Protein AF-0000000077735972 (afdb_homodimer)

Structure (mmCIF, N/CA/C/O backbone):
data_AF-0000000077735972-model_v1
#
loop_
_entity.id
_entity.type
_entity.pdbx_description
1 polymer 'Acetylornithine/succinylornithine family transaminase'
#
loop_
_atom_site.group_PDB
_atom_site.id
_atom_site.type_symbol
_atom_site.label_atom_id
_atom_site.label_alt_id
_atom_site.label_comp_id
_atom_site.label_asym_id
_atom_site.label_entity_id
_atom_site.label_seq_id
_atom_site.pdbx_PDB_ins_code
_atom_site.Cartn_x
_atom_site.Cartn_y
_atom_site.Cartn_z
_atom_site.occupancy
_atom_site.B_iso_or_equiv
_atom_site.auth_seq_id
_atom_site.auth_comp_id
_atom_site.auth_asym_id
_atom_site.auth_atom_id
_atom_site.pdbx_PDB_model_num
ATOM 1 N N . MET A 1 1 ? -12.516 10.586 -15.695 1 95.25 1 MET A N 1
ATOM 2 C CA . MET A 1 1 ? -13.938 10.32 -15.914 1 95.25 1 MET A CA 1
ATOM 3 C C . MET A 1 1 ? -14.781 11.547 -15.578 1 95.25 1 MET A C 1
ATOM 5 O O . MET A 1 1 ? -14.539 12.211 -14.562 1 95.25 1 MET A O 1
ATOM 9 N N . LYS A 1 2 ? -15.602 11.82 -16.516 1 96.81 2 LYS A N 1
ATOM 10 C CA . LYS A 1 2 ? -16.516 12.945 -16.328 1 96.81 2 LYS A CA 1
ATOM 11 C C . LYS A 1 2 ? -17.953 12.453 -16.141 1 96.81 2 LYS A C 1
ATOM 13 O O . LYS A 1 2 ? -18.391 11.523 -16.828 1 96.81 2 LYS A O 1
ATOM 18 N N . LEU A 1 3 ? -18.5 13.102 -15.195 1 97.56 3 LEU A N 1
ATOM 19 C CA . LEU A 1 3 ? -19.875 12.711 -14.891 1 97.56 3 LEU A CA 1
ATOM 20 C C . LEU A 1 3 ? -20.75 12.766 -16.141 1 97.56 3 LEU A C 1
ATOM 22 O O . LEU A 1 3 ? -21.562 11.875 -16.375 1 97.56 3 LEU A O 1
ATOM 26 N N . LYS A 1 4 ? -20.562 13.758 -16.984 1 95.69 4 LYS A N 1
ATOM 27 C CA . LYS A 1 4 ? -21.375 13.977 -18.172 1 95.69 4 LYS A CA 1
ATOM 28 C C . LYS A 1 4 ? -21.266 12.805 -19.156 1 95.69 4 LYS A C 1
ATOM 30 O O . LYS A 1 4 ? -22.172 12.547 -19.938 1 95.69 4 LYS A O 1
ATOM 35 N N . ASP A 1 5 ? -20.156 12.062 -19.047 1 95.06 5 ASP A N 1
ATOM 36 C CA . ASP A 1 5 ? -19.906 10.969 -19.984 1 95.06 5 ASP A CA 1
ATOM 37 C C . ASP A 1 5 ? -20.484 9.656 -19.453 1 95.06 5 ASP A C 1
ATOM 39 O O . ASP A 1 5 ? -20.469 8.641 -20.156 1 95.06 5 ASP A O 1
ATOM 43 N N . THR A 1 6 ? -21.016 9.57 -18.234 1 95.88 6 THR A N 1
ATOM 44 C CA . THR A 1 6 ? -21.453 8.328 -17.594 1 95.88 6 THR A CA 1
ATOM 45 C C . THR A 1 6 ? -22.969 8.172 -17.703 1 95.88 6 THR A C 1
ATOM 47 O O . THR A 1 6 ? -23.5 7.07 -17.516 1 95.88 6 THR A O 1
ATOM 50 N N . GLY A 1 7 ? -23.703 9.281 -17.953 1 96.06 7 GLY A N 1
ATOM 51 C CA . GLY A 1 7 ? -25.156 9.25 -17.891 1 96.06 7 GLY A CA 1
ATOM 52 C C . GLY A 1 7 ? -25.703 9.219 -16.469 1 96.06 7 GLY A C 1
ATOM 53 O O . GLY A 1 7 ? -26.891 8.992 -16.266 1 96.06 7 GLY A O 1
ATOM 54 N N . LEU A 1 8 ? -24.859 9.43 -15.492 1 98.12 8 LEU A N 1
ATOM 55 C CA . LEU A 1 8 ? -25.25 9.391 -14.086 1 98.12 8 LEU A CA 1
ATOM 56 C C . LEU A 1 8 ? -25.266 10.797 -13.492 1 98.12 8 LEU A C 1
ATOM 58 O O . LEU A 1 8 ? -24.703 11.727 -14.07 1 98.12 8 LEU A O 1
ATOM 62 N N . THR A 1 9 ? -25.969 10.977 -12.398 1 98 9 THR A N 1
ATOM 63 C CA . THR A 1 9 ? -25.969 12.219 -11.625 1 98 9 THR A CA 1
ATOM 64 C C . THR A 1 9 ? -25.031 12.094 -10.422 1 98 9 THR A C 1
ATOM 66 O O . THR A 1 9 ? -24.594 11 -10.078 1 98 9 THR A O 1
ATOM 69 N N . ALA A 1 10 ? -24.766 13.234 -9.867 1 98.06 10 ALA A N 1
ATOM 70 C CA . ALA A 1 10 ? -24 13.219 -8.625 1 98.06 10 ALA A CA 1
ATOM 71 C C . ALA A 1 10 ? -24.688 12.375 -7.559 1 98.06 10 ALA A C 1
ATOM 73 O O . ALA A 1 10 ? -24.031 11.688 -6.777 1 98.06 10 ALA A O 1
ATOM 74 N N . ALA A 1 11 ? -25.969 12.422 -7.504 1 98.31 11 ALA A N 1
ATOM 75 C CA . ALA A 1 11 ? -26.766 11.641 -6.559 1 98.31 11 ALA A CA 1
ATOM 76 C C . ALA A 1 11 ? -26.578 10.141 -6.801 1 98.31 11 ALA A C 1
ATOM 78 O O . ALA A 1 11 ? -26.562 9.352 -5.855 1 98.31 11 ALA A O 1
ATOM 79 N N . ASP A 1 12 ? -26.531 9.758 -8.078 1 98.69 12 ASP A N 1
ATOM 80 C CA . ASP A 1 12 ? -26.297 8.352 -8.414 1 98.69 12 ASP A CA 1
ATOM 81 C C . ASP A 1 12 ? -24.953 7.879 -7.879 1 98.69 12 ASP A C 1
ATOM 83 O O . ASP A 1 12 ? -24.844 6.773 -7.348 1 98.69 12 ASP A O 1
ATOM 87 N N . ILE A 1 13 ? -23.938 8.695 -8.062 1 98.75 13 ILE A N 1
ATOM 88 C CA . ILE A 1 13 ? -22.594 8.359 -7.598 1 98.75 13 ILE A CA 1
ATOM 89 C C . ILE A 1 13 ? -22.594 8.188 -6.082 1 98.75 13 ILE A C 1
ATOM 91 O O . ILE A 1 13 ? -22.062 7.207 -5.559 1 98.75 13 ILE A O 1
ATOM 95 N N . LYS A 1 14 ? -23.203 9.125 -5.371 1 98.44 14 LYS A N 1
ATOM 96 C CA . LYS A 1 14 ? -23.281 9.07 -3.916 1 98.44 14 LYS A CA 1
ATOM 97 C C . LYS A 1 14 ? -24.062 7.844 -3.451 1 98.44 14 LYS A C 1
ATOM 99 O O . LYS A 1 14 ? -23.734 7.234 -2.436 1 98.44 14 LYS A O 1
ATOM 104 N N . ALA A 1 15 ? -25.109 7.477 -4.184 1 98.62 15 ALA A N 1
ATOM 105 C CA . ALA A 1 15 ? -25.922 6.301 -3.859 1 98.62 15 ALA A CA 1
ATOM 106 C C . ALA A 1 15 ? -25.109 5.02 -3.998 1 98.62 15 ALA A C 1
ATOM 108 O O . ALA A 1 15 ? -25.266 4.09 -3.205 1 98.62 15 ALA A O 1
ATOM 109 N N . LYS A 1 16 ? -24.297 4.953 -5.035 1 98.75 16 LYS A N 1
ATOM 110 C CA . LYS A 1 16 ? -23.422 3.789 -5.219 1 98.75 16 LYS A CA 1
ATOM 111 C C . LYS A 1 16 ? -22.438 3.652 -4.062 1 98.75 16 LYS A C 1
ATOM 113 O O . LYS A 1 16 ? -22.172 2.545 -3.594 1 98.75 16 LYS A O 1
ATOM 118 N N . VAL A 1 17 ? -21.859 4.762 -3.693 1 98.62 17 VAL A N 1
ATOM 119 C CA . VAL A 1 17 ? -20.922 4.75 -2.576 1 98.62 17 VAL A CA 1
ATOM 120 C C . VAL A 1 17 ? -21.625 4.262 -1.313 1 98.62 17 VAL A C 1
ATOM 122 O O . VAL A 1 17 ? -21.125 3.385 -0.609 1 98.62 17 VAL A O 1
ATOM 125 N N . LYS A 1 18 ? -22.797 4.812 -1.019 1 98.12 18 LYS A N 1
ATOM 126 C CA . LYS A 1 18 ? -23.562 4.426 0.159 1 98.12 18 LYS A CA 1
ATOM 127 C C . LYS A 1 18 ? -23.875 2.932 0.14 1 98.12 18 LYS A C 1
ATOM 129 O O . LYS A 1 18 ? -23.812 2.264 1.173 1 98.12 18 LYS A O 1
ATOM 134 N N . LYS A 1 19 ? -24.141 2.422 -0.987 1 98.69 19 LYS A N 1
ATOM 135 C CA . LYS A 1 19 ? -24.594 1.037 -1.108 1 98.69 19 LYS A CA 1
ATOM 136 C C . LYS A 1 19 ? -23.406 0.074 -1.04 1 98.69 19 LYS A C 1
ATOM 138 O O . LYS A 1 19 ? -23.5 -0.976 -0.398 1 98.69 19 LYS A O 1
ATOM 143 N N . TYR A 1 20 ? -22.25 0.439 -1.607 1 98.88 20 TYR A N 1
ATOM 144 C CA . TYR A 1 20 ? -21.266 -0.603 -1.88 1 98.88 20 TYR A CA 1
ATOM 145 C C . TYR A 1 20 ? -19.984 -0.367 -1.083 1 98.88 20 TYR A C 1
ATOM 147 O O . TYR A 1 20 ? -19.172 -1.276 -0.929 1 98.88 20 TYR A O 1
ATOM 155 N N . MET A 1 21 ? -19.766 0.772 -0.599 1 98.56 21 MET A N 1
ATOM 156 C CA . MET A 1 21 ? -18.484 1.04 0.048 1 98.56 21 MET A CA 1
ATOM 157 C C . MET A 1 21 ? -18.625 0.997 1.566 1 98.56 21 MET A C 1
ATOM 159 O O . MET A 1 21 ? -19.688 1.318 2.107 1 98.56 21 MET A O 1
ATOM 163 N N . ILE A 1 22 ? -17.625 0.542 2.24 1 98.5 22 ILE A N 1
ATOM 164 C CA . ILE A 1 22 ? -17.453 0.714 3.68 1 98.5 22 ILE A CA 1
ATOM 165 C C . ILE A 1 22 ? -16.922 2.113 3.975 1 98.5 22 ILE A C 1
ATOM 167 O O . ILE A 1 22 ? -15.852 2.492 3.488 1 98.5 22 ILE A O 1
ATOM 171 N N . GLU A 1 23 ? -17.656 2.881 4.707 1 96.19 23 GLU A N 1
ATOM 172 C CA . GLU A 1 23 ? -17.266 4.254 4.984 1 96.19 23 GLU A CA 1
ATOM 173 C C . GLU A 1 23 ? -16.672 4.383 6.387 1 96.19 23 GLU A C 1
ATOM 175 O O . GLU A 1 23 ? -17.312 4.016 7.371 1 96.19 23 GLU A O 1
ATOM 180 N N . THR A 1 24 ? -15.453 4.91 6.41 1 96.88 24 THR A N 1
ATOM 181 C CA . THR A 1 24 ? -14.789 5.098 7.695 1 96.88 24 THR A CA 1
ATOM 182 C C . THR A 1 24 ? -14.461 6.57 7.926 1 96.88 24 THR A C 1
ATOM 184 O O . THR A 1 24 ? -13.734 6.91 8.859 1 96.88 24 THR A O 1
ATOM 187 N N . TYR A 1 25 ? -14.945 7.484 7.02 1 94.19 25 TYR A N 1
ATOM 188 C CA . TYR A 1 25 ? -14.797 8.93 7.109 1 94.19 25 TYR A CA 1
ATOM 189 C C . TYR A 1 25 ? -16.125 9.633 6.852 1 94.19 25 TYR A C 1
ATOM 191 O O . TYR A 1 25 ? -16.953 9.133 6.09 1 94.19 25 TYR A O 1
ATOM 199 N N . GLU A 1 26 ? -16.25 10.773 7.461 1 94.06 26 GLU A N 1
ATOM 200 C CA . GLU A 1 26 ? -17.359 11.633 7.051 1 94.06 26 GLU A CA 1
ATOM 201 C C . GLU A 1 26 ? -17.125 12.203 5.656 1 94.06 26 GLU A C 1
ATOM 203 O O . GLU A 1 26 ? -16.047 12.703 5.355 1 94.06 26 GLU A O 1
ATOM 208 N N . ARG A 1 27 ? -18.172 12.188 4.855 1 96.62 27 ARG A N 1
ATOM 209 C CA . ARG A 1 27 ? -18.047 12.672 3.484 1 96.62 27 ARG A CA 1
ATOM 210 C C . ARG A 1 27 ? -18.422 14.148 3.391 1 96.62 27 ARG A C 1
ATOM 212 O O . ARG A 1 27 ? -19.344 14.602 4.059 1 96.62 27 ARG A O 1
ATOM 219 N N . PHE A 1 28 ? -17.625 14.852 2.586 1 97.56 28 PHE A N 1
ATOM 220 C CA . PHE A 1 28 ? -18.125 16.109 2.043 1 97.56 28 PHE A CA 1
ATOM 221 C C . PHE A 1 28 ? -19.172 15.852 0.952 1 97.56 28 PHE A C 1
ATOM 223 O O . PHE A 1 28 ? -19.047 14.883 0.196 1 97.56 28 PHE A O 1
ATOM 230 N N . ASP A 1 29 ? -20.234 16.656 0.945 1 97.69 29 ASP A N 1
ATOM 231 C CA . ASP A 1 29 ? -21.125 16.641 -0.216 1 97.69 29 ASP A CA 1
ATOM 232 C C . ASP A 1 29 ? -20.453 17.297 -1.427 1 97.69 29 ASP A C 1
ATOM 234 O O . ASP A 1 29 ? -20.844 18.375 -1.86 1 97.69 29 ASP A O 1
ATOM 238 N N . PHE A 1 30 ? -19.453 16.625 -1.925 1 98.19 30 PHE A N 1
ATOM 239 C CA . PHE A 1 30 ? -18.531 17.141 -2.939 1 98.19 30 PHE A CA 1
ATOM 240 C C . PHE A 1 30 ? -18.078 16.016 -3.875 1 98.19 30 PHE A C 1
ATOM 242 O O . PHE A 1 30 ? -17.359 15.109 -3.461 1 98.19 30 PHE A O 1
ATOM 249 N N . LEU A 1 31 ? -18.578 16.016 -5.09 1 98.56 31 LEU A N 1
ATOM 250 C CA . LEU A 1 31 ? -18.047 15.156 -6.141 1 98.56 31 LEU A CA 1
ATOM 251 C C . LEU A 1 31 ? -16.844 15.812 -6.836 1 98.56 31 LEU A C 1
ATOM 253 O O . LEU A 1 31 ? -17.031 16.734 -7.645 1 98.56 31 LEU A O 1
ATOM 257 N N . ALA A 1 32 ? -15.664 15.375 -6.488 1 98.69 32 ALA A N 1
ATOM 258 C CA . ALA A 1 32 ? -14.453 15.914 -7.102 1 98.69 32 ALA A CA 1
ATOM 259 C C . ALA A 1 32 ? -14.234 15.32 -8.492 1 98.69 32 ALA A C 1
ATOM 261 O O . ALA A 1 32 ? -13.992 14.125 -8.633 1 98.69 32 ALA A O 1
ATOM 262 N N . GLU A 1 33 ? -14.258 16.188 -9.492 1 98.56 33 GLU A N 1
ATOM 263 C CA . GLU A 1 33 ? -14.203 15.68 -10.859 1 98.56 33 GLU A CA 1
ATOM 264 C C . GLU A 1 33 ? -12.883 16.031 -11.523 1 98.56 33 GLU A C 1
ATOM 266 O O . GLU A 1 33 ? -12.305 15.227 -12.258 1 98.56 33 GLU A O 1
ATOM 271 N N . THR A 1 34 ? -12.414 17.266 -11.352 1 98.56 34 THR A N 1
ATOM 272 C CA . THR A 1 34 ? -11.141 17.703 -11.906 1 98.56 34 THR A CA 1
ATOM 273 C C . THR A 1 34 ? -10.352 18.516 -10.875 1 98.56 34 THR A C 1
ATOM 275 O O . THR A 1 34 ? -10.891 18.891 -9.836 1 98.56 34 THR A O 1
ATOM 278 N N . ALA A 1 35 ? -9.047 18.656 -11.078 1 98.81 35 ALA A N 1
ATOM 279 C CA . ALA A 1 35 ? -8.203 19.438 -10.18 1 98.81 35 ALA A CA 1
ATOM 280 C C . ALA A 1 35 ? -7.027 20.047 -10.938 1 98.81 35 ALA A C 1
ATOM 282 O O . ALA A 1 35 ? -6.582 19.516 -11.945 1 98.81 35 ALA A O 1
ATOM 283 N N . LYS A 1 36 ? -6.598 21.156 -10.516 1 98.69 36 LYS A N 1
ATOM 284 C CA . LYS A 1 36 ? -5.48 21.875 -11.117 1 98.69 36 LYS A CA 1
ATOM 285 C C . LYS A 1 36 ? -4.844 22.844 -10.109 1 98.69 36 LYS A C 1
ATOM 287 O O . LYS A 1 36 ? -5.539 23.656 -9.5 1 98.69 36 LYS A O 1
ATOM 292 N N . ASP A 1 37 ? -3.545 22.672 -9.977 1 98.5 37 ASP A N 1
ATOM 293 C CA . ASP A 1 37 ? -2.791 23.578 -9.125 1 98.5 37 ASP A CA 1
ATOM 294 C C . ASP A 1 37 ? -3.391 23.641 -7.719 1 98.5 37 ASP A C 1
ATOM 296 O O . ASP A 1 37 ? -3.549 22.609 -7.062 1 98.5 37 ASP A O 1
ATOM 300 N N . GLN A 1 38 ? -3.803 24.719 -7.246 1 98.69 38 GLN A N 1
ATOM 301 C CA . GLN A 1 38 ? -4.27 24.828 -5.871 1 98.69 38 GLN A CA 1
ATOM 302 C C . GLN A 1 38 ? -5.789 24.703 -5.793 1 98.69 38 GLN A C 1
ATOM 304 O O . GLN A 1 38 ? -6.395 25 -4.762 1 98.69 38 GLN A O 1
ATOM 309 N N . TYR A 1 39 ? -6.457 24.125 -6.844 1 98.88 39 TYR A N 1
ATOM 310 C CA . TYR A 1 39 ? -7.91 24.016 -6.84 1 98.88 39 TYR A CA 1
ATOM 311 C C . TYR A 1 39 ? -8.352 22.594 -7.191 1 98.88 39 TYR A C 1
ATOM 313 O O . TYR A 1 39 ? -7.648 21.891 -7.91 1 98.88 39 TYR A O 1
ATOM 321 N N . MET A 1 40 ? -9.484 22.203 -6.645 1 98.75 40 MET A N 1
ATOM 322 C CA . MET A 1 40 ? -10.312 21.094 -7.113 1 98.75 40 MET A CA 1
ATOM 323 C C . MET A 1 40 ? -11.664 21.609 -7.605 1 98.75 40 MET A C 1
ATOM 325 O O . MET A 1 40 ? -12.141 22.656 -7.164 1 98.75 40 MET A O 1
ATOM 329 N N . TYR A 1 41 ? -12.281 20.859 -8.477 1 98.81 41 TYR A N 1
ATOM 330 C CA . TYR A 1 41 ? -13.539 21.281 -9.078 1 98.81 41 TYR A CA 1
ATOM 331 C C . TYR A 1 41 ? -14.586 20.172 -9.008 1 98.81 41 TYR A C 1
ATOM 333 O O . TYR A 1 41 ? -14.266 19 -9.211 1 98.81 41 TYR A O 1
ATOM 341 N N . ASP A 1 42 ? -15.844 20.547 -8.703 1 98.25 42 ASP A N 1
ATOM 342 C CA . ASP A 1 42 ? -16.938 19.578 -8.75 1 98.25 42 ASP A CA 1
ATOM 343 C C . ASP A 1 42 ? -17.438 19.375 -10.188 1 98.25 42 ASP A C 1
ATOM 345 O O . ASP A 1 42 ? -16.812 19.844 -11.133 1 98.25 42 ASP A O 1
ATOM 349 N N . GLU A 1 43 ? -18.5 18.625 -10.352 1 97.44 43 GLU A N 1
ATOM 350 C CA . GLU A 1 43 ? -19 18.234 -11.664 1 97.44 43 GLU A CA 1
ATOM 351 C C . GLU A 1 43 ? -19.578 19.438 -12.406 1 97.44 43 GLU A C 1
ATOM 353 O O . GLU A 1 43 ? -19.781 19.375 -13.625 1 97.44 43 GLU A O 1
ATOM 358 N N . ASN A 1 44 ? -19.828 20.578 -11.734 1 97.5 44 ASN A N 1
ATOM 359 C CA . ASN A 1 44 ? -20.344 21.797 -12.352 1 97.5 44 ASN A CA 1
ATOM 360 C C . ASN A 1 44 ? -19.234 22.797 -12.648 1 97.5 44 ASN A C 1
ATOM 362 O O . ASN A 1 44 ? -19.5 23.906 -13.125 1 97.5 44 ASN A O 1
ATOM 366 N N . GLY A 1 45 ? -18.016 22.484 -12.258 1 97.94 45 GLY A N 1
ATOM 367 C CA . GLY A 1 45 ? -16.875 23.375 -12.5 1 97.94 45 GLY A CA 1
ATOM 368 C C . GLY A 1 45 ? -16.656 24.375 -11.391 1 97.94 45 GLY A C 1
ATOM 369 O O . GLY A 1 45 ? -15.875 25.312 -11.539 1 97.94 45 GLY A O 1
ATOM 370 N N . THR A 1 46 ? -17.359 24.266 -10.242 1 98.5 46 THR A N 1
ATOM 371 C CA . THR A 1 46 ? -17.156 25.141 -9.102 1 98.5 46 THR A CA 1
ATOM 372 C C . THR A 1 46 ? -15.781 24.906 -8.469 1 98.5 46 THR A C 1
ATOM 374 O O . THR A 1 46 ? -15.453 23.781 -8.086 1 98.5 46 THR A O 1
ATOM 377 N N . PRO A 1 47 ? -15.023 25.922 -8.336 1 98.75 47 PRO A N 1
ATOM 378 C CA . PRO A 1 47 ? -13.688 25.75 -7.758 1 98.75 47 PRO A CA 1
ATOM 379 C C . PRO A 1 47 ? -13.703 25.719 -6.23 1 98.75 47 PRO A C 1
ATOM 381 O O . PRO A 1 47 ? -14.438 26.484 -5.598 1 98.75 47 PRO A O 1
ATOM 384 N N . TYR A 1 48 ? -12.992 24.812 -5.648 1 98.88 48 TYR A N 1
ATOM 385 C CA . TYR A 1 48 ? -12.688 24.734 -4.223 1 98.88 48 TYR A CA 1
ATOM 386 C C . TYR A 1 48 ? -11.195 24.938 -3.977 1 98.88 48 TYR A C 1
ATOM 388 O O . TYR A 1 48 ? -10.367 24.25 -4.551 1 98.88 48 TYR A O 1
ATOM 396 N N . LEU A 1 49 ? -10.883 25.969 -3.191 1 98.88 49 LEU A N 1
ATOM 397 C CA . LEU A 1 49 ? -9.492 26.203 -2.814 1 98.88 49 LEU A CA 1
ATOM 398 C C . LEU A 1 49 ? -8.977 25.078 -1.92 1 98.88 49 LEU A C 1
ATOM 400 O O . LEU A 1 49 ? -9.547 24.828 -0.855 1 98.88 49 LEU A O 1
ATOM 404 N N . ASP A 1 50 ? -7.91 24.422 -2.377 1 98.81 50 ASP A N 1
ATOM 405 C CA . ASP A 1 50 ? -7.461 23.172 -1.776 1 98.81 50 ASP A CA 1
ATOM 406 C C . ASP A 1 50 ? -6.312 23.422 -0.798 1 98.81 50 ASP A C 1
ATOM 408 O O . ASP A 1 50 ? -5.148 23.453 -1.197 1 98.81 50 ASP A O 1
ATOM 412 N N . PHE A 1 51 ? -6.605 23.484 0.479 1 98.88 51 PHE A N 1
ATOM 413 C CA . PHE A 1 51 ? -5.594 23.625 1.521 1 98.88 51 PHE A CA 1
ATOM 414 C C . PHE A 1 51 ? -5.441 22.312 2.301 1 98.88 51 PHE A C 1
ATOM 416 O O . PHE A 1 51 ? -5.062 22.328 3.473 1 98.88 51 PHE A O 1
ATOM 423 N N . TYR A 1 52 ? -5.777 21.25 1.627 1 98.44 52 TYR A N 1
ATOM 424 C CA . TYR A 1 52 ? -5.578 19.922 2.193 1 98.44 52 TYR A CA 1
ATOM 425 C C . TYR A 1 52 ? -4.734 19.047 1.267 1 98.44 52 TYR A C 1
ATOM 427 O O . TYR A 1 52 ? -4.105 18.094 1.71 1 98.44 52 TYR A O 1
ATOM 435 N N . ALA A 1 53 ? -4.738 19.312 -0.023 1 98.25 53 ALA A N 1
ATOM 436 C CA . ALA A 1 53 ? -3.812 18.875 -1.065 1 98.25 53 ALA A CA 1
ATOM 437 C C . ALA A 1 53 ? -3.686 17.344 -1.086 1 98.25 53 ALA A C 1
ATOM 439 O O . ALA A 1 53 ? -2.576 16.812 -1.055 1 98.25 53 ALA A O 1
ATOM 440 N N . GLY A 1 54 ? -4.84 16.641 -1.091 1 98.12 54 GLY A N 1
ATOM 441 C CA . GLY A 1 54 ? -4.812 15.195 -1.147 1 98.12 54 GLY A CA 1
ATOM 442 C C . GLY A 1 54 ? -4.207 14.562 0.092 1 98.12 54 GLY A C 1
ATOM 443 O O . GLY A 1 54 ? -3.648 13.469 0.027 1 98.12 54 GLY A O 1
ATOM 444 N N . ILE A 1 55 ? -4.195 15.195 1.242 1 97.56 55 ILE A N 1
ATOM 445 C CA . ILE A 1 55 ? -3.531 14.867 2.498 1 97.56 55 ILE A CA 1
ATOM 446 C C . ILE A 1 55 ? -2.018 14.961 2.322 1 97.56 55 ILE A C 1
ATOM 448 O O . ILE A 1 55 ? -1.295 13.992 2.564 1 97.56 55 ILE A O 1
ATOM 452 N N . ALA A 1 56 ? -1.572 16.078 1.933 1 98.12 56 ALA A N 1
ATOM 453 C CA . ALA A 1 56 ? -0.165 16.438 1.787 1 98.12 56 ALA A CA 1
ATOM 454 C C . ALA A 1 56 ? 0.476 15.703 0.617 1 98.12 56 ALA A C 1
ATOM 456 O O . ALA A 1 56 ? 1.691 15.492 0.597 1 98.12 56 ALA A O 1
ATOM 457 N N . VAL A 1 57 ? -0.299 15.289 -0.389 1 98.75 57 VAL A N 1
ATOM 458 C CA . VAL A 1 57 ? 0.206 14.492 -1.5 1 98.75 57 VAL A CA 1
ATOM 459 C C . VAL A 1 57 ? 0.539 15.398 -2.682 1 98.75 57 VAL A C 1
ATOM 461 O O . VAL A 1 57 ? 1.601 15.266 -3.295 1 98.75 57 VAL A O 1
ATOM 464 N N . ASN A 1 58 ? -0.337 16.344 -2.998 1 98.75 58 ASN A N 1
ATOM 465 C CA . ASN A 1 58 ? -0.257 17.141 -4.215 1 98.75 58 ASN A CA 1
ATOM 466 C C . ASN A 1 58 ? 0.594 18.391 -4.008 1 98.75 58 ASN A C 1
ATOM 468 O O . ASN A 1 58 ? 0.163 19.5 -4.324 1 98.75 58 ASN A O 1
ATOM 472 N N . SER A 1 59 ? 1.832 18.172 -3.629 1 98.81 59 SER A N 1
ATOM 473 C CA . SER A 1 59 ? 2.703 19.234 -3.139 1 98.81 59 SER A CA 1
ATOM 474 C C . SER A 1 59 ? 3.102 20.188 -4.262 1 98.81 59 SER A C 1
ATOM 476 O O . SER A 1 59 ? 3.275 21.391 -4.035 1 98.81 59 SER A O 1
ATOM 478 N N . ALA A 1 60 ? 3.268 19.719 -5.484 1 98.81 60 ALA A N 1
ATOM 479 C CA . ALA A 1 60 ? 3.623 20.609 -6.598 1 98.81 60 ALA A CA 1
ATOM 480 C C . ALA A 1 60 ? 2.379 21.078 -7.336 1 98.81 60 ALA A C 1
ATOM 482 O O . ALA A 1 60 ? 2.473 21.609 -8.453 1 98.81 60 ALA A O 1
ATOM 483 N N . GLY A 1 61 ? 1.205 20.922 -6.703 1 98.81 61 GLY A N 1
ATOM 484 C CA . GLY A 1 61 ? -0.068 21.266 -7.309 1 98.81 61 GLY A CA 1
ATOM 485 C C . GLY A 1 61 ? -0.852 20.062 -7.797 1 98.81 61 GLY A C 1
ATOM 486 O O . GLY A 1 61 ? -0.265 19.062 -8.211 1 98.81 61 GLY A O 1
ATOM 487 N N . ASN A 1 62 ? -2.184 20.25 -7.812 1 98.69 62 ASN A N 1
ATOM 488 C CA . ASN A 1 62 ? -3.047 19.219 -8.383 1 98.69 62 ASN A CA 1
ATOM 489 C C . ASN A 1 62 ? -2.814 19.062 -9.883 1 98.69 62 ASN A C 1
ATOM 491 O O . ASN A 1 62 ? -2.775 20.047 -10.617 1 98.69 62 ASN A O 1
ATOM 495 N N . CYS A 1 63 ? -2.613 17.781 -10.25 1 98.44 63 CYS A N 1
ATOM 496 C CA . CYS A 1 63 ? -2.43 17.453 -11.656 1 98.44 63 CYS A CA 1
ATOM 497 C C . CYS A 1 63 ? -1.277 18.25 -12.258 1 98.44 63 CYS A C 1
ATOM 499 O O . CYS A 1 63 ? -1.437 18.906 -13.297 1 98.44 63 CYS A O 1
ATOM 501 N N . ASN A 1 64 ? -0.189 18.25 -11.516 1 98.75 64 ASN A N 1
ATOM 502 C CA . ASN A 1 64 ? 1.003 18.875 -12.086 1 98.75 64 ASN A CA 1
ATOM 503 C C . ASN A 1 64 ? 1.304 18.328 -13.477 1 98.75 64 ASN A C 1
ATOM 505 O O . ASN A 1 64 ? 1.391 17.109 -13.672 1 98.75 64 ASN A O 1
ATOM 509 N N . GLU A 1 65 ? 1.56 19.188 -14.422 1 98.69 65 GLU A N 1
ATOM 510 C CA . GLU A 1 65 ? 1.627 18.812 -15.836 1 98.69 65 GLU A CA 1
ATOM 511 C C . GLU A 1 65 ? 2.779 17.844 -16.094 1 98.69 65 GLU A C 1
ATOM 513 O O . GLU A 1 65 ? 2.645 16.906 -16.891 1 98.69 65 GLU A O 1
ATOM 518 N N . LYS A 1 66 ? 3.924 18.078 -15.5 1 98.75 66 LYS A N 1
ATOM 519 C CA . LYS A 1 66 ? 5.082 17.219 -15.711 1 98.75 66 LYS A CA 1
ATOM 520 C C . LYS A 1 66 ? 4.863 15.844 -15.094 1 98.75 66 LYS A C 1
ATOM 522 O O . LYS A 1 66 ? 5.301 14.828 -15.648 1 98.75 66 LYS A O 1
ATOM 527 N N . VAL A 1 67 ? 4.215 15.766 -13.938 1 98.88 67 VAL A N 1
ATOM 528 C CA . VAL A 1 67 ? 3.916 14.492 -13.281 1 98.88 67 VAL A CA 1
ATOM 529 C C . VAL A 1 67 ? 2.898 13.711 -14.109 1 98.88 67 VAL A C 1
ATOM 531 O O . VAL A 1 67 ? 3.074 12.516 -14.344 1 98.88 67 VAL A O 1
ATOM 534 N N . VAL A 1 68 ? 1.832 14.414 -14.555 1 98.94 68 VAL A N 1
ATOM 535 C CA . VAL A 1 68 ? 0.805 13.797 -15.383 1 98.94 68 VAL A CA 1
ATOM 536 C C . VAL A 1 68 ? 1.441 13.219 -16.641 1 98.94 68 VAL A C 1
ATOM 538 O O . VAL A 1 68 ? 1.168 12.078 -17.016 1 98.94 68 VAL A O 1
ATOM 541 N N . LYS A 1 69 ? 2.287 13.969 -17.266 1 98.88 69 LYS A N 1
ATOM 542 C CA . LYS A 1 69 ? 2.936 13.516 -18.5 1 98.88 69 LYS A CA 1
ATOM 543 C C . LYS A 1 69 ? 3.811 12.297 -18.25 1 98.88 69 LYS A C 1
ATOM 545 O O . LYS A 1 69 ? 3.836 11.367 -19.047 1 98.88 69 LYS A O 1
ATOM 550 N N . ALA A 1 70 ? 4.547 12.266 -17.156 1 98.88 70 ALA A N 1
ATOM 551 C CA . ALA A 1 70 ? 5.387 11.125 -16.797 1 98.88 70 ALA A CA 1
ATOM 552 C C . ALA A 1 70 ? 4.555 9.859 -16.641 1 98.88 70 ALA A C 1
ATOM 554 O O . ALA A 1 70 ? 4.969 8.781 -17.062 1 98.88 70 ALA A O 1
ATOM 555 N N . VAL A 1 71 ? 3.396 10 -15.992 1 98.94 71 VAL A N 1
ATOM 556 C CA . VAL A 1 71 ? 2.492 8.867 -15.805 1 98.94 71 VAL A CA 1
ATOM 557 C C . VAL A 1 71 ? 1.988 8.383 -17.172 1 98.94 71 VAL A C 1
ATOM 559 O O . VAL A 1 71 ? 2.025 7.188 -17.453 1 98.94 71 VAL A O 1
ATOM 562 N N . GLN A 1 72 ? 1.556 9.336 -17.984 1 98.88 72 GLN A N 1
ATOM 563 C CA . GLN A 1 72 ? 0.981 9 -19.297 1 98.88 72 GLN A CA 1
ATOM 564 C C . GLN A 1 72 ? 1.998 8.289 -20.172 1 98.88 72 GLN A C 1
ATOM 566 O O . GLN A 1 72 ? 1.664 7.32 -20.859 1 98.88 72 GLN A O 1
ATOM 571 N N . ASP A 1 73 ? 3.215 8.781 -20.172 1 98.75 73 ASP A N 1
ATOM 572 C CA . ASP A 1 73 ? 4.258 8.195 -21 1 98.75 73 ASP A CA 1
ATOM 573 C C . ASP A 1 73 ? 4.66 6.812 -20.484 1 98.75 73 ASP A C 1
ATOM 575 O O . ASP A 1 73 ? 4.734 5.855 -21.266 1 98.75 73 ASP A O 1
ATOM 579 N N . GLN A 1 74 ? 4.875 6.656 -19.234 1 98.81 74 GLN A N 1
ATOM 580 C CA . GLN A 1 74 ? 5.426 5.43 -18.672 1 98.81 74 GLN A CA 1
ATOM 581 C C . GLN A 1 74 ? 4.422 4.285 -18.766 1 98.81 74 GLN A C 1
ATOM 583 O O . GLN A 1 74 ? 4.801 3.133 -18.984 1 98.81 74 GLN A O 1
ATOM 588 N N . CYS A 1 75 ? 3.094 4.578 -18.516 1 98.69 75 CYS A N 1
ATOM 589 C CA . CYS A 1 75 ? 2.109 3.502 -18.484 1 98.69 75 CYS A CA 1
ATOM 590 C C . CYS A 1 75 ? 1.932 2.885 -19.859 1 98.69 75 CYS A C 1
ATOM 592 O O . CYS A 1 75 ? 1.446 1.759 -19.984 1 98.69 75 CYS A O 1
ATOM 594 N N . ALA A 1 76 ? 2.357 3.623 -20.906 1 98.25 76 ALA A N 1
ATOM 595 C CA . ALA A 1 76 ? 2.279 3.107 -22.266 1 98.25 76 ALA A CA 1
ATOM 596 C C . ALA A 1 76 ? 3.496 2.248 -22.594 1 98.25 76 ALA A C 1
ATOM 598 O O . ALA A 1 76 ? 3.467 1.458 -23.547 1 98.25 76 ALA A O 1
ATOM 599 N N . ASP A 1 77 ? 4.617 2.412 -21.922 1 98.19 77 ASP A N 1
ATOM 600 C CA . ASP A 1 77 ? 5.844 1.651 -22.156 1 98.19 77 ASP A CA 1
ATOM 601 C C . ASP A 1 77 ? 5.84 0.348 -21.359 1 98.19 77 ASP A C 1
ATOM 603 O O . ASP A 1 77 ? 5.973 -0.735 -21.938 1 98.19 77 ASP A O 1
ATOM 607 N N . ILE A 1 78 ? 5.719 0.398 -20.109 1 98.25 78 ILE A N 1
ATOM 608 C CA . ILE A 1 78 ? 5.641 -0.727 -19.188 1 98.25 78 ILE A CA 1
ATOM 609 C C . ILE A 1 78 ? 4.938 -0.292 -17.906 1 98.25 78 ILE A C 1
ATOM 611 O O . ILE A 1 78 ? 5.352 0.673 -17.266 1 98.25 78 ILE A O 1
ATOM 615 N N . MET A 1 79 ? 3.906 -0.951 -17.531 1 98.12 79 MET A N 1
ATOM 616 C CA . MET A 1 79 ? 3.129 -0.598 -16.344 1 98.12 79 MET A CA 1
ATOM 617 C C . MET A 1 79 ? 3.633 -1.352 -15.125 1 98.12 79 MET A C 1
ATOM 619 O O . MET A 1 79 ? 3.957 -0.741 -14.102 1 98.12 79 MET A O 1
ATOM 623 N N . GLN A 1 80 ? 3.693 -2.604 -15.234 1 98.31 80 GLN A N 1
ATOM 624 C CA . GLN A 1 80 ? 4.094 -3.467 -14.125 1 98.31 80 GLN A CA 1
ATOM 625 C C . GLN A 1 80 ? 4.98 -4.609 -14.617 1 98.31 80 GLN A C 1
ATOM 627 O O . GLN A 1 80 ? 4.68 -5.246 -15.625 1 98.31 80 GLN A O 1
ATOM 632 N N . THR A 1 81 ? 6.047 -4.781 -13.969 1 97.56 81 THR A N 1
ATOM 633 C CA . THR A 1 81 ? 6.875 -5.977 -14.062 1 97.56 81 THR A CA 1
ATOM 634 C C . THR A 1 81 ? 6.973 -6.672 -12.703 1 97.56 81 THR A C 1
ATOM 636 O O . THR A 1 81 ? 6.117 -6.48 -11.844 1 97.56 81 THR A O 1
ATOM 639 N N . PHE A 1 82 ? 7.867 -7.531 -12.516 1 96.44 82 PHE A N 1
ATOM 640 C CA . PHE A 1 82 ? 8.133 -8.148 -11.219 1 96.44 82 PHE A CA 1
ATOM 641 C C . PHE A 1 82 ? 9.516 -7.773 -10.711 1 96.44 82 PHE A C 1
ATOM 643 O O . PHE A 1 82 ? 10.211 -6.961 -11.328 1 96.44 82 PHE A O 1
ATOM 650 N N . ASN A 1 83 ? 9.953 -8.141 -9.609 1 94.75 83 ASN A N 1
ATOM 651 C CA . ASN A 1 83 ? 11.039 -7.555 -8.836 1 94.75 83 ASN A CA 1
ATOM 652 C C . ASN A 1 83 ? 12.406 -7.949 -9.398 1 94.75 83 ASN A C 1
ATOM 654 O O . ASN A 1 83 ? 13.43 -7.375 -9.023 1 94.75 83 ASN A O 1
ATOM 658 N N . TYR A 1 84 ? 12.445 -8.852 -10.375 1 97.31 84 TYR A N 1
ATOM 659 C CA . TYR A 1 84 ? 13.711 -9.375 -10.875 1 97.31 84 TYR A CA 1
ATOM 660 C C . TYR A 1 84 ? 14.312 -8.453 -11.93 1 97.31 84 TYR A C 1
ATOM 662 O O . TYR A 1 84 ? 15.516 -8.211 -11.938 1 97.31 84 TYR A O 1
ATOM 670 N N . PRO A 1 85 ? 13.539 -7.914 -12.828 1 98.31 85 PRO A N 1
ATOM 671 C CA . PRO A 1 85 ? 14.094 -7.023 -13.852 1 98.31 85 PRO A CA 1
ATOM 672 C C . PRO A 1 85 ? 14.453 -5.645 -13.297 1 98.31 85 PRO A C 1
ATOM 674 O O . PRO A 1 85 ? 13.992 -5.27 -12.219 1 98.31 85 PRO A O 1
ATOM 677 N N . TYR A 1 86 ? 15.32 -4.992 -14.047 1 98.31 86 TYR A N 1
ATOM 678 C CA . TYR A 1 86 ? 15.586 -3.574 -13.82 1 98.31 86 TYR A CA 1
ATOM 679 C C . TYR A 1 86 ? 14.633 -2.705 -14.633 1 98.31 86 TYR A C 1
ATOM 681 O O . TYR A 1 86 ? 14.25 -3.064 -15.75 1 98.31 86 TYR A O 1
ATOM 689 N N . THR A 1 87 ? 14.211 -1.627 -14.094 1 98.5 87 THR A N 1
ATOM 690 C CA . THR A 1 87 ? 13.492 -0.614 -14.859 1 98.5 87 THR A CA 1
ATOM 691 C C . THR A 1 87 ? 14.172 0.744 -14.742 1 98.5 87 THR A C 1
ATOM 693 O O . THR A 1 87 ? 14.797 1.041 -13.719 1 98.5 87 THR A O 1
ATOM 696 N N . ILE A 1 88 ? 14.031 1.556 -15.695 1 98.75 88 ILE A N 1
ATOM 697 C CA . ILE A 1 88 ? 14.742 2.824 -15.797 1 98.75 88 ILE A CA 1
ATOM 698 C C . ILE A 1 88 ? 14.227 3.797 -14.742 1 98.75 88 ILE A C 1
ATOM 700 O O . ILE A 1 88 ? 15 4.355 -13.969 1 98.75 88 ILE A O 1
ATOM 704 N N . PRO A 1 89 ? 12.914 3.998 -14.602 1 98.81 89 PRO A N 1
ATOM 705 C CA . PRO A 1 89 ? 12.438 4.992 -13.633 1 98.81 89 PRO A CA 1
ATOM 706 C C . PRO A 1 89 ? 12.758 4.609 -12.188 1 98.81 89 PRO A C 1
ATOM 708 O O . PRO A 1 89 ? 13.031 5.484 -11.359 1 98.81 89 PRO A O 1
ATOM 711 N N . GLN A 1 90 ? 12.773 3.338 -11.883 1 98.62 90 GLN A N 1
ATOM 712 C CA . GLN A 1 90 ? 13.094 2.885 -10.531 1 98.62 90 GLN A CA 1
ATOM 713 C C . GLN A 1 90 ? 14.531 3.242 -10.164 1 98.62 90 GLN A C 1
ATOM 715 O O . GLN A 1 90 ? 14.789 3.75 -9.07 1 98.62 90 GLN A O 1
ATOM 720 N N . ALA A 1 91 ? 15.445 2.979 -11.062 1 98.81 91 ALA A N 1
ATOM 721 C CA . ALA A 1 91 ? 16.875 3.23 -10.828 1 98.81 91 ALA A CA 1
ATOM 722 C C . ALA A 1 91 ? 17.156 4.727 -10.719 1 98.81 91 ALA A C 1
ATOM 724 O O . ALA A 1 91 ? 17.891 5.16 -9.836 1 98.81 91 ALA A O 1
ATOM 725 N N . LEU A 1 92 ? 16.547 5.492 -11.625 1 98.88 92 LEU A N 1
ATOM 726 C CA . LEU A 1 92 ? 16.781 6.934 -11.633 1 98.88 92 LEU A CA 1
ATOM 727 C C . LEU A 1 92 ? 16.203 7.59 -10.383 1 98.88 92 LEU A C 1
ATOM 729 O O . LEU A 1 92 ? 16.828 8.492 -9.812 1 98.88 92 LEU A O 1
ATOM 733 N N . LEU A 1 93 ? 15.062 7.121 -9.961 1 98.94 93 LEU A N 1
ATOM 734 C CA . LEU A 1 93 ? 14.469 7.664 -8.742 1 98.94 93 LEU A CA 1
ATOM 735 C C . LEU A 1 93 ? 15.312 7.316 -7.527 1 98.94 93 LEU A C 1
ATOM 737 O O . LEU A 1 93 ? 15.469 8.133 -6.621 1 98.94 93 LEU A O 1
ATOM 741 N N . ALA A 1 94 ? 15.82 6.086 -7.469 1 98.94 94 ALA A N 1
ATOM 742 C CA . ALA A 1 94 ? 16.656 5.656 -6.348 1 98.94 94 ALA A CA 1
ATOM 743 C C . ALA A 1 94 ? 17.844 6.59 -6.156 1 98.94 94 ALA A C 1
ATOM 745 O O . ALA A 1 94 ? 18.094 7.062 -5.043 1 98.94 94 ALA A O 1
ATOM 746 N N . GLU A 1 95 ? 18.516 6.859 -7.215 1 98.94 95 GLU A N 1
ATOM 747 C CA . GLU A 1 95 ? 19.656 7.773 -7.152 1 98.94 95 GLU A CA 1
ATOM 748 C C . GLU A 1 95 ? 19.219 9.172 -6.73 1 98.94 95 GLU A C 1
ATOM 750 O O . GLU A 1 95 ? 19.828 9.781 -5.855 1 98.94 95 GLU A O 1
ATOM 755 N N . LYS A 1 96 ? 18.203 9.688 -7.391 1 98.94 96 LYS A N 1
ATOM 756 C CA . LYS A 1 96 ? 17.734 11.047 -7.137 1 98.94 96 LYS A CA 1
ATOM 757 C C . LYS A 1 96 ? 17.391 11.242 -5.664 1 98.94 96 LYS A C 1
ATOM 759 O O . LYS A 1 96 ? 17.781 12.234 -5.051 1 98.94 96 LYS A O 1
ATOM 764 N N . VAL A 1 97 ? 16.672 10.297 -5.078 1 98.94 97 VAL A N 1
ATOM 765 C CA . VAL A 1 97 ? 16.219 10.406 -3.693 1 98.94 97 VAL A CA 1
ATOM 766 C C . VAL A 1 97 ? 17.406 10.305 -2.75 1 98.94 97 VAL A C 1
ATOM 768 O O . VAL A 1 97 ? 17.609 11.164 -1.887 1 98.94 97 VAL A O 1
ATOM 771 N N . CYS A 1 98 ? 18.203 9.289 -2.908 1 98.94 98 CYS A N 1
ATOM 772 C CA . CYS A 1 98 ? 19.328 9.062 -2.008 1 98.94 98 CYS A CA 1
ATOM 773 C C . CYS A 1 98 ? 20.297 10.242 -2.023 1 98.94 98 CYS A C 1
ATOM 775 O O . CYS A 1 98 ? 20.719 10.719 -0.967 1 98.94 98 CYS A O 1
ATOM 777 N N . THR A 1 99 ? 20.609 10.758 -3.193 1 98.88 99 THR A N 1
ATOM 778 C CA . THR A 1 99 ? 21.578 11.844 -3.299 1 98.88 99 THR A CA 1
ATOM 779 C C . THR A 1 99 ? 20.984 13.156 -2.781 1 98.88 99 THR A C 1
ATOM 781 O O . THR A 1 99 ? 21.688 13.961 -2.174 1 98.88 99 THR A O 1
ATOM 784 N N . THR A 1 100 ? 19.719 13.344 -3.004 1 98.94 100 THR A N 1
ATOM 785 C CA . THR A 1 100 ? 19.078 14.578 -2.578 1 98.94 100 THR A CA 1
ATOM 786 C C . THR A 1 100 ? 19.031 14.672 -1.056 1 98.94 100 THR A C 1
ATOM 788 O O . THR A 1 100 ? 19.281 15.734 -0.487 1 98.94 100 THR A O 1
ATOM 791 N N . ILE A 1 101 ? 18.781 13.531 -0.375 1 98.81 101 ILE A N 1
ATOM 792 C CA . ILE A 1 101 ? 18.547 13.656 1.06 1 98.81 101 ILE A CA 1
ATOM 793 C C . ILE A 1 101 ? 19.75 13.133 1.828 1 98.81 101 ILE A C 1
ATOM 795 O O . ILE A 1 101 ? 19.75 13.117 3.061 1 98.81 101 ILE A O 1
ATOM 799 N N . GLY A 1 102 ? 20.766 12.719 1.123 1 98.5 102 GLY A N 1
ATOM 800 C CA . GLY A 1 102 ? 22.016 12.32 1.733 1 98.5 102 GLY A CA 1
ATOM 801 C C . GLY A 1 102 ? 21.922 10.992 2.471 1 98.5 102 GLY A C 1
ATOM 802 O O . GLY A 1 102 ? 22.469 10.852 3.57 1 98.5 102 GLY A O 1
ATOM 803 N N . MET A 1 103 ? 21.172 10.047 1.985 1 98.75 103 MET A N 1
ATOM 804 C CA . MET A 1 103 ? 21.062 8.695 2.525 1 98.75 103 MET A CA 1
ATOM 805 C C . MET A 1 103 ? 21.688 7.68 1.575 1 98.75 103 MET A C 1
ATOM 807 O O . MET A 1 103 ? 21.953 7.992 0.413 1 98.75 103 MET A O 1
ATOM 811 N N . ASP A 1 104 ? 21.906 6.418 2 1 98.88 104 ASP A N 1
ATOM 812 C CA . ASP A 1 104 ? 22.766 5.508 1.256 1 98.88 104 ASP A CA 1
ATOM 813 C C . ASP A 1 104 ? 21.953 4.566 0.377 1 98.88 104 ASP A C 1
ATOM 815 O O . ASP A 1 104 ? 22.297 4.32 -0.778 1 98.88 104 ASP A O 1
ATOM 819 N N . LYS A 1 105 ? 20.891 3.994 0.937 1 98.88 105 LYS A N 1
ATOM 820 C CA . LYS A 1 105 ? 20.109 2.955 0.271 1 98.88 105 LYS A CA 1
ATOM 821 C C . LYS A 1 105 ? 18.625 3.248 0.366 1 98.88 105 LYS A C 1
ATOM 823 O O . LYS A 1 105 ? 18.156 3.826 1.352 1 98.88 105 LYS A O 1
ATOM 828 N N . ILE A 1 106 ? 17.906 2.805 -0.608 1 98.94 106 ILE A N 1
ATOM 829 C CA . ILE A 1 106 ? 16.469 3.021 -0.617 1 98.94 106 ILE A CA 1
ATOM 830 C C . ILE A 1 106 ? 15.742 1.701 -0.888 1 98.94 106 ILE A C 1
ATOM 832 O O . ILE A 1 106 ? 16.266 0.838 -1.599 1 98.94 106 ILE A O 1
ATOM 836 N N . PHE A 1 107 ? 14.578 1.444 -0.288 1 98.88 107 PHE A N 1
ATOM 837 C CA . PHE A 1 107 ? 13.625 0.383 -0.58 1 98.88 107 PHE A CA 1
ATOM 838 C C . PHE A 1 107 ? 12.234 0.955 -0.803 1 98.88 107 PHE A C 1
ATOM 840 O O . PHE A 1 107 ? 11.695 1.646 0.064 1 98.88 107 PHE A O 1
ATOM 847 N N . PHE A 1 108 ? 11.664 0.609 -1.944 1 98.75 108 PHE A N 1
ATOM 848 C CA . PHE A 1 108 ? 10.391 1.212 -2.332 1 98.75 108 PHE A CA 1
ATOM 849 C C . PHE A 1 108 ? 9.219 0.373 -1.837 1 98.75 108 PHE A C 1
ATOM 851 O O . PHE A 1 108 ? 9.297 -0.857 -1.809 1 98.75 108 PHE A O 1
ATOM 858 N N . GLN A 1 109 ? 8.188 1.049 -1.46 1 98.25 109 GLN A N 1
ATOM 859 C CA . GLN A 1 109 ? 6.867 0.51 -1.147 1 98.25 109 GLN A CA 1
ATOM 860 C C . GLN A 1 109 ? 5.77 1.265 -1.897 1 98.25 109 GLN A C 1
ATOM 862 O O . GLN A 1 109 ? 6.051 1.981 -2.859 1 98.25 109 GLN A O 1
ATOM 867 N N . SER A 1 110 ? 4.473 1.023 -1.475 1 98.5 110 SER A N 1
ATOM 868 C CA . SER A 1 110 ? 3.373 1.682 -2.172 1 98.5 110 SER A CA 1
ATOM 869 C C . SER A 1 110 ? 2.748 2.775 -1.313 1 98.5 110 SER A C 1
ATOM 871 O O . SER A 1 110 ? 2.109 3.693 -1.833 1 98.5 110 SER A O 1
ATOM 873 N N . THR A 1 111 ? 2.902 2.666 0.011 1 98.69 111 THR A N 1
ATOM 874 C CA . THR A 1 111 ? 2.221 3.602 0.9 1 98.69 111 THR A CA 1
ATOM 875 C C . THR A 1 111 ? 3.104 3.953 2.094 1 98.69 111 THR A C 1
ATOM 877 O O . THR A 1 111 ? 4.145 3.326 2.311 1 98.69 111 THR A O 1
ATOM 880 N N . GLY A 1 112 ? 2.654 4.965 2.859 1 98.75 112 GLY A N 1
ATOM 881 C CA . GLY A 1 112 ? 3.373 5.344 4.066 1 98.75 112 GLY A CA 1
ATOM 882 C C . GLY A 1 112 ? 3.365 4.266 5.133 1 98.75 112 GLY A C 1
ATOM 883 O O . GLY A 1 112 ? 4.371 4.051 5.809 1 98.75 112 GLY A O 1
ATOM 884 N N . THR A 1 113 ? 2.221 3.59 5.324 1 98.75 113 THR A N 1
ATOM 885 C CA . THR A 1 113 ? 2.141 2.535 6.328 1 98.75 113 THR A CA 1
ATOM 886 C C . THR A 1 113 ? 3.084 1.386 5.984 1 98.75 113 THR A C 1
ATOM 888 O O . THR A 1 113 ? 3.676 0.773 6.875 1 98.75 113 THR A O 1
ATOM 891 N N . GLU A 1 114 ? 3.211 1.075 4.695 1 98.81 114 GLU A N 1
ATOM 892 C CA . GLU A 1 114 ? 4.145 0.031 4.289 1 98.81 114 GLU A CA 1
ATOM 893 C C . GLU A 1 114 ? 5.594 0.473 4.492 1 98.81 114 GLU A C 1
ATOM 895 O O . GLU A 1 114 ? 6.453 -0.34 4.836 1 98.81 114 GLU A O 1
ATOM 900 N N . ALA A 1 115 ? 5.852 1.736 4.207 1 98.94 115 ALA A N 1
ATOM 901 C CA . ALA A 1 115 ? 7.191 2.262 4.465 1 98.94 115 ALA A CA 1
ATOM 902 C C . ALA A 1 115 ? 7.547 2.156 5.945 1 98.94 115 ALA A C 1
ATOM 904 O O . ALA A 1 115 ? 8.656 1.751 6.297 1 98.94 115 ALA A O 1
ATOM 905 N N . ASN A 1 116 ? 6.59 2.488 6.809 1 98.94 116 ASN A N 1
ATOM 906 C CA . ASN A 1 116 ? 6.844 2.404 8.242 1 98.94 116 ASN A CA 1
ATOM 907 C C . ASN A 1 116 ? 6.957 0.957 8.711 1 98.94 116 ASN A C 1
ATOM 909 O O . ASN A 1 116 ? 7.727 0.654 9.625 1 98.94 116 ASN A O 1
ATOM 913 N N . GLU A 1 117 ? 6.195 0.048 8.102 1 98.88 117 GLU A N 1
ATOM 914 C CA . GLU A 1 117 ? 6.387 -1.377 8.352 1 98.88 117 GLU A CA 1
ATOM 915 C C . GLU A 1 117 ? 7.809 -1.812 8.008 1 98.88 117 GLU A C 1
ATOM 917 O O . GLU A 1 117 ? 8.438 -2.553 8.766 1 98.88 117 GLU A O 1
ATOM 922 N N . ALA A 1 118 ? 8.281 -1.374 6.848 1 98.88 118 ALA A N 1
ATOM 923 C CA . ALA A 1 118 ? 9.633 -1.712 6.426 1 98.88 118 ALA A CA 1
ATOM 924 C C . ALA A 1 118 ? 10.672 -1.139 7.391 1 98.88 118 ALA A C 1
ATOM 926 O O . ALA A 1 118 ? 11.656 -1.804 7.723 1 98.88 118 ALA A O 1
ATOM 927 N N . MET A 1 119 ? 10.453 0.1 7.801 1 98.94 119 MET A N 1
ATOM 928 C CA . MET A 1 119 ? 11.352 0.768 8.734 1 98.94 119 MET A CA 1
ATOM 929 C C . MET A 1 119 ? 11.406 0.023 10.062 1 98.94 119 MET A C 1
ATOM 931 O O . MET A 1 119 ? 12.492 -0.241 10.594 1 98.94 119 MET A O 1
ATOM 935 N N . ILE A 1 120 ? 10.25 -0.359 10.609 1 98.94 120 ILE A N 1
ATOM 936 C CA . ILE A 1 120 ? 10.148 -1.094 11.867 1 98.94 120 ILE A CA 1
ATOM 937 C C . ILE A 1 120 ? 10.828 -2.451 11.727 1 98.94 120 ILE A C 1
ATOM 939 O O . ILE A 1 120 ? 11.641 -2.838 12.57 1 98.94 120 ILE A O 1
ATOM 943 N N . LYS A 1 121 ? 10.57 -3.15 10.664 1 98.88 121 LYS A N 1
ATOM 944 C CA . LYS A 1 121 ? 11.141 -4.477 10.438 1 98.88 121 LYS A CA 1
ATOM 945 C C . LYS A 1 121 ? 12.664 -4.406 10.305 1 98.88 121 LYS A C 1
ATOM 947 O O . LYS A 1 121 ? 13.375 -5.242 10.867 1 98.88 121 LYS A O 1
ATOM 952 N N . MET A 1 122 ? 13.141 -3.449 9.531 1 98.88 122 MET A N 1
ATOM 953 C CA . MET A 1 122 ? 14.586 -3.324 9.344 1 98.88 122 MET A CA 1
ATOM 954 C C . MET A 1 122 ? 15.289 -3.039 10.664 1 98.88 122 MET A C 1
ATOM 956 O O . MET A 1 122 ? 16.312 -3.639 10.969 1 98.88 122 MET A O 1
ATOM 960 N N . ALA A 1 123 ? 14.711 -2.113 11.445 1 98.94 123 ALA A N 1
ATOM 961 C CA . ALA A 1 123 ? 15.289 -1.771 12.742 1 98.94 123 ALA A CA 1
ATOM 962 C C . ALA A 1 123 ? 15.328 -2.986 13.664 1 98.94 123 ALA A C 1
ATOM 964 O O . ALA A 1 123 ? 16.359 -3.262 14.297 1 98.94 123 ALA A O 1
ATOM 965 N N . ARG A 1 124 ? 14.227 -3.688 13.781 1 98.88 124 ARG A N 1
ATOM 966 C CA . ARG A 1 124 ? 14.148 -4.859 14.648 1 98.88 124 ARG A CA 1
ATOM 967 C C . ARG A 1 124 ? 15.141 -5.934 14.203 1 98.88 124 ARG A C 1
ATOM 969 O O . ARG A 1 124 ? 15.852 -6.508 15.023 1 98.88 124 ARG A O 1
ATOM 976 N N . LYS A 1 125 ? 15.117 -6.238 12.891 1 98.75 125 LYS A N 1
ATOM 977 C CA . LYS A 1 125 ? 16.016 -7.262 12.383 1 98.75 125 LYS A CA 1
ATOM 978 C C . LYS A 1 125 ? 17.484 -6.883 12.633 1 98.75 125 LYS A C 1
ATOM 980 O O . LYS A 1 125 ? 18.297 -7.73 13 1 98.75 125 LYS A O 1
ATOM 985 N N . TYR A 1 126 ? 17.828 -5.609 12.438 1 98.81 126 TYR A N 1
ATOM 986 C CA . TYR A 1 126 ? 19.172 -5.113 12.75 1 98.81 126 TYR A CA 1
ATOM 987 C C . TYR A 1 126 ? 19.516 -5.371 14.211 1 98.81 126 TYR A C 1
ATOM 989 O O . TYR A 1 126 ? 20.594 -5.887 14.516 1 98.81 126 TYR A O 1
ATOM 997 N N . GLY A 1 127 ? 18.656 -5.031 15.117 1 98.81 127 GLY A N 1
ATOM 998 C CA . GLY A 1 127 ? 18.875 -5.203 16.547 1 98.81 127 GLY A CA 1
ATOM 999 C C . GLY A 1 127 ? 19.062 -6.652 16.953 1 98.81 127 GLY A C 1
ATOM 1000 O O . GLY A 1 127 ? 20 -6.98 17.688 1 98.81 127 GLY A O 1
ATOM 1001 N N . ILE A 1 128 ? 18.203 -7.461 16.453 1 98.38 128 ILE A N 1
ATOM 1002 C CA . ILE A 1 128 ? 18.219 -8.875 16.812 1 98.38 128 ILE A CA 1
ATOM 1003 C C . ILE A 1 128 ? 19.5 -9.523 16.297 1 98.38 128 ILE A C 1
ATOM 1005 O O . ILE A 1 128 ? 20.156 -10.273 17.016 1 98.38 128 ILE A O 1
ATOM 1009 N N . GLU A 1 129 ? 19.891 -9.227 15.086 1 97.62 129 GLU A N 1
ATOM 1010 C CA . GLU A 1 129 ? 21.062 -9.852 14.469 1 97.62 129 GLU A CA 1
ATOM 1011 C C . GLU A 1 129 ? 22.359 -9.336 15.094 1 97.62 129 GLU A C 1
ATOM 1013 O O . GLU A 1 129 ? 23.344 -10.07 15.203 1 97.62 129 GLU A O 1
ATOM 1018 N N . HIS A 1 130 ? 22.406 -8.141 15.562 1 97.56 130 HIS A N 1
ATOM 1019 C CA . HIS A 1 130 ? 23.641 -7.527 16.047 1 97.56 130 HIS A CA 1
ATOM 1020 C C . HIS A 1 130 ? 23.781 -7.695 17.547 1 97.56 130 HIS A C 1
ATOM 1022 O O . HIS A 1 130 ? 24.891 -7.801 18.062 1 97.56 130 HIS A O 1
ATOM 1028 N N . TYR A 1 131 ? 22.609 -7.727 18.266 1 98.12 131 TYR A N 1
ATOM 1029 C CA . TYR A 1 131 ? 22.719 -7.609 19.719 1 98.12 131 TYR A CA 1
ATOM 1030 C C . TYR A 1 131 ? 22.047 -8.781 20.422 1 98.12 131 TYR A C 1
ATOM 1032 O O . TYR A 1 131 ? 22.312 -9.055 21.594 1 98.12 131 TYR A O 1
ATOM 1040 N N . GLY A 1 132 ? 21.172 -9.508 19.734 1 97.75 132 GLY A N 1
ATOM 1041 C CA . GLY A 1 132 ? 20.516 -10.664 20.328 1 97.75 132 GLY A CA 1
ATOM 1042 C C . GLY A 1 132 ? 19.016 -10.641 20.172 1 97.75 132 GLY A C 1
ATOM 1043 O O . GLY A 1 132 ? 18.438 -9.625 19.766 1 97.75 132 GLY A O 1
ATOM 1044 N N . PRO A 1 133 ? 18.344 -11.68 20.469 1 97.44 133 PRO A N 1
ATOM 1045 C CA . PRO A 1 133 ? 16.938 -11.914 20.109 1 97.44 133 PRO A CA 1
ATOM 1046 C C . PRO A 1 133 ? 15.984 -10.961 20.812 1 97.44 133 PRO A C 1
ATOM 1048 O O . PRO A 1 133 ? 14.828 -10.812 20.406 1 97.44 133 PRO A O 1
ATOM 1051 N N . ASN A 1 134 ? 16.422 -10.242 21.875 1 97.94 134 ASN A N 1
ATOM 1052 C CA . ASN A 1 134 ? 15.508 -9.406 22.641 1 97.94 134 ASN A CA 1
ATOM 1053 C C . ASN A 1 134 ? 15.656 -7.93 22.281 1 97.94 134 ASN A C 1
ATOM 1055 O O . ASN A 1 134 ? 14.883 -7.09 22.734 1 97.94 134 ASN A O 1
ATOM 1059 N N . LYS A 1 135 ? 16.625 -7.609 21.453 1 98.62 135 LYS A N 1
ATOM 1060 C CA . LYS A 1 135 ? 16.906 -6.219 21.125 1 98.62 135 LYS A CA 1
ATOM 1061 C C . LYS A 1 135 ? 16.031 -5.746 19.953 1 98.62 135 LYS A C 1
ATOM 1063 O O . LYS A 1 135 ? 16.547 -5.539 18.844 1 98.62 135 LYS A O 1
ATOM 1068 N N . TYR A 1 136 ? 14.742 -5.516 20.172 1 98.69 136 TYR A N 1
ATOM 1069 C CA . TYR A 1 136 ? 13.844 -5.152 19.078 1 98.69 136 TYR A CA 1
ATOM 1070 C C . TYR A 1 136 ? 12.852 -4.082 19.531 1 98.69 136 TYR A C 1
ATOM 1072 O O . TYR A 1 136 ? 12.031 -3.617 18.734 1 98.69 136 TYR A O 1
ATOM 1080 N N . HIS A 1 137 ? 12.828 -3.652 20.781 1 98.88 137 HIS A N 1
ATOM 1081 C CA . HIS A 1 137 ? 11.867 -2.693 21.297 1 98.88 137 HIS A CA 1
ATOM 1082 C C . HIS A 1 137 ? 12.07 -1.312 20.688 1 98.88 137 HIS A C 1
ATOM 1084 O O . HIS A 1 137 ? 13.211 -0.883 20.484 1 98.88 137 HIS A O 1
ATOM 1090 N N . ILE A 1 138 ? 10.984 -0.592 20.359 1 98.94 138 ILE A N 1
ATOM 1091 C CA . ILE A 1 138 ? 11.031 0.741 19.766 1 98.94 138 ILE A CA 1
ATOM 1092 C C . ILE A 1 138 ? 10.188 1.704 20.594 1 98.94 138 ILE A C 1
ATOM 1094 O O . ILE A 1 138 ? 9.031 1.422 20.906 1 98.94 138 ILE A O 1
ATOM 1098 N N . VAL A 1 139 ? 10.75 2.807 21.016 1 98.94 139 VAL A N 1
ATOM 1099 C CA . VAL A 1 139 ? 10.023 3.863 21.719 1 98.94 139 VAL A CA 1
ATOM 1100 C C . VAL A 1 139 ? 9.5 4.887 20.719 1 98.94 139 VAL A C 1
ATOM 1102 O O . VAL A 1 139 ? 10.258 5.383 19.875 1 98.94 139 VAL A O 1
ATOM 1105 N N . THR A 1 140 ? 8.203 5.164 20.734 1 98.94 140 THR A N 1
ATOM 1106 C CA . THR A 1 140 ? 7.598 6.156 19.859 1 98.94 140 THR A CA 1
ATOM 1107 C C . THR A 1 140 ? 6.918 7.254 20.672 1 98.94 140 THR A C 1
ATOM 1109 O O . THR A 1 140 ? 6.953 7.23 21.906 1 98.94 140 THR A O 1
ATOM 1112 N N . ALA A 1 141 ? 6.395 8.242 20.016 1 98.94 141 ALA A N 1
ATOM 1113 C CA . ALA A 1 141 ? 5.855 9.414 20.688 1 98.94 141 ALA A CA 1
ATOM 1114 C C . ALA A 1 141 ? 4.363 9.25 20.969 1 98.94 141 ALA A C 1
ATOM 1116 O O . ALA A 1 141 ? 3.611 8.781 20.125 1 98.94 141 ALA A O 1
ATOM 1117 N N . LYS A 1 142 ? 3.947 9.641 22.219 1 98.5 142 LYS A N 1
ATOM 1118 C CA . LYS A 1 142 ? 2.518 9.812 22.453 1 98.5 142 LYS A CA 1
ATOM 1119 C C . LYS A 1 142 ? 1.903 10.789 21.453 1 98.5 142 LYS A C 1
ATOM 1121 O O . LYS A 1 142 ? 2.518 11.797 21.109 1 98.5 142 LYS A O 1
ATOM 1126 N N . MET A 1 143 ? 0.763 10.422 20.938 1 97.62 143 MET A N 1
ATOM 1127 C CA . MET A 1 143 ? -0.016 11.211 20 1 97.62 143 MET A CA 1
ATOM 1128 C C . MET A 1 143 ? 0.596 11.148 18.609 1 97.62 143 MET A C 1
ATOM 1130 O O . MET A 1 143 ? 0.163 11.859 17.688 1 97.62 143 MET A O 1
ATOM 1134 N N . GLY A 1 144 ? 1.614 10.336 18.391 1 98.31 144 GLY A N 1
ATOM 1135 C CA . GLY A 1 144 ? 2.15 10.102 17.062 1 98.31 144 GLY A CA 1
ATOM 1136 C C . GLY A 1 144 ? 1.234 9.266 16.188 1 98.31 144 GLY A C 1
ATOM 1137 O O . GLY A 1 144 ? 0.32 8.609 16.703 1 98.31 144 GLY A O 1
ATOM 1138 N N . PHE A 1 145 ? 1.413 9.273 14.914 1 98.19 145 PHE A N 1
ATOM 1139 C CA . PHE A 1 145 ? 0.685 8.477 13.938 1 98.19 145 PHE A CA 1
ATOM 1140 C C . PHE A 1 145 ? 1.637 7.895 12.898 1 98.19 145 PHE A C 1
ATOM 1142 O O . PHE A 1 145 ? 2.336 8.641 12.203 1 98.19 145 PHE A O 1
ATOM 1149 N N . HIS A 1 146 ? 1.597 6.578 12.703 1 98.81 146 HIS A N 1
ATOM 1150 C CA . HIS A 1 146 ? 2.574 5.934 11.828 1 98.81 146 HIS A CA 1
ATOM 1151 C C . HIS A 1 146 ? 1.898 4.969 10.859 1 98.81 146 HIS A C 1
ATOM 1153 O O . HIS A 1 146 ? 2.57 4.312 10.062 1 98.81 146 HIS A O 1
ATOM 1159 N N . GLY A 1 147 ? 0.628 4.852 10.906 1 98 147 GLY A N 1
ATOM 1160 C CA . GLY A 1 147 ? -0.086 4 9.969 1 98 147 GLY A CA 1
ATOM 1161 C C . GLY A 1 147 ? -1.104 3.098 10.633 1 98 147 GLY A C 1
ATOM 1162 O O . GLY A 1 147 ? -1.346 3.209 11.836 1 98 147 GLY A O 1
ATOM 1163 N N . ARG A 1 148 ? -1.733 2.207 9.852 1 97.38 148 ARG A N 1
ATOM 1164 C CA . ARG A 1 148 ? -2.895 1.476 10.344 1 97.38 148 ARG A CA 1
ATOM 1165 C C . ARG A 1 148 ? -2.701 -0.029 10.188 1 97.38 148 ARG A C 1
ATOM 1167 O O . ARG A 1 148 ? -3.615 -0.81 10.461 1 97.38 148 ARG A O 1
ATOM 1174 N N . THR A 1 149 ? -1.569 -0.537 9.688 1 98.38 149 THR A N 1
ATOM 1175 C CA . THR A 1 149 ? -1.218 -1.951 9.742 1 98.38 149 THR A CA 1
ATOM 1176 C C . THR A 1 149 ? -0.671 -2.318 11.117 1 98.38 149 THR A C 1
ATOM 1178 O O . THR A 1 149 ? -0.165 -1.457 11.844 1 98.38 149 THR A O 1
ATOM 1181 N N . PHE A 1 150 ? -0.703 -3.494 11.477 1 98.62 150 PHE A N 1
ATOM 1182 C CA . PHE A 1 150 ? -0.485 -3.885 12.859 1 98.62 150 PHE A CA 1
ATOM 1183 C C . PHE A 1 150 ? 0.866 -3.385 13.359 1 98.62 150 PHE A C 1
ATOM 1185 O O . PHE A 1 150 ? 0.977 -2.895 14.484 1 98.62 150 PHE A O 1
ATOM 1192 N N . GLY A 1 151 ? 1.918 -3.504 12.547 1 98.69 151 GLY A N 1
ATOM 1193 C CA . GLY A 1 151 ? 3.199 -2.951 12.961 1 98.69 151 GLY A CA 1
ATOM 1194 C C . GLY A 1 151 ? 3.18 -1.441 13.102 1 98.69 151 GLY A C 1
ATOM 1195 O O . GLY A 1 151 ? 3.506 -0.907 14.164 1 98.69 151 GLY A O 1
ATOM 1196 N N . ALA A 1 152 ? 2.719 -0.774 12.047 1 98.75 152 ALA A N 1
ATOM 1197 C CA . ALA A 1 152 ? 2.643 0.685 12.039 1 98.75 152 ALA A CA 1
ATOM 1198 C C . ALA A 1 152 ? 1.634 1.185 13.07 1 98.75 152 ALA A C 1
ATOM 1200 O O . ALA A 1 152 ? 1.868 2.193 13.742 1 98.75 152 ALA A O 1
ATOM 1201 N N . MET A 1 153 ? 0.533 0.487 13.188 1 98.38 153 MET A N 1
ATOM 1202 C CA . MET A 1 153 ? -0.51 0.833 14.156 1 98.38 153 MET A CA 1
ATOM 1203 C C . MET A 1 153 ? 0.018 0.75 15.578 1 98.38 153 MET A C 1
ATOM 1205 O O . MET A 1 153 ? -0.304 1.597 16.422 1 98.38 153 MET A O 1
ATOM 1209 N N . SER A 1 154 ? 0.857 -0.231 15.852 1 98.5 154 SER A N 1
ATOM 1210 C CA . SER A 1 154 ? 1.439 -0.406 17.172 1 98.5 154 SER A CA 1
ATOM 1211 C C . SER A 1 154 ? 2.438 0.702 17.5 1 98.5 154 SER A C 1
ATOM 1213 O O . SER A 1 154 ? 2.613 1.074 18.656 1 98.5 154 SER A O 1
ATOM 1215 N N . ALA A 1 155 ? 3.057 1.219 16.469 1 98.75 155 ALA A N 1
ATOM 1216 C CA . ALA A 1 155 ? 3.977 2.342 16.625 1 98.75 155 ALA A CA 1
ATOM 1217 C C . ALA A 1 155 ? 3.215 3.648 16.828 1 98.75 155 ALA A C 1
ATOM 1219 O O . ALA A 1 155 ? 3.775 4.629 17.328 1 98.75 155 ALA A O 1
ATOM 1220 N N . THR A 1 156 ? 1.952 3.723 16.391 1 98.44 156 THR A N 1
ATOM 1221 C CA . THR A 1 156 ? 1.095 4.891 16.562 1 98.44 156 THR A CA 1
ATOM 1222 C C . THR A 1 156 ? 0.76 5.113 18.031 1 98.44 156 THR A C 1
ATOM 1224 O O . THR A 1 156 ? 0.181 4.238 18.688 1 98.44 156 THR A O 1
ATOM 1227 N N . GLY A 1 157 ? 1.115 6.234 18.625 1 97.88 157 GLY A N 1
ATOM 1228 C CA . GLY A 1 157 ? 1.013 6.484 20.047 1 97.88 157 GLY A CA 1
ATOM 1229 C C . GLY A 1 157 ? -0.333 7.051 20.453 1 97.88 157 GLY A C 1
ATOM 1230 O O . GLY A 1 157 ? -0.398 8.055 21.172 1 97.88 157 GLY A O 1
ATOM 1231 N N . GLN A 1 158 ? -1.425 6.383 19.953 1 95.06 158 GLN A N 1
ATOM 1232 C CA . GLN A 1 158 ? -2.785 6.82 20.25 1 95.06 158 GLN A CA 1
ATOM 1233 C C . GLN A 1 158 ? -3.637 5.664 20.766 1 95.06 158 GLN A C 1
ATOM 1235 O O . GLN A 1 158 ? -4.691 5.363 20.203 1 95.06 158 GLN A O 1
ATOM 1240 N N . PRO A 1 159 ? -3.379 4.914 21.859 1 91.38 159 PRO A N 1
ATOM 1241 C CA . PRO A 1 159 ? -4.035 3.688 22.312 1 91.38 159 PRO A CA 1
ATOM 1242 C C . PRO A 1 159 ? -5.523 3.885 22.594 1 91.38 159 PRO A C 1
ATOM 1244 O O . PRO A 1 159 ? -6.301 2.928 22.531 1 91.38 159 PRO A O 1
ATOM 1247 N N . GLY A 1 160 ? -6.016 5.031 22.875 1 91.38 160 GLY A N 1
ATOM 1248 C CA . GLY A 1 160 ? -7.426 5.246 23.156 1 91.38 160 GLY A CA 1
ATOM 1249 C C . GLY A 1 160 ? -8.219 5.711 21.953 1 91.38 160 GLY A C 1
ATOM 1250 O O . GLY A 1 160 ? -9.422 5.945 22.047 1 91.38 160 GLY A O 1
ATOM 1251 N N . ASN A 1 161 ? -7.543 5.629 20.859 1 91.44 161 ASN A N 1
ATOM 1252 C CA . ASN A 1 161 ? -8.141 6.129 19.625 1 91.44 161 ASN A CA 1
ATOM 1253 C C . ASN A 1 161 ? -8.766 5.008 18.812 1 91.44 161 ASN A C 1
ATOM 1255 O O . ASN A 1 161 ? -8.352 3.852 18.906 1 91.44 161 ASN A O 1
ATOM 1259 N N . ALA A 1 162 ? -9.766 5.355 17.953 1 88.81 162 ALA A N 1
ATOM 1260 C CA . ALA A 1 162 ? -10.523 4.406 17.141 1 88.81 162 ALA A CA 1
ATOM 1261 C C . ALA A 1 162 ? -9.602 3.658 16.188 1 88.81 162 ALA A C 1
ATOM 1263 O O . ALA A 1 162 ? -9.922 2.557 15.734 1 88.81 162 ALA A O 1
ATOM 1264 N N . CYS A 1 163 ? -8.484 4.145 15.875 1 91.75 163 CYS A N 1
ATOM 1265 C CA . CYS A 1 163 ? -7.57 3.516 14.938 1 91.75 163 CYS A CA 1
ATOM 1266 C C . CYS A 1 163 ? -6.871 2.32 15.57 1 91.75 163 CYS A C 1
ATOM 1268 O O . CYS A 1 163 ? -6.238 1.522 14.875 1 91.75 163 CYS A O 1
ATOM 1270 N N . GLN A 1 164 ? -6.988 2.139 16.891 1 94.56 164 GLN A N 1
ATOM 1271 C CA . GLN A 1 164 ? -6.305 1.04 17.562 1 94.56 164 GLN A CA 1
ATOM 1272 C C . GLN A 1 164 ? -7.293 0.17 18.328 1 94.56 164 GLN A C 1
ATOM 1274 O O . GLN A 1 164 ? -6.996 -0.985 18.656 1 94.56 164 GLN A O 1
ATOM 1279 N N . VAL A 1 165 ? -8.422 0.701 18.641 1 95 165 VAL A N 1
ATOM 1280 C CA . VAL A 1 165 ? -9.359 0.017 19.547 1 95 165 VAL A CA 1
ATOM 1281 C C . VAL A 1 165 ? -10.102 -1.075 18.766 1 95 165 VAL A C 1
ATOM 1283 O O . VAL A 1 165 ? -10.555 -0.853 17.656 1 95 165 VAL A O 1
ATOM 1286 N N . GLY A 1 166 ? -10.172 -2.238 19.375 1 96.19 166 GLY A N 1
ATOM 1287 C CA . GLY A 1 166 ? -11.062 -3.268 18.859 1 96.19 166 GLY A CA 1
ATOM 1288 C C . GLY A 1 166 ? -10.359 -4.293 18 1 96.19 166 GLY A C 1
ATOM 1289 O O . GLY A 1 166 ? -11 -5.195 17.453 1 96.19 166 GLY A O 1
ATOM 1290 N N . PHE A 1 167 ? -9.047 -4.277 17.938 1 97.62 167 PHE A N 1
ATOM 1291 C CA . PHE A 1 167 ? -8.359 -5.148 16.984 1 97.62 167 PHE A CA 1
ATOM 1292 C C . PHE A 1 167 ? -7.594 -6.246 17.719 1 97.62 167 PHE A C 1
ATOM 1294 O O . PHE A 1 167 ? -6.906 -7.055 17.094 1 97.62 167 PHE A O 1
ATOM 1301 N N . GLY A 1 168 ? -7.766 -6.289 19.047 1 96.56 168 GLY A N 1
ATOM 1302 C CA . GLY A 1 168 ? -6.98 -7.219 19.844 1 96.56 168 GLY A CA 1
ATOM 1303 C C . GLY A 1 168 ? -5.609 -6.688 20.219 1 96.56 168 GLY A C 1
ATOM 1304 O O . GLY A 1 168 ? -5.363 -5.48 20.125 1 96.56 168 GLY A O 1
ATOM 1305 N N . PRO A 1 169 ? -4.727 -7.551 20.672 1 96.06 169 PRO A N 1
ATOM 1306 C CA . PRO A 1 169 ? -3.406 -7.086 21.109 1 96.06 169 PRO A CA 1
ATOM 1307 C C . PRO A 1 169 ? -2.596 -6.465 19.969 1 96.06 169 PRO A C 1
ATOM 1309 O O . PRO A 1 169 ? -2.613 -6.969 18.844 1 96.06 169 PRO A O 1
ATOM 1312 N N . MET A 1 170 ? -1.954 -5.395 20.297 1 97 170 MET A N 1
ATOM 1313 C CA . MET A 1 170 ? -1.009 -4.773 19.359 1 97 170 MET A CA 1
ATOM 1314 C C . MET A 1 170 ? 0.258 -5.613 19.234 1 97 170 MET A C 1
ATOM 1316 O O . MET A 1 170 ? 0.497 -6.512 20.047 1 97 170 MET A O 1
ATOM 1320 N N . THR A 1 171 ? 1 -5.379 18.141 1 97.62 171 THR A N 1
ATOM 1321 C CA . THR A 1 171 ? 2.309 -6.012 18.031 1 97.62 171 THR A CA 1
ATOM 1322 C C . THR A 1 171 ? 3.188 -5.652 19.219 1 97.62 171 THR A C 1
ATOM 1324 O O . THR A 1 171 ? 3.285 -4.48 19.594 1 97.62 171 THR A O 1
ATOM 1327 N N . TYR A 1 172 ? 3.834 -6.602 19.812 1 97.19 172 TYR A N 1
ATOM 1328 C CA . TYR A 1 172 ? 4.68 -6.402 20.984 1 97.19 172 TYR A CA 1
ATOM 1329 C C . TYR A 1 172 ? 5.926 -5.605 20.625 1 97.19 172 TYR A C 1
ATOM 1331 O O . TYR A 1 172 ? 6.41 -5.672 19.5 1 97.19 172 TYR A O 1
ATOM 1339 N N . GLY A 1 173 ? 6.422 -4.879 21.641 1 98.19 173 GLY A N 1
ATOM 1340 C CA . GLY A 1 173 ? 7.738 -4.289 21.469 1 98.19 173 GLY A CA 1
ATOM 1341 C C . GLY A 1 173 ? 7.691 -2.793 21.203 1 98.19 173 GLY A C 1
ATOM 1342 O O . GLY A 1 173 ? 8.586 -2.238 20.562 1 98.19 173 GLY A O 1
ATOM 1343 N N . PHE A 1 174 ? 6.645 -2.121 21.703 1 98.56 174 PHE A N 1
ATOM 1344 C CA . PHE A 1 174 ? 6.559 -0.669 21.594 1 98.56 174 PHE A CA 1
ATOM 1345 C C . PHE A 1 174 ? 6.23 -0.038 22.938 1 98.56 174 PHE A C 1
ATOM 1347 O O . PHE A 1 174 ? 5.527 -0.638 23.75 1 98.56 174 PHE A O 1
ATOM 1354 N N . SER A 1 175 ? 6.703 1.071 23.203 1 98.56 175 SER A N 1
ATOM 1355 C CA . SER A 1 175 ? 6.293 1.948 24.297 1 98.56 175 SER A CA 1
ATOM 1356 C C . SER A 1 175 ? 6.207 3.4 23.844 1 98.56 175 SER A C 1
ATOM 1358 O O . SER A 1 175 ? 6.719 3.75 22.781 1 98.56 175 SER A O 1
ATOM 1360 N N . TYR A 1 176 ? 5.52 4.23 24.609 1 98.56 176 TYR A N 1
ATOM 1361 C CA . TYR A 1 176 ? 5.254 5.609 24.203 1 98.56 176 TYR A CA 1
ATOM 1362 C C . TYR A 1 176 ? 5.797 6.59 25.234 1 98.56 176 TYR A C 1
ATOM 1364 O O . TYR A 1 176 ? 5.707 6.344 26.453 1 98.56 176 TYR A O 1
ATOM 1372 N N . ALA A 1 177 ? 6.402 7.605 24.75 1 98.88 177 ALA A N 1
ATOM 1373 C CA . ALA A 1 177 ? 6.891 8.68 25.594 1 98.88 177 ALA A CA 1
ATOM 1374 C C . ALA A 1 177 ? 6.363 10.039 25.125 1 98.88 177 ALA A C 1
ATOM 1376 O O . ALA A 1 177 ? 6.07 10.219 23.953 1 98.88 177 ALA A O 1
ATOM 1377 N N . PRO A 1 178 ? 6.203 11.039 26.047 1 98.81 178 PRO A N 1
ATOM 1378 C CA . PRO A 1 178 ? 5.668 12.344 25.656 1 98.81 178 PRO A CA 1
ATOM 1379 C C . PRO A 1 178 ? 6.562 13.078 24.656 1 98.81 178 PRO A C 1
ATOM 1381 O O . PRO A 1 178 ? 7.777 13.156 24.859 1 98.81 178 PRO A O 1
ATOM 1384 N N . TYR A 1 179 ? 5.934 13.602 23.703 1 98.69 179 TYR A N 1
ATOM 1385 C CA . TYR A 1 179 ? 6.613 14.336 22.641 1 98.69 179 TYR A CA 1
ATOM 1386 C C . TYR A 1 179 ? 7.324 15.562 23.203 1 98.69 179 TYR A C 1
ATOM 1388 O O . TYR A 1 179 ? 6.809 16.219 24.109 1 98.69 179 TYR A O 1
ATOM 1396 N N . ASN A 1 180 ? 8.57 15.828 22.703 1 98.75 180 ASN A N 1
ATOM 1397 C CA . ASN A 1 180 ? 9.414 16.969 23.078 1 98.75 180 ASN A CA 1
ATOM 1398 C C . ASN A 1 180 ? 9.883 16.844 24.516 1 98.75 180 ASN A C 1
ATOM 1400 O O . ASN A 1 180 ? 10.281 17.844 25.141 1 98.75 180 ASN A O 1
ATOM 1404 N N . ASP A 1 181 ? 9.812 15.727 25.156 1 98.88 181 ASP A N 1
ATOM 1405 C CA . ASP A 1 181 ? 10.367 15.414 26.469 1 98.88 181 ASP A CA 1
ATOM 1406 C C . ASP A 1 181 ? 11.539 14.445 26.359 1 98.88 181 ASP A C 1
ATOM 1408 O O . ASP A 1 181 ? 11.359 13.234 26.5 1 98.88 181 ASP A O 1
ATOM 1412 N N . LEU A 1 182 ? 12.703 15.031 26.219 1 98.81 182 LEU A N 1
ATOM 1413 C CA . LEU A 1 182 ? 13.906 14.242 25.969 1 98.81 182 LEU A CA 1
ATOM 1414 C C . LEU A 1 182 ? 14.148 13.25 27.109 1 98.81 182 LEU A C 1
ATOM 1416 O O . LEU A 1 182 ? 14.461 12.086 26.859 1 98.81 182 LEU A O 1
ATOM 1420 N N . GLU A 1 183 ? 14 13.68 28.281 1 98.81 183 GLU A N 1
ATOM 1421 C CA . GLU A 1 183 ? 14.266 12.812 29.438 1 98.81 183 GLU A CA 1
ATOM 1422 C C . GLU A 1 183 ? 13.273 11.656 29.5 1 98.81 183 GLU A C 1
ATOM 1424 O O . GLU A 1 183 ? 13.625 10.555 29.906 1 98.81 183 GLU A O 1
ATOM 1429 N N . ALA A 1 184 ? 12.031 11.898 29.172 1 98.88 184 ALA A N 1
ATOM 1430 C CA . ALA A 1 184 ? 11.023 10.844 29.172 1 98.88 184 ALA A CA 1
ATOM 1431 C C . ALA A 1 184 ? 11.359 9.758 28.141 1 98.88 184 ALA A C 1
ATOM 1433 O O . ALA A 1 184 ? 11.109 8.578 28.375 1 98.88 184 ALA A O 1
ATOM 1434 N N . PHE A 1 185 ? 11.906 10.133 27.047 1 98.94 185 PHE A N 1
ATOM 1435 C CA . PHE A 1 185 ? 12.328 9.164 26.031 1 98.94 185 PHE A CA 1
ATOM 1436 C C . PHE A 1 185 ? 13.508 8.344 26.547 1 98.94 185 PHE A C 1
ATOM 1438 O O . PHE A 1 185 ? 13.539 7.121 26.359 1 98.94 185 PHE A O 1
ATOM 1445 N N . LYS A 1 186 ? 14.469 9.039 27.125 1 98.81 186 LYS A N 1
ATOM 1446 C CA . LYS A 1 186 ? 15.609 8.32 27.688 1 98.81 186 LYS A CA 1
ATOM 1447 C C . LYS A 1 186 ? 15.148 7.301 28.734 1 98.81 186 LYS A C 1
ATOM 1449 O O . LYS A 1 186 ? 15.609 6.156 28.734 1 98.81 186 LYS A O 1
ATOM 1454 N N . ASP A 1 187 ? 14.211 7.719 29.531 1 98.81 187 ASP A N 1
ATOM 1455 C CA . ASP A 1 187 ? 13.727 6.883 30.625 1 98.81 187 ASP A CA 1
ATOM 1456 C C . ASP A 1 187 ? 12.93 5.691 30.109 1 98.81 187 ASP A C 1
ATOM 1458 O O . ASP A 1 187 ? 12.883 4.637 30.734 1 98.81 187 ASP A O 1
ATOM 1462 N N . ALA A 1 188 ? 12.336 5.844 28.953 1 98.81 188 ALA A N 1
ATOM 1463 C CA . ALA A 1 188 ? 11.516 4.789 28.375 1 98.81 188 ALA A CA 1
ATOM 1464 C C . ALA A 1 188 ? 12.383 3.715 27.719 1 98.81 188 ALA A C 1
ATOM 1466 O O . ALA A 1 188 ? 11.914 2.607 27.453 1 98.81 188 ALA A O 1
ATOM 1467 N N . CYS A 1 189 ? 13.617 4.004 27.484 1 98.69 189 CYS A N 1
ATOM 1468 C CA . CYS A 1 189 ? 14.523 3.051 26.844 1 98.69 189 CYS A CA 1
ATOM 1469 C C . CYS A 1 189 ? 15.086 2.072 27.875 1 98.69 189 CYS A C 1
ATOM 1471 O O . CYS A 1 189 ? 15.344 2.445 29.016 1 98.69 189 CYS A O 1
ATOM 1473 N N . THR A 1 190 ? 15.188 0.842 27.453 1 98.44 190 THR A N 1
ATOM 1474 C CA . THR A 1 190 ? 15.766 -0.239 28.234 1 98.44 190 THR A CA 1
ATOM 1475 C C . THR A 1 190 ? 16.891 -0.925 27.469 1 98.44 190 THR A C 1
ATOM 1477 O O . THR A 1 190 ? 17.266 -0.49 26.375 1 98.44 190 THR A O 1
ATOM 1480 N N . GLU A 1 191 ? 17.469 -2.033 28 1 97.94 191 GLU A N 1
ATOM 1481 C CA . GLU A 1 191 ? 18.516 -2.811 27.344 1 97.94 191 GLU A CA 1
ATOM 1482 C C . GLU A 1 191 ? 17.984 -3.5 26.094 1 97.94 191 GLU A C 1
ATOM 1484 O O . GLU A 1 191 ? 18.766 -3.918 25.234 1 97.94 191 GLU A O 1
ATOM 1489 N N . ASN A 1 192 ? 16.641 -3.568 26 1 98.44 192 ASN A N 1
ATOM 1490 C CA . ASN A 1 192 ? 16.016 -4.266 24.891 1 98.44 192 ASN A CA 1
ATOM 1491 C C . ASN A 1 192 ? 15.578 -3.295 23.781 1 98.44 192 ASN A C 1
ATOM 1493 O O . ASN A 1 192 ? 15.07 -3.715 22.75 1 98.44 192 ASN A O 1
ATOM 1497 N N . THR A 1 193 ? 15.828 -1.993 23.969 1 98.88 193 THR A N 1
ATOM 1498 C CA . THR A 1 193 ? 15.422 -0.988 23 1 98.88 193 THR A CA 1
ATOM 1499 C C . THR A 1 193 ? 16.453 -0.875 21.875 1 98.88 193 THR A C 1
ATOM 1501 O O . THR A 1 193 ? 17.641 -0.708 22.141 1 98.88 193 THR A O 1
ATOM 1504 N N . ILE A 1 194 ? 15.969 -0.966 20.625 1 98.94 194 ILE A N 1
ATOM 1505 C CA . ILE A 1 194 ? 16.891 -0.853 19.5 1 98.94 194 ILE A CA 1
ATOM 1506 C C . ILE A 1 194 ? 16.719 0.509 18.828 1 98.94 194 ILE A C 1
ATOM 1508 O O . ILE A 1 194 ? 17.625 0.987 18.141 1 98.94 194 ILE A O 1
ATOM 1512 N N . ALA A 1 195 ? 15.492 1.17 19.047 1 98.94 195 ALA A N 1
ATOM 1513 C CA . ALA A 1 195 ? 15.297 2.377 18.25 1 98.94 195 ALA A CA 1
ATOM 1514 C C . ALA A 1 195 ? 14.312 3.33 18.922 1 98.94 195 ALA A C 1
ATOM 1516 O O . ALA A 1 195 ? 13.516 2.912 19.766 1 98.94 195 ALA A O 1
ATOM 1517 N N . ILE A 1 196 ? 14.414 4.559 18.594 1 98.94 196 ILE A N 1
ATOM 1518 C CA . ILE A 1 196 ? 13.422 5.605 18.797 1 98.94 196 ILE A CA 1
ATOM 1519 C C . ILE A 1 196 ? 12.844 6.043 17.469 1 98.94 196 ILE A C 1
ATOM 1521 O O . ILE A 1 196 ? 13.578 6.266 16.5 1 98.94 196 ILE A O 1
ATOM 1525 N N . MET A 1 197 ? 11.547 6.117 17.375 1 98.94 197 MET A N 1
ATOM 1526 C CA . MET A 1 197 ? 10.844 6.449 16.125 1 98.94 197 MET A CA 1
ATOM 1527 C C . MET A 1 197 ? 9.852 7.586 16.359 1 98.94 197 MET A C 1
ATOM 1529 O O . MET A 1 197 ? 9.07 7.555 17.312 1 98.94 197 MET A O 1
ATOM 1533 N N . LEU A 1 198 ? 9.875 8.609 15.492 1 98.81 198 LEU A N 1
ATOM 1534 C CA . LEU A 1 198 ? 8.914 9.695 15.656 1 98.81 198 LEU A CA 1
ATOM 1535 C C . LEU A 1 198 ? 8.836 10.547 14.391 1 98.81 198 LEU A C 1
ATOM 1537 O O . LEU A 1 198 ? 9.641 10.375 13.469 1 98.81 198 LEU A O 1
ATOM 1541 N N . GLU A 1 199 ? 7.82 11.383 14.289 1 98.88 199 GLU A N 1
ATOM 1542 C CA . GLU A 1 199 ? 7.68 12.438 13.281 1 98.88 199 GLU A CA 1
ATOM 1543 C C . GLU A 1 199 ? 8.406 13.703 13.711 1 98.88 199 GLU A C 1
ATOM 1545 O O . GLU A 1 199 ? 8.391 14.078 14.883 1 98.88 199 GLU A O 1
ATOM 1550 N N . PRO A 1 200 ? 8.984 14.398 12.711 1 98.81 200 PRO A N 1
ATOM 1551 C CA . PRO A 1 200 ? 9.562 15.695 13.094 1 98.81 200 PRO A CA 1
ATOM 1552 C C . PRO A 1 200 ? 8.5 16.719 13.461 1 98.81 200 PRO A C 1
ATOM 1554 O O . PRO A 1 200 ? 8.766 17.641 14.25 1 98.81 200 PRO A O 1
ATOM 1557 N N . VAL A 1 201 ? 7.375 16.656 12.836 1 98.81 201 VAL A N 1
ATOM 1558 C CA . VAL A 1 201 ? 6.164 17.391 13.172 1 98.81 201 VAL A CA 1
ATOM 1559 C C . VAL A 1 201 ? 4.988 16.422 13.32 1 98.81 201 VAL A C 1
ATOM 1561 O O . VAL A 1 201 ? 4.645 15.711 12.375 1 98.81 201 VAL A O 1
ATOM 1564 N N . GLN A 1 202 ? 4.438 16.359 14.523 1 98.25 202 GLN A N 1
ATOM 1565 C CA . GLN A 1 202 ? 3.271 15.492 14.68 1 98.25 202 GLN A CA 1
ATOM 1566 C C . GLN A 1 202 ? 2.07 16.047 13.922 1 98.25 202 GLN A C 1
ATOM 1568 O O . GLN A 1 202 ? 1.545 17.109 14.273 1 98.25 202 GLN A O 1
ATOM 1573 N N . GLY A 1 203 ? 1.626 15.375 12.883 1 96.56 203 GLY A N 1
ATOM 1574 C CA . GLY A 1 203 ? 0.477 15.82 12.117 1 96.56 203 GLY A CA 1
ATOM 1575 C C . GLY A 1 203 ? -0.841 15.625 12.836 1 96.56 203 GLY A C 1
ATOM 1576 O O . GLY A 1 203 ? -1.462 16.594 13.281 1 96.56 203 GLY A O 1
ATOM 1577 N N . GLU A 1 204 ? -1.144 14.383 13.141 1 93.75 204 GLU A N 1
ATOM 1578 C CA . GLU A 1 204 ? -2.402 14.016 13.781 1 93.75 204 GLU A CA 1
ATOM 1579 C C . GLU A 1 204 ? -2.41 14.406 15.258 1 93.75 204 GLU A C 1
ATOM 1581 O O . GLU A 1 204 ? -3.475 14.547 15.859 1 93.75 204 GLU A O 1
ATOM 1586 N N . GLY A 1 205 ? -1.214 14.594 15.789 1 95.31 205 GLY A N 1
ATOM 1587 C CA . GLY A 1 205 ? -1.095 14.922 17.203 1 95.31 205 GLY A CA 1
ATOM 1588 C C . GLY A 1 205 ? -1.345 16.391 17.484 1 95.31 205 GLY A C 1
ATOM 1589 O O . GLY A 1 205 ? -1.316 16.812 18.641 1 95.31 205 GLY A O 1
ATOM 1590 N N . GLY A 1 206 ? -1.611 17.203 16.422 1 96.94 206 GLY A N 1
ATOM 1591 C CA . GLY A 1 206 ? -1.939 18.594 16.656 1 96.94 206 GLY A CA 1
ATOM 1592 C C . GLY A 1 206 ? -0.962 19.547 16 1 96.94 206 GLY A C 1
ATOM 1593 O O . GLY A 1 206 ? -0.873 20.719 16.391 1 96.94 206 GLY A O 1
ATOM 1594 N N . VAL A 1 207 ? -0.179 19.031 15.086 1 98.44 207 VAL A N 1
ATOM 1595 C CA . VAL A 1 207 ? 0.774 19.797 14.289 1 98.44 207 VAL A CA 1
ATOM 1596 C C . VAL A 1 207 ? 1.836 20.406 15.203 1 98.44 207 VAL A C 1
ATOM 1598 O O . VAL A 1 207 ? 2.109 21.609 15.133 1 98.44 207 VAL A O 1
ATOM 1601 N N . HIS A 1 208 ? 2.373 19.641 16.078 1 98.5 208 HIS A N 1
ATOM 1602 C CA . HIS A 1 208 ? 3.434 20.062 16.984 1 98.5 208 HIS A CA 1
ATOM 1603 C C . HIS A 1 208 ? 4.809 19.734 16.406 1 98.5 208 HIS A C 1
ATOM 1605 O O . HIS A 1 208 ? 5.156 18.562 16.234 1 98.5 208 HIS A O 1
ATOM 1611 N N . PRO A 1 209 ? 5.625 20.734 16.109 1 98.69 209 PRO A N 1
ATOM 1612 C CA . PRO A 1 209 ? 7.004 20.469 15.695 1 98.69 209 PRO A CA 1
ATOM 1613 C C . PRO A 1 209 ? 7.887 20 16.844 1 98.69 209 PRO A C 1
ATOM 1615 O O . PRO A 1 209 ? 7.688 20.438 17.984 1 98.69 209 PRO A O 1
ATOM 1618 N N . ALA A 1 210 ? 8.812 19.203 16.547 1 98.81 210 ALA A N 1
ATOM 1619 C CA . ALA A 1 210 ? 9.852 18.875 17.516 1 98.81 210 ALA A CA 1
ATOM 1620 C C . ALA A 1 210 ? 10.727 20.094 17.812 1 98.81 210 ALA A C 1
ATOM 1622 O O . ALA A 1 210 ? 11 20.891 16.922 1 98.81 210 ALA A O 1
ATOM 1623 N N . THR A 1 211 ? 11.148 20.203 19.047 1 98.69 211 THR A N 1
ATOM 1624 C CA . THR A 1 211 ? 12.133 21.234 19.359 1 98.69 211 THR A CA 1
ATOM 1625 C C . THR A 1 211 ? 13.531 20.797 18.938 1 98.69 211 THR A C 1
ATOM 1627 O O . THR A 1 211 ? 13.797 19.594 18.797 1 98.69 211 THR A O 1
ATOM 1630 N N . LYS A 1 212 ? 14.352 21.766 18.641 1 98.5 212 LYS A N 1
ATOM 1631 C CA . LYS A 1 212 ? 15.734 21.469 18.266 1 98.5 212 LYS A CA 1
ATOM 1632 C C . LYS A 1 212 ? 16.453 20.672 19.359 1 98.5 212 LYS A C 1
ATOM 1634 O O . LYS A 1 212 ? 17.141 19.688 19.062 1 98.5 212 LYS A O 1
ATOM 1639 N N . GLU A 1 213 ? 16.266 21.062 20.641 1 98.56 213 GLU A N 1
ATOM 1640 C CA . GLU A 1 213 ? 16.891 20.359 21.766 1 98.56 213 GLU A CA 1
ATOM 1641 C C . GLU A 1 213 ? 16.453 18.906 21.828 1 98.56 213 GLU A C 1
ATOM 1643 O O . GLU A 1 213 ? 17.266 18.016 22.078 1 98.56 213 GLU A O 1
ATOM 1648 N N . PHE A 1 214 ? 15.258 18.672 21.625 1 98.81 214 PHE A N 1
ATOM 1649 C CA . PHE A 1 214 ? 14.688 17.328 21.641 1 98.81 214 PHE A CA 1
ATOM 1650 C C . PHE A 1 214 ? 15.297 16.453 20.547 1 98.81 214 PHE A C 1
ATOM 1652 O O . PHE A 1 214 ? 15.812 15.375 20.828 1 98.81 214 PHE A O 1
ATOM 1659 N N . MET A 1 215 ? 15.383 16.922 19.281 1 98.94 215 MET A N 1
ATOM 1660 C CA . MET A 1 215 ? 15.852 16.141 18.141 1 98.94 215 MET A CA 1
ATOM 1661 C C . MET A 1 215 ? 17.359 15.906 18.219 1 98.94 215 MET A C 1
ATOM 1663 O O . MET A 1 215 ? 17.828 14.789 18 1 98.94 215 MET A O 1
ATOM 1667 N N . VAL A 1 216 ? 18.078 16.969 18.516 1 98.88 216 VAL A N 1
ATOM 1668 C CA . VAL A 1 216 ? 19.516 16.844 18.641 1 98.88 216 VAL A CA 1
ATOM 1669 C C . VAL A 1 216 ? 19.859 15.938 19.828 1 98.88 216 VAL A C 1
ATOM 1671 O O . VAL A 1 216 ? 20.797 15.133 19.734 1 98.88 216 VAL A O 1
ATOM 1674 N N . GLY A 1 217 ? 19.094 16.094 20.906 1 98.94 217 GLY A N 1
ATOM 1675 C CA . GLY A 1 217 ? 19.281 15.234 22.062 1 98.94 217 GLY A CA 1
ATOM 1676 C C . GLY A 1 217 ? 19.031 13.766 21.766 1 98.94 217 GLY A C 1
ATOM 1677 O O . GLY A 1 217 ? 19.766 12.891 22.234 1 98.94 217 GLY A O 1
ATOM 1678 N N . LEU A 1 218 ? 17.969 13.43 21.047 1 98.94 218 LEU A N 1
ATOM 1679 C CA . LEU A 1 218 ? 17.656 12.055 20.688 1 98.94 218 LEU A CA 1
ATOM 1680 C C . LEU A 1 218 ? 18.766 11.461 19.812 1 98.94 218 LEU A C 1
ATOM 1682 O O . LEU A 1 218 ? 19.156 10.305 20 1 98.94 218 LEU A O 1
ATOM 1686 N N . ARG A 1 219 ? 19.234 12.266 18.812 1 98.81 219 ARG A N 1
ATOM 1687 C CA . ARG A 1 219 ? 20.312 11.797 17.953 1 98.81 219 ARG A CA 1
ATOM 1688 C C . ARG A 1 219 ? 21.547 11.43 18.766 1 98.81 219 ARG A C 1
ATOM 1690 O O . ARG A 1 219 ? 22.141 10.367 18.547 1 98.81 219 ARG A O 1
ATOM 1697 N N . LYS A 1 220 ? 21.922 12.328 19.656 1 98.81 220 LYS A N 1
ATOM 1698 C CA . LYS A 1 220 ? 23.094 12.102 20.516 1 98.81 220 LYS A CA 1
ATOM 1699 C C . LYS A 1 220 ? 22.891 10.859 21.375 1 98.81 220 LYS A C 1
ATOM 1701 O O . LYS A 1 220 ? 23.797 10.039 21.5 1 98.81 220 LYS A O 1
ATOM 1706 N N . PHE A 1 221 ? 21.766 10.734 22 1 98.88 221 PHE A N 1
ATOM 1707 C CA . PHE A 1 221 ? 21.453 9.625 22.891 1 98.88 221 PHE A CA 1
ATOM 1708 C C . PHE A 1 221 ? 21.531 8.297 22.141 1 98.88 221 PHE A C 1
ATOM 1710 O O . PHE A 1 221 ? 22.109 7.328 22.641 1 98.88 221 PHE A O 1
ATOM 1717 N N . CYS A 1 222 ? 20.922 8.281 20.938 1 98.81 222 CYS A N 1
ATOM 1718 C CA . CYS A 1 222 ? 20.969 7.066 20.125 1 98.81 222 CYS A CA 1
ATOM 1719 C C . CYS A 1 222 ? 22.406 6.695 19.797 1 98.81 222 CYS A C 1
ATOM 1721 O O . CYS A 1 222 ? 22.781 5.523 19.875 1 98.81 222 CYS A O 1
ATOM 1723 N N . ASP A 1 223 ? 23.25 7.664 19.406 1 98.5 223 ASP A N 1
ATOM 1724 C CA . ASP A 1 223 ? 24.656 7.422 19.078 1 98.5 223 ASP A CA 1
ATOM 1725 C C . ASP A 1 223 ? 25.391 6.84 20.281 1 98.5 223 ASP A C 1
ATOM 1727 O O . ASP A 1 223 ? 26.172 5.891 20.141 1 98.5 223 ASP A O 1
ATOM 1731 N N . GLU A 1 224 ? 25.094 7.367 21.406 1 98.38 224 GLU A N 1
ATOM 1732 C CA . GLU A 1 224 ? 25.828 6.988 22.625 1 98.38 224 GLU A CA 1
ATOM 1733 C C . GLU A 1 224 ? 25.422 5.598 23.094 1 98.38 224 GLU A C 1
ATOM 1735 O O . GLU A 1 224 ? 26.172 4.941 23.828 1 98.38 224 GLU A O 1
ATOM 1740 N N . ASN A 1 225 ? 24.297 5.066 22.688 1 98.31 225 ASN A N 1
ATOM 1741 C CA . ASN A 1 225 ? 23.781 3.822 23.25 1 98.31 225 ASN A CA 1
ATOM 1742 C C . ASN A 1 225 ? 23.609 2.752 22.172 1 98.31 225 ASN A C 1
ATOM 1744 O O . ASN A 1 225 ? 22.953 1.732 22.406 1 98.31 225 ASN A O 1
ATOM 1748 N N . GLY A 1 226 ? 24.156 2.982 20.984 1 97.44 226 GLY A N 1
ATOM 1749 C CA . GLY A 1 226 ? 24.062 2.006 19.906 1 97.44 226 GLY A CA 1
ATOM 1750 C C . GLY A 1 226 ? 22.641 1.773 19.438 1 97.44 226 GLY A C 1
ATOM 1751 O O . GLY A 1 226 ? 22.266 0.644 19.109 1 97.44 226 GLY A O 1
ATOM 1752 N N . MET A 1 227 ? 21.797 2.766 19.5 1 98.81 227 MET A N 1
ATOM 1753 C CA . MET A 1 227 ? 20.406 2.705 19.078 1 98.81 227 MET A CA 1
ATOM 1754 C C . MET A 1 227 ? 20.219 3.418 17.734 1 98.81 227 MET A C 1
ATOM 1756 O O . MET A 1 227 ? 21.062 4.203 17.328 1 98.81 227 MET A O 1
ATOM 1760 N N . LEU A 1 228 ? 19.125 3.1 17.094 1 98.94 228 LEU A N 1
ATOM 1761 C CA . LEU A 1 228 ? 18.797 3.725 15.82 1 98.94 228 LEU A CA 1
ATOM 1762 C C . LEU A 1 228 ? 17.797 4.859 16.016 1 98.94 228 LEU A C 1
ATOM 1764 O O . LEU A 1 228 ? 16.891 4.758 16.844 1 98.94 228 LEU A O 1
ATOM 1768 N N . LEU A 1 229 ? 17.969 5.945 15.32 1 99 229 LEU A N 1
ATOM 1769 C CA . LEU A 1 229 ? 16.969 7 15.211 1 99 229 LEU A CA 1
ATOM 1770 C C . LEU A 1 229 ? 16.188 6.863 13.922 1 99 229 LEU A C 1
ATOM 1772 O O . LEU A 1 229 ? 16.75 6.961 12.828 1 99 229 LEU A O 1
ATOM 1776 N N . LEU A 1 230 ? 14.922 6.59 14.055 1 99 230 LEU A N 1
ATOM 1777 C CA . LEU A 1 230 ? 13.984 6.422 12.945 1 99 230 LEU A CA 1
ATOM 1778 C C . LEU A 1 230 ? 13.086 7.645 12.805 1 99 230 LEU A C 1
ATOM 1780 O O . LEU A 1 230 ? 12.383 8.016 13.75 1 99 230 LEU A O 1
ATOM 1784 N N . ILE A 1 231 ? 13.062 8.227 11.625 1 99 231 ILE A N 1
ATOM 1785 C CA . ILE A 1 231 ? 12.25 9.43 11.43 1 99 231 ILE A CA 1
ATOM 1786 C C . ILE A 1 231 ? 11.18 9.164 10.383 1 99 231 ILE A C 1
ATOM 1788 O O . ILE A 1 231 ? 11.484 8.781 9.25 1 99 231 ILE A O 1
ATOM 1792 N N . ASP A 1 232 ? 9.945 9.328 10.773 1 98.94 232 ASP A N 1
ATOM 1793 C CA . ASP A 1 232 ? 8.789 9.227 9.891 1 98.94 232 ASP A CA 1
ATOM 1794 C C . ASP A 1 232 ? 8.5 10.547 9.188 1 98.94 232 ASP A C 1
ATOM 1796 O O . ASP A 1 232 ? 7.945 11.469 9.797 1 98.94 232 ASP A O 1
ATOM 1800 N N . GLU A 1 233 ? 8.844 10.656 7.941 1 98.94 233 GLU A N 1
ATOM 1801 C CA . GLU A 1 233 ? 8.625 11.883 7.184 1 98.94 233 GLU A CA 1
ATOM 1802 C C . GLU A 1 233 ? 7.609 11.672 6.07 1 98.94 233 GLU A C 1
ATOM 1804 O O . GLU A 1 233 ? 7.676 12.32 5.023 1 98.94 233 GLU A O 1
ATOM 1809 N N . VAL A 1 234 ? 6.699 10.758 6.273 1 98.94 234 VAL A N 1
ATOM 1810 C CA . VAL A 1 234 ? 5.629 10.477 5.324 1 98.94 234 VAL A CA 1
ATOM 1811 C C . VAL A 1 234 ? 4.867 11.758 5 1 98.94 234 VAL A C 1
ATOM 1813 O O . VAL A 1 234 ? 4.562 12.031 3.838 1 98.94 234 VAL A O 1
ATOM 1816 N N . GLN A 1 235 ? 4.57 12.57 5.965 1 98.69 235 GLN A N 1
ATOM 1817 C CA . GLN A 1 235 ? 3.799 13.781 5.73 1 98.69 235 GLN A CA 1
ATOM 1818 C C . GLN A 1 235 ? 4.711 15.008 5.645 1 98.69 235 GLN A C 1
ATOM 1820 O O . GLN A 1 235 ? 4.422 15.953 4.91 1 98.69 235 GLN A O 1
ATOM 1825 N N . THR A 1 236 ? 5.855 15 6.32 1 98.81 236 THR A N 1
ATOM 1826 C CA . THR A 1 236 ? 6.66 16.203 6.52 1 98.81 236 THR A CA 1
ATOM 1827 C C . THR A 1 236 ? 7.707 16.344 5.418 1 98.81 236 THR A C 1
ATOM 1829 O O . THR A 1 236 ? 8.297 17.406 5.246 1 98.81 236 THR A O 1
ATOM 1832 N N . GLY A 1 237 ? 7.984 15.273 4.688 1 98.81 237 GLY A N 1
ATOM 1833 C CA . GLY A 1 237 ? 9.094 15.281 3.748 1 98.81 237 GLY A CA 1
ATOM 1834 C C . GLY A 1 237 ? 8.766 15.977 2.443 1 98.81 237 GLY A C 1
ATOM 1835 O O . GLY A 1 237 ? 7.648 16.469 2.256 1 98.81 237 GLY A O 1
ATOM 1836 N N . TRP A 1 238 ? 9.852 16.141 1.699 1 98.88 238 TRP A N 1
ATOM 1837 C CA . TRP A 1 238 ? 9.797 16.609 0.317 1 98.88 238 TRP A CA 1
ATOM 1838 C C . TRP A 1 238 ? 9.227 18.016 0.238 1 98.88 238 TRP A C 1
ATOM 1840 O O . TRP A 1 238 ? 8.227 18.25 -0.445 1 98.88 238 TRP A O 1
ATOM 1850 N N . CYS A 1 239 ? 9.781 18.938 0.943 1 98.94 239 CYS A N 1
ATOM 1851 C CA . CYS A 1 239 ? 9.719 20.391 0.842 1 98.94 239 CYS A CA 1
ATOM 1852 C C . CYS A 1 239 ? 8.578 20.938 1.688 1 98.94 239 CYS A C 1
ATOM 1854 O O . CYS A 1 239 ? 8.461 22.156 1.847 1 98.94 239 CYS A O 1
ATOM 1856 N N . ARG A 1 240 ? 7.754 20.109 2.352 1 98.94 240 ARG A N 1
ATOM 1857 C CA . ARG A 1 240 ? 6.551 20.5 3.084 1 98.94 240 ARG A CA 1
ATOM 1858 C C . ARG A 1 240 ? 6.883 21.469 4.207 1 98.94 240 ARG A C 1
ATOM 1860 O O . ARG A 1 240 ? 6.148 22.438 4.441 1 98.94 240 ARG A O 1
ATOM 1867 N N . THR A 1 241 ? 8.047 21.297 4.848 1 98.88 241 THR A N 1
ATOM 1868 C CA . THR A 1 241 ? 8.305 21.984 6.113 1 98.88 241 THR A CA 1
ATOM 1869 C C . THR A 1 241 ? 9.258 23.156 5.906 1 98.88 241 THR A C 1
ATOM 1871 O O . THR A 1 241 ? 9.617 23.844 6.863 1 98.88 241 THR A O 1
ATOM 1874 N N . GLY A 1 242 ? 9.648 23.375 4.68 1 98.88 242 GLY A N 1
ATOM 1875 C CA . GLY A 1 242 ? 10.539 24.484 4.418 1 98.88 242 GLY A CA 1
ATOM 1876 C C . GLY A 1 242 ? 11.961 24.062 4.094 1 98.88 242 GLY A C 1
ATOM 1877 O O . GLY A 1 242 ? 12.797 24.891 3.74 1 98.88 242 GLY A O 1
ATOM 1878 N N . LYS A 1 243 ? 12.281 22.828 4.234 1 98.81 243 LYS A N 1
ATOM 1879 C CA . LYS A 1 243 ? 13.461 22.125 3.74 1 98.81 243 LYS A CA 1
ATOM 1880 C C . LYS A 1 243 ? 13.07 20.891 2.941 1 98.81 243 LYS A C 1
ATOM 1882 O O . LYS A 1 243 ? 11.906 20.484 2.93 1 98.81 243 LYS A O 1
ATOM 1887 N N . VAL A 1 244 ? 13.992 20.312 2.219 1 98.94 244 VAL A N 1
ATOM 1888 C CA . VAL A 1 244 ? 13.664 19.109 1.438 1 98.94 244 VAL A CA 1
ATOM 1889 C C . VAL A 1 244 ? 13.078 18.047 2.354 1 98.94 244 VAL A C 1
ATOM 1891 O O . VAL A 1 244 ? 12.023 17.484 2.061 1 98.94 244 VAL A O 1
ATOM 1894 N N . MET A 1 245 ? 13.758 17.766 3.402 1 98.94 245 MET A N 1
ATOM 1895 C CA . MET A 1 245 ? 13.281 16.922 4.496 1 98.94 245 MET A CA 1
ATOM 1896 C C . MET A 1 245 ? 13.289 17.672 5.816 1 98.94 245 MET A C 1
ATOM 1898 O O . MET A 1 245 ? 14.18 18.5 6.055 1 98.94 245 MET A O 1
ATOM 1902 N N . SER A 1 246 ? 12.375 17.344 6.664 1 98.88 246 SER A N 1
ATOM 1903 C CA . SER A 1 246 ? 12.211 18.078 7.914 1 98.88 246 SER A CA 1
ATOM 1904 C C . SER A 1 246 ? 13.406 17.859 8.844 1 98.88 246 SER A C 1
ATOM 1906 O O . SER A 1 246 ? 13.805 18.781 9.57 1 98.88 246 SER A O 1
ATOM 1908 N N . PHE A 1 247 ? 13.984 16.672 8.867 1 98.75 247 PHE A N 1
ATOM 1909 C CA . PHE A 1 247 ? 15.078 16.391 9.789 1 98.75 247 PHE A CA 1
ATOM 1910 C C . PHE A 1 247 ? 16.266 17.312 9.523 1 98.75 247 PHE A C 1
ATOM 1912 O O . PHE A 1 247 ? 17.109 17.516 10.398 1 98.75 247 PHE A O 1
ATOM 1919 N N . MET A 1 248 ? 16.344 17.922 8.352 1 98.69 248 MET A N 1
ATOM 1920 C CA . MET A 1 248 ? 17.438 18.812 7.961 1 98.69 248 MET A CA 1
ATOM 1921 C C . MET A 1 248 ? 17.406 20.109 8.773 1 98.69 248 MET A C 1
ATOM 1923 O O . MET A 1 248 ? 18.438 20.766 8.938 1 98.69 248 MET A O 1
ATOM 1927 N N . HIS A 1 249 ? 16.219 20.5 9.281 1 98.69 249 HIS A N 1
ATOM 1928 C CA . HIS A 1 249 ? 16.109 21.688 10.117 1 98.69 249 HIS A CA 1
ATOM 1929 C C . HIS A 1 249 ? 16.938 21.531 11.398 1 98.69 249 HIS A C 1
ATOM 1931 O O . HIS A 1 249 ? 17.312 22.531 12.016 1 98.69 249 HIS A O 1
ATOM 1937 N N . TYR A 1 250 ? 17.203 20.328 11.789 1 98.5 250 TYR A N 1
ATOM 1938 C CA . TYR A 1 250 ? 17.766 20.062 13.109 1 98.5 250 TYR A CA 1
ATOM 1939 C C . TYR A 1 250 ? 19.25 19.719 13.023 1 98.5 250 TYR A C 1
ATOM 1941 O O . TYR A 1 250 ? 19.906 19.531 14.047 1 98.5 250 TYR A O 1
ATOM 1949 N N . GLY A 1 251 ? 19.766 19.594 11.812 1 97.69 251 GLY A N 1
ATOM 1950 C CA . GLY A 1 251 ? 21.172 19.266 11.633 1 97.69 251 GLY A CA 1
ATOM 1951 C C . GLY A 1 251 ? 21.5 17.828 12.008 1 97.69 251 GLY A C 1
ATOM 1952 O O . GLY A 1 251 ? 22.609 17.547 12.445 1 97.69 251 GLY A O 1
ATOM 1953 N N . ILE A 1 252 ? 20.547 16.969 11.984 1 98.12 252 ILE A N 1
ATOM 1954 C CA . ILE A 1 252 ? 20.75 15.562 12.312 1 98.12 252 ILE A CA 1
ATOM 1955 C C . ILE A 1 252 ? 20.516 14.703 11.07 1 98.12 252 ILE A C 1
ATOM 1957 O O . ILE A 1 252 ? 20.016 15.195 10.055 1 98.12 252 ILE A O 1
ATOM 1961 N N . LYS A 1 253 ? 20.969 13.453 11.133 1 97.62 253 LYS A N 1
ATOM 1962 C CA . LYS A 1 253 ? 20.703 12.445 10.109 1 97.62 253 LYS A CA 1
ATOM 1963 C C . LYS A 1 253 ? 20.109 11.188 10.719 1 97.62 253 LYS A C 1
ATOM 1965 O O . LYS A 1 253 ? 20.641 10.641 11.68 1 97.62 253 LYS A O 1
ATOM 1970 N N . PRO A 1 254 ? 18.938 10.773 10.258 1 98.88 254 PRO A N 1
ATOM 1971 C CA . PRO A 1 254 ? 18.375 9.531 10.773 1 98.88 254 PRO A CA 1
ATOM 1972 C C . PRO A 1 254 ? 19.125 8.289 10.289 1 98.88 254 PRO A C 1
ATOM 1974 O O . PRO A 1 254 ? 19.875 8.359 9.32 1 98.88 254 PRO A O 1
ATOM 1977 N N . ASP A 1 255 ? 18.938 7.141 11 1 98.94 255 ASP A N 1
ATOM 1978 C CA . ASP A 1 255 ? 19.438 5.859 10.508 1 98.94 255 ASP A CA 1
ATOM 1979 C C . ASP A 1 255 ? 18.516 5.289 9.43 1 98.94 255 ASP A C 1
ATOM 1981 O O . ASP A 1 255 ? 18.984 4.59 8.523 1 98.94 255 ASP A O 1
ATOM 1985 N N . ILE A 1 256 ? 17.281 5.492 9.578 1 98.94 256 ILE A N 1
ATOM 1986 C CA . ILE A 1 256 ? 16.266 5.188 8.586 1 98.94 256 ILE A CA 1
ATOM 1987 C C . ILE A 1 256 ? 15.234 6.312 8.539 1 98.94 256 ILE A C 1
ATOM 1989 O O . ILE A 1 256 ? 14.844 6.848 9.578 1 98.94 256 ILE A O 1
ATOM 1993 N N . VAL A 1 257 ? 14.797 6.719 7.371 1 99 257 VAL A N 1
ATOM 1994 C CA . VAL A 1 257 ? 13.742 7.711 7.191 1 99 257 VAL A CA 1
ATOM 1995 C C . VAL A 1 257 ? 12.68 7.176 6.234 1 99 257 VAL A C 1
ATOM 1997 O O . VAL A 1 257 ? 13.008 6.555 5.219 1 99 257 VAL A O 1
ATOM 2000 N N . SER A 1 258 ? 11.453 7.277 6.609 1 98.94 258 SER A N 1
ATOM 2001 C CA . SER A 1 258 ? 10.359 6.871 5.738 1 98.94 258 SER A CA 1
ATOM 2002 C C . SER A 1 258 ? 9.75 8.07 5.012 1 98.94 258 SER A C 1
ATOM 2004 O O . SER A 1 258 ? 9.844 9.203 5.492 1 98.94 258 SER A O 1
ATOM 2006 N N . MET A 1 259 ? 9.188 7.848 3.877 1 98.94 259 MET A N 1
ATOM 2007 C CA . MET A 1 259 ? 8.57 8.883 3.047 1 98.94 259 MET A CA 1
ATOM 2008 C C . MET A 1 259 ? 7.453 8.297 2.191 1 98.94 259 MET A C 1
ATOM 2010 O O . MET A 1 259 ? 7.438 7.098 1.917 1 98.94 259 MET A O 1
ATOM 2014 N N . ALA A 1 260 ? 6.574 9.07 1.832 1 98.88 260 ALA A N 1
ATOM 2015 C CA . ALA A 1 260 ? 5.457 8.789 0.938 1 98.88 260 ALA A CA 1
ATOM 2016 C C . ALA A 1 260 ? 4.773 10.07 0.484 1 98.88 260 ALA A C 1
ATOM 2018 O O . ALA A 1 260 ? 5.441 11.062 0.173 1 98.88 260 ALA A O 1
ATOM 2019 N N . LYS A 1 261 ? 3.539 10.055 0.274 1 98.62 261 LYS A N 1
ATOM 2020 C CA . LYS A 1 261 ? 2.67 11.195 -0.004 1 98.62 261 LYS A CA 1
ATOM 2021 C C . LYS A 1 261 ? 3.309 12.141 -1.021 1 98.62 261 LYS A C 1
ATOM 2023 O O . LYS A 1 261 ? 3.41 11.805 -2.203 1 98.62 261 LYS A O 1
ATOM 2028 N N . ALA A 1 262 ? 3.924 13.242 -0.579 1 98.81 262 ALA A N 1
ATOM 2029 C CA . ALA A 1 262 ? 4.48 14.258 -1.47 1 98.81 262 ALA A CA 1
ATOM 2030 C C . ALA A 1 262 ? 5.48 13.648 -2.445 1 98.81 262 ALA A C 1
ATOM 2032 O O . ALA A 1 262 ? 5.648 14.133 -3.564 1 98.81 262 ALA A O 1
ATOM 2033 N N . LEU A 1 263 ? 6.082 12.562 -2.107 1 98.88 263 LEU A N 1
ATOM 2034 C CA . LEU A 1 263 ? 7.059 11.883 -2.953 1 98.88 263 LEU A CA 1
ATOM 2035 C C . LEU A 1 263 ? 6.453 11.539 -4.309 1 98.88 263 LEU A C 1
ATOM 2037 O O . LEU A 1 263 ? 7.117 11.656 -5.34 1 98.88 263 LEU A O 1
ATOM 2041 N N . GLY A 1 264 ? 5.223 11.156 -4.359 1 98.38 264 GLY A N 1
ATOM 2042 C CA . GLY A 1 264 ? 4.621 10.57 -5.547 1 98.38 264 GLY A CA 1
ATOM 2043 C C . GLY A 1 264 ? 3.922 11.586 -6.426 1 98.38 264 GLY A C 1
ATOM 2044 O O . GLY A 1 264 ? 3.582 11.297 -7.574 1 98.38 264 GLY A O 1
ATOM 2045 N N . GLY A 1 265 ? 3.607 12.797 -5.832 1 97.31 265 GLY A N 1
ATOM 2046 C CA . GLY A 1 265 ? 2.959 13.844 -6.605 1 97.31 265 GLY A CA 1
ATOM 2047 C C . GLY A 1 265 ? 1.567 13.461 -7.078 1 97.31 265 GLY A C 1
ATOM 2048 O O . GLY A 1 265 ? 1.124 13.906 -8.141 1 97.31 265 GLY A O 1
ATOM 2049 N N . GLY A 1 266 ? 0.956 12.625 -6.457 1 98.31 266 GLY A N 1
ATOM 2050 C CA . GLY A 1 266 ? -0.382 12.164 -6.797 1 98.31 266 GLY A CA 1
ATOM 2051 C C . GLY A 1 266 ? -0.492 10.656 -6.875 1 98.31 266 GLY A C 1
ATOM 2052 O O . GLY A 1 266 ? -1.579 10.094 -6.703 1 98.31 266 GLY A O 1
ATOM 2053 N N . MET A 1 267 ? 0.589 9.992 -7.137 1 98.75 267 MET A N 1
ATOM 2054 C CA . MET A 1 267 ? 0.582 8.547 -7.32 1 98.75 267 MET A CA 1
ATOM 2055 C C . MET A 1 267 ? 0.995 7.832 -6.039 1 98.75 267 MET A C 1
ATOM 2057 O O . MET A 1 267 ? 1.778 8.367 -5.25 1 98.75 267 MET A O 1
ATOM 2061 N N . PRO A 1 268 ? 0.482 6.617 -5.832 1 98.62 268 PRO A N 1
ATOM 2062 C CA . PRO A 1 268 ? 0.843 5.879 -4.621 1 98.62 268 PRO A CA 1
ATOM 2063 C C . PRO A 1 268 ? 2.287 5.383 -4.641 1 98.62 268 PRO A C 1
ATOM 2065 O O . PRO A 1 268 ? 2.654 4.574 -5.5 1 98.62 268 PRO A O 1
ATOM 2068 N N . ILE A 1 269 ? 3.082 5.82 -3.701 1 98.81 269 ILE A N 1
ATOM 2069 C CA . ILE A 1 269 ? 4.453 5.355 -3.527 1 98.81 269 ILE A CA 1
ATOM 2070 C C . ILE A 1 269 ? 4.926 5.664 -2.107 1 98.81 269 ILE A C 1
ATOM 2072 O O . ILE A 1 269 ? 4.516 6.664 -1.515 1 98.81 269 ILE A O 1
ATOM 2076 N N . GLY A 1 270 ? 5.59 4.781 -1.486 1 98.75 270 GLY A N 1
ATOM 2077 C CA . GLY A 1 270 ? 6.344 4.938 -0.251 1 98.75 270 GLY A CA 1
ATOM 2078 C C . GLY A 1 270 ? 7.75 4.379 -0.336 1 98.75 270 GLY A C 1
ATOM 2079 O O . GLY A 1 270 ? 8.078 3.639 -1.266 1 98.75 270 GLY A O 1
ATOM 2080 N N . ALA A 1 271 ? 8.562 4.77 0.556 1 98.94 271 ALA A N 1
ATOM 2081 C CA . ALA A 1 271 ? 9.93 4.258 0.598 1 98.94 271 ALA A CA 1
ATOM 2082 C C . ALA A 1 271 ? 10.555 4.469 1.974 1 98.94 271 ALA A C 1
ATOM 2084 O O . ALA A 1 271 ? 10.055 5.266 2.773 1 98.94 271 ALA A O 1
ATOM 2085 N N . ILE A 1 272 ? 11.547 3.721 2.225 1 98.94 272 ILE A N 1
ATOM 2086 C CA . ILE A 1 272 ? 12.5 4.062 3.275 1 98.94 272 ILE A CA 1
ATOM 2087 C C . ILE A 1 272 ? 13.891 4.258 2.672 1 98.94 272 ILE A C 1
ATOM 2089 O O . ILE A 1 272 ? 14.242 3.604 1.686 1 98.94 272 ILE A O 1
ATOM 2093 N N . CYS A 1 273 ? 14.578 5.156 3.199 1 98.94 273 CYS A N 1
ATOM 2094 C CA . CYS A 1 273 ? 16.031 5.227 3.006 1 98.94 273 CYS A CA 1
ATOM 2095 C C . CYS A 1 273 ? 16.766 4.906 4.297 1 98.94 273 CYS A C 1
ATOM 2097 O O . CYS A 1 273 ? 16.312 5.254 5.387 1 98.94 273 CYS A O 1
ATOM 2099 N N . ALA A 1 274 ? 17.875 4.258 4.191 1 98.94 274 ALA A N 1
ATOM 2100 C CA . ALA A 1 274 ? 18.641 3.824 5.359 1 98.94 274 ALA A CA 1
ATOM 2101 C C . ALA A 1 274 ? 20.141 4.008 5.141 1 98.94 274 ALA A C 1
ATOM 2103 O O . ALA A 1 274 ? 20.609 4.051 4 1 98.94 274 ALA A O 1
ATOM 2104 N N . ARG A 1 275 ? 20.891 4.156 6.281 1 98.69 275 ARG A N 1
ATOM 2105 C CA . ARG A 1 275 ? 22.328 4.012 6.23 1 98.69 275 ARG A CA 1
ATOM 2106 C C . ARG A 1 275 ? 22.734 2.639 5.699 1 98.69 275 ARG A C 1
ATOM 2108 O O . ARG A 1 275 ? 22.047 1.644 5.965 1 98.69 275 ARG A O 1
ATOM 2115 N N . GLU A 1 276 ? 23.797 2.613 4.988 1 98.44 276 GLU A N 1
ATOM 2116 C CA . GLU A 1 276 ? 24.234 1.396 4.32 1 98.44 276 GLU A CA 1
ATOM 2117 C C . GLU A 1 276 ? 24.328 0.227 5.297 1 98.44 276 GLU A C 1
ATOM 2119 O O . GLU A 1 276 ? 23.844 -0.87 5 1 98.44 276 GLU A O 1
ATOM 2124 N N . GLU A 1 277 ? 24.875 0.417 6.469 1 98.38 277 GLU A N 1
ATOM 2125 C CA . GLU A 1 277 ? 25.078 -0.65 7.445 1 98.38 277 GLU A CA 1
ATOM 2126 C C . GLU A 1 277 ? 23.75 -1.198 7.945 1 98.38 277 GLU A C 1
ATOM 2128 O O . GLU A 1 277 ? 23.594 -2.41 8.117 1 98.38 277 GLU A O 1
ATOM 2133 N N . VAL A 1 278 ? 22.781 -0.336 8.219 1 98.75 278 VAL A N 1
ATOM 2134 C CA . VAL A 1 278 ? 21.484 -0.745 8.734 1 98.75 278 VAL A CA 1
ATOM 2135 C C . VAL A 1 278 ? 20.703 -1.476 7.645 1 98.75 278 VAL A C 1
ATOM 2137 O O . VAL A 1 278 ? 20 -2.449 7.922 1 98.75 278 VAL A O 1
ATOM 2140 N N . ALA A 1 279 ? 20.859 -1.03 6.41 1 98.69 279 ALA A N 1
ATOM 2141 C CA . ALA A 1 279 ? 20.141 -1.583 5.258 1 98.69 279 ALA A CA 1
ATOM 2142 C C . ALA A 1 279 ? 20.5 -3.053 5.047 1 98.69 279 ALA A C 1
ATOM 2144 O O . ALA A 1 279 ? 19.719 -3.811 4.477 1 98.69 279 ALA A O 1
ATOM 2145 N N . LYS A 1 280 ? 21.656 -3.504 5.504 1 98.19 280 LYS A N 1
ATOM 2146 C CA . LYS A 1 280 ? 22.125 -4.875 5.328 1 98.19 280 LYS A CA 1
ATOM 2147 C C . LYS A 1 280 ? 21.234 -5.863 6.078 1 98.19 280 LYS A C 1
ATOM 2149 O O . LYS A 1 280 ? 21.281 -7.066 5.82 1 98.19 280 LYS A O 1
ATOM 21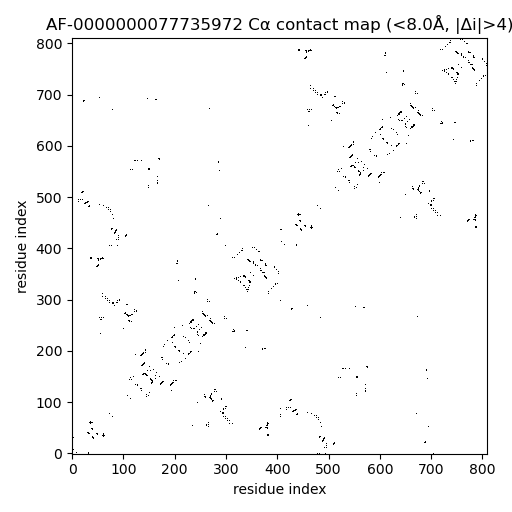54 N N . ALA A 1 281 ? 20.406 -5.324 6.984 1 98.31 281 ALA A N 1
ATOM 2155 C CA . ALA A 1 281 ? 19.5 -6.191 7.727 1 98.31 281 ALA A CA 1
ATOM 2156 C C . ALA A 1 281 ? 18.5 -6.859 6.789 1 98.31 281 ALA A C 1
ATOM 2158 O O . ALA A 1 281 ? 18.047 -7.98 7.047 1 98.31 281 ALA A O 1
ATOM 2159 N N . PHE A 1 282 ? 18.078 -6.16 5.75 1 98.25 282 PHE A N 1
ATOM 2160 C CA . PHE A 1 282 ? 17.219 -6.773 4.738 1 98.25 282 PHE A CA 1
ATOM 2161 C C . PHE A 1 282 ? 18.047 -7.621 3.777 1 98.25 282 PHE A C 1
ATOM 2163 O O . PHE A 1 282 ? 18.797 -7.09 2.955 1 98.25 282 PHE A O 1
ATOM 2170 N N . THR A 1 283 ? 17.922 -8.891 3.896 1 96.12 283 THR A N 1
ATOM 2171 C CA . THR A 1 283 ? 18.625 -9.867 3.066 1 96.12 283 THR A CA 1
ATOM 2172 C C . THR A 1 283 ? 17.672 -10.484 2.047 1 96.12 283 THR A C 1
ATOM 2174 O O . THR A 1 283 ? 16.5 -10.125 1.98 1 96.12 283 THR A O 1
ATOM 2177 N N . MET A 1 284 ? 18.188 -11.406 1.323 1 94.5 284 MET A N 1
ATOM 2178 C CA . MET A 1 284 ? 17.375 -12.102 0.319 1 94.5 284 MET A CA 1
ATOM 2179 C C . MET A 1 284 ? 16.156 -12.75 0.955 1 94.5 284 MET A C 1
ATOM 2181 O O . MET A 1 284 ? 16.281 -13.523 1.906 1 94.5 284 MET A O 1
ATOM 2185 N N . GLY A 1 285 ? 14.984 -12.336 0.469 1 94.31 285 GLY A N 1
ATOM 2186 C CA . GLY A 1 285 ? 13.742 -12.953 0.902 1 94.31 285 GLY A CA 1
ATOM 2187 C C . GLY A 1 285 ? 13.164 -12.32 2.154 1 94.31 285 GLY A C 1
ATOM 2188 O O . GLY A 1 285 ? 12.008 -12.562 2.496 1 94.31 285 GLY A O 1
ATOM 2189 N N . SER A 1 286 ? 13.875 -11.453 2.842 1 95.94 286 SER A N 1
ATOM 2190 C CA . SER A 1 286 ? 13.461 -10.938 4.141 1 95.94 286 SER A CA 1
ATOM 2191 C C . SER A 1 286 ? 12.266 -9.992 4.004 1 95.94 286 SER A C 1
ATOM 2193 O O . SER A 1 286 ? 11.469 -9.852 4.934 1 95.94 286 SER A O 1
ATOM 2195 N N . HIS A 1 287 ? 12.234 -9.344 2.918 1 97.12 287 HIS A N 1
ATOM 2196 C CA . HIS A 1 287 ? 11.164 -8.391 2.643 1 97.12 287 HIS A CA 1
ATOM 2197 C C . HIS A 1 287 ? 10.891 -8.289 1.146 1 97.12 287 HIS A C 1
ATOM 2199 O O . HIS A 1 287 ? 11.633 -8.844 0.334 1 97.12 287 HIS A O 1
ATOM 2205 N N . GLY A 1 288 ? 9.742 -7.773 0.844 1 95.75 288 GLY A N 1
ATOM 2206 C CA . GLY A 1 288 ? 9.352 -7.648 -0.551 1 95.75 288 GLY A CA 1
ATOM 2207 C C . GLY A 1 288 ? 7.93 -7.148 -0.729 1 95.75 288 GLY A C 1
ATOM 2208 O O . GLY A 1 288 ? 7.133 -7.176 0.211 1 95.75 288 GLY A O 1
ATOM 2209 N N . THR A 1 289 ? 7.656 -6.719 -1.859 1 96.31 289 THR A N 1
ATOM 2210 C CA . THR A 1 289 ? 6.34 -6.238 -2.262 1 96.31 289 THR A CA 1
ATOM 2211 C C . THR A 1 289 ? 6.176 -6.309 -3.777 1 96.31 289 THR A C 1
ATOM 2213 O O . THR A 1 289 ? 7.117 -6.027 -4.52 1 96.31 289 THR A O 1
ATOM 2216 N N . THR A 1 290 ? 4.996 -6.703 -4.203 1 97 290 THR A N 1
ATOM 2217 C CA . THR A 1 290 ? 4.695 -6.824 -5.625 1 97 290 THR A CA 1
ATOM 2218 C C . THR A 1 290 ? 4.812 -5.473 -6.32 1 97 290 THR A C 1
ATOM 2220 O O . THR A 1 290 ? 5.422 -5.371 -7.391 1 97 290 THR A O 1
ATOM 2223 N N . PHE A 1 291 ? 4.398 -4.418 -5.711 1 97.94 291 PHE A N 1
ATOM 2224 C CA . PHE A 1 291 ? 4.25 -3.137 -6.391 1 97.94 291 PHE A CA 1
ATOM 2225 C C . PHE A 1 291 ? 5.367 -2.182 -5.988 1 97.94 291 PHE A C 1
ATOM 2227 O O . PHE A 1 291 ? 5.406 -1.037 -6.449 1 97.94 291 PHE A O 1
ATOM 2234 N N . GLY A 1 292 ? 6.25 -2.604 -5.035 1 97 292 GLY A N 1
ATOM 2235 C CA . GLY A 1 292 ? 7.344 -1.727 -4.652 1 97 292 GLY A CA 1
ATOM 2236 C C . GLY A 1 292 ? 8.234 -1.346 -5.82 1 97 292 GLY A C 1
ATOM 2237 O O . GLY A 1 292 ? 8.75 -2.217 -6.527 1 97 292 GLY A O 1
ATOM 2238 N N . GLY A 1 293 ? 8.438 -0.073 -6.047 1 97.56 293 GLY A N 1
ATOM 2239 C CA . GLY A 1 293 ? 9.219 0.377 -7.188 1 97.56 293 GLY A CA 1
ATOM 2240 C C . GLY A 1 293 ? 8.453 0.295 -8.5 1 97.56 293 GLY A C 1
ATOM 2241 O O . GLY A 1 293 ? 9.055 0.082 -9.555 1 97.56 293 GLY A O 1
ATOM 2242 N N . HIS A 1 294 ? 7.168 0.408 -8.422 1 98.56 294 HIS A N 1
ATOM 2243 C CA . HIS A 1 294 ? 6.285 0.361 -9.586 1 98.56 294 HIS A CA 1
ATOM 2244 C C . HIS A 1 294 ? 6.711 1.373 -10.641 1 98.56 294 HIS A C 1
ATOM 2246 O O . HIS A 1 294 ? 6.84 2.564 -10.352 1 98.56 294 HIS A O 1
ATOM 2252 N N . PRO A 1 295 ? 6.941 0.92 -11.867 1 98.75 295 PRO A N 1
ATOM 2253 C CA . PRO A 1 295 ? 7.559 1.787 -12.875 1 98.75 295 PRO A CA 1
ATOM 2254 C C . PRO A 1 295 ? 6.793 3.092 -13.086 1 98.75 295 PRO A C 1
ATOM 2256 O O . PRO A 1 295 ? 7.398 4.164 -13.148 1 98.75 295 PRO A O 1
ATOM 2259 N N . VAL A 1 296 ? 5.492 3.074 -13.156 1 98.94 296 VAL A N 1
ATOM 2260 C CA . VAL A 1 296 ? 4.676 4.254 -13.406 1 98.94 296 VAL A CA 1
ATOM 2261 C C . VAL A 1 296 ? 4.754 5.203 -12.211 1 98.94 296 VAL A C 1
ATOM 2263 O O . VAL A 1 296 ? 4.91 6.414 -12.383 1 98.94 296 VAL A O 1
ATOM 2266 N N . CYS A 1 297 ? 4.648 4.668 -10.992 1 98.94 297 CYS A N 1
ATOM 2267 C CA . CYS A 1 297 ? 4.727 5.484 -9.789 1 98.94 297 CYS A CA 1
ATOM 2268 C C . CYS A 1 297 ? 6.117 6.082 -9.617 1 98.94 297 CYS A C 1
ATOM 2270 O O . CYS A 1 297 ? 6.258 7.219 -9.164 1 98.94 297 CYS A O 1
ATOM 2272 N N . CYS A 1 298 ? 7.148 5.312 -9.992 1 98.94 298 CYS A N 1
ATOM 2273 C CA . CYS A 1 298 ? 8.508 5.832 -9.914 1 98.94 298 CYS A CA 1
ATOM 2274 C C . CYS A 1 298 ? 8.719 6.965 -10.906 1 98.94 298 CYS A C 1
ATOM 2276 O O . CYS A 1 298 ? 9.406 7.945 -10.602 1 98.94 298 CYS A O 1
ATOM 2278 N N . ALA A 1 299 ? 8.188 6.809 -12.102 1 98.94 299 ALA A N 1
ATOM 2279 C CA . ALA A 1 299 ? 8.289 7.879 -13.094 1 98.94 299 ALA A CA 1
ATOM 2280 C C . ALA A 1 299 ? 7.605 9.148 -12.594 1 98.94 299 ALA A C 1
ATOM 2282 O O . ALA A 1 299 ? 8.148 10.25 -12.742 1 98.94 299 ALA A O 1
ATOM 2283 N N . ALA A 1 300 ? 6.434 9 -12.047 1 98.94 300 ALA A N 1
ATOM 2284 C CA . ALA A 1 300 ? 5.703 10.133 -11.469 1 98.94 300 ALA A CA 1
ATOM 2285 C C . ALA A 1 300 ? 6.516 10.789 -10.352 1 98.94 300 ALA A C 1
ATOM 2287 O O . ALA A 1 300 ? 6.617 12.016 -10.297 1 98.94 300 ALA A O 1
ATOM 2288 N N . ALA A 1 301 ? 7.078 9.969 -9.484 1 98.94 301 ALA A N 1
ATOM 2289 C CA . ALA A 1 301 ? 7.836 10.453 -8.336 1 98.94 301 ALA A CA 1
ATOM 2290 C C . ALA A 1 301 ? 9.086 11.211 -8.789 1 98.94 301 ALA A C 1
ATOM 2292 O O . ALA A 1 301 ? 9.445 12.234 -8.195 1 98.94 301 ALA A O 1
ATOM 2293 N N . LEU A 1 302 ? 9.75 10.672 -9.789 1 98.94 302 LEU A N 1
ATOM 2294 C CA . LEU A 1 302 ? 10.922 11.352 -10.312 1 98.94 302 LEU A CA 1
ATOM 2295 C C . LEU A 1 302 ? 10.562 12.734 -10.836 1 98.94 302 LEU A C 1
ATOM 2297 O O . LEU A 1 302 ? 11.258 13.711 -10.555 1 98.94 302 LEU A O 1
ATOM 2301 N N . ALA A 1 303 ? 9.453 12.812 -11.594 1 98.94 303 ALA A N 1
ATOM 2302 C CA . ALA A 1 303 ? 8.977 14.102 -12.094 1 98.94 303 ALA A CA 1
ATOM 2303 C C . ALA A 1 303 ? 8.609 15.031 -10.938 1 98.94 303 ALA A C 1
ATOM 2305 O O . ALA A 1 303 ? 8.938 16.219 -10.969 1 98.94 303 ALA A O 1
ATOM 2306 N N . GLU A 1 304 ? 7.961 14.516 -9.953 1 98.94 304 GLU A N 1
ATOM 2307 C CA . GLU A 1 304 ? 7.539 15.273 -8.781 1 98.94 304 GLU A CA 1
ATOM 2308 C C . GLU A 1 304 ? 8.742 15.844 -8.031 1 98.94 304 GLU A C 1
ATOM 2310 O O . GLU A 1 304 ? 8.781 17.031 -7.723 1 98.94 304 GLU A O 1
ATOM 2315 N N . VAL A 1 305 ? 9.703 15.008 -7.699 1 98.94 305 VAL A N 1
ATOM 2316 C CA . VAL A 1 305 ? 10.883 15.422 -6.949 1 98.94 305 VAL A CA 1
ATOM 2317 C C . VAL A 1 305 ? 11.625 16.516 -7.719 1 98.94 305 VAL A C 1
ATOM 2319 O O . VAL A 1 305 ? 12.062 17.5 -7.137 1 98.94 305 VAL A O 1
ATOM 2322 N N . ASN A 1 306 ? 11.75 16.312 -9.016 1 98.88 306 ASN A N 1
ATOM 2323 C CA . ASN A 1 306 ? 12.391 17.344 -9.844 1 98.88 306 ASN A CA 1
ATOM 2324 C C . ASN A 1 306 ? 11.625 18.656 -9.789 1 98.88 306 ASN A C 1
ATOM 2326 O O . ASN A 1 306 ? 12.227 19.719 -9.68 1 98.88 306 ASN A O 1
ATOM 2330 N N . GLU A 1 307 ? 10.297 18.625 -9.859 1 98.88 307 GLU A N 1
ATOM 2331 C CA . GLU A 1 307 ? 9.469 19.828 -9.781 1 98.88 307 GLU A CA 1
ATOM 2332 C C . GLU A 1 307 ? 9.68 20.547 -8.453 1 98.88 307 GLU A C 1
ATOM 2334 O O . GLU A 1 307 ? 9.812 21.781 -8.422 1 98.88 307 GLU A O 1
ATOM 2339 N N . LEU A 1 308 ? 9.734 19.812 -7.367 1 98.94 308 LEU A N 1
ATOM 2340 C CA . LEU A 1 308 ? 9.898 20.375 -6.035 1 98.94 308 LEU A CA 1
ATOM 2341 C C . LEU A 1 308 ? 11.234 21.094 -5.91 1 98.94 308 LEU A C 1
ATOM 2343 O O . LEU A 1 308 ? 11.297 22.203 -5.375 1 98.94 308 LEU A O 1
ATOM 2347 N N . LEU A 1 309 ? 12.258 20.438 -6.41 1 98.88 309 LEU A N 1
ATOM 2348 C CA . LEU A 1 309 ? 13.609 20.953 -6.27 1 98.88 309 LEU A CA 1
ATOM 2349 C C . LEU A 1 309 ? 13.852 22.109 -7.242 1 98.88 309 LEU A C 1
ATOM 2351 O O . LEU A 1 309 ? 14.375 23.156 -6.855 1 98.88 309 LEU A O 1
ATOM 2355 N N . ASP A 1 310 ? 13.477 21.922 -8.523 1 98.75 310 ASP A N 1
ATOM 2356 C CA . ASP A 1 310 ? 13.742 22.906 -9.562 1 98.75 310 ASP A CA 1
ATOM 2357 C C . ASP A 1 310 ? 13.039 24.234 -9.266 1 98.75 310 ASP A C 1
ATOM 2359 O O . ASP A 1 310 ? 13.562 25.297 -9.586 1 98.75 310 ASP A O 1
ATOM 2363 N N . ARG A 1 311 ? 11.922 24.188 -8.617 1 98.75 311 ARG A N 1
ATOM 2364 C CA . ARG A 1 311 ? 11.1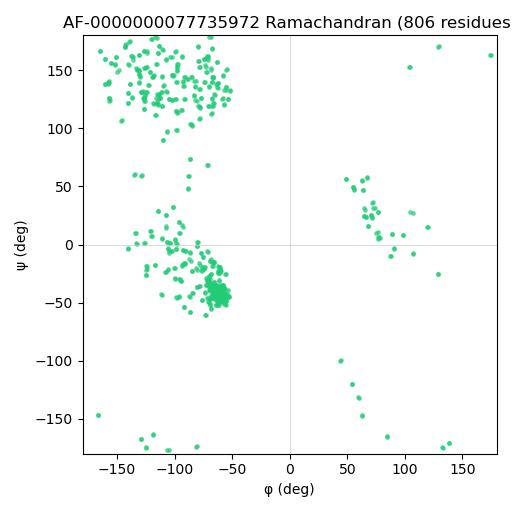33 25.375 -8.367 1 98.75 311 ARG A CA 1
ATOM 2365 C C . ARG A 1 311 ? 11.359 25.906 -6.953 1 98.75 311 ARG A C 1
ATOM 2367 O O . ARG A 1 311 ? 10.703 26.859 -6.527 1 98.75 311 ARG A O 1
ATOM 2374 N N . ASP A 1 312 ? 12.242 25.328 -6.199 1 98.81 312 ASP A N 1
ATOM 2375 C CA . ASP A 1 312 ? 12.547 25.672 -4.816 1 98.81 312 ASP A CA 1
ATOM 2376 C C . ASP A 1 312 ? 11.266 25.781 -3.984 1 98.81 312 ASP A C 1
ATOM 2378 O O . ASP A 1 312 ? 11.016 26.812 -3.363 1 98.81 312 ASP A O 1
ATOM 2382 N N . LEU A 1 313 ? 10.5 24.703 -3.996 1 98.94 313 LEU A N 1
ATOM 2383 C CA . LEU A 1 313 ? 9.219 24.75 -3.297 1 98.94 313 LEU A CA 1
ATOM 2384 C C . LEU A 1 313 ? 9.422 24.656 -1.788 1 98.94 313 LEU A C 1
ATOM 2386 O O . LEU A 1 313 ? 8.531 25.016 -1.014 1 98.94 313 LEU A O 1
ATOM 2390 N N . ALA A 1 314 ? 10.57 24.156 -1.335 1 98.94 314 ALA A N 1
ATOM 2391 C CA . ALA A 1 314 ? 10.914 24.281 0.08 1 98.94 314 ALA A CA 1
ATOM 2392 C C . ALA A 1 314 ? 11.008 25.75 0.498 1 98.94 314 ALA A C 1
ATOM 2394 O O . ALA A 1 314 ? 10.484 26.141 1.547 1 98.94 314 ALA A O 1
ATOM 2395 N N . GLY A 1 315 ? 11.758 26.516 -0.326 1 98.94 315 GLY A N 1
ATOM 2396 C CA . GLY A 1 315 ? 11.844 27.938 -0.053 1 98.94 315 GLY A CA 1
ATOM 2397 C C . GLY A 1 315 ? 10.492 28.625 -0.002 1 98.94 315 GLY A C 1
ATOM 2398 O O . GLY A 1 315 ? 10.227 29.422 0.89 1 98.94 315 GLY A O 1
ATOM 2399 N N . ASN A 1 316 ? 9.633 28.281 -0.964 1 98.94 316 ASN A N 1
ATOM 2400 C CA . ASN A 1 316 ? 8.289 28.844 -0.961 1 98.94 316 ASN A CA 1
ATOM 2401 C C . ASN A 1 316 ? 7.508 28.438 0.284 1 98.94 316 ASN A C 1
ATOM 2403 O O . ASN A 1 316 ? 6.793 29.25 0.874 1 98.94 316 ASN A O 1
ATOM 2407 N N . ALA A 1 317 ? 7.609 27.172 0.63 1 98.94 317 ALA A N 1
ATOM 2408 C CA . ALA A 1 317 ? 6.922 26.688 1.82 1 98.94 317 ALA A CA 1
ATOM 2409 C C . ALA A 1 317 ? 7.355 27.453 3.062 1 98.94 317 ALA A C 1
ATOM 2411 O O . ALA A 1 317 ? 6.531 27.766 3.924 1 98.94 317 ALA A O 1
ATOM 2412 N N . ALA A 1 318 ? 8.641 27.688 3.193 1 98.88 318 ALA A N 1
ATOM 2413 C CA . ALA A 1 318 ? 9.164 28.438 4.332 1 98.88 318 ALA A CA 1
ATOM 2414 C C . ALA A 1 318 ? 8.602 29.859 4.363 1 98.88 318 ALA A C 1
ATOM 2416 O O . ALA A 1 318 ? 8.117 30.312 5.398 1 98.88 318 ALA A O 1
ATOM 2417 N N . LYS A 1 319 ? 8.672 30.531 3.252 1 98.88 319 LYS A N 1
ATOM 2418 C CA . LYS A 1 319 ? 8.266 31.938 3.158 1 98.88 319 LYS A CA 1
ATOM 2419 C C . LYS A 1 319 ? 6.754 32.094 3.32 1 98.88 319 LYS A C 1
ATOM 2421 O O . LYS A 1 319 ? 6.289 32.844 4.18 1 98.88 319 LYS A O 1
ATOM 2426 N N . VAL A 1 320 ? 5.984 31.391 2.518 1 98.94 320 VAL A N 1
ATOM 2427 C CA . VAL A 1 320 ? 4.531 31.516 2.496 1 98.94 320 VAL A CA 1
ATOM 2428 C C . VAL A 1 320 ? 3.938 30.922 3.768 1 98.94 320 VAL A C 1
ATOM 2430 O O . VAL A 1 320 ? 2.932 31.406 4.285 1 98.94 320 VAL A O 1
ATOM 2433 N N . GLY A 1 321 ? 4.602 29.844 4.297 1 98.88 321 GLY A N 1
ATOM 2434 C CA . GLY A 1 321 ? 4.168 29.266 5.562 1 98.88 321 GLY A CA 1
ATOM 2435 C C . GLY A 1 321 ? 4.203 30.266 6.711 1 98.88 321 GLY A C 1
ATOM 2436 O O . GLY A 1 321 ? 3.283 30.312 7.527 1 98.88 321 GLY A O 1
ATOM 2437 N N . GLU A 1 322 ? 5.293 31.016 6.785 1 98.81 322 GLU A N 1
ATOM 2438 C CA . GLU A 1 322 ? 5.398 32.062 7.816 1 98.81 322 GLU A CA 1
ATOM 2439 C C . GLU A 1 322 ? 4.316 33.125 7.652 1 98.81 322 GLU A C 1
ATOM 2441 O O . GLU A 1 322 ? 3.732 33.562 8.641 1 98.81 322 GLU A O 1
ATOM 2446 N N . TYR A 1 323 ? 4.09 33.5 6.418 1 98.88 323 TYR A N 1
ATOM 2447 C CA . TYR A 1 323 ? 3.043 34.469 6.109 1 98.88 323 TYR A CA 1
ATOM 2448 C C . TYR A 1 323 ? 1.678 33.938 6.551 1 98.88 323 TYR A C 1
ATOM 2450 O O . TYR A 1 323 ? 0.912 34.688 7.191 1 98.88 323 TYR A O 1
ATOM 2458 N N . LEU A 1 324 ? 1.347 32.719 6.223 1 98.94 324 LEU A N 1
ATOM 2459 C CA . LEU A 1 324 ? 0.073 32.094 6.566 1 98.94 324 LEU A CA 1
ATOM 2460 C C . LEU A 1 324 ? -0.123 32.062 8.078 1 98.94 324 LEU A C 1
ATOM 2462 O O . LEU A 1 324 ? -1.201 32.375 8.578 1 98.94 324 LEU A O 1
ATOM 2466 N N . LYS A 1 325 ? 0.91 31.625 8.789 1 98.88 325 LYS A N 1
ATOM 2467 C CA . LYS A 1 325 ? 0.828 31.531 10.25 1 98.88 325 LYS A CA 1
ATOM 2468 C C . LYS A 1 325 ? 0.556 32.906 10.867 1 98.88 325 LYS A C 1
ATOM 2470 O O . LYS A 1 325 ? -0.256 33.031 11.781 1 98.88 325 LYS A O 1
ATOM 2475 N N . LYS A 1 326 ? 1.249 33.906 10.375 1 98.81 326 LYS A N 1
ATOM 2476 C CA . LYS A 1 326 ? 1.049 35.25 10.875 1 98.81 326 LYS A CA 1
ATOM 2477 C C . LYS A 1 326 ? -0.39 35.719 10.656 1 98.81 326 LYS A C 1
ATOM 2479 O O . LYS A 1 326 ? -1.01 36.281 11.555 1 98.81 326 LYS A O 1
ATOM 2484 N N . LYS A 1 327 ? -0.91 35.5 9.484 1 98.88 327 LYS A N 1
ATOM 2485 C CA . LYS A 1 327 ? -2.271 35.906 9.148 1 98.88 327 LYS A CA 1
ATOM 2486 C C . LYS A 1 327 ? -3.295 35.156 10 1 98.88 327 LYS A C 1
ATOM 2488 O O . LYS A 1 327 ? -4.273 35.75 10.461 1 98.88 327 LYS A O 1
ATOM 2493 N N . LEU A 1 328 ? -3.098 33.875 10.211 1 98.94 328 LEU A N 1
ATOM 2494 C CA . LEU A 1 328 ? -4.008 33.062 11.016 1 98.94 328 LEU A CA 1
ATOM 2495 C C . LEU A 1 328 ? -4.023 33.531 12.461 1 98.94 328 LEU A C 1
ATOM 2497 O O . LEU A 1 328 ? -5.07 33.531 13.117 1 98.94 328 LEU A O 1
ATOM 2501 N N . ALA A 1 329 ? -2.873 33.906 12.992 1 98.69 329 ALA A N 1
ATOM 2502 C CA . ALA A 1 329 ? -2.734 34.312 14.391 1 98.69 329 ALA A CA 1
ATOM 2503 C C . ALA A 1 329 ? -3.576 35.562 14.68 1 98.69 329 ALA A C 1
ATOM 2505 O O . ALA A 1 329 ? -3.92 35.844 15.836 1 98.69 329 ALA A O 1
ATOM 2506 N N . GLU A 1 330 ? -3.951 36.281 13.633 1 98.25 330 GLU A N 1
ATOM 2507 C CA . GLU A 1 330 ? -4.707 37.531 13.781 1 98.25 330 GLU A CA 1
ATOM 2508 C C . GLU A 1 330 ? -6.207 37.25 13.852 1 98.25 330 GLU A C 1
ATOM 2510 O O . GLU A 1 330 ? -6.992 38.156 14.18 1 98.25 330 GLU A O 1
ATOM 2515 N N . LEU A 1 331 ? -6.617 36.062 13.633 1 98.44 331 LEU A N 1
ATOM 2516 C CA . LEU A 1 331 ? -8.031 35.75 13.609 1 98.44 331 LEU A CA 1
ATOM 2517 C C . LEU A 1 331 ? -8.617 35.75 15.023 1 98.44 331 LEU A C 1
ATOM 2519 O O . LEU A 1 331 ? -7.91 35.438 15.992 1 98.44 331 LEU A O 1
ATOM 2523 N N . PRO A 1 332 ? -9.906 36 15.125 1 97.62 332 PRO A N 1
ATOM 2524 C CA . PRO A 1 332 ? -10.539 35.906 16.438 1 97.62 332 PRO A CA 1
ATOM 2525 C C . PRO A 1 332 ? -10.578 34.5 16.984 1 97.62 332 PRO A C 1
ATOM 2527 O O . PRO A 1 332 ? -10.711 33.531 16.203 1 97.62 332 PRO A O 1
ATOM 2530 N N . HIS A 1 333 ? -10.414 34.312 18.25 1 98.19 333 HIS A N 1
ATOM 2531 C CA . HIS A 1 333 ? -10.609 33.094 19 1 98.19 333 HIS A CA 1
ATOM 2532 C C . HIS A 1 333 ? -9.422 32.156 18.812 1 98.19 333 HIS A C 1
ATOM 2534 O O . HIS A 1 333 ? -9.445 31 19.281 1 98.19 333 HIS A O 1
ATOM 2540 N N . VAL A 1 334 ? -8.391 32.562 18.141 1 98.69 334 VAL A N 1
ATOM 2541 C CA . VAL A 1 334 ? -7.223 31.719 17.953 1 98.69 334 VAL A CA 1
ATOM 2542 C C . VAL A 1 334 ? -6.379 31.703 19.219 1 98.69 334 VAL A C 1
ATOM 2544 O O . VAL A 1 334 ? -6.012 32.75 19.75 1 98.69 334 VAL A O 1
ATOM 2547 N N . LYS A 1 335 ? -6.113 30.547 19.688 1 98.44 335 LYS A N 1
ATOM 2548 C CA . LYS A 1 335 ? -5.266 30.344 20.859 1 98.44 335 LYS A CA 1
ATOM 2549 C C . LYS A 1 335 ? -3.793 30.25 20.469 1 98.44 335 LYS A C 1
ATOM 2551 O O . LYS A 1 335 ? -2.928 30.812 21.156 1 98.44 335 LYS A O 1
ATOM 2556 N N . GLU A 1 336 ? -3.543 29.484 19.406 1 98.56 336 GLU A N 1
ATOM 2557 C CA . GLU A 1 336 ? -2.166 29.266 18.984 1 98.56 336 GLU A CA 1
ATOM 2558 C C . GLU A 1 336 ? -2.105 28.859 17.516 1 98.56 336 GLU A C 1
ATOM 2560 O O . GLU A 1 336 ? -2.979 28.125 17.016 1 98.56 336 GLU A O 1
ATOM 2565 N N . VAL A 1 337 ? -1.194 29.375 16.828 1 98.81 337 VAL A N 1
ATOM 2566 C CA . VAL A 1 337 ? -0.825 28.891 15.5 1 98.81 337 VAL A CA 1
ATOM 2567 C C . VAL A 1 337 ? 0.581 28.297 15.539 1 98.81 337 VAL A C 1
ATOM 2569 O O . VAL A 1 337 ? 1.502 28.906 16.094 1 98.81 337 VAL A O 1
ATOM 2572 N N . ARG A 1 338 ? 0.74 27.047 15.031 1 98.56 338 ARG A N 1
ATOM 2573 C CA . ARG A 1 338 ? 2.029 26.359 15.047 1 98.56 338 ARG A CA 1
ATOM 2574 C C . ARG A 1 338 ? 2.236 25.547 13.773 1 98.56 338 ARG A C 1
ATOM 2576 O O . ARG A 1 338 ? 1.312 25.391 12.977 1 98.56 338 ARG A O 1
ATOM 2583 N N . GLY A 1 339 ? 3.467 25.016 13.633 1 98.38 339 GLY A N 1
ATOM 2584 C CA . GLY A 1 339 ? 3.814 24.172 12.5 1 98.38 339 GLY A CA 1
ATOM 2585 C C . GLY A 1 339 ? 5.195 24.469 11.945 1 98.38 339 GLY A C 1
ATOM 2586 O O . GLY A 1 339 ? 6.016 25.109 12.602 1 98.38 339 GLY A O 1
ATOM 2587 N N . GLN A 1 340 ? 5.453 23.891 10.867 1 98.62 340 GLN A N 1
ATOM 2588 C CA . GLN A 1 340 ? 6.695 24.047 10.117 1 98.62 340 GLN A CA 1
ATOM 2589 C C . GLN A 1 340 ? 6.434 24.094 8.617 1 98.62 340 GLN A C 1
ATOM 2591 O O . GLN A 1 340 ? 5.82 23.188 8.055 1 98.62 340 GLN A O 1
ATOM 2596 N N . GLY A 1 341 ? 6.883 25.25 7.945 1 98.81 341 GLY A N 1
ATOM 2597 C CA . GLY A 1 341 ? 6.551 25.438 6.543 1 98.81 341 GLY A CA 1
ATOM 2598 C C . GLY A 1 341 ? 5.059 25.5 6.281 1 98.81 341 GLY A C 1
ATOM 2599 O O . GLY A 1 341 ? 4.336 26.25 6.938 1 98.81 341 GLY A O 1
ATOM 2600 N N . LEU A 1 342 ? 4.605 24.781 5.324 1 98.94 342 LEU A N 1
ATOM 2601 C CA . LEU A 1 342 ? 3.191 24.766 4.961 1 98.94 342 LEU A CA 1
ATOM 2602 C C . LEU A 1 342 ? 2.496 23.531 5.512 1 98.94 342 LEU A C 1
ATOM 2604 O O . LEU A 1 342 ? 1.662 22.922 4.832 1 98.94 342 LEU A O 1
ATOM 2608 N N . LEU A 1 343 ? 2.945 23.078 6.629 1 98.94 343 LEU A N 1
ATOM 2609 C CA . LEU A 1 343 ? 2.207 22.266 7.582 1 98.94 343 LEU A CA 1
ATOM 2610 C C . LEU A 1 343 ? 1.832 23.078 8.82 1 98.94 343 LEU A C 1
ATOM 2612 O O . LEU A 1 343 ? 2.643 23.234 9.734 1 98.94 343 LEU A O 1
ATOM 2616 N N . VAL A 1 344 ? 0.589 23.562 8.812 1 98.94 344 VAL A N 1
ATOM 2617 C CA . VAL A 1 344 ? 0.216 24.609 9.766 1 98.94 344 VAL A CA 1
ATOM 2618 C C . VAL A 1 344 ? -1.015 24.156 10.555 1 98.94 344 VAL A C 1
ATOM 2620 O O . VAL A 1 344 ? -1.982 23.656 9.977 1 98.94 344 VAL A O 1
ATOM 2623 N N . GLY A 1 345 ? -0.938 24.234 11.867 1 98.81 345 GLY A N 1
ATOM 2624 C CA . GLY A 1 345 ? -2.066 24.047 12.758 1 98.81 345 GLY A CA 1
ATOM 2625 C C . GLY A 1 345 ? -2.551 25.344 13.391 1 98.81 345 GLY A C 1
ATOM 2626 O O . GLY A 1 345 ? -1.745 26.172 13.805 1 98.81 345 GLY A O 1
ATOM 2627 N N . CYS A 1 346 ? -3.787 25.562 13.359 1 98.88 346 CYS A N 1
ATOM 2628 C CA . CYS A 1 346 ? -4.438 26.688 14.023 1 98.88 346 CYS A CA 1
ATOM 2629 C C . CYS A 1 346 ? -5.406 26.203 15.094 1 98.88 346 CYS A C 1
ATOM 2631 O O . CYS A 1 346 ? -6.406 25.547 14.781 1 98.88 346 CYS A O 1
ATOM 2633 N N . GLU A 1 347 ? -5.102 26.438 16.312 1 98.81 347 GLU A N 1
ATOM 2634 C CA . GLU A 1 347 ? -5.914 26 17.438 1 98.81 347 GLU A CA 1
ATOM 2635 C C . GLU A 1 347 ? -6.785 27.141 17.953 1 98.81 347 GLU A C 1
ATOM 2637 O O . GLU A 1 347 ? -6.285 28.234 18.266 1 98.81 347 GLU A O 1
ATOM 2642 N N . PHE A 1 348 ? -8.047 26.938 18.031 1 98.75 348 PHE A N 1
ATOM 2643 C CA . PHE A 1 348 ? -9.008 27.922 18.531 1 98.75 348 PHE A CA 1
ATOM 2644 C C . PHE A 1 348 ? -9.25 27.703 20.031 1 98.75 348 PHE A C 1
ATOM 2646 O O . PHE A 1 348 ? -8.875 26.672 20.594 1 98.75 348 PHE A O 1
ATOM 2653 N N . ASP A 1 349 ? -9.789 28.703 20.641 1 98.06 349 ASP A N 1
ATOM 2654 C CA . ASP A 1 349 ? -10.203 28.547 22.047 1 98.06 349 ASP A CA 1
ATOM 2655 C C . ASP A 1 349 ? -11.398 27.625 22.156 1 98.06 349 ASP A C 1
ATOM 2657 O O . ASP A 1 349 ? -11.875 27.078 21.156 1 98.06 349 ASP A O 1
ATOM 2661 N N . ASP A 1 350 ? -11.891 27.344 23.359 1 97.12 350 ASP A N 1
ATOM 2662 C CA . ASP A 1 350 ? -12.859 26.297 23.641 1 97.12 350 ASP A CA 1
ATOM 2663 C C . ASP A 1 350 ? -14.234 26.656 23.094 1 97.12 350 ASP A C 1
ATOM 2665 O O . ASP A 1 350 ? -15.133 25.812 23.047 1 97.12 350 ASP A O 1
ATOM 2669 N N . THR A 1 351 ? -14.367 27.844 22.594 1 97.5 351 THR A N 1
ATOM 2670 C CA . THR A 1 351 ? -15.672 28.281 22.125 1 97.5 351 THR A CA 1
ATOM 2671 C C . THR A 1 351 ? -15.852 27.938 20.641 1 97.5 351 THR A C 1
ATOM 2673 O O . THR A 1 351 ? -16.969 27.969 20.125 1 97.5 351 THR A O 1
ATOM 2676 N N . ILE A 1 352 ? -14.781 27.641 19.969 1 98.25 352 ILE A N 1
ATOM 2677 C CA . ILE A 1 352 ? -14.836 27.391 18.531 1 98.25 352 ILE A CA 1
ATOM 2678 C C . ILE A 1 352 ? -14.453 25.938 18.25 1 98.25 352 ILE A C 1
ATOM 2680 O O . ILE A 1 352 ? -13.359 25.5 18.594 1 98.25 352 ILE A O 1
ATOM 2684 N N . SER A 1 353 ? -15.297 25.203 17.641 1 98.06 353 SER A N 1
ATOM 2685 C CA . SER A 1 353 ? -15.055 23.828 17.203 1 98.06 353 SER A CA 1
ATOM 2686 C C . SER A 1 353 ? -14.281 23.781 15.891 1 98.06 353 SER A C 1
ATOM 2688 O O . SER A 1 353 ? -14.695 24.391 14.898 1 98.06 353 SER A O 1
ATOM 2690 N N . GLY A 1 354 ? -13.109 23.078 15.891 1 98.19 354 GLY A N 1
ATOM 2691 C CA . GLY A 1 354 ? -12.375 22.891 14.656 1 98.19 354 GLY A CA 1
ATOM 2692 C C . GLY A 1 354 ? -13.188 22.203 13.57 1 98.19 354 GLY A C 1
ATOM 2693 O O . GLY A 1 354 ? -13.047 22.531 12.391 1 98.19 354 GLY A O 1
ATOM 2694 N N . VAL A 1 355 ? -14.031 21.281 13.969 1 98.06 355 VAL A N 1
ATOM 2695 C CA . VAL A 1 355 ? -14.867 20.516 13.047 1 98.06 355 VAL A CA 1
ATOM 2696 C C . VAL A 1 355 ? -15.891 21.453 12.391 1 98.06 355 VAL A C 1
ATOM 2698 O O . VAL A 1 355 ? -16.156 21.344 11.195 1 98.06 355 VAL A O 1
ATOM 2701 N N . ASP A 1 356 ? -16.422 22.359 13.195 1 98.56 356 ASP A N 1
ATOM 2702 C CA . ASP A 1 356 ? -17.375 23.328 12.641 1 98.56 356 ASP A CA 1
ATOM 2703 C C . ASP A 1 356 ? -16.688 24.281 11.672 1 98.56 356 ASP A C 1
ATOM 2705 O O . ASP A 1 356 ? -17.266 24.672 10.656 1 98.56 356 ASP A O 1
ATOM 2709 N N . VAL A 1 357 ? -15.461 24.641 12.008 1 98.88 357 VAL A N 1
ATOM 2710 C CA . VAL A 1 357 ? -14.703 25.484 11.102 1 98.88 357 VAL A CA 1
ATOM 2711 C C . VAL A 1 357 ? -14.453 24.766 9.781 1 98.88 357 VAL A C 1
ATOM 2713 O O . VAL A 1 357 ? -14.602 25.344 8.703 1 98.88 357 VAL A O 1
ATOM 2716 N N . LYS A 1 358 ? -14.062 23.469 9.852 1 98.62 358 LYS A N 1
ATOM 2717 C CA . LYS A 1 358 ? -13.852 22.656 8.664 1 98.62 358 LYS A CA 1
ATOM 2718 C C . LYS A 1 358 ? -15.078 22.656 7.758 1 98.62 358 LYS A C 1
ATOM 2720 O O . LYS A 1 358 ? -14.961 22.891 6.551 1 98.62 358 LYS A O 1
ATOM 2725 N N . HIS A 1 359 ? -16.25 22.5 8.297 1 98.56 359 HIS A N 1
ATOM 2726 C CA . HIS A 1 359 ? -17.484 22.438 7.523 1 98.56 359 HIS A CA 1
ATOM 2727 C C . HIS A 1 359 ? -17.875 23.812 6.984 1 98.56 359 HIS A C 1
ATOM 2729 O O . HIS A 1 359 ? -18.344 23.922 5.852 1 98.56 359 HIS A O 1
ATOM 2735 N N . GLY A 1 360 ? -17.719 24.844 7.832 1 98.75 360 GLY A N 1
ATOM 2736 C CA . GLY A 1 360 ? -18 26.188 7.367 1 98.75 360 GLY A CA 1
ATOM 2737 C C . GLY A 1 360 ? -17.109 26.625 6.215 1 98.75 360 GLY A C 1
ATOM 2738 O O . GLY A 1 360 ? -17.562 27.312 5.301 1 98.75 360 GLY A O 1
ATOM 2739 N N . CYS A 1 361 ? -15.852 26.266 6.312 1 98.88 361 CYS A N 1
ATOM 2740 C CA . CYS A 1 361 ? -14.922 26.547 5.223 1 98.88 361 CYS A CA 1
ATOM 2741 C C . CYS A 1 361 ? -15.336 25.812 3.955 1 98.88 361 CYS A C 1
ATOM 2743 O O . CYS A 1 361 ? -15.297 26.375 2.861 1 98.88 361 CYS A O 1
ATOM 2745 N N . PHE A 1 362 ? -15.766 24.578 4.109 1 98.81 362 PHE A N 1
ATOM 2746 C CA . PHE A 1 362 ? -16.234 23.797 2.971 1 98.81 362 PHE A CA 1
ATOM 2747 C C . PHE A 1 362 ? -17.422 24.469 2.299 1 98.81 362 PHE A C 1
ATOM 2749 O O . PHE A 1 362 ? -17.484 24.547 1.07 1 98.81 362 PHE A O 1
ATOM 2756 N N . ASP A 1 363 ? -18.344 24.953 3.123 1 98.62 363 ASP A N 1
ATOM 2757 C CA . ASP A 1 363 ? -19.531 25.641 2.6 1 98.62 363 ASP A CA 1
ATOM 2758 C C . ASP A 1 363 ? -19.125 26.875 1.79 1 98.62 363 ASP A C 1
ATOM 2760 O O . ASP A 1 363 ? -19.891 27.344 0.953 1 98.62 363 ASP A O 1
ATOM 2764 N N . ARG A 1 364 ? -17.922 27.344 2.07 1 98.75 364 ARG A N 1
ATOM 2765 C CA . ARG A 1 364 ? -17.406 28.531 1.396 1 98.75 364 ARG A CA 1
ATOM 2766 C C . ARG A 1 364 ? -16.312 28.172 0.4 1 98.75 364 ARG A C 1
ATOM 2768 O O . ARG A 1 364 ? -15.516 29.016 0.008 1 98.75 364 ARG A O 1
ATOM 2775 N N . HIS A 1 365 ? -16.172 26.906 0.06 1 98.81 365 HIS A N 1
ATOM 2776 C CA . HIS A 1 365 ? -15.375 26.344 -1.023 1 98.81 365 HIS A CA 1
ATOM 2777 C C . HIS A 1 365 ? -13.883 26.391 -0.696 1 98.81 365 HIS A C 1
ATOM 2779 O O . HIS A 1 365 ? -13.062 26.656 -1.574 1 98.81 365 HIS A O 1
ATOM 2785 N N . LEU A 1 366 ? -13.586 26.281 0.599 1 98.94 366 LEU A N 1
ATOM 2786 C CA . LEU A 1 366 ? -12.227 26.047 1.08 1 98.94 366 LEU A CA 1
ATOM 2787 C C . LEU A 1 366 ? -12.109 24.656 1.709 1 98.94 366 LEU A C 1
ATOM 2789 O O . LEU A 1 366 ? -12.898 24.297 2.582 1 98.94 366 LEU A O 1
ATOM 2793 N N . LEU A 1 367 ? -11.141 23.891 1.208 1 98.88 367 LEU A N 1
ATOM 2794 C CA . LEU A 1 367 ? -10.938 22.531 1.698 1 98.88 367 LEU A CA 1
ATOM 2795 C C . LEU A 1 367 ? -9.828 22.484 2.744 1 98.88 367 LEU A C 1
ATOM 2797 O O . LEU A 1 367 ? -8.664 22.75 2.432 1 98.88 367 LEU A O 1
ATOM 2801 N N . ILE A 1 368 ? -10.148 22.188 3.961 1 98.69 368 ILE A N 1
ATOM 2802 C CA . ILE A 1 368 ? -9.211 22 5.066 1 98.69 368 ILE A CA 1
ATOM 2803 C C . ILE A 1 368 ? -9.656 20.812 5.914 1 98.69 368 ILE A C 1
ATOM 2805 O O . ILE A 1 368 ? -10.68 20.188 5.633 1 98.69 368 ILE A O 1
ATOM 2809 N N . THR A 1 369 ? -8.844 20.438 6.906 1 98.12 369 THR A N 1
ATOM 2810 C CA . THR A 1 369 ? -9.25 19.375 7.816 1 98.12 369 THR A CA 1
ATOM 2811 C C . THR A 1 369 ? -9.203 19.859 9.266 1 98.12 369 THR A C 1
ATOM 2813 O O . THR A 1 369 ? -8.828 21 9.531 1 98.12 369 THR A O 1
ATOM 2816 N N . ALA A 1 370 ? -9.805 19.094 10.133 1 97.75 370 ALA A N 1
ATOM 2817 C CA . ALA A 1 370 ? -9.766 19.344 11.578 1 97.75 370 ALA A CA 1
ATOM 2818 C C . ALA A 1 370 ? -9.117 18.172 12.305 1 97.75 370 ALA A C 1
ATOM 2820 O O . ALA A 1 370 ? -9.242 17.016 11.883 1 97.75 370 ALA A O 1
ATOM 2821 N N . ILE A 1 371 ? -8.414 18.453 13.328 1 94.62 371 ILE A N 1
ATOM 2822 C CA . ILE A 1 371 ? -7.816 17.484 14.242 1 94.62 371 ILE A CA 1
ATOM 2823 C C . ILE A 1 371 ? -8.273 17.781 15.672 1 94.62 371 ILE A C 1
ATOM 2825 O O . ILE A 1 371 ? -8.211 18.922 16.141 1 94.62 371 ILE A O 1
ATOM 2829 N N . GLY A 1 372 ? -8.695 16.766 16.312 1 91.62 372 GLY A N 1
ATOM 2830 C CA . GLY A 1 372 ? -9.195 16.984 17.656 1 91.62 372 GLY A CA 1
ATOM 2831 C C . GLY A 1 372 ? -10.414 17.891 17.703 1 91.62 372 GLY A C 1
ATOM 2832 O O . GLY A 1 372 ? -11.242 17.875 16.797 1 91.62 372 GLY A O 1
ATOM 2833 N N . LYS A 1 373 ? -10.523 18.672 18.797 1 94.94 373 LYS A N 1
ATOM 2834 C CA . LYS A 1 373 ? -11.758 19.422 19.016 1 94.94 373 LYS A CA 1
ATOM 2835 C C . LYS A 1 373 ? -11.648 20.844 18.5 1 94.94 373 LYS A C 1
ATOM 2837 O O . LYS A 1 373 ? -12.641 21.438 18.062 1 94.94 373 LYS A O 1
ATOM 2842 N N . HIS A 1 374 ? -10.406 21.375 18.531 1 98 374 HIS A N 1
ATOM 2843 C CA . HIS A 1 374 ? -10.352 22.828 18.359 1 98 374 HIS A CA 1
ATOM 2844 C C . HIS A 1 374 ? -9.273 23.219 17.344 1 98 374 HIS A C 1
ATOM 2846 O O . HIS A 1 374 ? -8.953 24.391 17.203 1 98 374 HIS A O 1
ATOM 2852 N N . ILE A 1 375 ? -8.703 22.219 16.625 1 98.62 375 ILE A N 1
ATOM 2853 C CA . ILE A 1 375 ? -7.566 22.516 15.75 1 98.62 375 ILE A CA 1
ATOM 2854 C C . ILE A 1 375 ? -7.957 22.266 14.297 1 98.62 375 ILE A C 1
ATOM 2856 O O . ILE A 1 375 ? -8.555 21.25 13.977 1 98.62 375 ILE A O 1
ATOM 2860 N N . ILE A 1 376 ? -7.703 23.25 13.453 1 98.81 376 ILE A N 1
ATOM 2861 C CA . ILE A 1 376 ? -7.719 22.969 12.023 1 98.81 376 ILE A CA 1
ATOM 2862 C C . ILE A 1 376 ? -6.289 22.828 11.516 1 98.81 376 ILE A C 1
ATOM 2864 O O . ILE A 1 376 ? -5.359 23.422 12.062 1 98.81 376 ILE A O 1
ATOM 2868 N N . ARG A 1 377 ? -6.059 21.969 10.57 1 98.75 377 ARG A N 1
ATOM 2869 C CA . ARG A 1 377 ? -4.77 21.734 9.922 1 98.75 377 ARG A CA 1
ATOM 2870 C C . ARG A 1 377 ? -4.816 22.125 8.453 1 98.75 377 ARG A C 1
ATOM 2872 O O . ARG A 1 377 ? -5.734 21.734 7.727 1 98.75 377 ARG A O 1
ATOM 2879 N N . LEU A 1 378 ? -3.926 22.953 8.062 1 98.88 378 LEU A N 1
ATOM 2880 C CA . LEU A 1 378 ? -3.766 23.438 6.691 1 98.88 378 LEU A CA 1
ATOM 2881 C C . LEU A 1 378 ? -2.48 22.891 6.078 1 98.88 378 LEU A C 1
ATOM 2883 O O . LEU A 1 378 ? -1.388 23.141 6.59 1 98.88 378 LEU A O 1
ATOM 2887 N N . ILE A 1 379 ? -2.584 22.125 4.988 1 98.75 379 ILE A N 1
ATOM 2888 C CA . ILE A 1 379 ? -1.454 21.5 4.301 1 98.75 379 ILE A CA 1
ATOM 2889 C C . ILE A 1 379 ? -1.606 21.688 2.793 1 98.75 379 ILE A C 1
ATOM 2891 O O . ILE A 1 379 ? -1.606 20.703 2.043 1 98.75 379 ILE A O 1
ATOM 2895 N N . PRO A 1 380 ? -1.656 22.906 2.281 1 98.88 380 PRO A N 1
ATOM 2896 C CA . PRO A 1 380 ? -1.917 23.203 0.869 1 98.88 380 PRO A CA 1
ATOM 2897 C C . PRO A 1 380 ? -0.783 22.75 -0.047 1 98.88 380 PRO A C 1
ATOM 2899 O O . PRO A 1 380 ? 0.298 22.391 0.432 1 98.88 380 PRO A O 1
ATOM 2902 N N . PRO A 1 381 ? -1.043 22.766 -1.396 1 98.94 381 PRO A N 1
ATOM 2903 C CA . PRO A 1 381 ? 0.098 22.641 -2.305 1 98.94 381 PRO A CA 1
ATOM 2904 C C . PRO A 1 381 ? 1.178 23.688 -2.047 1 98.94 381 PRO A C 1
ATOM 2906 O O . PRO A 1 381 ? 0.865 24.812 -1.665 1 98.94 381 PRO A O 1
ATOM 2909 N N . LEU A 1 382 ? 2.389 23.312 -2.352 1 98.94 382 LEU A N 1
ATOM 2910 C CA . LEU A 1 382 ? 3.516 24.172 -1.999 1 98.94 382 LEU A CA 1
ATOM 2911 C C . LEU A 1 382 ? 3.676 25.297 -3.01 1 98.94 382 LEU A C 1
ATOM 2913 O O . LEU A 1 382 ? 4.516 26.188 -2.828 1 98.94 382 LEU A O 1
ATOM 2917 N N . ILE A 1 383 ? 2.818 25.375 -3.975 1 98.94 383 ILE A N 1
ATOM 2918 C CA . ILE A 1 383 ? 2.902 26.391 -5.016 1 98.94 383 ILE A CA 1
ATOM 2919 C C . ILE A 1 383 ? 2.059 27.594 -4.621 1 98.94 383 ILE A C 1
ATOM 2921 O O . ILE A 1 383 ? 2.016 28.594 -5.348 1 98.94 383 ILE A O 1
ATOM 2925 N N . ILE A 1 384 ? 1.318 27.547 -3.502 1 98.88 384 ILE A N 1
ATOM 2926 C CA . ILE A 1 384 ? 0.402 28.625 -3.146 1 98.88 384 ILE A CA 1
ATOM 2927 C C . ILE A 1 384 ? 1.187 29.922 -2.914 1 98.88 384 ILE A C 1
ATOM 2929 O O . ILE A 1 384 ? 2.377 29.875 -2.596 1 98.88 384 ILE A O 1
ATOM 2933 N N . THR A 1 385 ? 0.489 30.984 -3.051 1 98.81 385 THR A N 1
ATOM 2934 C CA . THR A 1 385 ? 1.044 32.312 -2.875 1 98.81 385 THR A CA 1
ATOM 2935 C C . THR A 1 385 ? 0.435 33 -1.655 1 98.81 385 THR A C 1
ATOM 2937 O O . THR A 1 385 ? -0.493 32.469 -1.04 1 98.81 385 THR A O 1
ATOM 2940 N N . GLU A 1 386 ? 1.034 34.125 -1.338 1 98.81 386 GLU A N 1
ATOM 2941 C CA . GLU A 1 386 ? 0.45 34.938 -0.264 1 98.81 386 GLU A CA 1
ATOM 2942 C C . GLU A 1 386 ? -0.994 35.312 -0.58 1 98.81 386 GLU A C 1
ATOM 2944 O O . GLU A 1 386 ? -1.834 35.375 0.32 1 98.81 386 GLU A O 1
ATOM 2949 N N . ALA A 1 387 ? -1.29 35.531 -1.862 1 98.81 387 ALA A N 1
ATOM 2950 C CA . ALA A 1 387 ? -2.654 35.875 -2.27 1 98.81 387 ALA A CA 1
ATOM 2951 C C . ALA A 1 387 ? -3.602 34.688 -1.994 1 98.81 387 ALA A C 1
ATOM 2953 O O . ALA A 1 387 ? -4.75 34.906 -1.596 1 98.81 387 ALA A O 1
ATOM 2954 N N . ASP A 1 388 ? -3.166 33.469 -2.293 1 98.88 388 ASP A N 1
ATOM 2955 C CA . ASP A 1 388 ? -3.951 32.281 -1.954 1 98.88 388 ASP A CA 1
ATOM 2956 C C . ASP A 1 388 ? -4.207 32.219 -0.451 1 98.88 388 ASP A C 1
ATOM 2958 O O . ASP A 1 388 ? -5.301 31.844 -0.021 1 98.88 388 ASP A O 1
ATOM 2962 N N . CYS A 1 389 ? -3.193 32.562 0.342 1 98.88 389 CYS A N 1
ATOM 2963 C CA . CYS A 1 389 ? -3.324 32.562 1.795 1 98.88 389 CYS A CA 1
ATOM 2964 C C . CYS A 1 389 ? -4.363 33.594 2.234 1 98.88 389 CYS A C 1
ATOM 2966 O O . CYS A 1 389 ? -5.184 33.312 3.111 1 98.88 389 CYS A O 1
ATOM 2968 N N . ASP A 1 390 ? -4.27 34.781 1.656 1 98.88 390 ASP A N 1
ATOM 2969 C CA . ASP A 1 390 ? -5.23 35.812 2 1 98.88 390 ASP A CA 1
ATOM 2970 C C . ASP A 1 390 ? -6.664 35.344 1.752 1 98.88 390 ASP A C 1
ATOM 2972 O O . ASP A 1 390 ? -7.551 35.594 2.572 1 98.88 390 ASP A O 1
ATOM 2976 N N . LYS A 1 391 ? -6.887 34.688 0.64 1 98.88 391 LYS A N 1
ATOM 2977 C CA . LYS A 1 391 ? -8.203 34.156 0.309 1 98.88 391 LYS A CA 1
ATOM 2978 C C . LYS A 1 391 ? -8.664 33.125 1.337 1 98.88 391 LYS A C 1
ATOM 2980 O O . LYS A 1 391 ? -9.797 33.188 1.809 1 98.88 391 LYS A O 1
ATOM 2985 N N . ALA A 1 392 ? -7.797 32.219 1.659 1 98.94 392 ALA A N 1
ATOM 2986 C CA . ALA A 1 392 ? -8.125 31.172 2.623 1 98.94 392 ALA A CA 1
ATOM 2987 C C . ALA A 1 392 ? -8.414 31.766 3.998 1 98.94 392 ALA A C 1
ATOM 2989 O O . ALA A 1 392 ? -9.398 31.391 4.648 1 98.94 392 ALA A O 1
ATOM 2990 N N . VAL A 1 393 ? -7.559 32.688 4.422 1 98.94 393 VAL A N 1
ATOM 2991 C CA . VAL A 1 393 ? -7.691 33.281 5.746 1 98.94 393 VAL A CA 1
ATOM 2992 C C . VAL A 1 393 ? -8.984 34.094 5.82 1 98.94 393 VAL A C 1
ATOM 2994 O O . VAL A 1 393 ? -9.656 34.094 6.855 1 98.94 393 VAL A O 1
ATOM 2997 N N . ALA A 1 394 ? -9.312 34.781 4.758 1 98.88 394 ALA A N 1
ATOM 2998 C CA . ALA A 1 394 ? -10.562 35.531 4.719 1 98.88 394 ALA A CA 1
ATOM 2999 C C . ALA A 1 394 ? -11.766 34.594 4.895 1 98.88 394 ALA A C 1
ATOM 3001 O O . ALA A 1 394 ? -12.711 34.938 5.609 1 98.88 394 ALA A O 1
ATOM 3002 N N . ILE A 1 395 ? -11.758 33.438 4.215 1 98.88 395 ILE A N 1
ATOM 3003 C CA . ILE A 1 395 ? -12.836 32.469 4.316 1 98.88 395 ILE A CA 1
ATOM 3004 C C . ILE A 1 395 ? -12.906 31.938 5.746 1 98.88 395 ILE A C 1
ATOM 3006 O O . ILE A 1 395 ? -14 31.797 6.309 1 98.88 395 ILE A O 1
ATOM 3010 N N . ILE A 1 396 ? -11.766 31.625 6.348 1 98.94 396 ILE A N 1
ATOM 3011 C CA . ILE A 1 396 ? -11.711 31.109 7.711 1 98.94 396 ILE A CA 1
ATOM 3012 C C . ILE A 1 396 ? -12.258 32.156 8.68 1 98.94 396 ILE A C 1
ATOM 3014 O O . ILE A 1 396 ? -13.023 31.828 9.594 1 98.94 396 ILE A O 1
ATOM 3018 N N . LYS A 1 397 ? -11.852 33.406 8.492 1 98.81 397 LYS A N 1
ATOM 3019 C CA . LYS A 1 397 ? -12.328 34.5 9.328 1 98.81 397 LYS A CA 1
ATOM 3020 C C . LYS A 1 397 ? -13.852 34.594 9.281 1 98.81 397 LYS A C 1
ATOM 3022 O O . LYS A 1 397 ? -14.508 34.688 10.32 1 98.81 397 LYS A O 1
ATOM 3027 N N . GLU A 1 398 ? -14.352 34.625 8.078 1 98.69 398 GLU A N 1
ATOM 3028 C CA . GLU A 1 398 ? -15.797 34.688 7.906 1 98.69 398 GLU A CA 1
ATOM 3029 C C . GLU A 1 398 ? -16.5 33.531 8.602 1 98.69 398 GLU A C 1
ATOM 3031 O O . GLU A 1 398 ? -17.547 33.688 9.211 1 98.69 398 GLU A O 1
ATOM 3036 N N . THR A 1 399 ? -15.938 32.312 8.461 1 98.75 399 THR A N 1
ATOM 3037 C CA . THR A 1 399 ? -16.5 31.125 9.078 1 98.75 399 THR A CA 1
ATOM 3038 C C . THR A 1 399 ? -16.484 31.25 10.594 1 98.75 399 THR A C 1
ATOM 3040 O O . THR A 1 399 ? -17.516 31 11.25 1 98.75 399 THR A O 1
ATOM 3043 N N . VAL A 1 400 ? -15.367 31.688 11.18 1 98.5 400 VAL A N 1
ATOM 3044 C CA . VAL A 1 400 ? -15.219 31.812 12.625 1 98.5 400 VAL A CA 1
ATOM 3045 C C . VAL A 1 400 ? -16.188 32.844 13.156 1 98.5 400 VAL A C 1
ATOM 3047 O O . VAL A 1 400 ? -16.812 32.656 14.203 1 98.5 400 VAL A O 1
ATOM 3050 N N . GLU A 1 401 ? -16.344 33.938 12.438 1 98 401 GLU A N 1
ATOM 3051 C CA . GLU A 1 401 ? -17.266 35 12.836 1 98 401 GLU A CA 1
ATOM 3052 C C . GLU A 1 401 ? -18.703 34.531 12.805 1 98 401 GLU A C 1
ATOM 3054 O O . GLU A 1 401 ? -19.516 34.906 13.656 1 98 401 GLU A O 1
ATOM 3059 N N . SER A 1 402 ? -19.016 33.688 11.883 1 97.69 402 SER A N 1
ATOM 3060 C CA . SER A 1 402 ? -20.375 33.156 11.773 1 97.69 402 SER A CA 1
ATOM 3061 C C . SER A 1 402 ? -20.672 32.156 12.898 1 97.69 402 SER A C 1
ATOM 3063 O O . SER A 1 402 ? -21.828 31.984 13.281 1 97.69 402 SER A O 1
ATOM 3065 N N . LEU A 1 403 ? -19.688 31.469 13.406 1 96.62 403 LEU A N 1
ATOM 3066 C CA . LEU A 1 403 ? -19.844 30.469 14.461 1 96.62 403 LEU A CA 1
ATOM 3067 C C . LEU A 1 403 ? -19.906 31.141 15.836 1 96.62 403 LEU A C 1
ATOM 3069 O O . LEU A 1 403 ? -20.391 30.547 16.797 1 96.62 403 LEU A O 1
ATOM 3073 N N . SER A 1 404 ? -19.422 32.344 15.938 1 91 404 SER A N 1
ATOM 3074 C CA . SER A 1 404 ? -19.375 33.062 17.188 1 91 404 SER A CA 1
ATOM 3075 C C . SER A 1 404 ? -20.672 33.844 17.438 1 91 404 SER A C 1
ATOM 3077 O O . SER A 1 404 ? -20.891 34.375 18.516 1 91 404 SER A O 1
ATOM 3079 N N . LYS A 1 405 ? -21.5 33.969 16.406 1 80.12 405 LYS A N 1
ATOM 3080 C CA . LYS A 1 405 ? -22.797 34.625 16.609 1 80.12 405 LYS A CA 1
ATOM 3081 C C . LYS A 1 405 ? -23.797 33.656 17.25 1 80.12 405 LYS A C 1
ATOM 3083 O O . LYS A 1 405 ? -23.75 32.438 16.984 1 80.12 405 LYS A O 1
ATOM 3088 N N . MET B 1 1 ? 9.883 5.586 -20.062 1 95.31 1 MET B N 1
ATOM 3089 C CA . MET B 1 1 ? 11.266 6.016 -20.219 1 95.31 1 MET B CA 1
ATOM 3090 C C . MET B 1 1 ? 12.055 5.02 -21.047 1 95.31 1 MET B C 1
ATOM 3092 O O . MET B 1 1 ? 11.922 3.807 -20.875 1 95.31 1 MET B O 1
ATOM 3096 N N . LYS B 1 2 ? 12.711 5.59 -21.969 1 96.88 2 LYS B N 1
ATOM 3097 C CA . LYS B 1 2 ? 13.57 4.781 -22.844 1 96.88 2 LYS B CA 1
ATOM 3098 C C . LYS B 1 2 ? 15.047 5.059 -22.562 1 96.88 2 LYS B C 1
ATOM 3100 O O . LYS B 1 2 ? 15.438 6.207 -22.359 1 96.88 2 LYS B O 1
ATOM 3105 N N . LEU B 1 3 ? 15.688 3.957 -22.547 1 97.56 3 LEU B N 1
ATOM 3106 C CA . LEU B 1 3 ? 17.109 4.074 -22.25 1 97.56 3 LEU B CA 1
ATOM 3107 C C . LEU B 1 3 ? 17.781 5.051 -23.219 1 97.56 3 LEU B C 1
ATOM 3109 O O . LEU B 1 3 ? 18.609 5.863 -22.797 1 97.56 3 LEU B O 1
ATOM 3113 N N . LYS B 1 4 ? 17.422 5.043 -24.469 1 95.75 4 LYS B N 1
ATOM 3114 C CA . LYS B 1 4 ? 18.031 5.867 -25.5 1 95.75 4 LYS B CA 1
ATOM 3115 C C . LYS B 1 4 ? 17.844 7.352 -25.203 1 95.75 4 LYS B C 1
ATOM 3117 O O . LYS B 1 4 ? 18.656 8.18 -25.625 1 95.75 4 LYS B O 1
ATOM 3122 N N . ASP B 1 5 ? 16.812 7.672 -24.422 1 95.19 5 ASP B N 1
ATOM 3123 C CA . ASP B 1 5 ? 16.516 9.07 -24.141 1 95.19 5 ASP B CA 1
ATOM 3124 C C . ASP B 1 5 ? 17.25 9.555 -22.891 1 95.19 5 ASP B C 1
ATOM 3126 O O . ASP B 1 5 ? 17.188 10.742 -22.562 1 95.19 5 ASP B O 1
ATOM 3130 N N . THR B 1 6 ? 17.953 8.711 -22.141 1 96 6 THR B N 1
ATOM 3131 C CA . THR B 1 6 ? 18.562 9.055 -20.859 1 96 6 THR B CA 1
ATOM 3132 C C . THR B 1 6 ? 20.047 9.344 -21.031 1 96 6 THR B C 1
ATOM 3134 O O . THR B 1 6 ? 20.672 9.945 -20.156 1 96 6 THR B O 1
ATOM 3137 N N . GLY B 1 7 ? 20.656 8.859 -22.125 1 96.25 7 GLY B N 1
ATOM 3138 C CA . GLY B 1 7 ? 22.094 8.938 -22.281 1 96.25 7 GLY B CA 1
ATOM 3139 C C . GLY B 1 7 ? 22.844 7.922 -21.453 1 96.25 7 GLY B C 1
ATOM 3140 O O . GLY B 1 7 ? 24.078 7.988 -21.344 1 96.25 7 GLY B O 1
ATOM 3141 N N . LEU B 1 8 ? 22.172 6.977 -20.875 1 98.12 8 LEU B N 1
ATOM 3142 C CA . LEU B 1 8 ? 22.75 5.953 -20.016 1 98.12 8 LEU B CA 1
ATOM 3143 C C . LEU B 1 8 ? 22.766 4.598 -20.703 1 98.12 8 LEU B C 1
ATOM 3145 O O . LEU B 1 8 ? 22.047 4.391 -21.688 1 98.12 8 LEU B O 1
ATOM 3149 N N . THR B 1 9 ? 23.609 3.701 -20.25 1 98.06 9 THR B N 1
ATOM 3150 C CA . THR B 1 9 ? 23.625 2.314 -20.703 1 98.06 9 THR B CA 1
ATOM 3151 C C . THR B 1 9 ? 22.906 1.414 -19.719 1 98.06 9 THR B C 1
ATOM 3153 O O . THR B 1 9 ? 22.594 1.835 -18.594 1 98.06 9 THR B O 1
ATOM 3156 N N . ALA B 1 10 ? 22.625 0.237 -20.188 1 98.06 10 ALA B N 1
ATOM 3157 C CA . ALA B 1 10 ? 22.047 -0.746 -19.266 1 98.06 10 ALA B CA 1
ATOM 3158 C C . ALA B 1 10 ? 22.953 -0.965 -18.062 1 98.06 10 ALA B C 1
ATOM 3160 O O . ALA B 1 10 ? 22.469 -1.157 -16.938 1 98.06 10 ALA B O 1
ATOM 3161 N N . ALA B 1 11 ? 24.219 -0.956 -18.25 1 98.31 11 ALA B N 1
ATOM 3162 C CA . ALA B 1 11 ? 25.203 -1.112 -17.172 1 98.31 11 ALA B CA 1
ATOM 3163 C C . ALA B 1 11 ? 25.078 0.027 -16.156 1 98.31 11 ALA B C 1
ATOM 3165 O O . ALA B 1 11 ? 25.25 -0.183 -14.961 1 98.31 11 ALA B O 1
ATOM 3166 N N . ASP B 1 12 ? 24.875 1.245 -16.672 1 98.69 12 ASP B N 1
ATOM 3167 C CA . ASP B 1 12 ? 24.688 2.395 -15.789 1 98.69 12 ASP B CA 1
ATOM 3168 C C . ASP B 1 12 ? 23.469 2.205 -14.891 1 98.69 12 ASP B C 1
ATOM 3170 O O . ASP B 1 12 ? 23.516 2.518 -13.703 1 98.69 12 ASP B O 1
ATOM 3174 N N . ILE B 1 13 ? 22.391 1.75 -15.477 1 98.75 13 ILE B N 1
ATOM 3175 C CA . ILE B 1 13 ? 21.156 1.522 -14.727 1 98.75 13 ILE B CA 1
ATOM 3176 C C . ILE B 1 13 ? 21.391 0.484 -13.633 1 98.75 13 ILE B C 1
ATOM 3178 O O . ILE B 1 13 ? 21 0.689 -12.484 1 98.75 13 ILE B O 1
ATOM 3182 N N . LYS B 1 14 ? 22.031 -0.616 -13.977 1 98.44 14 LYS B N 1
ATOM 3183 C CA . LYS B 1 14 ? 22.328 -1.682 -13.023 1 98.44 14 LYS B CA 1
ATOM 3184 C C . LYS B 1 14 ? 23.25 -1.184 -11.914 1 98.44 14 LYS B C 1
ATOM 3186 O O . LYS B 1 14 ? 23.094 -1.581 -10.75 1 98.44 14 LYS B O 1
ATOM 3191 N N . ALA B 1 15 ? 24.203 -0.324 -12.258 1 98.62 15 ALA B N 1
ATOM 3192 C CA . ALA B 1 15 ? 25.125 0.245 -11.281 1 98.62 15 ALA B CA 1
ATOM 3193 C C . ALA B 1 15 ? 24.391 1.125 -10.273 1 98.62 15 ALA B C 1
ATOM 3195 O O . ALA B 1 15 ? 24.719 1.139 -9.086 1 98.62 15 ALA B O 1
ATOM 3196 N N . LYS B 1 16 ? 23.438 1.897 -10.766 1 98.75 16 LYS B N 1
ATOM 3197 C CA . LYS B 1 16 ? 22.641 2.73 -9.867 1 98.75 16 LYS B CA 1
ATOM 3198 C C . LYS B 1 16 ? 21.844 1.876 -8.891 1 98.75 16 LYS B C 1
ATOM 3200 O O . LYS B 1 16 ? 21.719 2.219 -7.711 1 98.75 16 LYS B O 1
ATOM 3205 N N . VAL B 1 17 ? 21.25 0.84 -9.414 1 98.62 17 VAL B N 1
ATOM 3206 C CA . VAL B 1 17 ? 20.484 -0.063 -8.555 1 98.62 17 VAL B CA 1
ATOM 3207 C C . VAL B 1 17 ? 21.406 -0.657 -7.492 1 98.62 17 VAL B C 1
ATOM 3209 O O . VAL B 1 17 ? 21.062 -0.656 -6.305 1 98.62 17 VAL B O 1
ATOM 3212 N N . LYS B 1 18 ? 22.562 -1.168 -7.887 1 98.12 18 LYS B N 1
ATOM 3213 C CA . LYS B 1 18 ? 23.516 -1.757 -6.957 1 98.12 18 LYS B CA 1
ATOM 3214 C C . LYS B 1 18 ? 23.938 -0.753 -5.883 1 98.12 18 LYS B C 1
ATOM 3216 O O . LYS B 1 18 ? 24.062 -1.107 -4.711 1 98.12 18 LYS B O 1
ATOM 3221 N N . LYS B 1 19 ? 24.062 0.448 -6.25 1 98.62 19 LYS B N 1
ATOM 3222 C CA . LYS B 1 19 ? 24.578 1.467 -5.34 1 98.62 19 LYS B CA 1
ATOM 3223 C C . LYS B 1 19 ? 23.484 1.964 -4.395 1 98.62 19 LYS B C 1
ATOM 3225 O O . LYS B 1 19 ? 23.734 2.162 -3.205 1 98.62 19 LYS B O 1
ATOM 3230 N N . TYR B 1 20 ? 22.25 2.084 -4.867 1 98.88 20 TYR B N 1
ATOM 3231 C CA . TYR B 1 20 ? 21.312 2.9 -4.109 1 98.88 20 TYR B CA 1
ATOM 3232 C C . TYR B 1 20 ? 20.141 2.061 -3.596 1 98.88 20 TYR B C 1
ATOM 3234 O O . TYR B 1 20 ? 19.406 2.48 -2.693 1 98.88 20 TYR B O 1
ATOM 3242 N N . MET B 1 21 ? 19.922 0.936 -4.113 1 98.56 21 MET B N 1
ATOM 3243 C CA . MET B 1 21 ? 18.734 0.184 -3.719 1 98.56 21 MET B CA 1
ATOM 3244 C C . MET B 1 21 ? 19.094 -0.933 -2.746 1 98.56 21 MET B C 1
ATOM 3246 O O . MET B 1 21 ? 20.203 -1.479 -2.805 1 98.56 21 MET B O 1
ATOM 3250 N N . ILE B 1 22 ? 18.219 -1.217 -1.822 1 98.5 22 ILE B N 1
ATOM 3251 C CA . ILE B 1 22 ? 18.266 -2.432 -1.017 1 98.5 22 ILE B CA 1
ATOM 3252 C C . ILE B 1 22 ? 17.688 -3.6 -1.813 1 98.5 22 ILE B C 1
ATOM 3254 O O . ILE B 1 22 ? 16.547 -3.547 -2.26 1 98.5 22 ILE B O 1
ATOM 3258 N N . GLU B 1 23 ? 18.484 -4.605 -2.043 1 96.06 23 GLU B N 1
ATOM 3259 C CA . GLU B 1 23 ? 18.031 -5.734 -2.854 1 96.06 23 GLU B CA 1
ATOM 3260 C C . GLU B 1 23 ? 17.656 -6.926 -1.979 1 96.06 23 GLU B C 1
ATOM 3262 O O . GLU B 1 23 ? 18.469 -7.402 -1.187 1 96.06 23 GLU B O 1
ATOM 3267 N N . THR B 1 24 ? 16.422 -7.359 -2.188 1 96.81 24 THR B N 1
ATOM 3268 C CA . THR B 1 24 ? 15.945 -8.5 -1.416 1 96.81 24 THR B CA 1
ATOM 3269 C C . THR B 1 24 ? 15.555 -9.656 -2.34 1 96.81 24 THR B C 1
ATOM 3271 O O . THR B 1 24 ? 14.953 -10.633 -1.897 1 96.81 24 THR B O 1
ATOM 3274 N N . TYR B 1 25 ? 15.844 -9.531 -3.678 1 94.19 25 TYR B N 1
ATOM 3275 C CA . TYR B 1 25 ? 15.617 -10.555 -4.695 1 94.19 25 TYR B CA 1
ATOM 3276 C C . TYR B 1 25 ? 16.844 -10.719 -5.586 1 94.19 25 TYR B C 1
ATOM 3278 O O . TYR B 1 25 ? 17.578 -9.758 -5.816 1 94.19 25 TYR B O 1
ATOM 3286 N N . GLU B 1 26 ? 16.969 -11.906 -6.086 1 94.12 26 GLU B N 1
ATOM 3287 C CA . GLU B 1 26 ? 17.938 -12.078 -7.16 1 94.12 26 GLU B CA 1
ATOM 3288 C C . GLU B 1 26 ? 17.469 -11.406 -8.445 1 94.12 26 GLU B C 1
ATOM 3290 O O . GLU B 1 26 ? 16.328 -11.594 -8.867 1 94.12 26 GLU B O 1
ATOM 3295 N N . ARG B 1 27 ? 18.375 -10.711 -9.086 1 96.69 27 ARG B N 1
ATOM 3296 C CA . ARG B 1 27 ? 18 -10 -10.305 1 96.69 27 ARG B CA 1
ATOM 3297 C C . ARG B 1 27 ? 18.266 -10.852 -11.539 1 96.69 27 ARG B C 1
ATOM 3299 O O . ARG B 1 27 ? 19.25 -11.578 -11.602 1 96.69 27 ARG B O 1
ATOM 3306 N N . PHE B 1 28 ? 17.328 -10.742 -12.469 1 97.56 28 PHE B N 1
ATOM 3307 C CA . PHE B 1 28 ? 17.656 -11.109 -13.844 1 97.56 28 PHE B CA 1
ATOM 3308 C C . PHE B 1 28 ? 18.531 -10.055 -14.5 1 97.56 28 PHE B C 1
ATOM 3310 O O . PHE B 1 28 ? 18.375 -8.859 -14.227 1 97.56 28 PHE B O 1
ATOM 3317 N N . ASP B 1 29 ? 19.531 -10.5 -15.281 1 97.69 29 ASP B N 1
ATOM 3318 C CA . ASP B 1 29 ? 20.219 -9.555 -16.141 1 97.69 29 ASP B CA 1
ATOM 3319 C C . ASP B 1 29 ? 19.328 -9.094 -17.297 1 97.69 29 ASP B C 1
ATOM 3321 O O . ASP B 1 29 ? 19.578 -9.445 -18.453 1 97.69 29 ASP B O 1
ATOM 3325 N N . PHE B 1 30 ? 18.312 -8.344 -16.969 1 98.19 30 PHE B N 1
ATOM 3326 C CA . PHE B 1 30 ? 17.234 -7.969 -17.859 1 98.19 30 PHE B CA 1
ATOM 3327 C C . PHE B 1 30 ? 16.719 -6.566 -17.547 1 98.19 30 PHE B C 1
ATOM 3329 O O . PHE B 1 30 ? 16.125 -6.344 -16.484 1 98.19 30 PHE B O 1
ATOM 3336 N N . LEU B 1 31 ? 17.031 -5.609 -18.375 1 98.56 31 LEU B N 1
ATOM 3337 C CA . LEU B 1 31 ? 16.406 -4.289 -18.297 1 98.56 31 LEU B CA 1
ATOM 3338 C C . LEU B 1 31 ? 15.086 -4.27 -19.062 1 98.56 31 LEU B C 1
ATOM 3340 O O . LEU B 1 31 ? 15.078 -4.234 -20.297 1 98.56 31 LEU B O 1
ATOM 3344 N N . ALA B 1 32 ? 14 -4.324 -18.328 1 98.75 32 ALA B N 1
ATOM 3345 C CA . ALA B 1 32 ? 12.68 -4.293 -18.953 1 98.75 32 ALA B CA 1
ATOM 3346 C C . ALA B 1 32 ? 12.297 -2.873 -19.359 1 98.75 32 ALA B C 1
ATOM 3348 O O . ALA B 1 32 ? 12.125 -2.004 -18.5 1 98.75 32 ALA B O 1
ATOM 3349 N N . GLU B 1 33 ? 12.109 -2.674 -20.641 1 98.56 33 GLU B N 1
ATOM 3350 C CA . GLU B 1 33 ? 11.883 -1.31 -21.109 1 98.56 33 GLU B CA 1
ATOM 3351 C C . GLU B 1 33 ? 10.461 -1.128 -21.625 1 98.56 33 GLU B C 1
ATOM 3353 O O . GLU B 1 33 ? 9.844 -0.086 -21.391 1 98.56 33 GLU B O 1
ATOM 3358 N N . THR B 1 34 ? 9.945 -2.084 -22.375 1 98.56 34 THR B N 1
ATOM 3359 C CA . THR B 1 34 ? 8.578 -2.037 -22.891 1 98.56 34 THR B CA 1
ATOM 3360 C C . THR B 1 34 ? 7.895 -3.393 -22.734 1 98.56 34 THR B C 1
ATOM 3362 O O . THR B 1 34 ? 8.555 -4.395 -22.438 1 98.56 34 THR B O 1
ATOM 3365 N N . ALA B 1 35 ? 6.57 -3.42 -22.75 1 98.81 35 ALA B N 1
ATOM 3366 C CA . ALA B 1 35 ? 5.816 -4.668 -22.672 1 98.81 35 ALA B CA 1
ATOM 3367 C C . ALA B 1 35 ? 4.5 -4.574 -23.438 1 98.81 35 ALA B C 1
ATOM 3369 O O . ALA B 1 35 ? 3.949 -3.484 -23.594 1 98.81 35 ALA B O 1
ATOM 3370 N N . LYS B 1 36 ? 4.062 -5.637 -23.938 1 98.69 36 LYS B N 1
ATOM 3371 C CA . LYS B 1 36 ? 2.82 -5.73 -24.703 1 98.69 36 LYS B CA 1
ATOM 3372 C C . LYS B 1 36 ? 2.275 -7.156 -24.688 1 98.69 36 LYS B C 1
ATOM 3374 O O . LYS B 1 36 ? 2.994 -8.102 -25.031 1 98.69 36 LYS B O 1
ATOM 3379 N N . ASP B 1 37 ? 1.025 -7.234 -24.281 1 98.5 37 ASP B N 1
ATOM 3380 C CA . ASP B 1 37 ? 0.345 -8.523 -24.312 1 98.5 37 ASP B CA 1
ATOM 3381 C C . ASP B 1 37 ? 1.14 -9.586 -23.562 1 98.5 37 ASP B C 1
AT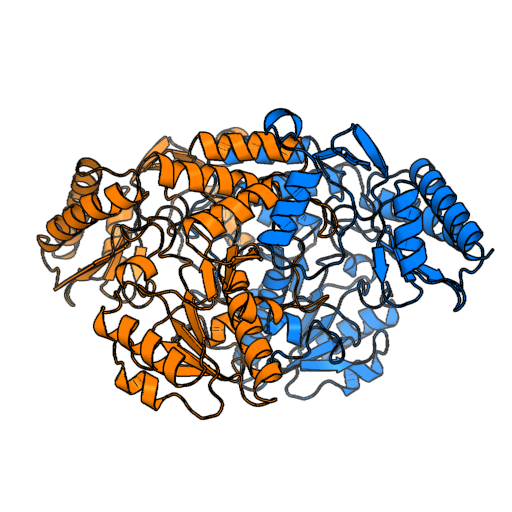OM 3383 O O . ASP B 1 37 ? 1.462 -9.406 -22.391 1 98.5 37 ASP B O 1
ATOM 3387 N N . GLN B 1 38 ? 1.549 -10.625 -24.156 1 98.69 38 GLN B N 1
ATOM 3388 C CA . GLN B 1 38 ? 2.209 -11.703 -23.438 1 98.69 38 GLN B CA 1
ATOM 3389 C C . GLN B 1 38 ? 3.727 -11.57 -23.516 1 98.69 38 GLN B C 1
ATOM 3391 O O . GLN B 1 38 ? 4.453 -12.508 -23.172 1 98.69 38 GLN B O 1
ATOM 3396 N N . TYR B 1 39 ? 4.27 -10.359 -23.844 1 98.88 39 TYR B N 1
ATOM 3397 C CA . TYR B 1 39 ? 5.711 -10.188 -23.969 1 98.88 39 TYR B CA 1
ATOM 3398 C C . TYR B 1 39 ? 6.191 -8.977 -23.188 1 98.88 39 TYR B C 1
ATOM 3400 O O . TYR B 1 39 ? 5.441 -8.016 -23 1 98.88 39 TYR B O 1
ATOM 3408 N N . MET B 1 40 ? 7.414 -9.062 -22.719 1 98.75 40 MET B N 1
ATOM 3409 C CA . MET B 1 40 ? 8.234 -7.934 -22.297 1 98.75 40 MET B CA 1
ATOM 3410 C C . MET B 1 40 ? 9.469 -7.793 -23.188 1 98.75 40 MET B C 1
ATOM 3412 O O . MET B 1 40 ? 9.938 -8.773 -23.766 1 98.75 40 MET B O 1
ATOM 3416 N N . TYR B 1 41 ? 10 -6.605 -23.266 1 98.81 41 TYR B N 1
ATOM 3417 C CA . TYR B 1 41 ? 11.125 -6.336 -24.156 1 98.81 41 TYR B CA 1
ATOM 3418 C C . TYR B 1 41 ? 12.234 -5.598 -23.422 1 98.81 41 TYR B C 1
ATOM 3420 O O . TYR B 1 41 ? 11.969 -4.707 -22.609 1 98.81 41 TYR B O 1
ATOM 3428 N N . ASP B 1 42 ? 13.5 -5.98 -23.703 1 98.31 42 ASP B N 1
ATOM 3429 C CA . ASP B 1 42 ? 14.641 -5.242 -23.156 1 98.31 42 ASP B CA 1
ATOM 3430 C C . ASP B 1 42 ? 14.93 -3.992 -23.984 1 98.31 42 ASP B C 1
ATOM 3432 O O . ASP B 1 42 ? 14.141 -3.619 -24.859 1 98.31 42 ASP B O 1
ATOM 3436 N N . GLU B 1 43 ? 16 -3.312 -23.672 1 97.44 43 GLU B N 1
ATOM 3437 C CA . GLU B 1 43 ? 16.328 -2.027 -24.281 1 97.44 43 GLU B CA 1
ATOM 3438 C C . GLU B 1 43 ? 16.703 -2.197 -25.75 1 97.44 43 GLU B C 1
ATOM 3440 O O . GLU B 1 43 ? 16.734 -1.225 -26.516 1 97.44 43 GLU B O 1
ATOM 3445 N N . ASN B 1 44 ? 16.969 -3.439 -26.219 1 97.5 44 ASN B N 1
ATOM 3446 C CA . ASN B 1 44 ? 17.312 -3.721 -27.609 1 97.5 44 ASN B CA 1
ATOM 3447 C C . ASN B 1 44 ? 16.109 -4.215 -28.406 1 97.5 44 ASN B C 1
ATOM 3449 O O . ASN B 1 44 ? 16.219 -4.547 -29.578 1 97.5 44 ASN B O 1
ATOM 3453 N N . GLY B 1 45 ? 14.977 -4.391 -27.734 1 97.94 45 GLY B N 1
ATOM 3454 C CA . GLY B 1 45 ? 13.766 -4.859 -28.391 1 97.94 45 GLY B CA 1
ATOM 3455 C C . GLY B 1 45 ? 13.648 -6.371 -28.422 1 97.94 45 GLY B C 1
ATOM 3456 O O . GLY B 1 45 ? 12.789 -6.918 -29.109 1 97.94 45 GLY B O 1
ATOM 3457 N N . THR B 1 46 ? 14.508 -7.113 -27.719 1 98.5 46 THR B N 1
ATOM 3458 C CA . THR B 1 46 ? 14.414 -8.57 -27.625 1 98.5 46 THR B CA 1
ATOM 3459 C C . THR B 1 46 ? 13.172 -8.984 -26.844 1 98.5 46 THR B C 1
ATOM 3461 O O . THR B 1 46 ? 12.977 -8.57 -25.703 1 98.5 46 THR B O 1
ATOM 3464 N N . PRO B 1 47 ? 12.383 -9.805 -27.422 1 98.75 47 PRO B N 1
ATOM 3465 C CA . PRO B 1 47 ? 11.164 -10.227 -26.719 1 98.75 47 PRO B CA 1
ATOM 3466 C C . PRO B 1 47 ? 11.406 -11.359 -25.719 1 98.75 47 PRO B C 1
ATOM 3468 O O . PRO B 1 47 ? 12.172 -12.281 -26.016 1 98.75 47 PRO B O 1
ATOM 3471 N N . TYR B 1 48 ? 10.844 -11.266 -24.578 1 98.88 48 TYR B N 1
ATOM 3472 C CA . TYR B 1 48 ? 10.758 -12.32 -23.562 1 98.88 48 TYR B CA 1
ATOM 3473 C C . TYR B 1 48 ? 9.312 -12.742 -23.344 1 98.88 48 TYR B C 1
ATOM 3475 O O . TYR B 1 48 ? 8.453 -11.914 -23.062 1 98.88 48 TYR B O 1
ATOM 3483 N N . LEU B 1 49 ? 9.039 -14.023 -23.594 1 98.88 49 LEU B N 1
ATOM 3484 C CA . LEU B 1 49 ? 7.711 -14.555 -23.312 1 98.88 49 LEU B CA 1
ATOM 3485 C C . LEU B 1 49 ? 7.418 -14.539 -21.812 1 98.88 49 LEU B C 1
ATOM 3487 O O . LEU B 1 49 ? 8.156 -15.141 -21.031 1 98.88 49 LEU B O 1
ATOM 3491 N N . ASP B 1 50 ? 6.34 -13.844 -21.453 1 98.81 50 ASP B N 1
ATOM 3492 C CA . ASP B 1 50 ? 6.074 -13.523 -20.062 1 98.81 50 ASP B CA 1
ATOM 3493 C C . ASP B 1 50 ? 5.07 -14.5 -19.453 1 98.81 50 ASP B C 1
ATOM 3495 O O . ASP B 1 50 ? 3.857 -14.297 -19.547 1 98.81 50 ASP B O 1
ATOM 3499 N N . PHE B 1 51 ? 5.539 -15.484 -18.734 1 98.88 51 PHE B N 1
ATOM 3500 C CA . PHE B 1 51 ? 4.688 -16.438 -18.016 1 98.88 51 PHE B CA 1
ATOM 3501 C C . PHE B 1 51 ? 4.742 -16.188 -16.516 1 98.88 51 PHE B C 1
ATOM 3503 O O . PHE B 1 51 ? 4.543 -17.109 -15.727 1 98.88 51 PHE B O 1
ATOM 3510 N N . TYR B 1 52 ? 5.039 -14.977 -16.188 1 98.44 52 TYR B N 1
ATOM 3511 C CA . TYR B 1 52 ? 5.016 -14.555 -14.781 1 98.44 52 TYR B CA 1
ATOM 3512 C C . TYR B 1 52 ? 4.113 -13.344 -14.586 1 98.44 52 TYR B C 1
ATOM 3514 O O . TYR B 1 52 ? 3.635 -13.086 -13.484 1 98.44 52 TYR B O 1
ATOM 3522 N N . ALA B 1 53 ? 3.908 -12.531 -15.602 1 98.25 53 ALA B N 1
ATOM 3523 C CA . ALA B 1 53 ? 2.873 -11.523 -15.797 1 98.25 53 ALA B CA 1
ATOM 3524 C C . ALA B 1 53 ? 2.846 -10.531 -14.633 1 98.25 53 ALA B C 1
ATOM 3526 O O . ALA B 1 53 ? 1.79 -10.289 -14.047 1 98.25 53 ALA B O 1
ATOM 3527 N N . GLY B 1 54 ? 4.027 -9.992 -14.273 1 98.12 54 GLY B N 1
ATOM 3528 C CA . GLY B 1 54 ? 4.086 -9.008 -13.203 1 98.12 54 GLY B CA 1
ATOM 3529 C C . GLY B 1 54 ? 3.719 -9.586 -11.844 1 98.12 54 GLY B C 1
ATOM 3530 O O . GLY B 1 54 ? 3.227 -8.859 -10.977 1 98.12 54 GLY B O 1
ATOM 3531 N N . ILE B 1 55 ? 3.838 -10.875 -11.594 1 97.62 55 ILE B N 1
ATOM 3532 C CA . ILE B 1 55 ? 3.391 -11.656 -10.453 1 97.62 55 ILE B CA 1
ATOM 3533 C C . ILE B 1 55 ? 1.864 -11.695 -10.414 1 97.62 55 ILE B C 1
ATOM 3535 O O . ILE B 1 55 ? 1.251 -11.297 -9.422 1 97.62 55 ILE B O 1
ATOM 3539 N N . ALA B 1 56 ? 1.287 -12.148 -11.445 1 98.12 56 ALA B N 1
ATOM 3540 C CA . ALA B 1 56 ? -0.147 -12.375 -11.609 1 98.12 56 ALA B CA 1
ATOM 3541 C C . ALA B 1 56 ? -0.902 -11.047 -11.695 1 98.12 56 ALA B C 1
ATOM 3543 O O . ALA B 1 56 ? -2.092 -10.984 -11.383 1 98.12 56 ALA B O 1
ATOM 3544 N N . VAL B 1 57 ? -0.258 -9.961 -12.133 1 98.81 57 VAL B N 1
ATOM 3545 C CA . VAL B 1 57 ? -0.866 -8.633 -12.164 1 98.81 57 VAL B CA 1
ATOM 3546 C C . VAL B 1 57 ? -1.427 -8.352 -13.555 1 98.81 57 VAL B C 1
ATOM 3548 O O . VAL B 1 57 ? -2.557 -7.875 -13.688 1 98.81 57 VAL B O 1
ATOM 3551 N N . ASN B 1 58 ? -0.666 -8.656 -14.594 1 98.75 58 ASN B N 1
ATOM 3552 C CA . ASN B 1 58 ? -0.979 -8.266 -15.961 1 98.75 58 ASN B CA 1
ATOM 3553 C C . ASN B 1 58 ? -1.875 -9.297 -16.656 1 98.75 58 ASN B C 1
ATOM 3555 O O . ASN B 1 58 ? -1.571 -9.75 -17.75 1 98.75 58 ASN B O 1
ATOM 3559 N N . SER B 1 59 ? -3.025 -9.516 -16.062 1 98.81 59 SER B N 1
ATOM 3560 C CA . SER B 1 59 ? -3.887 -10.641 -16.422 1 98.81 59 SER B CA 1
ATOM 3561 C C . SER B 1 59 ? -4.508 -10.43 -17.797 1 98.81 59 SER B C 1
ATOM 3563 O O . SER B 1 59 ? -4.723 -11.391 -18.547 1 98.81 59 SER B O 1
ATOM 3565 N N . ALA B 1 60 ? -4.836 -9.219 -18.203 1 98.81 60 ALA B N 1
ATOM 3566 C CA . ALA B 1 60 ? -5.41 -8.969 -19.516 1 98.81 60 ALA B CA 1
ATOM 3567 C C . ALA B 1 60 ? -4.324 -8.633 -20.547 1 98.81 60 ALA B C 1
ATOM 3569 O O . ALA B 1 60 ? -4.617 -8.133 -21.625 1 98.81 60 ALA B O 1
ATOM 3570 N N . GLY B 1 61 ? -3.055 -8.922 -20.188 1 98.81 61 GLY B N 1
ATOM 3571 C CA . GLY B 1 61 ? -1.911 -8.602 -21.031 1 98.81 61 GLY B CA 1
ATOM 3572 C C . GLY B 1 61 ? -1.129 -7.395 -20.531 1 98.81 61 GLY B C 1
ATOM 3573 O O . GLY B 1 61 ? -1.701 -6.477 -19.953 1 98.81 61 GLY B O 1
ATOM 3574 N N . ASN B 1 62 ? 0.171 -7.41 -20.875 1 98.69 62 ASN B N 1
ATOM 3575 C CA . ASN B 1 62 ? 1.008 -6.25 -20.594 1 98.69 62 ASN B CA 1
ATOM 3576 C C . ASN B 1 62 ? 0.564 -5.027 -21.375 1 98.69 62 ASN B C 1
ATOM 3578 O O . ASN B 1 62 ? 0.35 -5.109 -22.594 1 98.69 62 ASN B O 1
ATOM 3582 N N . CYS B 1 63 ? 0.4 -3.949 -20.609 1 98.44 63 CYS B N 1
ATOM 3583 C CA . CYS B 1 63 ? 0.033 -2.676 -21.219 1 98.44 63 CYS B CA 1
ATOM 3584 C C . CYS B 1 63 ? -1.244 -2.814 -22.047 1 98.44 63 CYS B C 1
ATOM 3586 O O . CYS B 1 63 ? -1.281 -2.43 -23.203 1 98.44 63 CYS B O 1
ATOM 3588 N N . ASN B 1 64 ? -2.217 -3.449 -21.406 1 98.81 64 ASN B N 1
ATOM 3589 C CA . ASN B 1 64 ? -3.518 -3.498 -22.078 1 98.81 64 ASN B CA 1
ATOM 3590 C C . ASN B 1 64 ? -3.984 -2.109 -22.5 1 98.81 64 ASN B C 1
ATOM 3592 O O . ASN B 1 64 ? -4.016 -1.184 -21.688 1 98.81 64 ASN B O 1
ATOM 3596 N N . GLU B 1 65 ? -4.438 -1.972 -23.719 1 98.69 65 GLU B N 1
ATOM 3597 C CA . GLU B 1 65 ? -4.691 -0.665 -24.312 1 98.69 65 GLU B CA 1
ATOM 3598 C C . GLU B 1 65 ? -5.797 0.078 -23.578 1 98.69 65 GLU B C 1
ATOM 3600 O O . GLU B 1 65 ? -5.723 1.295 -23.391 1 98.69 65 GLU B O 1
ATOM 3605 N N . LYS B 1 66 ? -6.859 -0.599 -23.203 1 98.75 66 LYS B N 1
ATOM 3606 C CA . LYS B 1 66 ? -7.977 0.037 -22.516 1 98.75 66 LYS B CA 1
ATOM 3607 C C . LYS B 1 66 ? -7.574 0.477 -21.109 1 98.75 66 LYS B C 1
ATOM 3609 O O . LYS B 1 66 ? -8.023 1.521 -20.625 1 98.75 66 LYS B O 1
ATOM 3614 N N . VAL B 1 67 ? -6.746 -0.306 -20.406 1 98.88 67 VAL B N 1
ATOM 3615 C CA . VAL B 1 67 ? -6.266 0.039 -19.078 1 98.88 67 VAL B CA 1
ATOM 3616 C C . VAL B 1 67 ? -5.332 1.244 -19.156 1 98.88 67 VAL B C 1
ATOM 3618 O O . VAL B 1 67 ? -5.457 2.189 -18.375 1 98.88 67 VAL B O 1
ATOM 3621 N N . VAL B 1 68 ? -4.398 1.199 -20.141 1 98.94 68 VAL B N 1
ATOM 3622 C CA . VAL B 1 68 ? -3.467 2.301 -20.344 1 98.94 68 VAL B CA 1
ATOM 3623 C C . VAL B 1 68 ? -4.238 3.59 -20.609 1 98.94 68 VAL B C 1
ATOM 3625 O O . VAL B 1 68 ? -3.945 4.629 -20.016 1 98.94 68 VAL B O 1
ATOM 3628 N N . LYS B 1 69 ? -5.215 3.52 -21.453 1 98.88 69 LYS B N 1
ATOM 3629 C CA . LYS B 1 69 ? -6.004 4.699 -21.797 1 98.88 69 LYS B CA 1
ATOM 3630 C C . LYS B 1 69 ? -6.746 5.238 -20.578 1 98.88 69 LYS B C 1
ATOM 3632 O O . LYS B 1 69 ? -6.828 6.449 -20.375 1 98.88 69 LYS B O 1
ATOM 3637 N N . ALA B 1 70 ? -7.309 4.379 -19.75 1 98.88 70 ALA B N 1
ATOM 3638 C CA . ALA B 1 70 ? -8.008 4.781 -18.547 1 98.88 70 ALA B CA 1
ATOM 3639 C C . ALA B 1 70 ? -7.078 5.539 -17.594 1 98.88 70 ALA B C 1
ATOM 3641 O O . ALA B 1 70 ? -7.477 6.539 -17 1 98.88 70 ALA B O 1
ATOM 3642 N N . VAL B 1 71 ? -5.852 5.043 -17.469 1 98.94 71 VAL B N 1
ATOM 3643 C CA . VAL B 1 71 ? -4.855 5.699 -16.625 1 98.94 71 VAL B CA 1
ATOM 3644 C C . VAL B 1 71 ? -4.523 7.074 -17.188 1 98.94 71 VAL B C 1
ATOM 3646 O O . VAL B 1 71 ? -4.52 8.07 -16.469 1 98.94 71 VAL B O 1
ATOM 3649 N N . GLN B 1 72 ? -4.281 7.117 -18.5 1 98.88 72 GLN B N 1
ATOM 3650 C CA . GLN B 1 72 ? -3.883 8.352 -19.156 1 98.88 72 GLN B CA 1
ATOM 3651 C C . GLN B 1 72 ? -4.969 9.422 -19.031 1 98.88 72 GLN B C 1
ATOM 3653 O O . GLN B 1 72 ? -4.672 10.586 -18.766 1 98.88 72 GLN B O 1
ATOM 3658 N N . ASP B 1 73 ? -6.199 9.008 -19.219 1 98.75 73 ASP B N 1
ATOM 3659 C CA . ASP B 1 73 ? -7.312 9.945 -19.141 1 98.75 73 ASP B CA 1
ATOM 3660 C C . ASP B 1 73 ? -7.535 10.422 -17.703 1 98.75 73 ASP B C 1
ATOM 3662 O O . ASP B 1 73 ? -7.656 11.625 -17.469 1 98.75 73 ASP B O 1
ATOM 3666 N N . GLN B 1 74 ? -7.555 9.555 -16.766 1 98.81 74 GLN B N 1
ATOM 3667 C CA . GLN B 1 74 ? -7.93 9.891 -15.391 1 98.81 74 GLN B CA 1
ATOM 3668 C C . GLN B 1 74 ? -6.871 10.773 -14.734 1 98.81 74 GLN B C 1
ATOM 3670 O O . GLN B 1 74 ? -7.199 11.664 -13.945 1 98.81 74 GLN B O 1
ATOM 3675 N N . CYS B 1 75 ? -5.543 10.492 -15 1 98.69 75 CYS B N 1
ATOM 3676 C CA . CYS B 1 75 ? -4.492 11.234 -14.312 1 98.69 75 CYS B CA 1
ATOM 3677 C C . CYS B 1 75 ? -4.477 12.688 -14.75 1 98.69 75 CYS B C 1
ATOM 3679 O O . CYS B 1 75 ? -3.932 13.547 -14.055 1 98.69 75 CYS B O 1
ATOM 3681 N N . ALA B 1 76 ? -5.109 12.961 -15.898 1 98.25 76 ALA B N 1
ATOM 3682 C CA . ALA B 1 76 ? -5.199 14.336 -16.391 1 98.25 76 ALA B CA 1
ATOM 3683 C C . ALA B 1 76 ? -6.383 15.07 -15.766 1 98.25 76 ALA B C 1
ATOM 3685 O O . ALA B 1 76 ? -6.441 16.297 -15.781 1 98.25 76 ALA B O 1
ATOM 3686 N N . ASP B 1 77 ? -7.398 14.383 -15.281 1 98.19 77 ASP B N 1
ATOM 3687 C CA . ASP B 1 77 ? -8.586 14.969 -14.664 1 98.19 77 ASP B CA 1
ATOM 3688 C C . ASP B 1 77 ? -8.367 15.211 -13.172 1 98.19 77 ASP B C 1
ATOM 3690 O O . ASP B 1 77 ? -8.516 16.344 -12.695 1 98.19 77 ASP B O 1
ATOM 3694 N N . ILE B 1 78 ? -8.062 14.234 -12.438 1 98.31 78 ILE B N 1
ATOM 3695 C CA . ILE B 1 78 ? -7.777 14.266 -11.008 1 98.31 78 ILE B CA 1
ATOM 3696 C C . ILE B 1 78 ? -6.93 13.055 -10.625 1 98.31 78 ILE B C 1
ATOM 3698 O O . ILE B 1 78 ? -7.312 11.914 -10.891 1 98.31 78 ILE B O 1
ATOM 3702 N N . MET B 1 79 ? -5.805 13.273 -10.039 1 98.12 79 MET B N 1
ATOM 3703 C CA . MET B 1 79 ? -4.895 12.195 -9.672 1 98.12 79 MET B CA 1
ATOM 3704 C C . MET B 1 79 ? -5.164 11.719 -8.25 1 98.12 79 MET B C 1
ATOM 3706 O O . MET B 1 79 ? -5.383 10.523 -8.016 1 98.12 79 MET B O 1
ATOM 3710 N N . GLN B 1 80 ? -5.152 12.602 -7.355 1 98.31 80 GLN B N 1
ATOM 3711 C CA . GLN B 1 80 ? -5.324 12.289 -5.941 1 98.31 80 GLN B CA 1
ATOM 3712 C C . GLN B 1 80 ? -6.191 13.344 -5.25 1 98.31 80 GLN B C 1
ATOM 3714 O O . GLN B 1 80 ? -5.992 14.547 -5.449 1 98.31 80 GLN B O 1
ATOM 3719 N N . THR B 1 81 ? -7.141 12.898 -4.555 1 97.5 81 THR B N 1
ATOM 3720 C CA . THR B 1 81 ? -7.883 13.688 -3.58 1 97.5 81 THR B CA 1
ATOM 3721 C C . THR B 1 81 ? -7.73 13.102 -2.18 1 97.5 81 THR B C 1
ATOM 3723 O O . THR B 1 81 ? -6.754 12.398 -1.899 1 97.5 81 THR B O 1
ATOM 3726 N N . PHE B 1 82 ? -8.539 13.438 -1.29 1 96.44 82 PHE B N 1
ATOM 3727 C CA . PHE B 1 82 ? -8.562 12.82 0.033 1 96.44 82 PHE B CA 1
ATOM 3728 C C . PHE B 1 82 ? -9.883 12.102 0.271 1 96.44 82 PHE B C 1
ATOM 3730 O O . PHE B 1 82 ? -10.719 12.008 -0.634 1 96.44 82 PHE B O 1
ATOM 3737 N N . ASN B 1 83 ? -10.125 11.469 1.322 1 94.81 83 ASN B N 1
ATOM 3738 C CA . ASN B 1 83 ? -11.125 10.43 1.53 1 94.81 83 ASN B CA 1
ATOM 3739 C C . ASN B 1 83 ? -12.523 11.023 1.676 1 94.81 83 ASN B C 1
ATOM 3741 O O . ASN B 1 83 ? -13.523 10.297 1.632 1 94.81 83 ASN B O 1
ATOM 3745 N N . TYR B 1 84 ? -12.641 12.344 1.744 1 97.31 84 TYR B N 1
ATOM 3746 C CA . TYR B 1 84 ? -13.93 12.977 2.018 1 97.31 84 TYR B CA 1
ATOM 3747 C C . TYR B 1 84 ? -14.734 13.148 0.735 1 97.31 84 TYR B C 1
ATOM 3749 O O . TYR B 1 84 ? -15.945 12.914 0.723 1 97.31 84 TYR B O 1
ATOM 3757 N N . PRO B 1 85 ? -14.141 13.539 -0.352 1 98.38 85 PRO B N 1
ATOM 3758 C CA . PRO B 1 85 ? -14.906 13.703 -1.591 1 98.38 85 PRO B CA 1
ATOM 3759 C C . PRO B 1 85 ? -15.273 12.367 -2.238 1 98.38 85 PRO B C 1
ATOM 3761 O O . PRO B 1 85 ? -14.68 11.336 -1.913 1 98.38 85 PRO B O 1
ATOM 3764 N N . TYR B 1 86 ? -16.297 12.453 -3.084 1 98.31 86 TYR B N 1
ATOM 3765 C CA . TYR B 1 86 ? -16.625 11.352 -3.979 1 98.31 86 TYR B CA 1
ATOM 3766 C C . TYR B 1 86 ? -15.852 11.469 -5.293 1 98.31 86 TYR B C 1
ATOM 3768 O O . TYR B 1 86 ? -15.609 12.57 -5.777 1 98.31 86 TYR B O 1
ATOM 3776 N N . THR B 1 87 ? -15.438 10.398 -5.824 1 98.56 87 THR B N 1
ATOM 3777 C CA . THR B 1 87 ? -14.906 10.367 -7.184 1 98.56 87 THR B CA 1
ATOM 3778 C C . THR B 1 87 ? -15.656 9.352 -8.039 1 98.56 87 THR B C 1
ATOM 3780 O O . THR B 1 87 ? -16.141 8.344 -7.523 1 98.56 87 THR B O 1
ATOM 3783 N N . ILE B 1 88 ? -15.703 9.562 -9.281 1 98.75 88 ILE B N 1
ATOM 3784 C CA . ILE B 1 88 ? -16.516 8.773 -10.203 1 98.75 88 ILE B CA 1
ATOM 3785 C C . ILE B 1 88 ? -15.906 7.375 -10.352 1 98.75 88 ILE B C 1
ATOM 3787 O O . ILE B 1 88 ? -16.609 6.371 -10.172 1 98.75 88 ILE B O 1
ATOM 3791 N N . PRO B 1 89 ? -14.609 7.219 -10.609 1 98.81 89 PRO B N 1
ATOM 3792 C CA . PRO B 1 89 ? -14.07 5.875 -10.828 1 98.81 89 PRO B CA 1
ATOM 3793 C C . PRO B 1 89 ? -14.148 5.004 -9.57 1 98.81 89 PRO B C 1
ATOM 3795 O O . PRO B 1 89 ? -14.344 3.791 -9.672 1 98.81 89 PRO B O 1
ATOM 3798 N N . GLN B 1 90 ? -14.023 5.594 -8.406 1 98.69 90 GLN B N 1
ATOM 3799 C CA . GLN B 1 90 ? -14.109 4.84 -7.16 1 98.69 90 GLN B CA 1
ATOM 3800 C C . GLN B 1 90 ? -15.5 4.23 -6.988 1 98.69 90 GLN B C 1
ATOM 3802 O O . GLN B 1 90 ? -15.625 3.053 -6.645 1 98.69 90 GLN B O 1
ATOM 3807 N N . ALA B 1 91 ? -16.516 5.023 -7.219 1 98.81 91 ALA B N 1
ATOM 3808 C CA . ALA B 1 91 ? -17.891 4.586 -7.051 1 98.81 91 ALA B CA 1
ATOM 3809 C C . ALA B 1 91 ? -18.266 3.514 -8.078 1 98.81 91 ALA B C 1
ATOM 3811 O O . ALA B 1 91 ? -18.906 2.514 -7.738 1 98.81 91 ALA B O 1
ATOM 3812 N N . LEU B 1 92 ? -17.859 3.742 -9.32 1 98.88 92 LEU B N 1
ATOM 3813 C CA . LEU B 1 92 ? -18.203 2.803 -10.383 1 98.88 92 LEU B CA 1
ATOM 3814 C C . LEU B 1 92 ? -17.484 1.467 -10.18 1 98.88 92 LEU B C 1
ATOM 3816 O O . LEU B 1 92 ? -18.078 0.408 -10.414 1 98.88 92 LEU B O 1
ATOM 3820 N N . LEU B 1 93 ? -16.266 1.525 -9.727 1 98.94 93 LEU B N 1
ATOM 3821 C CA . LEU B 1 93 ? -15.539 0.292 -9.453 1 98.94 93 LEU B CA 1
ATOM 3822 C C . LEU B 1 93 ? -16.172 -0.466 -8.289 1 98.94 93 LEU B C 1
ATOM 3824 O O . LEU B 1 93 ? -16.25 -1.696 -8.32 1 98.94 93 LEU B O 1
ATOM 3828 N N . ALA B 1 94 ? -16.562 0.26 -7.246 1 98.94 94 ALA B N 1
ATOM 3829 C CA . ALA B 1 94 ? -17.188 -0.37 -6.086 1 98.94 94 ALA B CA 1
ATOM 3830 C C . ALA B 1 94 ? -18.406 -1.2 -6.5 1 98.94 94 ALA B C 1
ATOM 3832 O O . ALA B 1 94 ? -18.531 -2.365 -6.117 1 98.94 94 ALA B O 1
ATOM 3833 N N . GLU B 1 95 ? -19.25 -0.622 -7.273 1 98.94 95 GLU B N 1
ATOM 3834 C CA . GLU B 1 95 ? -20.422 -1.334 -7.762 1 98.94 95 GLU B CA 1
ATOM 3835 C C . GLU B 1 95 ? -20.031 -2.529 -8.625 1 98.94 95 GLU B C 1
ATOM 3837 O O . GLU B 1 95 ? -20.547 -3.633 -8.445 1 98.94 95 GLU B O 1
ATOM 3842 N N . LYS B 1 96 ? -19.156 -2.291 -9.578 1 98.94 96 LYS B N 1
ATOM 3843 C CA . LYS B 1 96 ? -18.75 -3.332 -10.523 1 98.94 96 LYS B CA 1
ATOM 3844 C C . LYS B 1 96 ? -18.203 -4.555 -9.789 1 98.94 96 LYS B C 1
ATOM 3846 O O . LYS B 1 96 ? -18.578 -5.688 -10.086 1 98.94 96 LYS B O 1
ATOM 3851 N N . VAL B 1 97 ? -17.344 -4.344 -8.805 1 98.94 97 VAL B N 1
ATOM 3852 C CA . VAL B 1 97 ? -16.703 -5.438 -8.078 1 98.94 97 VAL B CA 1
ATOM 3853 C C . VAL B 1 97 ? -17.734 -6.164 -7.223 1 98.94 97 VAL B C 1
ATOM 3855 O O . VAL B 1 97 ? -17.859 -7.391 -7.297 1 98.94 97 VAL B O 1
ATOM 3858 N N . CYS B 1 98 ? -18.469 -5.441 -6.441 1 98.94 98 CYS B N 1
ATOM 3859 C CA . CYS B 1 98 ? -19.422 -6.051 -5.527 1 98.94 98 CYS B CA 1
ATOM 3860 C C . CYS B 1 98 ? -20.469 -6.871 -6.293 1 98.94 98 CYS B C 1
ATOM 3862 O O . CYS B 1 98 ? -20.75 -8.008 -5.926 1 98.94 98 CYS B O 1
ATOM 3864 N N . THR B 1 99 ? -20.969 -6.336 -7.383 1 98.88 99 THR B N 1
ATOM 3865 C CA . THR B 1 99 ? -22.016 -7.027 -8.133 1 98.88 99 THR B CA 1
ATOM 3866 C C . THR B 1 99 ? -21.453 -8.227 -8.883 1 98.88 99 THR B C 1
ATOM 3868 O O . THR B 1 99 ? -22.109 -9.258 -9.008 1 98.88 99 THR B O 1
ATOM 3871 N N . 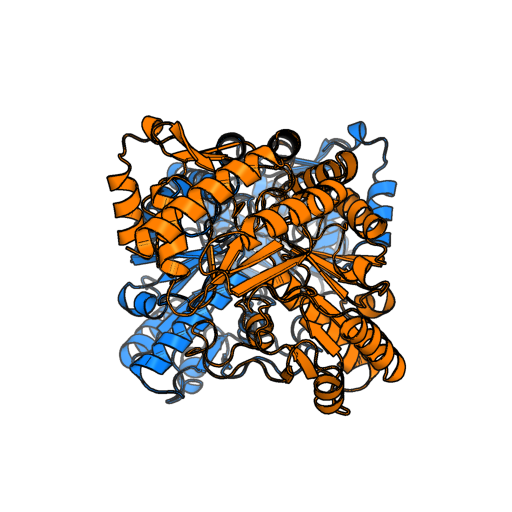THR B 1 100 ? -20.266 -8.102 -9.352 1 98.94 100 THR B N 1
ATOM 3872 C CA . THR B 1 100 ? -19.641 -9.18 -10.117 1 98.94 100 THR B CA 1
ATOM 3873 C C . THR B 1 100 ? -19.391 -10.391 -9.227 1 98.94 100 THR B C 1
ATOM 3875 O O . THR B 1 100 ? -19.609 -11.531 -9.641 1 98.94 100 THR B O 1
ATOM 3878 N N . ILE B 1 101 ? -18.953 -10.156 -7.965 1 98.81 101 ILE B N 1
ATOM 3879 C CA . ILE B 1 101 ? -18.516 -11.305 -7.184 1 98.81 101 ILE B CA 1
ATOM 3880 C C . ILE B 1 101 ? -19.562 -11.633 -6.117 1 98.81 101 ILE B C 1
ATOM 3882 O O . ILE B 1 101 ? -19.375 -12.562 -5.324 1 98.81 101 ILE B O 1
ATOM 3886 N N . GLY B 1 102 ? -20.641 -10.898 -6.109 1 98.5 102 GLY B N 1
ATOM 3887 C CA . GLY B 1 102 ? -21.75 -11.188 -5.234 1 98.5 102 GLY B CA 1
ATOM 3888 C C . GLY B 1 102 ? -21.469 -10.883 -3.775 1 98.5 102 GLY B C 1
ATOM 3889 O O . GLY B 1 102 ? -21.828 -11.664 -2.891 1 98.5 102 GLY B O 1
ATOM 3890 N N . MET B 1 103 ? -20.719 -9.852 -3.473 1 98.75 103 MET B N 1
ATOM 3891 C CA . MET B 1 103 ? -20.453 -9.375 -2.119 1 98.75 103 MET B CA 1
ATOM 3892 C C . MET B 1 103 ? -21.141 -8.047 -1.857 1 98.75 103 MET B C 1
ATOM 3894 O O . MET B 1 103 ? -21.594 -7.379 -2.793 1 98.75 103 MET B O 1
ATOM 3898 N N . ASP B 1 104 ? -21.219 -7.574 -0.601 1 98.88 104 ASP B N 1
ATOM 3899 C CA . ASP B 1 104 ? -22.109 -6.477 -0.251 1 98.88 104 ASP B CA 1
ATOM 3900 C C . ASP B 1 104 ? -21.359 -5.145 -0.215 1 98.88 104 ASP B C 1
ATOM 3902 O O . ASP B 1 104 ? -21.859 -4.133 -0.709 1 98.88 104 ASP B O 1
ATOM 3906 N N . LYS B 1 105 ? -20.203 -5.125 0.42 1 98.88 105 LYS B N 1
ATOM 3907 C CA . LYS B 1 105 ? -19.453 -3.896 0.673 1 98.88 105 LYS B CA 1
ATOM 3908 C C . LYS B 1 105 ? -17.984 -4.055 0.287 1 98.88 105 LYS B C 1
ATOM 3910 O O . LYS B 1 105 ? -17.422 -5.145 0.398 1 98.88 105 LYS B O 1
ATOM 3915 N N . ILE B 1 106 ? -17.406 -2.977 -0.095 1 98.94 106 ILE B N 1
ATOM 3916 C CA . ILE B 1 106 ? -15.992 -3.008 -0.481 1 98.94 106 ILE B CA 1
ATOM 3917 C C . ILE B 1 106 ? -15.234 -1.9 0.244 1 98.94 106 ILE B C 1
ATOM 3919 O O . ILE B 1 106 ? -15.797 -0.84 0.531 1 98.94 106 ILE B O 1
ATOM 3923 N N . PHE B 1 107 ? -13.977 -2.107 0.636 1 98.88 107 PHE B N 1
ATOM 3924 C CA . PHE B 1 107 ? -13 -1.135 1.116 1 98.88 107 PHE B CA 1
ATOM 3925 C C . PHE B 1 107 ? -11.695 -1.24 0.331 1 98.88 107 PHE B C 1
ATOM 3927 O O . PHE B 1 107 ? -11.094 -2.312 0.264 1 98.88 107 PHE B O 1
ATOM 3934 N N . PHE B 1 108 ? -11.273 -0.106 -0.2 1 98.75 108 PHE B N 1
ATOM 3935 C CA . PHE B 1 108 ? -10.117 -0.112 -1.093 1 98.75 108 PHE B CA 1
ATOM 3936 C C . PHE B 1 108 ? -8.836 0.138 -0.315 1 98.75 108 PHE B C 1
ATOM 3938 O O . PHE B 1 108 ? -8.82 0.912 0.644 1 98.75 108 PHE B O 1
ATOM 3945 N N . GLN B 1 109 ? -7.801 -0.516 -0.737 1 98.25 109 GLN B N 1
ATOM 3946 C CA . GLN B 1 109 ? -6.418 -0.305 -0.328 1 98.25 109 GLN B CA 1
ATOM 3947 C C . GLN B 1 109 ? -5.504 -0.156 -1.541 1 98.25 109 GLN B C 1
ATOM 3949 O O . GLN B 1 109 ? -5.973 0.081 -2.654 1 98.25 109 GLN B O 1
ATOM 3954 N N . SER B 1 110 ? -4.145 -0.226 -1.282 1 98.5 110 SER B N 1
ATOM 3955 C CA . SER B 1 110 ? -3.209 -0.051 -2.389 1 98.5 110 SER B CA 1
ATOM 3956 C C . SER B 1 110 ? -2.545 -1.371 -2.766 1 98.5 110 SER B C 1
ATOM 3958 O O . SER B 1 110 ? -2.061 -1.53 -3.889 1 98.5 110 SER B O 1
ATOM 3960 N N . THR B 1 111 ? -2.492 -2.32 -1.822 1 98.69 111 THR B N 1
ATOM 3961 C CA . THR B 1 111 ? -1.754 -3.553 -2.068 1 98.69 111 THR B CA 1
ATOM 3962 C C . THR B 1 111 ? -2.473 -4.746 -1.444 1 98.69 111 THR B C 1
ATOM 3964 O O . THR B 1 111 ? -3.418 -4.574 -0.673 1 98.69 111 THR B O 1
ATOM 3967 N N . GLY B 1 112 ? -1.984 -5.953 -1.795 1 98.75 112 GLY B N 1
ATOM 3968 C CA . GLY B 1 112 ? -2.541 -7.164 -1.216 1 98.75 112 GLY B CA 1
ATOM 3969 C C . GLY B 1 112 ? -2.297 -7.277 0.277 1 98.75 112 GLY B C 1
ATOM 3970 O O . GLY B 1 112 ? -3.172 -7.727 1.021 1 98.75 112 GLY B O 1
ATOM 3971 N N . THR B 1 113 ? -1.098 -6.906 0.742 1 98.75 113 THR B N 1
ATOM 3972 C CA . THR B 1 113 ? -0.792 -6.98 2.166 1 98.75 113 THR B CA 1
ATOM 3973 C C . THR B 1 113 ? -1.694 -6.043 2.965 1 98.75 113 THR B C 1
ATOM 3975 O O . THR B 1 113 ? -2.104 -6.371 4.082 1 98.75 113 THR B O 1
ATOM 3978 N N . GLU B 1 114 ? -1.997 -4.883 2.406 1 98.81 114 GLU B N 1
ATOM 3979 C CA . GLU B 1 114 ? -2.906 -3.961 3.082 1 98.81 114 GLU B CA 1
ATOM 3980 C C . GLU B 1 114 ? -4.332 -4.5 3.086 1 98.81 114 GLU B C 1
ATOM 3982 O O . GLU B 1 114 ? -5.078 -4.289 4.047 1 98.81 114 GLU B O 1
ATOM 3987 N N . ALA B 1 115 ? -4.719 -5.105 1.984 1 98.94 115 ALA B N 1
ATOM 3988 C CA . ALA B 1 115 ? -6.035 -5.734 1.947 1 98.94 115 ALA B CA 1
ATOM 3989 C C . ALA B 1 115 ? -6.16 -6.812 3.02 1 98.94 115 ALA B C 1
ATOM 3991 O O . ALA B 1 115 ? -7.18 -6.895 3.711 1 98.94 115 ALA B O 1
ATOM 3992 N N . ASN B 1 116 ? -5.109 -7.621 3.176 1 98.94 116 ASN B N 1
ATOM 3993 C CA . ASN B 1 116 ? -5.141 -8.672 4.184 1 98.94 116 ASN B CA 1
ATOM 3994 C C . ASN B 1 116 ? -5.086 -8.094 5.598 1 98.94 116 ASN B C 1
ATOM 3996 O O . ASN B 1 116 ? -5.688 -8.648 6.52 1 98.94 116 ASN B O 1
ATOM 4000 N N . GLU B 1 117 ? -4.363 -6.992 5.785 1 98.88 117 GLU B N 1
ATOM 4001 C CA . GLU B 1 117 ? -4.418 -6.273 7.055 1 98.88 117 GLU B CA 1
ATOM 4002 C C . GLU B 1 117 ? -5.844 -5.828 7.375 1 98.88 117 GLU B C 1
ATOM 4004 O O . GLU B 1 117 ? -6.301 -5.973 8.508 1 98.88 117 GLU B O 1
ATOM 4009 N N . ALA B 1 118 ? -6.508 -5.266 6.375 1 98.88 118 ALA B N 1
ATOM 4010 C CA . ALA B 1 118 ? -7.887 -4.82 6.566 1 98.88 118 ALA B CA 1
ATOM 4011 C C . ALA B 1 118 ? -8.805 -5.992 6.895 1 98.88 118 ALA B C 1
ATOM 4013 O O . ALA B 1 118 ? -9.68 -5.887 7.754 1 98.88 118 ALA B O 1
ATOM 4014 N N . MET B 1 119 ? -8.617 -7.094 6.18 1 98.94 119 MET B N 1
ATOM 4015 C CA . MET B 1 119 ? -9.414 -8.297 6.398 1 98.94 119 MET B CA 1
ATOM 4016 C C . MET B 1 119 ? -9.219 -8.828 7.816 1 98.94 119 MET B C 1
ATOM 4018 O O . MET B 1 119 ? -10.195 -9.133 8.508 1 98.94 119 MET B O 1
ATOM 4022 N N . ILE B 1 120 ? -7.965 -8.914 8.281 1 98.94 120 ILE B N 1
ATOM 4023 C CA . ILE B 1 120 ? -7.633 -9.383 9.617 1 98.94 120 ILE B CA 1
ATOM 4024 C C . ILE B 1 120 ? -8.234 -8.445 10.664 1 98.94 120 ILE B C 1
ATOM 4026 O O . ILE B 1 120 ? -8.883 -8.891 11.609 1 98.94 120 ILE B O 1
ATOM 4030 N N . LYS B 1 121 ? -8.086 -7.168 10.477 1 98.88 121 LYS B N 1
ATOM 4031 C CA . LYS B 1 121 ? -8.594 -6.18 11.422 1 98.88 121 LYS B CA 1
ATOM 4032 C C . LYS B 1 121 ? -10.117 -6.234 11.516 1 98.88 121 LYS B C 1
ATOM 4034 O O . LYS B 1 121 ? -10.68 -6.168 12.609 1 98.88 121 LYS B O 1
ATOM 4039 N N . MET B 1 122 ? -10.766 -6.289 10.367 1 98.88 122 MET B N 1
ATOM 4040 C CA . MET B 1 122 ? -12.227 -6.324 10.367 1 98.88 122 MET B CA 1
ATOM 4041 C C . MET B 1 122 ? -12.742 -7.566 11.086 1 98.88 122 MET B C 1
ATOM 4043 O O . MET B 1 122 ? -13.68 -7.477 11.891 1 98.88 122 MET B O 1
ATOM 4047 N N . ALA B 1 123 ? -12.125 -8.719 10.797 1 98.94 123 ALA B N 1
ATOM 4048 C CA . ALA B 1 123 ? -12.531 -9.961 11.445 1 98.94 123 ALA B CA 1
ATOM 4049 C C . ALA B 1 123 ? -12.352 -9.883 12.961 1 98.94 123 ALA B C 1
ATOM 4051 O O . ALA B 1 123 ? -13.25 -10.258 13.719 1 98.94 123 ALA B O 1
ATOM 4052 N N . ARG B 1 124 ? -11.195 -9.438 13.398 1 98.88 124 ARG B N 1
ATOM 4053 C CA . ARG B 1 124 ? -10.914 -9.336 14.828 1 98.88 124 ARG B CA 1
ATOM 4054 C C . ARG B 1 124 ? -11.883 -8.375 15.508 1 98.88 124 ARG B C 1
ATOM 4056 O O . ARG B 1 124 ? -12.43 -8.68 16.562 1 98.88 124 ARG B O 1
ATOM 4063 N N . LYS B 1 125 ? -12.031 -7.18 14.914 1 98.75 125 LYS B N 1
ATOM 4064 C CA . LYS B 1 125 ? -12.93 -6.195 15.5 1 98.75 125 LYS B CA 1
ATOM 4065 C C . LYS B 1 125 ? -14.359 -6.734 15.586 1 98.75 125 LYS B C 1
ATOM 4067 O O . LYS B 1 125 ? -15.047 -6.52 16.578 1 98.75 125 LYS B O 1
ATOM 4072 N N . TYR B 1 126 ? -14.82 -7.426 14.547 1 98.81 126 TYR B N 1
ATOM 4073 C CA . TYR B 1 126 ? -16.125 -8.078 14.57 1 98.81 126 TYR B CA 1
ATOM 4074 C C . TYR B 1 126 ? -16.234 -9.047 15.742 1 98.81 126 TYR B C 1
ATOM 4076 O O . TYR B 1 126 ? -17.219 -9.016 16.484 1 98.81 126 TYR B O 1
ATOM 4084 N N . GLY B 1 127 ? -15.273 -9.898 15.93 1 98.81 127 GLY B N 1
ATOM 4085 C CA . GLY B 1 127 ? -15.273 -10.883 17 1 98.81 127 GLY B CA 1
ATOM 4086 C C . GLY B 1 127 ? -15.305 -10.266 18.375 1 98.81 127 GLY B C 1
ATOM 4087 O O . GLY B 1 127 ? -16.078 -10.688 19.234 1 98.81 127 GLY B O 1
ATOM 4088 N N . ILE B 1 128 ? -14.469 -9.305 18.547 1 98.38 128 ILE B N 1
ATOM 4089 C CA . ILE B 1 128 ? -14.336 -8.656 19.844 1 98.38 128 ILE B CA 1
ATOM 4090 C C . ILE B 1 128 ? -15.633 -7.941 20.203 1 98.38 128 ILE B C 1
ATOM 4092 O O . ILE B 1 128 ? -16.125 -8.055 21.328 1 98.38 128 ILE B O 1
ATOM 4096 N N . GLU B 1 129 ? -16.219 -7.238 19.266 1 97.62 129 GLU B N 1
ATOM 4097 C CA . GLU B 1 129 ? -17.422 -6.449 19.516 1 97.62 129 GLU B CA 1
ATOM 4098 C C . GLU B 1 129 ? -18.641 -7.344 19.719 1 97.62 129 GLU B C 1
ATOM 4100 O O . GLU B 1 129 ? -19.547 -7.016 20.484 1 97.62 129 GLU B O 1
ATOM 4105 N N . HIS B 1 130 ? -18.703 -8.469 19.109 1 97.56 130 HIS B N 1
ATOM 4106 C CA . HIS B 1 130 ? -19.891 -9.32 19.141 1 97.56 130 HIS B CA 1
ATOM 4107 C C . HIS B 1 130 ? -19.797 -10.367 20.25 1 97.56 130 HIS B C 1
ATOM 4109 O O . HIS B 1 130 ? -20.812 -10.758 20.812 1 97.56 130 HIS B O 1
ATOM 4115 N N . TYR B 1 131 ? -18.531 -10.812 20.547 1 98.12 131 TYR B N 1
ATOM 4116 C CA . TYR B 1 131 ? -18.438 -12 21.391 1 98.12 131 TYR B CA 1
ATOM 4117 C C . TYR B 1 131 ? -17.594 -11.719 22.625 1 98.12 131 TYR B C 1
ATOM 4119 O O . TYR B 1 131 ? -17.672 -12.445 23.625 1 98.12 131 TYR B O 1
ATOM 4127 N N . GLY B 1 132 ? -16.781 -10.688 22.625 1 97.75 132 GLY B N 1
ATOM 4128 C CA . GLY B 1 132 ? -15.969 -10.336 23.781 1 97.75 132 GLY B CA 1
ATOM 4129 C C . GLY B 1 132 ? -14.508 -10.125 23.438 1 97.75 132 GLY B C 1
ATOM 4130 O O . GLY B 1 132 ? -14.07 -10.438 22.328 1 97.75 132 GLY B O 1
ATOM 4131 N N . PRO B 1 133 ? -13.727 -9.641 24.328 1 97.5 133 PRO B N 1
ATOM 4132 C CA . PRO B 1 133 ? -12.383 -9.117 24.062 1 97.5 133 PRO B CA 1
ATOM 4133 C C . PRO B 1 133 ? -11.398 -10.211 23.656 1 97.5 133 PRO B C 1
ATOM 4135 O O . PRO B 1 133 ? -10.328 -9.906 23.109 1 97.5 133 PRO B O 1
ATOM 4138 N N . ASN B 1 134 ? -11.734 -11.5 23.828 1 97.94 134 ASN B N 1
ATOM 4139 C CA . ASN B 1 134 ? -10.773 -12.562 23.547 1 97.94 134 ASN B CA 1
ATOM 4140 C C . ASN B 1 134 ? -11.078 -13.25 22.219 1 97.94 134 ASN B C 1
ATOM 4142 O O . ASN B 1 134 ? -10.305 -14.094 21.766 1 97.94 134 ASN B O 1
ATOM 4146 N N . LYS B 1 135 ? -12.164 -12.898 21.594 1 98.62 135 LYS B N 1
ATOM 4147 C CA . LYS B 1 135 ? -12.586 -13.562 20.375 1 98.62 135 LYS B CA 1
ATOM 4148 C C . LYS B 1 135 ? -11.938 -12.922 19.141 1 98.62 135 LYS B C 1
ATOM 4150 O O . LYS B 1 135 ? -12.617 -12.266 18.359 1 98.62 135 LYS B O 1
ATOM 4155 N N . TYR B 1 136 ? -10.633 -13.156 18.922 1 98.69 136 TYR B N 1
ATOM 4156 C CA . TYR B 1 136 ? -9.93 -12.5 17.828 1 98.69 136 TYR B CA 1
ATOM 4157 C C . TYR B 1 136 ? -8.961 -13.461 17.156 1 98.69 136 TYR B C 1
ATOM 4159 O O . TYR B 1 136 ? -8.305 -13.102 16.172 1 98.69 136 TYR B O 1
ATOM 4167 N N . HIS B 1 137 ? -8.781 -14.68 17.609 1 98.88 137 HIS B N 1
ATOM 4168 C CA . HIS B 1 137 ? -7.816 -15.633 17.062 1 98.88 137 HIS B CA 1
ATOM 4169 C C . HIS B 1 137 ? -8.203 -16.078 15.656 1 98.88 137 HIS B C 1
ATOM 4171 O O . HIS B 1 137 ? -9.391 -16.297 15.375 1 98.88 137 HIS B O 1
ATOM 4177 N N . ILE B 1 138 ? -7.238 -16.219 14.742 1 98.94 138 ILE B N 1
ATOM 4178 C CA . ILE B 1 138 ? -7.461 -16.641 13.367 1 98.94 138 ILE B CA 1
ATOM 4179 C C . ILE B 1 138 ? -6.57 -17.828 13.031 1 98.94 138 ILE B C 1
ATOM 4181 O O . ILE B 1 138 ? -5.359 -17.797 13.266 1 98.94 138 ILE B O 1
ATOM 4185 N N . VAL B 1 139 ? -7.129 -18.906 12.547 1 98.94 139 VAL B N 1
ATOM 4186 C CA . VAL B 1 139 ? -6.383 -20.078 12.086 1 98.94 139 VAL B CA 1
ATOM 4187 C C . VAL B 1 139 ? -6.086 -19.938 10.594 1 98.94 139 VAL B C 1
ATOM 4189 O O . VAL B 1 139 ? -6.988 -19.672 9.797 1 98.94 139 VAL B O 1
ATOM 4192 N N . THR B 1 140 ? -4.824 -20.031 10.211 1 98.94 140 THR B N 1
ATOM 4193 C CA . THR B 1 140 ? -4.418 -19.969 8.812 1 98.94 140 THR B CA 1
ATOM 4194 C C . THR B 1 140 ? -3.701 -21.25 8.391 1 98.94 140 THR B C 1
ATOM 4196 O O . THR B 1 140 ? -3.549 -22.172 9.195 1 98.94 140 THR B O 1
ATOM 4199 N N . ALA B 1 141 ? -3.348 -21.359 7.152 1 98.94 141 ALA B N 1
ATOM 4200 C CA . ALA B 1 141 ? -2.799 -22.594 6.609 1 98.94 141 ALA B CA 1
ATOM 4201 C C . ALA B 1 141 ? -1.274 -22.594 6.688 1 98.94 141 ALA B C 1
ATOM 4203 O O . ALA B 1 141 ? -0.626 -21.594 6.379 1 98.94 141 ALA B O 1
ATOM 4204 N N . LYS B 1 142 ? -0.709 -23.75 7.113 1 98.5 142 LYS B N 1
ATOM 4205 C CA . LYS B 1 142 ? 0.725 -23.953 6.926 1 98.5 142 LYS B CA 1
ATOM 4206 C C . LYS B 1 142 ? 1.115 -23.781 5.457 1 98.5 142 LYS B C 1
ATOM 4208 O O . LYS B 1 142 ? 0.388 -24.219 4.562 1 98.5 142 LYS B O 1
ATOM 4213 N N . MET B 1 143 ? 2.191 -23.078 5.242 1 97.62 143 MET B N 1
ATOM 4214 C CA . MET B 1 143 ? 2.766 -22.828 3.924 1 97.62 143 MET B CA 1
ATOM 4215 C C . MET B 1 143 ? 1.958 -21.766 3.178 1 97.62 143 MET B C 1
ATOM 4217 O O . MET B 1 143 ? 2.203 -21.516 1.997 1 97.62 143 MET B O 1
ATOM 4221 N N . GLY B 1 144 ? 0.977 -21.172 3.811 1 98.31 144 GLY B N 1
ATOM 4222 C CA . GLY B 1 144 ? 0.265 -20.047 3.227 1 98.31 144 GLY B CA 1
ATOM 4223 C C . GLY B 1 144 ? 1.094 -18.766 3.178 1 98.31 144 GLY B C 1
ATOM 4224 O O . GLY B 1 144 ? 2.113 -18.656 3.863 1 98.31 144 GLY B O 1
ATOM 4225 N N . PHE B 1 145 ? 0.722 -17.812 2.385 1 98.19 145 PHE B N 1
ATOM 4226 C CA . PHE B 1 145 ? 1.349 -16.5 2.264 1 98.19 145 PHE B CA 1
ATOM 4227 C C . PHE B 1 145 ? 0.295 -15.406 2.188 1 98.19 145 PHE B C 1
ATOM 4229 O O . PHE B 1 145 ? -0.549 -15.406 1.29 1 98.19 145 PHE B O 1
ATOM 4236 N N . HIS B 1 146 ? 0.405 -14.391 3.064 1 98.75 146 HIS B N 1
ATOM 4237 C CA . HIS B 1 146 ? -0.644 -13.383 3.146 1 98.75 146 HIS B CA 1
ATOM 4238 C C . HIS B 1 146 ? -0.053 -11.977 3.164 1 98.75 146 HIS B C 1
ATOM 4240 O O . HIS B 1 146 ? -0.788 -10.992 3.266 1 98.75 146 HIS B O 1
ATOM 4246 N N . GLY B 1 147 ? 1.219 -11.852 3.08 1 98 147 GLY B N 1
ATOM 4247 C CA . GLY B 1 147 ? 1.842 -10.539 3.025 1 98 147 GLY B CA 1
ATOM 4248 C C . GLY B 1 147 ? 3.006 -10.391 3.988 1 98 147 GLY B C 1
ATOM 4249 O O . GLY B 1 147 ? 3.414 -11.359 4.633 1 98 147 GLY B O 1
ATOM 4250 N N . ARG B 1 148 ? 3.568 -9.164 4.082 1 97.25 148 ARG B N 1
ATOM 4251 C CA . ARG B 1 148 ? 4.836 -8.984 4.781 1 97.25 148 ARG B CA 1
ATOM 4252 C C . ARG B 1 148 ? 4.719 -7.898 5.848 1 97.25 148 ARG B C 1
ATOM 4254 O O . ARG B 1 148 ? 5.711 -7.543 6.488 1 97.25 148 ARG B O 1
ATOM 4261 N N . THR B 1 149 ? 3.568 -7.273 6.066 1 98.38 149 THR B N 1
ATOM 4262 C CA . THR B 1 149 ? 3.324 -6.422 7.23 1 98.38 149 THR B CA 1
ATOM 4263 C C . THR B 1 149 ? 3.018 -7.27 8.461 1 98.38 149 THR B C 1
ATOM 4265 O O . THR B 1 149 ? 2.568 -8.406 8.344 1 98.38 149 THR B O 1
ATOM 4268 N N . PHE B 1 150 ? 3.186 -6.773 9.578 1 98.62 150 PHE B N 1
ATOM 4269 C CA . PHE B 1 150 ? 3.203 -7.594 10.781 1 98.62 150 PHE B CA 1
ATOM 4270 C C . PHE B 1 150 ? 1.909 -8.391 10.922 1 98.62 150 PHE B C 1
ATOM 4272 O O . PHE B 1 150 ? 1.933 -9.57 11.273 1 98.62 150 PHE B O 1
ATOM 4279 N N . GLY B 1 151 ? 0.761 -7.762 10.664 1 98.69 151 GLY B N 1
ATOM 4280 C CA . GLY B 1 151 ? -0.48 -8.516 10.695 1 98.69 151 GLY B CA 1
ATOM 4281 C C . GLY B 1 151 ? -0.548 -9.602 9.633 1 98.69 151 GLY B C 1
ATOM 4282 O O . GLY B 1 151 ? -0.757 -10.773 9.945 1 98.69 151 GLY B O 1
ATOM 4283 N N . ALA B 1 152 ? -0.295 -9.211 8.391 1 98.75 152 ALA B N 1
ATOM 4284 C CA . ALA B 1 152 ? -0.321 -10.148 7.27 1 98.75 152 ALA B CA 1
ATOM 4285 C C . ALA B 1 152 ? 0.791 -11.188 7.398 1 98.75 152 ALA B C 1
ATOM 4287 O O . ALA B 1 152 ? 0.586 -12.367 7.094 1 98.75 152 ALA B O 1
ATOM 4288 N N . MET B 1 153 ? 1.948 -10.742 7.84 1 98.38 153 MET B N 1
ATOM 4289 C CA . MET B 1 153 ? 3.096 -11.625 8.031 1 98.38 153 MET B CA 1
ATOM 4290 C C . MET B 1 153 ? 2.795 -12.688 9.078 1 98.38 153 MET B C 1
ATOM 4292 O O . MET B 1 153 ? 3.182 -13.852 8.922 1 98.38 153 MET B O 1
ATOM 4296 N N . SER B 1 154 ? 2.064 -12.32 10.117 1 98.5 154 SER B N 1
ATOM 4297 C CA . SER B 1 154 ? 1.698 -13.25 11.18 1 98.5 154 SER B CA 1
ATOM 4298 C C . SER B 1 154 ? 0.687 -14.281 10.688 1 98.5 154 SER B C 1
ATOM 4300 O O . SER B 1 154 ? 0.661 -15.414 11.164 1 98.5 154 SER B O 1
ATOM 4302 N N . ALA B 1 155 ? -0.112 -13.883 9.727 1 98.75 155 ALA B N 1
ATOM 4303 C CA . ALA B 1 155 ? -1.07 -14.797 9.117 1 98.75 155 ALA B CA 1
ATOM 4304 C C . ALA B 1 155 ? -0.379 -15.742 8.141 1 98.75 155 ALA B C 1
ATOM 4306 O O . ALA B 1 155 ? -0.922 -16.797 7.797 1 98.75 155 ALA B O 1
ATOM 4307 N N . THR B 1 156 ? 0.798 -15.383 7.625 1 98.44 156 THR B N 1
ATOM 4308 C CA . THR B 1 156 ? 1.588 -16.203 6.719 1 98.44 156 THR B CA 1
ATOM 4309 C C . THR B 1 156 ? 2.119 -17.438 7.438 1 98.44 156 THR B C 1
ATOM 4311 O O . THR B 1 156 ? 2.854 -17.328 8.422 1 98.44 156 THR B O 1
ATOM 4314 N N . GLY B 1 157 ? 1.771 -18.641 7.008 1 97.88 157 GLY B N 1
ATOM 4315 C CA . GLY B 1 157 ? 2.066 -19.875 7.707 1 97.88 157 GLY B CA 1
ATOM 4316 C C . GLY B 1 157 ? 3.416 -20.469 7.34 1 97.88 157 GLY B C 1
ATOM 4317 O O . GLY B 1 157 ? 3.516 -21.641 7.016 1 97.88 157 GLY B O 1
ATOM 4318 N N . GLN B 1 158 ? 4.465 -19.562 7.359 1 95.12 158 GLN B N 1
ATOM 4319 C CA . GLN B 1 158 ? 5.82 -19.984 7.016 1 95.12 158 GLN B CA 1
ATOM 4320 C C . GLN B 1 158 ? 6.812 -19.562 8.094 1 95.12 158 GLN B C 1
ATOM 4322 O O . GLN B 1 158 ? 7.785 -18.859 7.812 1 95.12 158 GLN B O 1
ATOM 4327 N N . PRO B 1 159 ? 6.766 -19.938 9.375 1 91.5 159 PRO B N 1
ATOM 4328 C CA . PRO B 1 159 ? 7.562 -19.438 10.5 1 91.5 159 PRO B CA 1
ATOM 4329 C C . PRO B 1 159 ? 9.055 -19.672 10.32 1 91.5 159 PRO B C 1
ATOM 4331 O O . PRO B 1 159 ? 9.875 -18.953 10.898 1 91.5 159 PRO B O 1
ATOM 4334 N N . GLY B 1 160 ? 9.508 -20.609 9.578 1 91.5 160 GLY B N 1
ATOM 4335 C CA . GLY B 1 160 ? 10.93 -20.859 9.398 1 91.5 160 GLY B CA 1
ATOM 4336 C C . GLY B 1 160 ? 11.508 -20.188 8.164 1 91.5 160 GLY B C 1
ATOM 4337 O O . GLY B 1 160 ? 12.695 -20.344 7.875 1 91.5 160 GLY B O 1
ATOM 4338 N N . ASN B 1 161 ? 10.688 -19.359 7.617 1 91.38 161 ASN B N 1
ATOM 4339 C CA . ASN B 1 161 ? 11.07 -18.703 6.367 1 91.38 161 ASN B CA 1
ATOM 4340 C C . ASN B 1 161 ? 11.648 -17.312 6.613 1 91.38 161 ASN B C 1
ATOM 4342 O O . ASN B 1 161 ? 11.328 -16.672 7.617 1 91.38 161 ASN B O 1
ATOM 4346 N N . ALA B 1 162 ? 12.484 -16.828 5.664 1 88.62 162 ALA B N 1
ATOM 4347 C CA . ALA B 1 162 ? 13.164 -15.539 5.758 1 88.62 162 ALA B CA 1
ATOM 4348 C C . ALA B 1 162 ? 12.164 -14.391 5.848 1 88.62 162 ALA B C 1
ATOM 4350 O O . ALA B 1 162 ? 12.492 -13.312 6.348 1 88.62 162 ALA B O 1
ATOM 4351 N N . CYS B 1 163 ? 10.984 -14.555 5.449 1 91.62 163 CYS B N 1
ATOM 4352 C CA . CYS B 1 163 ? 9.977 -13.5 5.461 1 91.62 163 CYS B CA 1
ATOM 4353 C C . CYS B 1 163 ? 9.469 -13.25 6.875 1 91.62 163 CYS B C 1
ATOM 4355 O O . CYS B 1 163 ? 8.805 -12.242 7.129 1 91.62 163 CYS B O 1
ATOM 4357 N N . GLN B 1 164 ? 9.805 -14.125 7.836 1 94.5 164 GLN B N 1
ATOM 4358 C CA . GLN B 1 164 ? 9.305 -13.969 9.195 1 94.5 164 GLN B CA 1
ATOM 4359 C C . GLN B 1 164 ? 10.453 -13.922 10.203 1 94.5 164 GLN B C 1
ATOM 4361 O O . GLN B 1 164 ? 10.289 -13.422 11.32 1 94.5 164 GLN B O 1
ATOM 4366 N N . VAL B 1 165 ? 11.57 -14.438 9.828 1 95 165 VAL B N 1
ATOM 4367 C CA . VAL B 1 165 ? 12.664 -14.609 10.781 1 95 165 VAL B CA 1
ATOM 4368 C C . VAL B 1 165 ? 13.367 -13.273 11.008 1 95 165 VAL B C 1
ATOM 4370 O O . VAL B 1 165 ? 13.641 -12.539 10.062 1 95 165 VAL B O 1
ATOM 4373 N N . GLY B 1 166 ? 13.609 -12.977 12.266 1 96.19 166 GLY B N 1
ATOM 4374 C CA . GLY B 1 166 ? 14.484 -11.867 12.586 1 96.19 166 GLY B CA 1
ATOM 4375 C C . GLY B 1 166 ? 13.734 -10.586 12.922 1 96.19 166 GLY B C 1
ATOM 4376 O O . GLY B 1 166 ? 14.352 -9.547 13.164 1 96.19 166 GLY B O 1
ATOM 4377 N N . PHE B 1 167 ? 12.422 -10.633 13.055 1 97.69 167 PHE B N 1
ATOM 4378 C CA . PHE B 1 167 ? 11.664 -9.398 13.219 1 97.69 167 PHE B CA 1
ATOM 4379 C C . PHE B 1 167 ? 11.094 -9.305 14.625 1 97.69 167 PHE B C 1
ATOM 4381 O O . PHE B 1 167 ? 10.375 -8.352 14.945 1 97.69 167 PHE B O 1
ATOM 4388 N N . GLY B 1 168 ? 11.461 -10.273 15.477 1 96.62 168 GLY B N 1
ATOM 4389 C CA 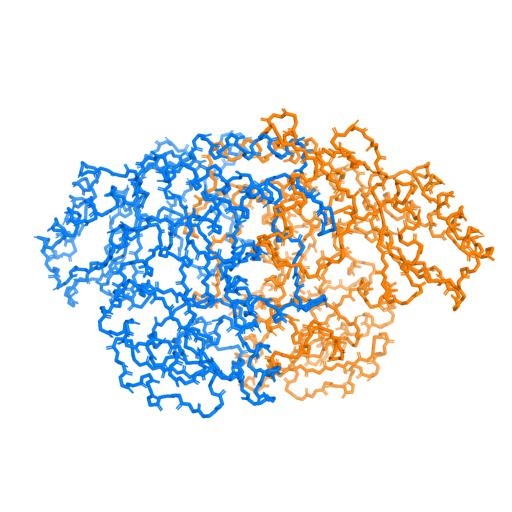. GLY B 1 168 ? 10.867 -10.328 16.797 1 96.62 168 GLY B CA 1
ATOM 4390 C C . GLY B 1 168 ? 9.531 -11.055 16.828 1 96.62 168 GLY B C 1
ATOM 4391 O O . GLY B 1 168 ? 9.203 -11.789 15.898 1 96.62 168 GLY B O 1
ATOM 4392 N N . PRO B 1 169 ? 8.781 -10.898 17.891 1 96 169 PRO B N 1
ATOM 4393 C CA . PRO B 1 169 ? 7.516 -11.633 18.016 1 96 169 PRO B CA 1
ATOM 4394 C C . PRO B 1 169 ? 6.504 -11.227 16.938 1 96 169 PRO B C 1
ATOM 4396 O O . PRO B 1 169 ? 6.383 -10.047 16.609 1 96 169 PRO B O 1
ATOM 4399 N N . MET B 1 170 ? 5.844 -12.211 16.422 1 97 170 MET B N 1
ATOM 4400 C CA . MET B 1 170 ? 4.727 -11.977 15.516 1 97 170 MET B CA 1
ATOM 4401 C C . MET B 1 170 ? 3.52 -11.422 16.266 1 97 170 MET B C 1
ATOM 4403 O O . MET B 1 170 ? 3.467 -11.484 17.5 1 97 170 MET B O 1
ATOM 4407 N N . THR B 1 171 ? 2.619 -10.766 15.508 1 97.62 171 THR B N 1
ATOM 4408 C CA . THR B 1 171 ? 1.361 -10.352 16.109 1 97.62 171 THR B CA 1
ATOM 4409 C C . THR B 1 171 ? 0.64 -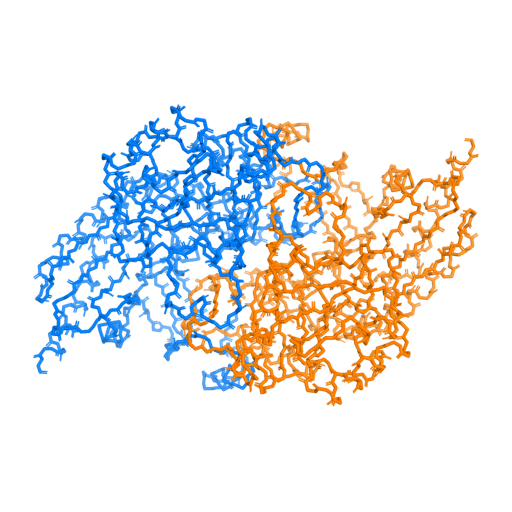11.547 16.734 1 97.62 171 THR B C 1
ATOM 4411 O O . THR B 1 171 ? 0.507 -12.594 16.094 1 97.62 171 THR B O 1
ATOM 4414 N N . TYR B 1 172 ? 0.163 -11.422 17.922 1 97.31 172 TYR B N 1
ATOM 4415 C CA . TYR B 1 172 ? -0.516 -12.5 18.641 1 97.31 172 TYR B CA 1
ATOM 4416 C C . TYR B 1 172 ? -1.858 -12.82 18 1 97.31 172 TYR B C 1
ATOM 4418 O O . TYR B 1 172 ? -2.504 -11.945 17.422 1 97.31 172 TYR B O 1
ATOM 4426 N N . GLY B 1 173 ? -2.254 -14.094 18.125 1 98.19 173 GLY B N 1
ATOM 4427 C CA . GLY B 1 173 ? -3.619 -14.43 17.766 1 98.19 173 GLY B CA 1
ATOM 4428 C C . GLY B 1 173 ? -3.709 -15.211 16.469 1 98.19 173 GLY B C 1
ATOM 4429 O O . GLY B 1 173 ? -4.727 -15.148 15.766 1 98.19 173 GLY B O 1
ATOM 4430 N N . PHE B 1 174 ? -2.65 -15.945 16.125 1 98.56 174 PHE B N 1
ATOM 4431 C CA . PHE B 1 174 ? -2.676 -16.797 14.938 1 98.56 174 PHE B CA 1
ATOM 4432 C C . PHE B 1 174 ? -2.193 -18.203 15.266 1 98.56 174 PHE B C 1
ATOM 4434 O O . PHE B 1 174 ? -1.338 -18.375 16.125 1 98.56 174 PHE B O 1
ATOM 4441 N N . SER B 1 175 ? -2.699 -19.156 14.664 1 98.56 175 SER B N 1
ATOM 4442 C CA . SER B 1 175 ? -2.199 -20.531 14.633 1 98.56 175 SER B CA 1
ATOM 4443 C C . SER B 1 175 ? -2.277 -21.109 13.227 1 98.56 175 SER B C 1
ATOM 4445 O O . SER B 1 175 ? -2.961 -20.562 12.359 1 98.56 175 SER B O 1
ATOM 4447 N N . TYR B 1 176 ? -1.545 -22.188 12.977 1 98.56 176 TYR B N 1
ATOM 4448 C CA . TYR B 1 176 ? -1.437 -22.75 11.641 1 98.56 176 TYR B CA 1
ATOM 4449 C C . TYR B 1 176 ? -1.884 -24.203 11.633 1 98.56 176 TYR B C 1
ATOM 4451 O O . TYR B 1 176 ? -1.602 -24.953 12.57 1 98.56 176 TYR B O 1
ATOM 4459 N N . ALA B 1 177 ? -2.617 -24.531 10.633 1 98.88 177 ALA B N 1
ATOM 4460 C CA . ALA B 1 177 ? -3.047 -25.922 10.43 1 98.88 177 ALA B CA 1
ATOM 4461 C C . ALA B 1 177 ? -2.688 -26.391 9.023 1 98.88 177 ALA B C 1
ATOM 4463 O O . ALA B 1 177 ? -2.586 -25.594 8.094 1 98.88 177 ALA B O 1
ATOM 4464 N N . PRO B 1 178 ? -2.461 -27.734 8.82 1 98.75 178 PRO B N 1
ATOM 4465 C CA . PRO B 1 178 ? -2.078 -28.25 7.5 1 98.75 178 PRO B CA 1
ATOM 4466 C C . PRO B 1 178 ? -3.16 -28.016 6.445 1 98.75 178 PRO B C 1
ATOM 4468 O O . PRO B 1 178 ? -4.336 -28.312 6.688 1 98.75 178 PRO B O 1
ATOM 4471 N N . TYR B 1 179 ? -2.723 -27.578 5.352 1 98.69 179 TYR B N 1
ATOM 4472 C CA . TYR B 1 179 ? -3.602 -27.297 4.223 1 98.69 179 TYR B CA 1
ATOM 4473 C C . TYR B 1 179 ? -4.301 -28.562 3.75 1 98.69 179 TYR B C 1
ATOM 4475 O O . TYR B 1 179 ? -3.705 -29.641 3.732 1 98.69 179 TYR B O 1
ATOM 4483 N N . ASN B 1 180 ? -5.625 -28.453 3.41 1 98.75 180 ASN B N 1
ATOM 4484 C CA . ASN B 1 180 ? -6.473 -29.531 2.916 1 98.75 180 ASN B CA 1
ATOM 4485 C C . ASN B 1 180 ? -6.719 -30.578 3.988 1 98.75 180 ASN B C 1
ATOM 4487 O O . ASN B 1 180 ? -7.078 -31.719 3.678 1 98.75 180 ASN B O 1
ATOM 4491 N N . ASP B 1 181 ? -6.473 -30.328 5.227 1 98.88 181 ASP B N 1
ATOM 4492 C CA . ASP B 1 181 ? -6.801 -31.172 6.379 1 98.88 181 ASP B CA 1
ATOM 4493 C C . ASP B 1 181 ? -7.91 -30.531 7.219 1 98.88 181 ASP B C 1
ATOM 4495 O O . ASP B 1 181 ? -7.633 -29.844 8.203 1 98.88 181 ASP B O 1
ATOM 4499 N N . LEU B 1 182 ? -9.133 -30.891 6.852 1 98.81 182 LEU B N 1
ATOM 4500 C CA . LEU B 1 182 ? -10.305 -30.281 7.469 1 98.81 182 LEU B CA 1
ATOM 4501 C C . LEU B 1 182 ? -10.312 -30.516 8.977 1 98.81 182 LEU B C 1
ATOM 4503 O O . LEU B 1 182 ? -10.578 -29.594 9.75 1 98.81 182 LEU B O 1
ATOM 4507 N N . GLU B 1 183 ? -10 -31.688 9.391 1 98.81 183 GLU B N 1
ATOM 4508 C CA . GLU B 1 183 ? -10.031 -32 10.812 1 98.81 183 GLU B CA 1
ATOM 4509 C C . GLU B 1 183 ? -8.969 -31.234 11.578 1 98.81 183 GLU B C 1
ATOM 4511 O O . GLU B 1 183 ? -9.18 -30.859 12.734 1 98.81 183 GLU B O 1
ATOM 4516 N N . ALA B 1 184 ? -7.816 -31.062 11.016 1 98.88 184 ALA B N 1
ATOM 4517 C CA . ALA B 1 184 ? -6.746 -30.297 11.656 1 98.88 184 ALA B CA 1
ATOM 4518 C C . ALA B 1 184 ? -7.16 -28.859 11.883 1 98.88 184 ALA B C 1
ATOM 4520 O O . ALA B 1 184 ? -6.797 -28.25 12.891 1 98.88 184 ALA B O 1
ATOM 4521 N N . PHE B 1 185 ? -7.887 -28.297 10.969 1 98.88 185 PHE B N 1
ATOM 4522 C CA . PHE B 1 185 ? -8.383 -26.938 11.133 1 98.88 185 PHE B CA 1
ATOM 4523 C C . PHE B 1 185 ? -9.414 -26.859 12.25 1 98.88 185 PHE B C 1
ATOM 4525 O O . PHE B 1 185 ? -9.391 -25.938 13.07 1 98.88 185 PHE B O 1
ATOM 4532 N N . LYS B 1 186 ? -10.32 -27.828 12.242 1 98.81 186 LYS B N 1
ATOM 4533 C CA . LYS B 1 186 ? -11.312 -27.875 13.312 1 98.81 186 LYS B CA 1
ATOM 4534 C C . LYS B 1 186 ? -10.641 -27.969 14.68 1 98.81 186 LYS B C 1
ATOM 4536 O O . LYS B 1 186 ? -11.016 -27.266 15.609 1 98.81 186 LYS B O 1
ATOM 4541 N N . ASP B 1 187 ? -9.625 -28.781 14.734 1 98.81 187 ASP B N 1
ATOM 4542 C CA . ASP B 1 187 ? -8.93 -29.047 15.992 1 98.81 187 ASP B CA 1
ATOM 4543 C C . ASP B 1 187 ? -8.141 -27.812 16.438 1 98.81 187 ASP B C 1
ATOM 4545 O O . ASP B 1 187 ? -7.918 -27.625 17.641 1 98.81 187 ASP B O 1
ATOM 4549 N N . ALA B 1 188 ? -7.734 -27 15.508 1 98.75 188 ALA B N 1
ATOM 4550 C CA . ALA B 1 188 ? -6.938 -25.812 15.82 1 98.75 188 ALA B CA 1
ATOM 4551 C C . ALA B 1 188 ? -7.816 -24.688 16.359 1 98.75 188 ALA B C 1
ATOM 4553 O O . ALA B 1 188 ? -7.312 -23.734 16.953 1 98.75 188 ALA B O 1
ATOM 4554 N N . CYS B 1 189 ? -9.094 -24.766 16.156 1 98.69 189 CYS B N 1
ATOM 4555 C CA . CYS B 1 189 ? -10.016 -23.734 16.609 1 98.69 189 CYS B CA 1
ATOM 4556 C C . CYS B 1 189 ? -10.352 -23.906 18.094 1 98.69 189 CYS B C 1
ATOM 4558 O O . CYS B 1 189 ? -10.453 -25.047 18.578 1 98.69 189 CYS B O 1
ATOM 4560 N N . THR B 1 190 ? -10.43 -22.812 18.766 1 98.38 190 THR B N 1
ATOM 4561 C CA . THR B 1 190 ? -10.812 -22.75 20.172 1 98.38 190 THR B CA 1
ATOM 4562 C C . THR B 1 190 ? -11.992 -21.797 20.375 1 98.38 190 THR B C 1
ATOM 4564 O O . THR B 1 190 ? -12.547 -21.281 19.406 1 98.38 190 THR B O 1
ATOM 4567 N N . GLU B 1 191 ? -12.414 -21.531 21.625 1 97.94 191 GLU B N 1
ATOM 4568 C CA . GLU B 1 191 ? -13.5 -20.609 21.953 1 97.94 191 GLU B CA 1
ATOM 4569 C C . GLU B 1 191 ? -13.117 -19.172 21.609 1 97.94 191 GLU B C 1
ATOM 4571 O O . GLU B 1 191 ? -13.984 -18.312 21.484 1 97.94 191 GLU B O 1
ATOM 4576 N N . ASN B 1 192 ? -11.797 -18.969 21.406 1 98.44 192 ASN B N 1
ATOM 4577 C CA . ASN B 1 192 ? -11.297 -17.609 21.141 1 98.44 192 ASN B CA 1
ATOM 4578 C C . ASN B 1 192 ? -11.094 -17.391 19.641 1 98.44 192 ASN B C 1
ATOM 4580 O O . ASN B 1 192 ? -10.719 -16.281 19.234 1 98.44 192 ASN B O 1
ATOM 4584 N N . THR B 1 193 ? -11.398 -18.391 18.812 1 98.88 193 THR B N 1
ATOM 4585 C CA . THR B 1 193 ? -11.211 -18.266 17.375 1 98.88 193 THR B CA 1
ATOM 4586 C C . THR B 1 193 ? -12.398 -17.562 16.734 1 98.88 193 THR B C 1
ATOM 4588 O O . THR B 1 193 ? -13.547 -17.953 16.938 1 98.88 193 THR B O 1
ATOM 4591 N N . ILE B 1 194 ? -12.086 -16.516 15.938 1 98.94 194 ILE B N 1
ATOM 4592 C CA . ILE B 1 194 ? -13.164 -15.797 15.273 1 98.94 194 ILE B CA 1
ATOM 4593 C C . ILE B 1 194 ? -13.195 -16.156 13.789 1 98.94 194 ILE B C 1
ATOM 4595 O O . ILE B 1 194 ? -14.219 -16 13.125 1 98.94 194 ILE B O 1
ATOM 4599 N N . ALA B 1 195 ? -11.992 -16.672 13.242 1 98.94 195 ALA B N 1
ATOM 4600 C CA . ALA B 1 195 ? -12 -16.828 11.789 1 98.94 195 ALA B CA 1
ATOM 4601 C C . ALA B 1 195 ? -10.992 -17.891 11.344 1 98.94 195 ALA B C 1
ATOM 4603 O O . ALA B 1 195 ? -10.055 -18.203 12.078 1 98.94 195 ALA B O 1
ATOM 4604 N N . ILE B 1 196 ? -11.227 -18.438 10.219 1 98.94 196 ILE B N 1
ATOM 4605 C CA . ILE B 1 196 ? -10.281 -19.203 9.414 1 98.94 196 ILE B CA 1
ATOM 4606 C C . ILE B 1 196 ? -9.945 -18.438 8.148 1 98.94 196 ILE B C 1
ATOM 4608 O O . ILE B 1 196 ? -10.828 -17.906 7.477 1 98.94 196 ILE B O 1
ATOM 4612 N N . MET B 1 197 ? -8.688 -18.312 7.84 1 98.94 197 MET B N 1
ATOM 4613 C CA . MET B 1 197 ? -8.203 -17.547 6.703 1 98.94 197 MET B CA 1
ATOM 4614 C C . MET B 1 197 ? -7.266 -18.391 5.836 1 98.94 197 MET B C 1
ATOM 4616 O O . MET B 1 197 ? -6.348 -19.016 6.348 1 98.94 197 MET B O 1
ATOM 4620 N N . LEU B 1 198 ? -7.48 -18.391 4.512 1 98.81 198 LEU B N 1
ATOM 4621 C CA . LEU B 1 198 ? -6.582 -19.156 3.648 1 98.81 198 LEU B CA 1
ATOM 4622 C C . LEU B 1 198 ? -6.75 -18.734 2.189 1 98.81 198 LEU B C 1
ATOM 4624 O O . LEU B 1 198 ? -7.668 -17.984 1.854 1 98.81 198 LEU B O 1
ATOM 4628 N N . GLU B 1 199 ? -5.824 -19.141 1.336 1 98.88 199 GLU B N 1
ATOM 4629 C CA . GLU B 1 199 ? -5.91 -19.047 -0.118 1 98.88 199 GLU B CA 1
ATOM 4630 C C . GLU B 1 199 ? -6.652 -20.25 -0.707 1 98.88 199 GLU B C 1
ATOM 4632 O O . GLU B 1 199 ? -6.488 -21.375 -0.245 1 98.88 199 GLU B O 1
ATOM 4637 N N . PRO B 1 200 ? -7.426 -19.969 -1.78 1 98.81 200 PRO B N 1
ATOM 4638 C CA . PRO B 1 200 ? -8.023 -21.141 -2.436 1 98.81 200 PRO B CA 1
ATOM 4639 C C . PRO B 1 200 ? -6.992 -22.016 -3.139 1 98.81 200 PRO B C 1
ATOM 4641 O O . PRO B 1 200 ? -7.203 -23.219 -3.289 1 98.81 200 PRO B O 1
ATOM 4644 N N . VAL B 1 201 ? -5.969 -21.422 -3.65 1 98.81 201 VAL B N 1
ATOM 4645 C CA . VAL B 1 201 ? -4.773 -22.078 -4.176 1 98.81 201 VAL B CA 1
ATOM 4646 C C . VAL B 1 201 ? -3.527 -21.484 -3.52 1 98.81 201 VAL B C 1
ATOM 4648 O O . VAL B 1 201 ? -3.277 -20.281 -3.623 1 98.81 201 VAL B O 1
ATOM 4651 N N . GLN B 1 202 ? -2.801 -22.312 -2.777 1 98.19 202 GLN B N 1
ATOM 4652 C CA . GLN B 1 202 ? -1.569 -21.781 -2.197 1 98.19 202 GLN B CA 1
ATOM 4653 C C . GLN B 1 202 ? -0.538 -21.484 -3.279 1 98.19 202 GLN B C 1
ATOM 4655 O O . GLN B 1 202 ? -0.044 -22.391 -3.949 1 98.19 202 GLN B O 1
ATOM 4660 N N . GLY B 1 203 ? -0.21 -20.219 -3.486 1 96.56 203 GLY B N 1
ATOM 4661 C CA . GLY B 1 203 ? 0.772 -19.844 -4.488 1 96.56 203 GLY B CA 1
ATOM 4662 C C . GLY B 1 203 ? 2.195 -20.172 -4.086 1 96.56 203 GLY B C 1
ATOM 4663 O O . GLY B 1 203 ? 2.807 -21.094 -4.641 1 96.56 203 GLY B O 1
ATOM 4664 N N . GLU B 1 204 ? 2.629 -19.578 -2.99 1 93.75 204 GLU B N 1
ATOM 4665 C CA . GLU B 1 204 ? 3.994 -19.734 -2.498 1 93.75 204 GLU B CA 1
ATOM 4666 C C . GLU B 1 204 ? 4.199 -21.109 -1.866 1 93.75 204 GLU B C 1
ATOM 4668 O O . GLU B 1 204 ? 5.332 -21.578 -1.752 1 93.75 204 GLU B O 1
ATOM 4673 N N . GLY B 1 205 ? 3.094 -21.719 -1.485 1 95.25 205 GLY B N 1
ATOM 4674 C CA . GLY B 1 205 ? 3.17 -23.016 -0.826 1 95.25 205 GLY B CA 1
ATOM 4675 C C . GLY B 1 205 ? 3.361 -24.172 -1.794 1 95.25 205 GLY B C 1
ATOM 4676 O O . GLY B 1 205 ? 3.486 -25.312 -1.378 1 95.25 205 GLY B O 1
ATOM 4677 N N . GLY B 1 206 ? 3.4 -23.859 -3.113 1 96.94 206 GLY B N 1
ATOM 4678 C CA . GLY B 1 206 ? 3.662 -24.922 -4.078 1 96.94 206 GLY B CA 1
ATOM 4679 C C . GLY B 1 206 ? 2.535 -25.109 -5.074 1 96.94 206 GLY B C 1
ATOM 4680 O O . GLY B 1 206 ? 2.426 -26.172 -5.699 1 96.94 206 GLY B O 1
ATOM 4681 N N . VAL B 1 207 ? 1.654 -24.141 -5.148 1 98.44 207 VAL B N 1
ATOM 4682 C CA . VAL B 1 207 ? 0.544 -24.109 -6.094 1 98.44 207 VAL B CA 1
ATOM 4683 C C . VAL B 1 207 ? -0.41 -25.266 -5.816 1 98.44 207 VAL B C 1
ATOM 4685 O O . VAL B 1 207 ? -0.776 -26 -6.734 1 98.44 207 VAL B O 1
ATOM 4688 N N . HIS B 1 208 ? -0.759 -25.453 -4.59 1 98.5 208 HIS B N 1
ATOM 4689 C CA . HIS B 1 208 ? -1.699 -26.484 -4.18 1 98.5 208 HIS B CA 1
ATOM 4690 C C . HIS B 1 208 ? -3.121 -25.938 -4.094 1 98.5 208 HIS B C 1
ATOM 4692 O O . HIS B 1 208 ? -3.408 -25.078 -3.264 1 98.5 208 HIS B O 1
ATOM 4698 N N . PRO B 1 209 ? -4.039 -26.422 -4.926 1 98.69 209 PRO B N 1
ATOM 4699 C CA . PRO B 1 209 ? -5.441 -26.031 -4.777 1 98.69 209 PRO B CA 1
ATOM 4700 C C . PRO B 1 209 ? -6.109 -26.672 -3.564 1 98.69 209 PRO B C 1
ATOM 4702 O O . PRO B 1 209 ? -5.77 -27.797 -3.193 1 98.69 209 PRO B O 1
ATOM 4705 N N . ALA B 1 210 ? -7.012 -25.984 -3.01 1 98.81 210 ALA B N 1
ATOM 4706 C CA . ALA B 1 210 ? -7.867 -26.578 -1.989 1 98.81 210 ALA B CA 1
ATOM 4707 C C . ALA B 1 210 ? -8.773 -27.656 -2.592 1 98.81 210 ALA B C 1
ATOM 4709 O O . ALA B 1 210 ? -9.234 -27.516 -3.727 1 98.81 210 ALA B O 1
ATOM 4710 N N . THR B 1 211 ? -9.008 -28.688 -1.845 1 98.69 211 THR B N 1
ATOM 4711 C CA . THR B 1 211 ? -10 -29.672 -2.281 1 98.69 211 THR B CA 1
ATOM 4712 C C . THR B 1 211 ? -11.414 -29.156 -2.008 1 98.69 211 THR B C 1
ATOM 4714 O O . THR B 1 211 ? -11.609 -28.297 -1.147 1 98.69 211 THR B O 1
ATOM 4717 N N . LYS B 1 212 ? -12.336 -29.625 -2.812 1 98.5 212 LYS B N 1
ATOM 4718 C CA . LYS B 1 212 ? -13.734 -29.234 -2.629 1 98.5 212 LYS B CA 1
ATOM 4719 C C . LYS B 1 212 ? -14.219 -29.594 -1.225 1 98.5 212 LYS B C 1
ATOM 4721 O O . LYS B 1 212 ? -14.875 -28.781 -0.567 1 98.5 212 LYS B O 1
ATOM 4726 N N . GLU B 1 213 ? -13.875 -30.812 -0.729 1 98.56 213 GLU B N 1
ATOM 4727 C CA . GLU B 1 213 ? -14.266 -31.25 0.603 1 98.56 213 GLU B CA 1
ATOM 4728 C C . GLU B 1 213 ? -13.734 -30.312 1.683 1 98.56 213 GLU B C 1
ATOM 4730 O O . GLU B 1 213 ? -14.445 -30 2.639 1 98.56 213 GLU B O 1
ATOM 4735 N N . PHE B 1 214 ? -12.578 -29.938 1.554 1 98.81 214 PHE B N 1
ATOM 4736 C CA . PHE B 1 214 ? -11.914 -29.047 2.502 1 98.81 214 PHE B CA 1
ATOM 4737 C C . PHE B 1 214 ? -12.617 -27.703 2.561 1 98.81 214 PHE B C 1
ATOM 4739 O O . PHE B 1 214 ? -13.016 -27.25 3.637 1 98.81 214 PHE B O 1
ATOM 4746 N N . MET B 1 215 ? -12.922 -27.031 1.42 1 98.94 215 MET B N 1
ATOM 4747 C CA . MET B 1 215 ? -13.5 -25.688 1.359 1 98.94 215 MET B CA 1
ATOM 4748 C C . MET B 1 215 ? -14.953 -25.703 1.812 1 98.94 215 MET B C 1
ATOM 4750 O O . MET B 1 215 ? -15.375 -24.844 2.59 1 98.94 215 MET B O 1
ATOM 4754 N N . VAL B 1 216 ? -15.695 -26.672 1.297 1 98.88 216 VAL B N 1
ATOM 4755 C CA . VAL B 1 216 ? -17.094 -26.797 1.68 1 98.88 216 VAL B CA 1
ATOM 4756 C C . VAL B 1 216 ? -17.203 -27.125 3.168 1 98.88 216 VAL B C 1
ATOM 4758 O O . VAL B 1 216 ? -18.078 -26.594 3.863 1 98.88 216 VAL B O 1
ATOM 4761 N N . GLY B 1 217 ? -16.281 -27.984 3.627 1 98.94 217 GLY B N 1
ATOM 4762 C CA . GLY B 1 217 ? -16.25 -28.328 5.043 1 98.94 217 GLY B CA 1
ATOM 4763 C C . GLY B 1 217 ? -15.938 -27.141 5.93 1 98.94 217 GLY B C 1
ATOM 4764 O O . GLY B 1 217 ? -16.531 -26.984 6.996 1 98.94 217 GLY B O 1
ATOM 4765 N N . LEU B 1 218 ? -14.984 -26.312 5.578 1 98.94 218 LEU B N 1
ATOM 4766 C CA . LEU B 1 218 ? -14.641 -25.125 6.344 1 98.94 218 LEU B CA 1
ATOM 4767 C C . LEU B 1 218 ? -15.82 -24.156 6.406 1 98.94 218 LEU B C 1
ATOM 4769 O O . LEU B 1 218 ? -16.094 -23.562 7.457 1 98.94 218 LEU B O 1
ATOM 4773 N N . ARG B 1 219 ? -16.484 -23.938 5.227 1 98.88 219 ARG B N 1
ATOM 4774 C CA . ARG B 1 219 ? -17.641 -23.047 5.191 1 98.88 219 ARG B CA 1
ATOM 4775 C C . ARG B 1 219 ? -18.719 -23.516 6.168 1 98.88 219 ARG B C 1
ATOM 4777 O O . ARG B 1 219 ? -19.266 -22.703 6.926 1 98.88 219 ARG B O 1
ATOM 4784 N N . LYS B 1 220 ? -19 -24.812 6.141 1 98.81 220 LYS B N 1
ATOM 4785 C CA . LYS B 1 220 ? -20.016 -25.391 7.027 1 98.81 220 LYS B CA 1
ATOM 4786 C C . LYS B 1 220 ? -19.609 -25.234 8.492 1 98.81 220 LYS B C 1
ATOM 4788 O O . LYS B 1 220 ? -20.422 -24.859 9.328 1 98.81 220 LYS B O 1
ATOM 4793 N N . PHE B 1 221 ? -18.406 -25.547 8.82 1 98.81 221 PHE B N 1
ATOM 4794 C CA . PHE B 1 221 ? -17.906 -25.484 10.188 1 98.81 221 PHE B CA 1
ATOM 4795 C C . PHE B 1 221 ? -18 -24.062 10.727 1 98.81 221 PHE B C 1
ATOM 4797 O O . PHE B 1 221 ? -18.438 -23.844 11.859 1 98.81 221 PHE B O 1
ATOM 4804 N N . CYS B 1 222 ? -17.562 -23.094 9.859 1 98.88 222 CYS B N 1
ATOM 4805 C CA . CYS B 1 222 ? -17.641 -21.688 10.273 1 98.88 222 CYS B CA 1
ATOM 4806 C C . CYS B 1 222 ? -19.078 -21.297 10.547 1 98.88 222 CYS B C 1
ATOM 4808 O O . CYS B 1 222 ? -19.375 -20.625 11.539 1 98.88 222 CYS B O 1
ATOM 4810 N N . ASP B 1 223 ? -20.031 -21.688 9.68 1 98.44 223 ASP B N 1
ATOM 4811 C CA . ASP B 1 223 ? -21.453 -21.375 9.867 1 98.44 223 ASP B CA 1
ATOM 4812 C C . ASP B 1 223 ? -21.969 -21.969 11.18 1 98.44 223 ASP B C 1
ATOM 4814 O O . ASP B 1 223 ? -22.688 -21.297 11.914 1 98.44 223 ASP B O 1
ATOM 4818 N N . GLU B 1 224 ? -21.531 -23.141 11.453 1 98.38 224 GLU B N 1
ATOM 4819 C CA . GLU B 1 224 ? -22.047 -23.859 12.617 1 98.38 224 GLU B CA 1
ATOM 4820 C C . GLU B 1 224 ? -21.484 -23.297 13.914 1 98.38 224 GLU B C 1
ATOM 4822 O O . GLU B 1 224 ? -22.078 -23.469 14.984 1 98.38 224 GLU B O 1
ATOM 4827 N N . ASN B 1 225 ? -20.406 -22.578 13.883 1 98.31 225 ASN B N 1
ATOM 4828 C CA . ASN B 1 225 ? -19.734 -22.156 15.109 1 98.31 225 ASN B CA 1
ATOM 4829 C C . ASN B 1 225 ? -19.656 -20.641 15.211 1 98.31 225 ASN B C 1
ATOM 4831 O O . ASN B 1 225 ? -18.906 -20.109 16.031 1 98.31 225 ASN B O 1
ATOM 4835 N N . GLY B 1 226 ? -20.375 -19.906 14.352 1 97.44 226 GLY B N 1
ATOM 4836 C CA . GLY B 1 226 ? -20.375 -18.453 14.398 1 97.44 226 GLY B CA 1
ATOM 4837 C C . GLY B 1 226 ? -19.031 -17.844 14.062 1 97.44 226 GLY B C 1
ATOM 4838 O O . GLY B 1 226 ? -18.625 -16.844 14.664 1 97.44 226 GLY B O 1
ATOM 4839 N N . MET B 1 227 ? -18.25 -18.5 13.25 1 98.81 227 MET B N 1
ATOM 4840 C CA . MET B 1 227 ? -16.938 -18.031 12.812 1 98.81 227 MET B CA 1
ATOM 4841 C C . MET B 1 227 ? -17 -17.469 11.398 1 98.81 227 MET B C 1
ATOM 4843 O O . MET B 1 227 ? -17.953 -17.719 10.672 1 98.81 227 MET B O 1
ATOM 4847 N N . LEU B 1 228 ? -16 -16.688 11.07 1 98.94 228 LEU B N 1
ATOM 4848 C CA . LEU B 1 228 ? -15.906 -16.109 9.742 1 98.94 228 LEU B CA 1
ATOM 4849 C C . LEU B 1 228 ? -14.969 -16.922 8.852 1 98.94 228 LEU B C 1
ATOM 4851 O O . LEU B 1 228 ? -13.938 -17.422 9.32 1 98.94 228 LEU B O 1
ATOM 4855 N N . LEU B 1 229 ? -15.312 -17.109 7.617 1 99 229 LEU B N 1
ATOM 4856 C CA . LEU B 1 229 ? -14.414 -17.641 6.602 1 99 229 LEU B CA 1
ATOM 4857 C C . LEU B 1 229 ? -13.82 -16.516 5.766 1 99 229 LEU B C 1
ATOM 4859 O O . LEU B 1 229 ? -14.539 -15.789 5.082 1 99 229 LEU B O 1
ATOM 4863 N N . LEU B 1 230 ? -12.547 -16.359 5.875 1 99 230 LEU B N 1
ATOM 4864 C CA . LEU B 1 230 ? -11.773 -15.336 5.164 1 99 230 LEU B CA 1
ATOM 4865 C C . LEU B 1 230 ? -10.992 -15.961 4.012 1 99 230 LEU B C 1
ATOM 4867 O O . LEU B 1 230 ? -10.18 -16.859 4.223 1 99 230 LEU B O 1
ATOM 4871 N N . ILE B 1 231 ? -11.18 -15.438 2.816 1 99 231 ILE B N 1
ATOM 4872 C CA . ILE B 1 231 ? -10.492 -16.016 1.663 1 99 231 ILE B CA 1
ATOM 4873 C C . ILE B 1 231 ? -9.57 -14.961 1.043 1 99 231 ILE B C 1
ATOM 4875 O O . ILE B 1 231 ? -10.016 -13.875 0.664 1 99 231 ILE B O 1
ATOM 4879 N N . ASP B 1 232 ? -8.305 -15.297 0.978 1 98.94 232 ASP B N 1
ATOM 4880 C CA . ASP B 1 232 ? -7.285 -14.477 0.332 1 98.94 232 ASP B CA 1
ATOM 4881 C C . ASP B 1 232 ? -7.195 -14.781 -1.161 1 98.94 232 ASP B C 1
ATOM 4883 O O . ASP B 1 232 ? -6.625 -15.805 -1.557 1 98.94 232 ASP B O 1
ATOM 4887 N N . GLU B 1 233 ? -7.723 -13.93 -1.989 1 98.94 233 GLU B N 1
ATOM 4888 C CA . GLU B 1 233 ? -7.703 -14.133 -3.436 1 98.94 233 GLU B CA 1
ATOM 4889 C C . GLU B 1 233 ? -6.852 -13.07 -4.129 1 98.94 233 GLU B C 1
ATOM 4891 O O . GLU B 1 233 ? -7.121 -12.703 -5.273 1 98.94 233 GLU B O 1
ATOM 4896 N N . VAL B 1 234 ? -5.867 -12.57 -3.436 1 98.94 234 VAL B N 1
ATOM 4897 C CA . VAL B 1 234 ? -4.934 -11.594 -3.979 1 98.94 234 VAL B CA 1
ATOM 4898 C C . VAL B 1 234 ? -4.316 -12.125 -5.27 1 98.94 234 VAL B C 1
ATOM 4900 O O . VAL B 1 234 ? -4.207 -11.398 -6.262 1 98.94 234 VAL B O 1
ATOM 4903 N N . GLN B 1 235 ? -3.932 -13.359 -5.312 1 98.69 235 GLN B N 1
ATOM 4904 C CA . GLN B 1 235 ? -3.287 -13.914 -6.496 1 98.69 235 GLN B CA 1
ATOM 4905 C C . GLN B 1 235 ? -4.281 -14.703 -7.348 1 98.69 235 GLN B C 1
ATOM 4907 O O . GLN B 1 235 ? -4.164 -14.742 -8.57 1 98.69 235 GLN B O 1
ATOM 4912 N N . THR B 1 236 ? -5.309 -15.297 -6.746 1 98.81 236 THR B N 1
ATOM 4913 C CA . THR B 1 236 ? -6.156 -16.281 -7.414 1 98.81 236 THR B CA 1
ATOM 4914 C C . THR B 1 236 ? -7.359 -15.602 -8.062 1 98.81 236 THR B C 1
ATOM 4916 O O . THR B 1 236 ? -8.047 -16.203 -8.891 1 98.81 236 THR B O 1
ATOM 4919 N N . GLY B 1 237 ? -7.66 -14.375 -7.684 1 98.81 237 GLY B N 1
ATOM 4920 C CA . GLY B 1 237 ? -8.891 -13.742 -8.117 1 98.81 237 GLY B CA 1
ATOM 4921 C C . GLY B 1 237 ? -8.812 -13.188 -9.523 1 98.81 237 GLY B C 1
ATOM 4922 O O . GLY B 1 237 ? -7.773 -13.281 -10.18 1 98.81 237 GLY B O 1
ATOM 4923 N N . TRP B 1 238 ? -10.008 -12.812 -9.953 1 98.88 238 TRP B N 1
ATOM 4924 C CA . TRP B 1 238 ? -10.195 -12.062 -11.195 1 98.88 238 TRP B CA 1
ATOM 4925 C C . TRP B 1 238 ? -9.734 -12.875 -12.398 1 98.88 238 TRP B C 1
ATOM 4927 O O . TRP B 1 238 ? -8.867 -12.438 -13.156 1 98.88 238 TRP B O 1
ATOM 4937 N N . CYS B 1 239 ? -10.25 -14.039 -12.562 1 98.94 239 CYS B N 1
ATOM 4938 C CA . CYS B 1 239 ? -10.305 -14.898 -13.734 1 98.94 239 CYS B CA 1
ATOM 4939 C C . CYS B 1 239 ? -9.094 -15.828 -13.789 1 98.94 239 CYS B C 1
ATOM 4941 O O . CYS B 1 239 ? -9.039 -16.734 -14.625 1 98.94 239 CYS B O 1
ATOM 4943 N N . ARG B 1 240 ? -8.117 -15.734 -12.867 1 98.94 240 ARG B N 1
ATOM 4944 C CA . ARG B 1 240 ? -6.852 -16.453 -12.875 1 98.94 240 ARG B CA 1
ATOM 4945 C C . ARG B 1 240 ? -7.082 -17.969 -12.852 1 98.94 240 ARG B C 1
ATOM 4947 O O . ARG B 1 240 ? -6.387 -18.719 -13.547 1 98.94 240 ARG B O 1
ATOM 4954 N N . THR B 1 241 ? -8.125 -18.422 -12.141 1 98.88 241 THR B N 1
ATOM 4955 C CA . THR B 1 241 ? -8.242 -19.844 -11.812 1 98.88 241 THR B CA 1
ATOM 4956 C C . THR B 1 241 ? -9.289 -20.516 -12.695 1 98.88 241 THR B C 1
ATOM 4958 O O . THR B 1 241 ? -9.555 -21.703 -12.555 1 98.88 241 THR B O 1
ATOM 4961 N N . GLY B 1 242 ? -9.875 -19.75 -13.586 1 98.88 242 GLY B N 1
ATOM 4962 C CA . GLY B 1 242 ? -10.867 -20.328 -14.469 1 98.88 242 GLY B CA 1
ATOM 4963 C C . GLY B 1 242 ? -12.281 -19.906 -14.133 1 98.88 242 GLY B C 1
ATOM 4964 O O . GLY B 1 242 ? -13.227 -20.234 -14.859 1 98.88 242 GLY B O 1
ATOM 4965 N N . LYS B 1 243 ? -12.492 -19.234 -13.062 1 98.81 243 LYS B N 1
ATOM 4966 C CA . LYS B 1 243 ? -13.68 -18.484 -12.664 1 98.81 243 LYS B CA 1
ATOM 4967 C C . LYS B 1 243 ? -13.328 -17.047 -12.289 1 98.81 243 LYS B C 1
ATOM 4969 O O . LYS B 1 243 ? -12.148 -16.703 -12.18 1 98.81 243 LYS B O 1
ATOM 4974 N N . VAL B 1 244 ? -14.305 -16.188 -12.172 1 98.94 244 VAL B N 1
ATOM 4975 C CA . VAL B 1 244 ? -14.016 -14.805 -11.82 1 98.94 244 VAL B CA 1
ATOM 4976 C C . VAL B 1 244 ? -13.234 -14.758 -10.508 1 98.94 244 VAL B C 1
ATOM 4978 O O . VAL B 1 244 ? -12.188 -14.102 -10.422 1 98.94 244 VAL B O 1
ATOM 4981 N N . MET B 1 245 ? -13.727 -15.414 -9.523 1 98.94 245 MET B N 1
ATOM 4982 C CA . MET B 1 245 ? -13.039 -15.664 -8.258 1 98.94 245 MET B CA 1
ATOM 4983 C C . MET B 1 245 ? -12.906 -17.156 -8 1 98.94 245 MET B C 1
ATOM 4985 O O . MET B 1 245 ? -13.797 -17.938 -8.344 1 98.94 245 MET B O 1
ATOM 4989 N N . SER B 1 246 ? -11.844 -17.531 -7.34 1 98.88 246 SER B N 1
ATOM 4990 C CA . SER B 1 246 ? -11.555 -18.938 -7.137 1 98.88 246 SER B CA 1
ATOM 4991 C C . SER B 1 246 ? -12.57 -19.594 -6.207 1 98.88 246 SER B C 1
ATOM 4993 O O . SER B 1 246 ? -12.922 -20.766 -6.379 1 98.88 246 SER B O 1
ATOM 4995 N N . PHE B 1 247 ? -13.055 -18.875 -5.195 1 98.75 247 PHE B N 1
ATOM 4996 C CA . PHE B 1 247 ? -13.984 -19.469 -4.234 1 98.75 247 PHE B CA 1
ATOM 4997 C C . PHE B 1 247 ? -15.25 -19.938 -4.934 1 98.75 247 PHE B C 1
ATOM 4999 O O . PHE B 1 247 ? -15.969 -20.797 -4.41 1 98.75 247 PHE B O 1
ATOM 5006 N N . MET B 1 248 ? -15.555 -19.453 -6.129 1 98.69 248 MET B N 1
ATOM 5007 C CA . MET B 1 248 ? -16.75 -19.812 -6.883 1 98.69 248 MET B CA 1
ATOM 5008 C C . MET B 1 248 ? -16.688 -21.266 -7.359 1 98.69 248 MET B C 1
ATOM 5010 O O . MET B 1 248 ? -17.719 -21.891 -7.602 1 98.69 248 MET B O 1
ATOM 5014 N N . HIS B 1 249 ? -15.477 -21.828 -7.512 1 98.69 249 HIS B N 1
ATOM 5015 C CA . HIS B 1 249 ? -15.32 -23.219 -7.891 1 98.69 249 HIS B CA 1
ATOM 5016 C C . HIS B 1 249 ? -15.93 -24.156 -6.848 1 98.69 249 HIS B C 1
ATOM 5018 O O . HIS B 1 249 ? -16.281 -25.297 -7.152 1 98.69 249 HIS B O 1
ATOM 5024 N N . TYR B 1 250 ? -16.062 -23.688 -5.648 1 98.5 250 TYR B N 1
ATOM 5025 C CA . TYR B 1 250 ? -16.391 -24.547 -4.523 1 98.5 250 TYR B CA 1
ATOM 5026 C C . TYR B 1 250 ? -17.844 -24.375 -4.105 1 98.5 250 TYR B C 1
ATOM 5028 O O . TYR B 1 250 ? -18.344 -25.078 -3.217 1 98.5 250 TYR B O 1
ATOM 5036 N N . GLY B 1 251 ? -18.547 -23.406 -4.695 1 97.69 251 GLY B N 1
ATOM 5037 C CA . GLY B 1 251 ? -19.938 -23.156 -4.355 1 97.69 251 GLY B CA 1
ATOM 5038 C C . GLY B 1 251 ? -20.109 -22.531 -2.98 1 97.69 251 GLY B C 1
ATOM 5039 O O . GLY B 1 251 ? -21.125 -22.75 -2.316 1 97.69 251 GLY B O 1
ATOM 5040 N N . ILE B 1 252 ? -19.094 -21.875 -2.488 1 98.12 252 ILE B N 1
ATOM 5041 C CA . ILE B 1 252 ? -19.156 -21.234 -1.183 1 98.12 252 ILE B CA 1
ATOM 5042 C C . ILE B 1 252 ? -19.047 -19.719 -1.354 1 98.12 252 ILE B C 1
ATOM 5044 O O . ILE B 1 252 ? -18.734 -19.234 -2.441 1 98.12 252 ILE B O 1
ATOM 5048 N N . LYS B 1 253 ? -19.406 -19 -0.3 1 97.56 253 LYS B N 1
ATOM 5049 C CA . LYS B 1 253 ? -19.234 -17.547 -0.222 1 97.56 253 LYS B CA 1
ATOM 5050 C C . LYS B 1 253 ? -18.453 -17.156 1.036 1 97.56 253 LYS B C 1
ATOM 5052 O O . LYS B 1 253 ? -18.812 -17.578 2.141 1 97.56 253 LYS B O 1
ATOM 5057 N N . PRO B 1 254 ? -17.359 -16.453 0.895 1 98.88 254 PRO B N 1
ATOM 5058 C CA . PRO B 1 254 ? -16.625 -16 2.084 1 98.88 254 PRO B CA 1
ATOM 5059 C C . PRO B 1 254 ? -17.359 -14.883 2.828 1 98.88 254 PRO B C 1
ATOM 5061 O O . PRO B 1 254 ? -18.25 -14.25 2.27 1 98.88 254 PRO B O 1
ATOM 5064 N N . ASP B 1 255 ? -17 -14.672 4.113 1 98.94 255 ASP B N 1
ATOM 5065 C CA . ASP B 1 255 ? -17.469 -13.5 4.852 1 98.94 255 ASP B CA 1
ATOM 5066 C C . ASP B 1 255 ? -16.688 -12.25 4.473 1 98.94 255 ASP B C 1
ATOM 5068 O O . ASP B 1 255 ? -17.234 -11.141 4.496 1 98.94 255 ASP B O 1
ATOM 5072 N N . ILE B 1 256 ? -15.461 -12.406 4.227 1 98.94 256 ILE B N 1
ATOM 5073 C CA . ILE B 1 256 ? -14.578 -11.383 3.678 1 98.94 256 ILE B CA 1
ATOM 5074 C C . ILE B 1 256 ? -13.648 -12.008 2.639 1 98.94 256 ILE B C 1
ATOM 5076 O O . ILE B 1 256 ? -13.141 -13.109 2.838 1 98.94 256 ILE B O 1
ATOM 5080 N N . VAL B 1 257 ? -13.422 -11.352 1.523 1 99 257 VAL B N 1
ATOM 5081 C CA . VAL B 1 257 ? -12.477 -11.789 0.5 1 99 257 VAL B CA 1
ATOM 5082 C C . VAL B 1 257 ? -11.531 -10.641 0.142 1 99 257 VAL B C 1
ATOM 5084 O O . VAL B 1 257 ? -11.969 -9.492 0.021 1 99 257 VAL B O 1
ATOM 5087 N N . SER B 1 258 ? -10.273 -10.906 0.121 1 98.94 258 SER B N 1
ATOM 5088 C CA . SER B 1 258 ? -9.289 -9.906 -0.284 1 98.94 258 SER B CA 1
ATOM 5089 C C . SER B 1 258 ? -8.883 -10.094 -1.742 1 98.94 258 SER B C 1
ATOM 5091 O O . SER B 1 258 ? -8.984 -11.195 -2.285 1 98.94 258 SER B O 1
ATOM 5093 N N . MET B 1 259 ? -8.477 -9.039 -2.377 1 98.94 259 MET B N 1
ATOM 5094 C CA . MET B 1 259 ? -8.062 -9.039 -3.779 1 98.94 259 MET B CA 1
ATOM 5095 C C . MET B 1 259 ? -7.047 -7.934 -4.047 1 98.94 259 MET B C 1
ATOM 5097 O O . MET B 1 259 ? -6.988 -6.945 -3.311 1 98.94 259 MET B O 1
ATOM 5101 N N . ALA B 1 260 ? -6.281 -8.102 -5 1 98.88 260 ALA B N 1
ATOM 5102 C CA . ALA B 1 260 ? -5.293 -7.16 -5.512 1 98.88 260 ALA B CA 1
ATOM 5103 C C . ALA B 1 260 ? -4.773 -7.594 -6.879 1 98.88 260 ALA B C 1
ATOM 5105 O O . ALA B 1 260 ? -5.551 -8.031 -7.73 1 98.88 260 ALA B O 1
ATOM 5106 N N . LYS B 1 261 ? -3.588 -7.34 -7.168 1 98.69 261 LYS B N 1
ATOM 5107 C CA . LYS B 1 261 ? -2.846 -7.801 -8.336 1 98.69 261 LYS B CA 1
ATOM 5108 C C . LYS B 1 261 ? -3.689 -7.684 -9.602 1 98.69 261 LYS B C 1
ATOM 5110 O O . LYS B 1 261 ? -3.939 -6.578 -10.086 1 98.69 261 LYS B O 1
ATOM 5115 N N . ALA B 1 262 ? -4.301 -8.781 -10.086 1 98.88 262 ALA B N 1
ATOM 5116 C CA . ALA B 1 262 ? -5.047 -8.797 -11.336 1 98.88 262 ALA B CA 1
ATOM 5117 C C . ALA B 1 262 ? -6.137 -7.727 -11.344 1 98.88 262 ALA B C 1
ATOM 5119 O O . ALA B 1 262 ? -6.488 -7.195 -12.398 1 98.88 262 ALA B O 1
ATOM 5120 N N . LEU B 1 263 ? -6.613 -7.328 -10.227 1 98.88 263 LEU B N 1
ATOM 5121 C CA . LEU B 1 263 ? -7.656 -6.312 -10.102 1 98.88 263 LEU B CA 1
ATOM 5122 C C . LEU B 1 263 ? -7.234 -5.012 -10.781 1 98.88 263 LEU B C 1
ATOM 5124 O O . LEU B 1 263 ? -8.047 -4.355 -11.43 1 98.88 263 LEU B O 1
ATOM 5128 N N . GLY B 1 264 ? -6.008 -4.645 -10.695 1 98.44 264 GLY B N 1
ATOM 5129 C CA . GLY B 1 264 ? -5.551 -3.322 -11.086 1 98.44 264 GLY B CA 1
ATOM 5130 C C . GLY B 1 264 ? -5.055 -3.26 -12.516 1 98.44 264 GLY B C 1
ATOM 5131 O O . GLY B 1 264 ? -4.863 -2.174 -13.062 1 98.44 264 GLY B O 1
ATOM 5132 N N . GLY B 1 265 ? -4.746 -4.473 -13.109 1 97.44 265 GLY B N 1
ATOM 5133 C CA . GLY B 1 265 ? -4.293 -4.516 -14.484 1 97.44 265 GLY B CA 1
ATOM 5134 C C . GLY B 1 265 ? -2.965 -3.82 -14.703 1 97.44 265 GLY B C 1
ATOM 5135 O O . GLY B 1 265 ? -2.715 -3.268 -15.781 1 97.44 265 GLY B O 1
ATOM 5136 N N . GLY B 1 266 ? -2.207 -3.713 -13.758 1 98.38 266 GLY B N 1
ATOM 5137 C CA . GLY B 1 266 ? -0.906 -3.066 -13.82 1 98.38 266 GLY B CA 1
ATOM 5138 C C . GLY B 1 266 ? -0.706 -2.02 -12.742 1 98.38 266 GLY B C 1
ATOM 5139 O O . GLY B 1 266 ? 0.429 -1.705 -12.383 1 98.38 266 GLY B O 1
ATOM 5140 N N . MET B 1 267 ? -1.771 -1.467 -12.25 1 98.75 267 MET B N 1
ATOM 5141 C CA . MET B 1 267 ? -1.692 -0.39 -11.266 1 98.75 267 MET B CA 1
ATOM 5142 C C . MET B 1 267 ? -1.863 -0.932 -9.852 1 98.75 267 MET B C 1
ATOM 5144 O O . MET B 1 267 ? -2.561 -1.926 -9.641 1 98.75 267 MET B O 1
ATOM 5148 N N . PRO B 1 268 ? -1.234 -0.277 -8.875 1 98.62 268 PRO B N 1
ATOM 5149 C CA . PRO B 1 268 ? -1.363 -0.744 -7.496 1 98.62 268 PRO B CA 1
ATOM 5150 C C . PRO B 1 268 ? -2.758 -0.504 -6.918 1 98.62 268 PRO B C 1
ATOM 5152 O O . PRO B 1 268 ? -3.193 0.645 -6.805 1 98.62 268 PRO B O 1
ATOM 5155 N N . ILE B 1 269 ? -3.43 -1.557 -6.531 1 98.81 269 ILE B N 1
ATOM 5156 C CA . ILE B 1 269 ? -4.727 -1.482 -5.863 1 98.81 269 ILE B CA 1
ATOM 5157 C C . ILE B 1 269 ? -5 -2.791 -5.129 1 98.81 269 ILE B C 1
ATOM 5159 O O . ILE B 1 269 ? -4.574 -3.861 -5.57 1 98.81 269 ILE B O 1
ATOM 5163 N N . GLY B 1 270 ? -5.508 -2.738 -3.969 1 98.75 270 GLY B N 1
ATOM 5164 C CA . GLY B 1 270 ? -6.078 -3.828 -3.193 1 98.75 270 GLY B CA 1
ATOM 5165 C C . GLY B 1 270 ? -7.445 -3.502 -2.619 1 98.75 270 GLY B C 1
ATOM 5166 O O . GLY B 1 270 ? -7.852 -2.338 -2.596 1 98.75 270 GLY B O 1
ATOM 5167 N N . ALA B 1 271 ? -8.141 -4.484 -2.23 1 98.94 271 ALA B N 1
ATOM 5168 C CA . ALA B 1 271 ? -9.453 -4.281 -1.617 1 98.94 271 ALA B CA 1
ATOM 5169 C C . ALA B 1 271 ? -9.875 -5.508 -0.814 1 98.94 271 ALA B C 1
ATOM 5171 O O . ALA B 1 271 ? -9.32 -6.594 -0.983 1 98.94 271 ALA B O 1
ATOM 5172 N N . ILE B 1 272 ? -10.773 -5.285 0.051 1 98.94 272 ILE B N 1
ATOM 5173 C CA . ILE B 1 272 ? -11.578 -6.367 0.599 1 98.94 272 ILE B CA 1
ATOM 5174 C C . ILE B 1 272 ? -13.055 -6.129 0.28 1 98.94 272 ILE B C 1
ATOM 5176 O O . ILE B 1 272 ? -13.5 -4.98 0.205 1 98.94 272 ILE B O 1
ATOM 5180 N N . CYS B 1 273 ? -13.711 -7.16 0.033 1 98.94 273 CYS B N 1
ATOM 5181 C CA . CYS B 1 273 ? -15.172 -7.156 0.07 1 98.94 273 CYS B CA 1
ATOM 5182 C C . CYS B 1 273 ? -15.688 -7.984 1.242 1 98.94 273 CYS B C 1
ATOM 5184 O O . CYS B 1 273 ? -15.094 -9 1.6 1 98.94 273 CYS B O 1
ATOM 5186 N N . ALA B 1 274 ? -16.766 -7.562 1.835 1 98.94 274 ALA B N 1
ATOM 5187 C CA . ALA B 1 274 ? -17.312 -8.227 3.018 1 98.94 274 ALA B CA 1
ATOM 5188 C C . ALA B 1 274 ? -18.828 -8.281 2.965 1 98.94 274 ALA B C 1
ATOM 5190 O O . ALA B 1 274 ? -19.469 -7.473 2.279 1 98.94 274 ALA B O 1
ATOM 5191 N N . ARG B 1 275 ? -19.406 -9.281 3.684 1 98.69 275 ARG B N 1
ATOM 5192 C CA . ARG B 1 275 ? -20.828 -9.25 3.979 1 98.69 275 ARG B CA 1
ATOM 5193 C C . ARG B 1 275 ? -21.203 -7.984 4.742 1 98.69 275 ARG B C 1
ATOM 5195 O O . ARG B 1 275 ? -20.438 -7.5 5.566 1 98.69 275 ARG B O 1
ATOM 5202 N N . GLU B 1 276 ? -22.359 -7.508 4.473 1 98.44 276 GLU B N 1
ATOM 5203 C CA . GLU B 1 276 ? -22.812 -6.242 5.035 1 98.44 276 GLU B CA 1
ATOM 5204 C C . GLU B 1 276 ? -22.672 -6.23 6.555 1 98.44 276 GLU B C 1
ATOM 5206 O O . GLU B 1 276 ? -22.172 -5.262 7.129 1 98.44 276 GLU B O 1
ATOM 5211 N N . GLU B 1 277 ? -23.062 -7.285 7.238 1 98.38 277 GLU B N 1
ATOM 5212 C CA . GLU B 1 277 ? -23.047 -7.348 8.695 1 98.38 277 GLU B CA 1
ATOM 5213 C C . GLU B 1 277 ? -21.609 -7.281 9.234 1 98.38 277 GLU B C 1
ATOM 5215 O O . GLU B 1 277 ? -21.359 -6.617 10.234 1 98.38 277 GLU B O 1
ATOM 5220 N N . VAL B 1 278 ? -20.688 -7.977 8.602 1 98.75 278 VAL B N 1
ATOM 5221 C CA . VAL B 1 278 ? -19.297 -8.016 9.047 1 98.75 278 VAL B CA 1
ATOM 5222 C C . VAL B 1 278 ? -18.641 -6.66 8.797 1 98.75 278 VAL B C 1
ATOM 5224 O O . VAL B 1 278 ? -17.828 -6.191 9.609 1 98.75 278 VAL B O 1
ATOM 5227 N N . ALA B 1 279 ? -19 -6.023 7.691 1 98.69 279 ALA B N 1
ATOM 5228 C CA . ALA B 1 279 ? -18.438 -4.742 7.277 1 98.69 279 ALA B CA 1
ATOM 5229 C C . ALA B 1 279 ? -18.719 -3.656 8.312 1 98.69 279 ALA B C 1
ATOM 5231 O O . ALA B 1 279 ? -17.984 -2.676 8.406 1 98.69 279 ALA B O 1
ATOM 5232 N N . LYS B 1 280 ? -19.75 -3.791 9.125 1 98.19 280 LYS B N 1
ATOM 5233 C CA . LYS B 1 280 ? -20.156 -2.803 10.125 1 98.19 280 LYS B CA 1
ATOM 5234 C C . LYS B 1 280 ? -19.094 -2.67 11.211 1 98.19 280 LYS B C 1
ATOM 5236 O O . LYS B 1 280 ? -19.094 -1.695 11.969 1 98.19 280 LYS B O 1
ATOM 5241 N N . ALA B 1 281 ? -18.188 -3.65 11.25 1 98.31 281 ALA B N 1
ATOM 5242 C CA . ALA B 1 281 ? -17.125 -3.59 12.242 1 98.31 281 ALA B CA 1
ATOM 5243 C C . ALA B 1 281 ? -16.219 -2.381 12.008 1 98.31 281 ALA B C 1
ATOM 5245 O O . ALA B 1 281 ? -15.656 -1.82 12.953 1 98.31 281 ALA B O 1
ATOM 5246 N N . PHE B 1 282 ? -16 -2.02 10.758 1 98.31 282 PHE B N 1
ATOM 5247 C CA . PHE B 1 282 ? -15.273 -0.795 10.453 1 98.31 282 PHE B CA 1
ATOM 5248 C C . PHE B 1 282 ? -16.172 0.427 10.617 1 98.31 282 PHE B C 1
ATOM 5250 O O . PHE B 1 282 ? -17.094 0.643 9.828 1 98.31 282 PHE B O 1
ATOM 5257 N N . THR B 1 283 ? -15.922 1.183 11.633 1 96.19 283 THR B N 1
ATOM 5258 C CA . THR B 1 283 ? -16.672 2.393 11.961 1 96.19 283 THR B CA 1
ATOM 5259 C C . THR B 1 283 ? -15.844 3.637 11.648 1 96.19 283 THR B C 1
ATOM 5261 O O . THR B 1 283 ? -14.719 3.535 11.156 1 96.19 283 THR B O 1
ATOM 5264 N N . MET B 1 284 ? -16.391 4.742 11.961 1 94.62 284 MET B N 1
ATOM 5265 C CA . MET B 1 284 ? -15.703 6.012 11.734 1 94.62 284 MET B CA 1
ATOM 5266 C C . MET B 1 284 ? -14.352 6.035 12.453 1 94.62 284 MET B C 1
ATOM 5268 O O . MET B 1 284 ? -14.289 5.809 13.656 1 94.62 284 MET B O 1
ATOM 5272 N N . GLY B 1 285 ? -13.305 6.207 11.656 1 94.5 285 GLY B N 1
ATOM 5273 C CA . GLY B 1 285 ? -11.969 6.363 12.211 1 94.5 285 GLY B CA 1
ATOM 5274 C C . GLY B 1 285 ? -11.258 5.043 12.43 1 94.5 285 GLY B C 1
ATOM 5275 O O . GLY B 1 285 ? -10.039 5.016 12.648 1 94.5 285 GLY B O 1
ATOM 5276 N N . SER B 1 286 ? -11.914 3.91 12.312 1 96 286 SER B N 1
ATOM 5277 C CA . SER B 1 286 ? -11.344 2.617 12.68 1 96 286 SER B CA 1
ATOM 5278 C C . SER B 1 286 ? -10.258 2.193 11.695 1 96 286 SER B C 1
ATOM 5280 O O . SER B 1 286 ? -9.344 1.456 12.055 1 96 286 SER B O 1
ATOM 5282 N N . HIS B 1 287 ? -10.438 2.592 10.5 1 97.25 287 HIS B N 1
ATOM 5283 C CA . HIS B 1 287 ? -9.484 2.256 9.445 1 97.25 287 HIS B CA 1
ATOM 5284 C C . HIS B 1 287 ? -9.453 3.338 8.367 1 97.25 287 HIS B C 1
ATOM 5286 O O . HIS B 1 287 ? -10.273 4.254 8.383 1 97.25 287 HIS B O 1
ATOM 5292 N N . GLY B 1 288 ? -8.398 3.314 7.625 1 95.94 288 GLY B N 1
ATOM 5293 C CA . GLY B 1 288 ? -8.227 4.312 6.578 1 95.94 288 GLY B CA 1
ATOM 5294 C C . GLY B 1 288 ? -6.879 4.23 5.891 1 95.94 288 GLY B C 1
ATOM 5295 O O . GLY B 1 288 ? -5.949 3.609 6.406 1 95.94 288 GLY B O 1
ATOM 5296 N N . THR B 1 289 ? -6.805 4.809 4.809 1 96.31 289 THR B N 1
ATOM 5297 C CA . THR B 1 289 ? -5.582 4.906 4.016 1 96.31 289 THR B CA 1
ATOM 5298 C C . THR B 1 289 ? -5.648 6.102 3.066 1 96.31 289 THR B C 1
ATOM 5300 O O . THR B 1 289 ? -6.703 6.395 2.502 1 96.31 289 THR B O 1
ATOM 5303 N N . THR B 1 290 ? -4.527 6.781 2.93 1 97.06 290 THR B N 1
ATOM 5304 C CA . THR B 1 290 ? -4.438 7.965 2.08 1 97.06 290 THR B CA 1
ATOM 5305 C C . THR B 1 290 ? -4.746 7.613 0.629 1 97.06 290 THR B C 1
ATOM 5307 O O . THR B 1 290 ? -5.504 8.32 -0.038 1 97.06 290 THR B O 1
ATOM 5310 N N . PHE B 1 291 ? -4.324 6.504 0.152 1 97.88 291 PHE B N 1
ATOM 5311 C CA . PHE B 1 291 ? -4.371 6.199 -1.272 1 97.88 291 PHE B CA 1
ATOM 5312 C C . PHE B 1 291 ? -5.48 5.199 -1.577 1 97.88 291 PHE B C 1
ATOM 5314 O O . PHE B 1 291 ? -5.652 4.789 -2.727 1 97.88 291 PHE B O 1
ATOM 5321 N N . GLY B 1 292 ? -6.188 4.711 -0.522 1 97 292 GLY B N 1
ATOM 5322 C CA . GLY B 1 292 ? -7.277 3.779 -0.782 1 97 292 GLY B CA 1
ATOM 5323 C C . GLY B 1 292 ? -8.352 4.355 -1.682 1 97 292 GLY B C 1
ATOM 5324 O O . GLY B 1 292 ? -8.898 5.426 -1.4 1 97 292 GLY B O 1
ATOM 5325 N N . GLY B 1 293 ? -8.672 3.686 -2.76 1 97.56 293 GLY B N 1
ATOM 5326 C CA . GLY B 1 293 ? -9.641 4.207 -3.711 1 97.56 293 GLY B CA 1
ATOM 5327 C C . GLY B 1 293 ? -9.078 5.305 -4.594 1 97.56 293 GLY B C 1
ATOM 5328 O O . GLY B 1 293 ? -9.805 6.203 -5.02 1 97.56 293 GLY B O 1
ATOM 5329 N N . HIS B 1 294 ? -7.805 5.258 -4.82 1 98.56 294 HIS B N 1
ATOM 5330 C CA . HIS B 1 294 ? -7.094 6.227 -5.648 1 98.56 294 HIS B CA 1
ATOM 5331 C C . HIS B 1 294 ? -7.738 6.348 -7.027 1 98.56 294 HIS B C 1
ATOM 5333 O O . HIS B 1 294 ? -7.906 5.348 -7.727 1 98.56 294 HIS B O 1
ATOM 5339 N N . PRO B 1 295 ? -8.109 7.559 -7.43 1 98.75 295 PRO B N 1
ATOM 5340 C CA . PRO B 1 295 ? -8.922 7.719 -8.633 1 98.75 295 PRO B CA 1
ATOM 5341 C C . PRO B 1 295 ? -8.281 7.082 -9.867 1 98.75 295 PRO B C 1
ATOM 5343 O O . PRO B 1 295 ? -8.961 6.398 -10.641 1 98.75 295 PRO B O 1
ATOM 5346 N N . VAL B 1 296 ? -7.02 7.234 -10.094 1 98.94 296 VAL B N 1
ATOM 5347 C CA . VAL B 1 296 ? -6.332 6.719 -11.273 1 98.94 296 VAL B CA 1
ATOM 5348 C C . VAL B 1 296 ? -6.297 5.191 -11.219 1 98.94 296 VAL B C 1
ATOM 5350 O O . VAL B 1 296 ? -6.562 4.523 -12.227 1 98.94 296 VAL B O 1
ATOM 5353 N N . CYS B 1 297 ? -5.977 4.617 -10.062 1 98.94 297 CYS B N 1
ATOM 5354 C CA . CYS B 1 297 ? -5.93 3.166 -9.906 1 98.94 297 CYS B CA 1
ATOM 5355 C C . CYS B 1 297 ? -7.32 2.559 -10.047 1 98.94 297 CYS B C 1
ATOM 5357 O O . CYS B 1 297 ? -7.473 1.467 -10.594 1 98.94 297 CYS B O 1
ATOM 5359 N N . CYS B 1 298 ? -8.336 3.271 -9.539 1 98.94 298 CYS B N 1
ATOM 5360 C CA . CYS B 1 298 ? -9.703 2.783 -9.68 1 98.94 298 CYS B CA 1
ATOM 5361 C C . CYS B 1 298 ? -10.141 2.791 -11.141 1 98.94 298 CYS B C 1
ATOM 5363 O O . CYS B 1 298 ? -10.836 1.876 -11.594 1 98.94 298 CYS B O 1
ATOM 5365 N N . ALA B 1 299 ? -9.773 3.834 -11.859 1 98.94 299 ALA B N 1
ATOM 5366 C CA . ALA B 1 299 ? -10.094 3.883 -13.289 1 98.94 299 ALA B CA 1
ATOM 5367 C C . ALA B 1 299 ? -9.438 2.727 -14.039 1 98.94 299 ALA B C 1
ATOM 5369 O O . ALA B 1 299 ? -10.062 2.09 -14.883 1 98.94 299 ALA B O 1
ATOM 5370 N N . ALA B 1 300 ? -8.188 2.484 -13.75 1 98.94 300 ALA B N 1
ATOM 5371 C CA . ALA B 1 300 ? -7.461 1.365 -14.344 1 98.94 300 ALA B CA 1
ATOM 5372 C C . ALA B 1 300 ? -8.141 0.038 -14.023 1 98.94 300 ALA B C 1
ATOM 5374 O O . ALA B 1 300 ? -8.32 -0.805 -14.906 1 98.94 300 ALA B O 1
ATOM 5375 N N . ALA B 1 301 ? -8.508 -0.125 -12.766 1 98.94 301 ALA B N 1
ATOM 5376 C CA . ALA B 1 301 ? -9.125 -1.365 -12.297 1 98.94 301 ALA B CA 1
ATOM 5377 C C . ALA B 1 301 ? -10.469 -1.599 -12.977 1 98.94 301 ALA B C 1
ATOM 5379 O O . ALA B 1 301 ? -10.812 -2.732 -13.32 1 98.94 301 ALA B O 1
ATOM 5380 N N . LEU B 1 302 ? -11.242 -0.528 -13.086 1 98.94 302 LEU B N 1
ATOM 5381 C CA . LEU B 1 302 ? -12.523 -0.654 -13.766 1 98.94 302 LEU B CA 1
ATOM 5382 C C . LEU B 1 302 ? -12.336 -1.13 -15.203 1 98.94 302 LEU B C 1
ATOM 5384 O O . LEU B 1 302 ? -13.055 -2.023 -15.656 1 98.94 302 LEU B O 1
ATOM 5388 N N . ALA B 1 303 ? -11.367 -0.526 -15.906 1 98.94 303 ALA B N 1
ATOM 5389 C CA . ALA B 1 303 ? -11.062 -0.95 -17.266 1 98.94 303 ALA B CA 1
ATOM 5390 C C . ALA B 1 303 ? -10.594 -2.402 -17.297 1 98.94 303 ALA B C 1
ATOM 5392 O O . ALA B 1 303 ? -11 -3.174 -18.172 1 98.94 303 ALA B O 1
ATOM 5393 N N . GLU B 1 304 ? -9.773 -2.777 -16.375 1 98.94 304 GLU B N 1
ATOM 5394 C CA . GLU B 1 304 ? -9.234 -4.129 -16.281 1 98.94 304 GLU B CA 1
ATOM 5395 C C . GLU B 1 304 ? -10.344 -5.152 -16.062 1 98.94 304 GLU B C 1
ATOM 5397 O O . GLU B 1 304 ? -10.422 -6.156 -16.766 1 98.94 304 GLU B O 1
ATOM 5402 N N . VAL B 1 305 ? -11.188 -4.926 -15.07 1 98.94 305 VAL B N 1
ATOM 5403 C CA . VAL B 1 305 ? -12.266 -5.852 -14.742 1 98.94 305 VAL B CA 1
ATOM 5404 C C . VAL B 1 305 ? -13.188 -6.02 -15.945 1 98.94 305 VAL B C 1
ATOM 5406 O O . VAL B 1 305 ? -13.602 -7.137 -16.266 1 98.94 305 VAL B O 1
ATOM 5409 N N . ASN B 1 306 ? -13.5 -4.91 -16.594 1 98.88 306 ASN B N 1
ATOM 5410 C CA . ASN B 1 306 ? -14.32 -4.992 -17.797 1 98.88 306 ASN B CA 1
ATOM 5411 C C . ASN B 1 306 ? -13.648 -5.832 -18.891 1 98.88 306 ASN B C 1
ATOM 5413 O O . ASN B 1 306 ? -14.297 -6.648 -19.531 1 98.88 306 ASN B O 1
ATOM 5417 N N . GLU B 1 307 ? -12.344 -5.664 -19.109 1 98.88 307 GLU B N 1
ATOM 5418 C CA . GLU B 1 307 ? -11.602 -6.449 -20.094 1 98.88 307 GLU B CA 1
ATOM 5419 C C . GLU B 1 307 ? -11.664 -7.938 -19.766 1 98.88 307 GLU B C 1
ATOM 5421 O O . GLU B 1 307 ? -11.867 -8.766 -20.656 1 98.88 307 GLU B O 1
ATOM 5426 N N . LEU B 1 308 ? -11.492 -8.289 -18.5 1 98.94 308 LEU B N 1
ATOM 5427 C CA . LEU B 1 308 ? -11.492 -9.68 -18.062 1 98.94 308 LEU B CA 1
ATOM 5428 C C . LEU B 1 308 ? -12.844 -10.336 -18.344 1 98.94 308 LEU B C 1
ATOM 5430 O O . LEU B 1 308 ? -12.906 -11.461 -18.844 1 98.94 308 LEU B O 1
ATOM 5434 N N . LEU B 1 309 ? -13.883 -9.594 -18 1 98.88 309 LEU B N 1
ATOM 5435 C CA . LEU B 1 309 ? -15.234 -10.133 -18.109 1 98.88 309 LEU B CA 1
ATOM 5436 C C . LEU B 1 309 ? -15.695 -10.156 -19.562 1 98.88 309 LEU B C 1
ATOM 5438 O O . LEU B 1 309 ? -16.219 -11.164 -20.031 1 98.88 309 LEU B O 1
ATOM 5442 N N . ASP B 1 310 ? -15.508 -9.031 -20.281 1 98.75 310 ASP B N 1
ATOM 5443 C CA . ASP B 1 310 ? -15.992 -8.898 -21.656 1 98.75 310 ASP B CA 1
ATOM 5444 C C . ASP B 1 310 ? -15.344 -9.93 -22.562 1 98.75 310 ASP B C 1
ATOM 5446 O O . ASP B 1 310 ? -15.977 -10.422 -23.5 1 98.75 310 ASP B O 1
ATOM 5450 N N . ARG B 1 311 ? -14.133 -10.32 -22.281 1 98.75 311 ARG B N 1
ATOM 5451 C CA . ARG B 1 311 ? -13.398 -11.227 -23.156 1 98.75 311 ARG B CA 1
ATOM 5452 C C . ARG B 1 311 ? -13.453 -12.656 -22.625 1 98.75 311 ARG B C 1
ATOM 5454 O O . ARG B 1 311 ? -12.805 -13.555 -23.172 1 98.75 311 ARG B O 1
ATOM 5461 N N . ASP B 1 312 ? -14.172 -12.914 -21.578 1 98.81 312 ASP B N 1
ATOM 5462 C CA . ASP B 1 312 ? -14.289 -14.211 -20.922 1 98.81 312 ASP B CA 1
ATOM 5463 C C . ASP B 1 312 ? -12.914 -14.828 -20.672 1 98.81 312 ASP B C 1
ATOM 5465 O O . ASP B 1 312 ? -12.648 -15.953 -21.094 1 98.81 312 ASP B O 1
ATOM 5469 N N . LEU B 1 313 ? -12.086 -14.07 -19.969 1 98.94 313 LEU B N 1
ATOM 5470 C CA . LEU B 1 313 ? -10.719 -14.539 -19.75 1 98.94 313 LEU B CA 1
ATOM 5471 C C . LEU B 1 313 ? -10.688 -15.641 -18.688 1 98.94 313 LEU B C 1
ATOM 5473 O O . LEU B 1 313 ? -9.719 -16.391 -18.609 1 98.94 313 LEU B O 1
ATOM 5477 N N . ALA B 1 314 ? -11.719 -15.742 -17.859 1 98.94 314 ALA B N 1
ATOM 5478 C CA . ALA B 1 314 ? -11.859 -16.922 -17 1 98.94 314 ALA B CA 1
ATOM 5479 C C . ALA B 1 314 ? -11.992 -18.188 -17.844 1 98.94 314 ALA B C 1
ATOM 5481 O O . ALA B 1 314 ? -11.344 -19.203 -17.547 1 98.94 314 ALA B O 1
ATOM 5482 N N . GLY B 1 315 ? -12.898 -18.109 -18.828 1 98.94 315 GLY B N 1
ATOM 5483 C CA . GLY B 1 315 ? -13.047 -19.25 -19.734 1 98.94 315 GLY B CA 1
ATOM 5484 C C . GLY B 1 315 ? -11.742 -19.625 -20.406 1 98.94 315 GLY B C 1
ATOM 5485 O O . GLY B 1 315 ? -11.414 -20.812 -20.5 1 98.94 315 GLY B O 1
ATOM 5486 N N . ASN B 1 316 ? -11.016 -18.625 -20.891 1 98.94 316 ASN B N 1
ATOM 5487 C CA . ASN B 1 316 ? -9.727 -18.891 -21.516 1 98.94 316 ASN B CA 1
ATOM 5488 C C . ASN B 1 316 ? -8.75 -19.516 -20.531 1 98.94 316 ASN B C 1
ATOM 5490 O O . ASN B 1 316 ? -8.008 -20.438 -20.875 1 98.94 316 ASN B O 1
ATOM 5494 N N . ALA B 1 317 ? -8.711 -18.984 -19.344 1 98.94 317 ALA B N 1
ATOM 5495 C CA . ALA B 1 317 ? -7.824 -19.516 -18.312 1 98.94 317 ALA B CA 1
ATOM 5496 C C . ALA B 1 317 ? -8.117 -20.984 -18.047 1 98.94 317 ALA B C 1
ATOM 5498 O O . ALA B 1 317 ? -7.199 -21.797 -17.859 1 98.94 317 ALA B O 1
ATOM 5499 N N . ALA B 1 318 ? -9.383 -21.328 -17.953 1 98.88 318 ALA B N 1
ATOM 5500 C CA . ALA B 1 318 ? -9.781 -22.719 -17.719 1 98.88 318 ALA B CA 1
ATOM 5501 C C . ALA B 1 318 ? -9.32 -23.609 -18.859 1 98.88 318 ALA B C 1
ATOM 5503 O O . ALA B 1 318 ? -8.711 -24.656 -18.625 1 98.88 318 ALA B O 1
ATOM 5504 N N . LYS B 1 319 ? -9.594 -23.219 -20.078 1 98.88 319 LYS B N 1
ATOM 5505 C CA . LYS B 1 319 ? -9.305 -24.016 -21.25 1 98.88 319 LYS B CA 1
ATOM 5506 C C . LYS B 1 319 ? -7.805 -24.141 -21.484 1 98.88 319 LYS B C 1
ATOM 5508 O O . LYS B 1 319 ? -7.27 -25.25 -21.578 1 98.88 319 LYS B O 1
ATOM 5513 N N . VAL B 1 320 ? -7.117 -23.031 -21.578 1 98.94 320 VAL B N 1
ATOM 5514 C CA . VAL B 1 320 ? -5.699 -23 -21.906 1 98.94 320 VAL B CA 1
ATOM 5515 C C . VAL B 1 320 ? -4.883 -23.531 -20.734 1 98.94 320 VAL B C 1
ATOM 5517 O O . VAL B 1 320 ? -3.848 -24.172 -20.938 1 98.94 320 VAL B O 1
ATOM 5520 N N . GLY B 1 321 ? -5.383 -23.281 -19.484 1 98.88 321 GLY B N 1
ATOM 5521 C CA . GLY B 1 321 ? -4.727 -23.844 -18.312 1 98.88 321 GLY B CA 1
ATOM 5522 C C . GLY B 1 321 ? -4.66 -25.359 -18.328 1 98.88 321 GLY B C 1
ATOM 5523 O O . GLY B 1 321 ? -3.631 -25.938 -18 1 98.88 321 GLY B O 1
ATOM 5524 N N . GLU B 1 322 ? -5.773 -25.984 -18.703 1 98.81 322 GLU B N 1
ATOM 5525 C CA . GLU B 1 322 ? -5.793 -27.438 -18.812 1 98.81 322 GLU B CA 1
ATOM 5526 C C . GLU B 1 322 ? -4.82 -27.922 -19.891 1 98.81 322 GLU B C 1
ATOM 5528 O O . GLU B 1 322 ? -4.129 -28.922 -19.688 1 98.81 322 GLU B O 1
ATOM 5533 N N . TYR B 1 323 ? -4.812 -27.219 -20.984 1 98.88 323 TYR B N 1
ATOM 5534 C CA . TYR B 1 323 ? -3.895 -27.547 -22.078 1 98.88 323 TYR B CA 1
ATOM 5535 C C . TYR B 1 323 ? -2.445 -27.438 -21.609 1 98.88 323 TYR B C 1
ATOM 5537 O O . TYR B 1 323 ? -1.645 -28.344 -21.859 1 98.88 323 TYR B O 1
ATOM 5545 N N . LEU B 1 324 ? -2.084 -26.375 -20.938 1 98.94 324 LEU B N 1
ATOM 5546 C CA . LEU B 1 324 ? -0.735 -26.141 -20.438 1 98.94 324 LEU B CA 1
ATOM 5547 C C . LEU B 1 324 ? -0.314 -27.25 -19.469 1 98.94 324 LEU B C 1
ATOM 5549 O O . LEU B 1 324 ? 0.802 -27.766 -19.562 1 98.94 324 LEU B O 1
ATOM 5553 N N . LYS B 1 325 ? -1.19 -27.578 -18.531 1 98.88 325 LYS B N 1
ATOM 5554 C CA . LYS B 1 325 ? -0.887 -28.625 -17.562 1 98.88 325 LYS B CA 1
ATOM 5555 C C . LYS B 1 325 ? -0.619 -29.953 -18.25 1 98.88 325 LYS B C 1
ATOM 5557 O O . LYS B 1 325 ? 0.309 -30.688 -17.875 1 98.88 325 LYS B O 1
ATOM 5562 N N . LYS B 1 326 ? -1.441 -30.281 -19.219 1 98.81 326 LYS B N 1
ATOM 5563 C CA . LYS B 1 326 ? -1.261 -31.531 -19.969 1 98.81 326 LYS B CA 1
ATOM 5564 C C . LYS B 1 326 ? 0.096 -31.562 -20.656 1 98.81 326 LYS B C 1
ATOM 5566 O O . LYS B 1 326 ? 0.804 -32.562 -20.609 1 98.81 326 LYS B O 1
ATOM 5571 N N . LYS B 1 327 ? 0.447 -30.5 -21.297 1 98.88 327 LYS B N 1
ATOM 5572 C CA . LYS B 1 327 ? 1.712 -30.406 -22.031 1 98.88 327 LYS B CA 1
ATOM 5573 C C . LYS B 1 327 ? 2.898 -30.5 -21.078 1 98.88 327 LYS B C 1
ATOM 5575 O O . LYS B 1 327 ? 3.895 -31.172 -21.375 1 98.88 327 LYS B O 1
ATOM 5580 N N . LEU B 1 328 ? 2.816 -29.828 -19.922 1 98.94 328 LEU B N 1
ATOM 5581 C CA . LEU B 1 328 ? 3.889 -29.859 -18.938 1 98.94 328 LEU B CA 1
ATOM 5582 C C . LEU B 1 328 ? 4.086 -31.266 -18.391 1 98.94 328 LEU B C 1
ATOM 5584 O O . LEU B 1 328 ? 5.215 -31.688 -18.109 1 98.94 328 LEU B O 1
ATOM 5588 N N . ALA B 1 329 ? 3.008 -31.984 -18.172 1 98.69 329 ALA B N 1
ATOM 5589 C CA . ALA B 1 329 ? 3.049 -33.312 -17.578 1 98.69 329 ALA B CA 1
ATOM 5590 C C . ALA B 1 329 ? 3.84 -34.281 -18.453 1 98.69 329 ALA B C 1
ATOM 5592 O O . ALA B 1 329 ? 4.328 -35.312 -17.969 1 98.69 329 ALA B O 1
ATOM 5593 N N . GLU B 1 330 ? 4.004 -33.938 -19.734 1 98.25 330 GLU B N 1
ATOM 5594 C CA . GLU B 1 330 ? 4.688 -34.812 -20.688 1 98.25 330 GLU B CA 1
ATOM 5595 C C . GLU B 1 330 ? 6.195 -34.562 -20.656 1 98.25 330 GLU B C 1
ATOM 5597 O O . GLU B 1 330 ? 6.957 -35.344 -21.234 1 98.25 330 GLU B O 1
ATOM 5602 N N . LEU B 1 331 ? 6.648 -33.625 -19.969 1 98.44 331 LEU B N 1
ATOM 5603 C CA . LEU B 1 331 ? 8.062 -33.281 -19.922 1 98.44 331 LEU B CA 1
ATOM 5604 C C . LEU B 1 331 ? 8.844 -34.312 -19.125 1 98.44 331 LEU B C 1
ATOM 5606 O O . LEU B 1 331 ? 8.312 -34.906 -18.188 1 98.44 331 LEU B O 1
ATOM 5610 N N . PRO B 1 332 ? 10.117 -34.469 -19.438 1 97.62 332 PRO B N 1
ATOM 5611 C CA . PRO B 1 332 ? 10.945 -35.375 -18.625 1 97.62 332 PRO B CA 1
ATOM 5612 C C . PRO B 1 332 ? 11.156 -34.875 -17.203 1 97.62 332 PRO B C 1
ATOM 5614 O O . PRO B 1 332 ? 11.25 -33.656 -17 1 97.62 332 PRO B O 1
ATOM 5617 N N . HIS B 1 333 ? 11.195 -35.75 -16.25 1 98.19 333 HIS B N 1
ATOM 5618 C CA . HIS B 1 333 ? 11.578 -35.5 -14.875 1 98.19 333 HIS B CA 1
ATOM 5619 C C . HIS B 1 333 ? 10.453 -34.812 -14.102 1 98.19 333 HIS B C 1
ATOM 5621 O O . HIS B 1 333 ? 10.625 -34.438 -12.938 1 98.19 333 HIS B O 1
ATOM 5627 N N . VAL B 1 334 ? 9.297 -34.656 -14.695 1 98.69 334 VAL B N 1
ATOM 5628 C CA . VAL B 1 334 ? 8.172 -34.062 -14 1 98.69 334 VAL B CA 1
ATOM 5629 C C . VAL B 1 334 ? 7.535 -35.062 -13.055 1 98.69 334 VAL B C 1
ATOM 5631 O O . VAL B 1 334 ? 7.172 -36.156 -13.461 1 98.69 334 VAL B O 1
ATOM 5634 N N . LYS B 1 335 ? 7.418 -34.688 -11.836 1 98.44 335 LYS B N 1
ATOM 5635 C CA . LYS B 1 335 ? 6.77 -35.5 -10.812 1 98.44 335 LYS B CA 1
ATOM 5636 C C . LYS B 1 335 ? 5.266 -35.25 -10.781 1 98.44 335 LYS B C 1
ATOM 5638 O O . LYS B 1 335 ? 4.473 -36.188 -10.641 1 98.44 335 LYS B O 1
ATOM 5643 N N . GLU B 1 336 ? 4.91 -33.969 -10.836 1 98.56 336 GLU B N 1
ATOM 5644 C CA . GLU B 1 336 ? 3.506 -33.594 -10.734 1 98.56 336 GLU B CA 1
ATOM 5645 C C . GLU B 1 336 ? 3.258 -32.219 -11.359 1 98.56 336 GLU B C 1
ATOM 5647 O O . GLU B 1 336 ? 4.098 -31.312 -11.25 1 98.56 336 GLU B O 1
ATOM 5652 N N . VAL B 1 337 ? 2.219 -32.094 -12.047 1 98.81 337 VAL B N 1
ATOM 5653 C CA . VAL B 1 337 ? 1.69 -30.797 -12.461 1 98.81 337 VAL B CA 1
ATOM 5654 C C . VAL B 1 337 ? 0.351 -30.547 -11.773 1 98.81 337 VAL B C 1
ATOM 5656 O O . VAL B 1 337 ? -0.518 -31.422 -11.75 1 98.81 337 VAL B O 1
ATOM 5659 N N . ARG B 1 338 ? 0.202 -29.359 -11.133 1 98.62 338 ARG B N 1
ATOM 5660 C CA . ARG B 1 338 ? -1.021 -29.016 -10.406 1 98.62 338 ARG B CA 1
ATOM 5661 C C . ARG B 1 338 ? -1.358 -27.531 -10.562 1 98.62 338 ARG B C 1
ATOM 5663 O O . ARG B 1 338 ? -0.558 -26.766 -11.102 1 98.62 338 ARG B O 1
ATOM 5670 N N . GLY B 1 339 ? -2.557 -27.172 -10.062 1 98.38 339 GLY B N 1
ATOM 5671 C CA . GLY B 1 339 ? -3.01 -25.797 -10.094 1 98.38 339 GLY B CA 1
ATOM 5672 C C . GLY B 1 339 ? -4.477 -25.656 -10.461 1 98.38 339 GLY B C 1
ATOM 5673 O O . GLY B 1 339 ? -5.23 -26.625 -10.414 1 98.38 339 GLY B O 1
ATOM 5674 N N . GLN B 1 340 ? -4.84 -24.484 -10.672 1 98.62 340 GLN B N 1
ATOM 5675 C CA . GLN B 1 340 ? -6.188 -24.094 -11.078 1 98.62 340 GLN B CA 1
ATOM 5676 C C . GLN B 1 340 ? -6.148 -22.969 -12.117 1 98.62 340 GLN B C 1
ATOM 5678 O O . GLN B 1 340 ? -5.562 -21.922 -11.875 1 98.62 340 GLN B O 1
ATOM 5683 N N . GLY B 1 341 ? -6.777 -23.234 -13.352 1 98.81 341 GLY B N 1
ATOM 5684 C CA . GLY B 1 341 ? -6.676 -22.281 -14.438 1 98.81 341 GLY B CA 1
ATOM 5685 C C . GLY B 1 341 ? -5.242 -22.016 -14.867 1 98.81 341 GLY B C 1
ATOM 5686 O O . GLY B 1 341 ? -4.488 -22.953 -15.133 1 98.81 341 GLY B O 1
ATOM 5687 N N . LEU B 1 342 ? -4.891 -20.781 -14.992 1 98.94 342 LEU B N 1
ATOM 5688 C CA . LEU B 1 342 ? -3.551 -20.406 -15.422 1 98.94 342 LEU B CA 1
ATOM 5689 C C . LEU B 1 342 ? -2.697 -19.984 -14.234 1 98.94 342 LEU B C 1
ATOM 5691 O O . LEU B 1 342 ? -1.941 -19.016 -14.328 1 98.94 342 LEU B O 1
ATOM 5695 N N . LEU B 1 343 ? -2.943 -20.562 -13.125 1 98.94 343 LEU B N 1
ATOM 5696 C CA . LEU B 1 343 ? -2.021 -20.703 -12 1 98.94 343 LEU B CA 1
ATOM 5697 C C . LEU B 1 343 ? -1.522 -22.141 -11.883 1 98.94 343 LEU B C 1
ATOM 5699 O O . LEU B 1 343 ? -2.199 -23 -11.305 1 98.94 343 LEU B O 1
ATOM 5703 N N . VAL B 1 344 ? -0.329 -22.375 -12.445 1 98.94 344 VAL B N 1
ATOM 5704 C CA . VAL B 1 344 ? 0.109 -23.734 -12.68 1 98.94 344 VAL B CA 1
ATOM 5705 C C . VAL B 1 344 ? 1.47 -23.969 -12.031 1 98.94 344 VAL B C 1
ATOM 5707 O O . VAL B 1 344 ? 2.375 -23.141 -12.156 1 98.94 344 VAL B O 1
ATOM 5710 N N . GLY B 1 345 ? 1.582 -25.016 -11.242 1 98.81 345 GLY B N 1
ATOM 5711 C CA . GLY B 1 345 ? 2.842 -25.5 -10.703 1 98.81 345 GLY B CA 1
ATOM 5712 C C . GLY B 1 345 ? 3.326 -26.781 -11.352 1 98.81 345 GLY B C 1
ATOM 5713 O O . GLY B 1 345 ? 2.533 -27.688 -11.617 1 98.81 345 GLY B O 1
ATOM 5714 N N . CYS B 1 346 ? 4.52 -26.812 -11.734 1 98.88 346 CYS B N 1
ATOM 5715 C CA . CYS B 1 346 ? 5.188 -28 -12.258 1 98.88 346 CYS B CA 1
ATOM 5716 C C . CYS B 1 346 ? 6.336 -28.422 -11.352 1 98.88 346 CYS B C 1
ATOM 5718 O O . CYS B 1 346 ? 7.316 -27.688 -11.195 1 98.88 346 CYS B O 1
ATOM 5720 N N . GLU B 1 347 ? 6.199 -29.516 -10.711 1 98.81 347 GLU B N 1
ATOM 5721 C CA . GLU B 1 347 ? 7.203 -30.047 -9.789 1 98.81 347 GLU B CA 1
ATOM 5722 C C . GLU B 1 347 ? 8.062 -31.109 -10.453 1 98.81 347 GLU B C 1
ATOM 5724 O O . GLU B 1 347 ? 7.535 -32.094 -11.008 1 98.81 347 GLU B O 1
ATOM 5729 N N . PHE B 1 348 ? 9.328 -30.953 -10.43 1 98.75 348 PHE B N 1
ATOM 5730 C CA . PHE B 1 348 ? 10.281 -31.906 -10.992 1 98.75 348 PHE B CA 1
ATOM 5731 C C . PHE B 1 348 ? 10.766 -32.875 -9.93 1 98.75 348 PHE B C 1
ATOM 5733 O O . PHE B 1 348 ? 10.539 -32.656 -8.734 1 98.75 348 PHE B O 1
ATOM 5740 N N . ASP B 1 349 ? 11.312 -33.969 -10.375 1 98.06 349 ASP B N 1
ATOM 5741 C CA . ASP B 1 349 ? 11.938 -34.875 -9.43 1 98.06 349 ASP B CA 1
ATOM 5742 C C . ASP B 1 349 ? 13.203 -34.281 -8.828 1 98.06 349 ASP B C 1
ATOM 5744 O O . ASP B 1 349 ? 13.562 -33.156 -9.125 1 98.06 349 ASP B O 1
ATOM 5748 N N . ASP B 1 350 ? 13.883 -34.969 -7.93 1 97.06 350 ASP B N 1
ATOM 5749 C CA . ASP B 1 350 ? 14.961 -34.438 -7.098 1 97.06 350 ASP B CA 1
ATOM 5750 C C . ASP B 1 350 ? 16.203 -34.188 -7.926 1 97.06 350 ASP B C 1
ATOM 5752 O O . ASP B 1 350 ? 17.141 -33.531 -7.453 1 97.06 350 ASP B O 1
ATOM 5756 N N . THR B 1 351 ? 16.172 -34.562 -9.156 1 97.5 351 THR B N 1
ATOM 5757 C CA . THR B 1 351 ? 17.359 -34.406 -9.984 1 97.5 351 THR B CA 1
ATOM 5758 C C . THR B 1 351 ? 17.344 -33.031 -10.695 1 97.5 351 THR B C 1
ATOM 5760 O O . THR B 1 351 ? 18.375 -32.594 -11.211 1 97.5 351 THR B O 1
ATOM 5763 N N . ILE B 1 352 ? 16.203 -32.406 -10.742 1 98.31 352 ILE B N 1
ATOM 5764 C CA . ILE B 1 352 ? 16.062 -31.156 -11.461 1 98.31 352 ILE B CA 1
ATOM 5765 C C . ILE B 1 352 ? 15.742 -30.031 -10.484 1 98.31 352 ILE B C 1
ATOM 5767 O O . ILE B 1 352 ? 14.742 -30.078 -9.766 1 98.31 352 ILE B O 1
ATOM 5771 N N . SER B 1 353 ? 16.531 -29.016 -10.445 1 98.12 353 SER B N 1
ATOM 5772 C CA . SER B 1 353 ? 16.328 -27.828 -9.633 1 98.12 353 SER B CA 1
ATOM 5773 C C . SER B 1 353 ? 15.375 -26.859 -10.32 1 98.12 353 SER B C 1
ATOM 5775 O O . SER B 1 353 ? 15.594 -26.469 -11.469 1 98.12 353 SER B O 1
ATOM 5777 N N . GLY B 1 354 ? 14.266 -26.469 -9.609 1 98.25 354 GLY B N 1
ATOM 5778 C CA . GLY B 1 354 ? 13.367 -25.469 -10.148 1 98.25 354 GLY B CA 1
ATOM 5779 C C . GLY B 1 354 ? 14.055 -24.141 -10.438 1 98.25 354 GLY B C 1
ATOM 5780 O O . GLY B 1 354 ? 13.727 -23.469 -11.414 1 98.25 354 GLY B O 1
ATOM 5781 N N . VAL B 1 355 ? 15.016 -23.797 -9.602 1 98.12 355 VAL B N 1
ATOM 5782 C CA . VAL B 1 355 ? 15.758 -22.547 -9.734 1 98.12 355 VAL B CA 1
ATOM 5783 C C . VAL B 1 355 ? 16.609 -22.594 -11.008 1 98.12 355 VAL B C 1
ATOM 5785 O O . VAL B 1 355 ? 16.688 -21.594 -11.727 1 98.12 355 VAL B O 1
ATOM 5788 N N . ASP B 1 356 ? 17.188 -23.75 -11.273 1 98.56 356 ASP B N 1
ATOM 5789 C CA . ASP B 1 356 ? 17.969 -23.875 -12.5 1 98.56 356 ASP B CA 1
ATOM 5790 C C . ASP B 1 356 ? 17.078 -23.812 -13.734 1 98.56 356 ASP B C 1
ATOM 5792 O O . ASP B 1 356 ? 17.484 -23.266 -14.766 1 98.56 356 ASP B O 1
ATOM 5796 N N . VAL B 1 357 ? 15.906 -24.391 -13.617 1 98.88 357 VAL B N 1
ATOM 5797 C CA . VAL B 1 357 ? 14.969 -24.297 -14.727 1 98.88 357 VAL B CA 1
ATOM 5798 C C . VAL B 1 357 ? 14.57 -22.844 -14.969 1 98.88 357 VAL B C 1
ATOM 5800 O O . VAL B 1 357 ? 14.516 -22.391 -16.109 1 98.88 357 VAL B O 1
ATOM 5803 N N . LYS B 1 358 ? 14.289 -22.094 -13.891 1 98.62 358 LYS B N 1
ATOM 5804 C CA . LYS B 1 358 ? 13.961 -20.672 -13.984 1 98.62 358 LYS B CA 1
ATOM 5805 C C . LYS B 1 358 ? 15.039 -19.906 -14.75 1 98.62 358 LYS B C 1
ATOM 5807 O O . LYS B 1 358 ? 14.734 -19.141 -15.672 1 98.62 358 LYS B O 1
ATOM 5812 N N . HIS B 1 359 ? 16.297 -20.156 -14.453 1 98.56 359 HIS B N 1
ATOM 5813 C CA . HIS B 1 359 ? 17.406 -19.438 -15.078 1 98.56 359 HIS B CA 1
ATOM 5814 C C . HIS B 1 359 ? 17.609 -19.891 -16.516 1 98.56 359 HIS B C 1
ATOM 5816 O O . HIS B 1 359 ? 17.891 -19.078 -17.391 1 98.56 359 HIS B O 1
ATOM 5822 N N . GLY B 1 360 ? 17.5 -21.203 -16.75 1 98.75 360 GLY B N 1
ATOM 5823 C CA . GLY B 1 360 ? 17.609 -21.703 -18.125 1 98.75 360 GLY B CA 1
ATOM 5824 C C . GLY B 1 360 ? 16.531 -21.156 -19.047 1 98.75 360 GLY B C 1
ATOM 5825 O O . GLY B 1 360 ? 16.781 -20.891 -20.219 1 98.75 360 GLY B O 1
ATOM 5826 N N . CYS B 1 361 ? 15.328 -21.094 -18.516 1 98.88 361 CYS B N 1
ATOM 5827 C CA . CYS B 1 361 ? 14.227 -20.516 -19.281 1 98.88 361 CYS B CA 1
ATOM 5828 C C . CYS B 1 361 ? 14.5 -19.047 -19.594 1 98.88 361 CYS B C 1
ATOM 5830 O O . CYS B 1 361 ? 14.266 -18.578 -20.703 1 98.88 361 CYS B O 1
ATOM 5832 N N . PHE B 1 362 ? 15.023 -18.328 -18.609 1 98.81 362 PHE B N 1
ATOM 5833 C CA . PHE B 1 362 ? 15.375 -16.938 -18.797 1 98.81 362 PHE B CA 1
ATOM 5834 C C . PHE B 1 362 ? 16.406 -16.781 -19.922 1 98.81 362 PHE B C 1
ATOM 5836 O O . PHE B 1 362 ? 16.281 -15.898 -20.766 1 98.81 362 PHE B O 1
ATOM 5843 N N . ASP B 1 363 ? 17.406 -17.656 -19.906 1 98.62 363 ASP B N 1
ATOM 5844 C CA . ASP B 1 363 ? 18.453 -17.625 -20.938 1 98.62 363 ASP B CA 1
ATOM 5845 C C . ASP B 1 363 ? 17.844 -17.828 -22.328 1 98.62 363 ASP B C 1
ATOM 5847 O O . ASP B 1 363 ? 18.453 -17.453 -23.328 1 98.62 363 ASP B O 1
ATOM 5851 N N . ARG B 1 364 ? 16.672 -18.438 -22.328 1 98.75 364 ARG B N 1
ATOM 5852 C CA . ARG B 1 364 ? 15.992 -18.719 -23.578 1 98.75 364 ARG B CA 1
ATOM 5853 C C . ARG B 1 364 ? 14.781 -17.812 -23.766 1 98.75 364 ARG B C 1
ATOM 5855 O O . ARG B 1 364 ? 13.883 -18.125 -24.547 1 98.75 364 ARG B O 1
ATOM 5862 N N . HIS B 1 365 ? 14.68 -16.734 -23.016 1 98.81 365 HIS B N 1
ATOM 5863 C CA . HIS B 1 365 ? 13.773 -15.602 -23.156 1 98.81 365 HIS B CA 1
ATOM 5864 C C . HIS B 1 365 ? 12.352 -15.992 -22.766 1 98.81 365 HIS B C 1
ATOM 5866 O O . HIS B 1 365 ? 11.391 -15.555 -23.406 1 98.81 365 HIS B O 1
ATOM 5872 N N . LEU B 1 366 ? 12.25 -16.922 -21.812 1 98.94 366 LEU B N 1
ATOM 5873 C CA . LEU B 1 366 ? 11 -17.219 -21.125 1 98.94 366 LEU B CA 1
ATOM 5874 C C . LEU B 1 366 ? 11.07 -16.812 -19.656 1 98.94 366 LEU B C 1
ATOM 5876 O O . LEU B 1 366 ? 12.008 -17.188 -18.953 1 98.94 366 LEU B O 1
ATOM 5880 N N . LEU B 1 367 ? 10.102 -16 -19.25 1 98.88 367 LEU B N 1
ATOM 5881 C CA . LEU B 1 367 ? 10.062 -15.508 -17.875 1 98.88 367 LEU B CA 1
ATOM 5882 C C . LEU B 1 367 ? 9.133 -16.344 -17.016 1 98.88 367 LEU B C 1
ATOM 5884 O O . LEU B 1 367 ? 7.918 -16.359 -17.25 1 98.88 367 LEU B O 1
ATOM 5888 N N . ILE B 1 368 ? 9.641 -17.047 -16.062 1 98.69 368 ILE B N 1
ATOM 5889 C CA . ILE B 1 368 ? 8.891 -17.828 -15.078 1 98.69 368 ILE B CA 1
ATOM 5890 C C . ILE B 1 368 ? 9.539 -17.672 -13.703 1 98.69 368 ILE B C 1
ATOM 5892 O O . ILE B 1 368 ? 10.547 -16.984 -13.562 1 98.69 368 ILE B O 1
ATOM 5896 N N . THR B 1 369 ? 8.906 -18.234 -12.672 1 98.12 369 THR B N 1
ATOM 5897 C CA . THR B 1 369 ? 9.516 -18.219 -11.344 1 98.12 369 THR B CA 1
ATOM 5898 C C . THR B 1 369 ? 9.641 -19.625 -10.781 1 98.12 369 THR B C 1
ATOM 5900 O O . THR B 1 369 ? 9.227 -20.594 -11.43 1 98.12 369 THR B O 1
ATOM 5903 N N . ALA B 1 370 ? 10.43 -19.766 -9.75 1 97.75 370 ALA B N 1
ATOM 5904 C CA . ALA B 1 370 ? 10.578 -21.016 -9.016 1 97.75 370 ALA B CA 1
ATOM 5905 C C . ALA B 1 370 ? 10.125 -20.859 -7.562 1 97.75 370 ALA B C 1
ATOM 5907 O O . ALA B 1 370 ? 10.266 -19.781 -6.977 1 97.75 370 ALA B O 1
ATOM 5908 N N . ILE B 1 371 ? 9.57 -21.875 -7.031 1 94.62 371 ILE B N 1
ATOM 5909 C CA . ILE B 1 371 ? 9.18 -21.984 -5.629 1 94.62 371 ILE B CA 1
ATOM 5910 C C . ILE B 1 371 ? 9.844 -23.203 -5.008 1 94.62 371 ILE B C 1
ATOM 5912 O O . ILE B 1 371 ? 9.781 -24.312 -5.562 1 94.62 371 ILE B O 1
ATOM 5916 N N . GLY B 1 372 ? 10.438 -23 -3.895 1 91.75 372 GLY B N 1
ATOM 5917 C CA . GLY B 1 372 ? 11.125 -24.125 -3.281 1 91.75 372 GLY B CA 1
ATOM 5918 C C . GLY B 1 372 ? 12.266 -24.656 -4.129 1 91.75 372 GLY B C 1
ATOM 5919 O O . GLY B 1 372 ? 12.945 -23.891 -4.82 1 91.75 372 GLY B O 1
ATOM 5920 N N . LYS B 1 373 ? 12.477 -25.984 -4.055 1 95 373 LYS B N 1
ATOM 5921 C CA . LYS B 1 373 ? 13.672 -26.562 -4.664 1 95 373 LYS B CA 1
ATOM 5922 C C . LYS B 1 373 ? 13.375 -27.109 -6.059 1 95 373 LYS B C 1
ATOM 5924 O O . LYS B 1 373 ? 14.234 -27.078 -6.938 1 95 373 LYS B O 1
ATOM 5929 N N . HIS B 1 374 ? 12.117 -27.547 -6.254 1 98.06 374 HIS B N 1
ATOM 5930 C CA . HIS B 1 374 ? 11.93 -28.359 -7.445 1 98.06 374 HIS B CA 1
ATOM 5931 C C . HIS B 1 374 ? 10.688 -27.922 -8.219 1 98.06 374 HIS B C 1
ATOM 5933 O O . HIS B 1 374 ? 10.266 -28.609 -9.156 1 98.06 374 HIS B O 1
ATOM 5939 N N . ILE B 1 375 ? 10.078 -26.781 -7.84 1 98.62 375 ILE B N 1
ATOM 5940 C CA . ILE B 1 375 ? 8.812 -26.391 -8.445 1 98.62 375 ILE B CA 1
ATOM 5941 C C . ILE B 1 375 ? 8.992 -25.109 -9.242 1 98.62 375 ILE B C 1
ATOM 5943 O O . ILE B 1 375 ? 9.602 -24.156 -8.758 1 98.62 375 ILE B O 1
ATOM 5947 N N . ILE B 1 376 ? 8.555 -25.125 -10.484 1 98.81 376 ILE B N 1
ATOM 5948 C CA . ILE B 1 376 ? 8.375 -23.859 -11.18 1 98.81 376 ILE B CA 1
ATOM 5949 C C . ILE B 1 376 ? 6.895 -23.469 -11.18 1 98.81 376 ILE B C 1
ATOM 5951 O O . ILE B 1 376 ? 6.02 -24.344 -11.148 1 98.81 376 ILE B O 1
ATOM 5955 N N . ARG B 1 377 ? 6.582 -22.219 -11.102 1 98.75 377 ARG B N 1
ATOM 5956 C CA . ARG B 1 377 ? 5.23 -21.672 -11.141 1 98.75 377 ARG B CA 1
ATOM 5957 C C . ARG B 1 377 ? 5.035 -20.797 -12.375 1 98.75 377 ARG B C 1
ATOM 5959 O O . ARG B 1 377 ? 5.863 -19.922 -12.672 1 98.75 377 ARG B O 1
ATOM 5966 N N . LEU B 1 378 ? 4.043 -21.094 -13.125 1 98.88 378 LEU B N 1
ATOM 5967 C CA . LEU B 1 378 ? 3.654 -20.375 -14.328 1 98.88 378 LEU B CA 1
ATOM 5968 C C . LEU B 1 378 ? 2.332 -19.641 -14.125 1 98.88 378 LEU B C 1
ATOM 5970 O O . LEU B 1 378 ? 1.311 -20.266 -13.828 1 98.88 378 LEU B O 1
ATOM 5974 N N . ILE B 1 379 ? 2.326 -18.312 -14.242 1 98.75 379 ILE B N 1
ATOM 5975 C CA . ILE B 1 379 ? 1.151 -17.469 -14.055 1 98.75 379 ILE B CA 1
ATOM 5976 C C . ILE B 1 379 ? 1.069 -16.438 -15.172 1 98.75 379 ILE B C 1
ATOM 5978 O O . ILE B 1 379 ? 1.021 -15.227 -14.906 1 98.75 379 ILE B O 1
ATOM 5982 N N . PRO B 1 380 ? 0.956 -16.828 -16.438 1 98.88 380 PRO B N 1
ATOM 5983 C CA . PRO B 1 380 ? 0.982 -15.93 -17.594 1 98.88 380 PRO B CA 1
ATOM 5984 C C . PRO B 1 380 ? -0.241 -15.023 -17.656 1 98.88 380 PRO B C 1
ATOM 5986 O O . PRO B 1 380 ? -1.211 -15.227 -16.922 1 98.88 380 PRO B O 1
ATOM 5989 N N . PRO B 1 381 ? -0.18 -14 -18.562 1 98.94 381 PRO B N 1
ATOM 5990 C CA . PRO B 1 381 ? -1.433 -13.305 -18.875 1 98.94 381 PRO B CA 1
ATOM 5991 C C . PRO B 1 381 ? -2.531 -14.25 -19.344 1 98.94 381 PRO B C 1
ATOM 5993 O O . PRO B 1 381 ? -2.246 -15.25 -20 1 98.94 381 PRO B O 1
ATOM 5996 N N . LEU B 1 382 ? -3.742 -13.867 -19.062 1 98.94 382 LEU B N 1
ATOM 5997 C CA . LEU B 1 382 ? -4.859 -14.766 -19.328 1 98.94 382 LEU B CA 1
ATOM 5998 C C . LEU B 1 382 ? -5.25 -14.742 -20.797 1 98.94 382 LEU B C 1
ATOM 6000 O O . LEU B 1 382 ? -6.113 -15.508 -21.234 1 98.94 382 LEU B O 1
ATOM 6004 N N . ILE B 1 383 ? -4.551 -13.992 -21.594 1 98.94 383 ILE B N 1
ATOM 6005 C CA . ILE B 1 383 ? -4.855 -13.867 -23.016 1 98.94 383 ILE B CA 1
ATOM 6006 C C . ILE B 1 383 ? -4.055 -14.891 -23.812 1 98.94 383 ILE B C 1
ATOM 6008 O O . ILE B 1 383 ? -4.188 -14.977 -25.031 1 98.94 383 ILE B O 1
ATOM 6012 N N . ILE B 1 384 ? -3.154 -15.664 -23.172 1 98.88 384 ILE B N 1
ATOM 6013 C CA . ILE B 1 384 ? -2.271 -16.562 -23.906 1 98.88 384 ILE B CA 1
ATOM 6014 C C . ILE B 1 384 ? -3.098 -17.625 -24.625 1 98.88 384 ILE B C 1
ATOM 6016 O O . ILE B 1 384 ? -4.223 -17.922 -24.219 1 98.88 384 ILE B O 1
ATOM 6020 N N . THR B 1 385 ? -2.5 -18.156 -25.625 1 98.81 385 THR B N 1
ATOM 6021 C CA . THR B 1 385 ? -3.111 -19.188 -26.438 1 98.81 38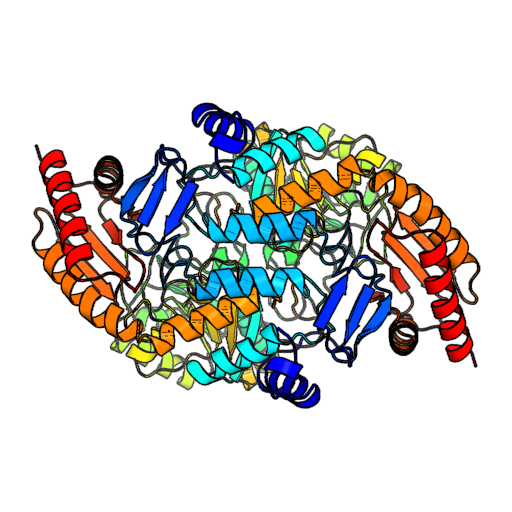5 THR B CA 1
ATOM 6022 C C . THR B 1 385 ? -2.379 -20.516 -26.281 1 98.81 385 THR B C 1
ATOM 6024 O O . THR B 1 385 ? -1.336 -20.578 -25.625 1 98.81 385 THR B O 1
ATOM 6027 N N . GLU B 1 386 ? -2.992 -21.531 -26.844 1 98.81 386 GLU B N 1
ATOM 6028 C CA . GLU B 1 386 ? -2.312 -22.828 -26.859 1 98.81 386 GLU B CA 1
ATOM 6029 C C . GLU B 1 386 ? -0.959 -22.734 -27.562 1 98.81 386 GLU B C 1
ATOM 6031 O O . GLU B 1 386 ? -0.001 -23.406 -27.156 1 98.81 386 GLU B O 1
ATOM 6036 N N . ALA B 1 387 ? -0.876 -21.906 -28.594 1 98.81 387 ALA B N 1
ATOM 6037 C CA . ALA B 1 387 ? 0.387 -21.703 -29.297 1 98.81 387 ALA B CA 1
ATOM 6038 C C . ALA B 1 387 ? 1.441 -21.094 -28.375 1 98.81 387 ALA B C 1
ATOM 6040 O O . ALA B 1 387 ? 2.619 -21.453 -28.453 1 98.81 387 ALA B O 1
ATOM 6041 N N . ASP B 1 388 ? 1.052 -20.109 -27.578 1 98.88 388 ASP B N 1
ATOM 6042 C CA . ASP B 1 388 ? 1.956 -19.547 -26.578 1 98.88 388 ASP B CA 1
ATOM 6043 C C . ASP B 1 388 ? 2.438 -20.609 -25.609 1 98.88 388 ASP B C 1
ATOM 6045 O O . ASP B 1 388 ? 3.605 -20.625 -25.219 1 98.88 388 ASP B O 1
ATOM 6049 N N . CYS B 1 389 ? 1.54 -21.5 -25.203 1 98.88 389 CYS B N 1
ATOM 6050 C CA . CYS B 1 389 ? 1.881 -22.594 -24.312 1 98.88 389 CYS B CA 1
ATOM 6051 C C . CYS B 1 389 ? 2.902 -23.531 -24.969 1 98.88 389 CYS B C 1
ATOM 6053 O O . CYS B 1 389 ? 3.861 -23.953 -24.312 1 98.88 389 CYS B O 1
ATOM 6055 N N . ASP B 1 390 ? 2.643 -23.859 -26.219 1 98.88 390 ASP B N 1
ATOM 6056 C CA . ASP B 1 390 ? 3.57 -24.734 -26.922 1 98.88 390 ASP B CA 1
ATOM 6057 C C . ASP B 1 390 ? 4.977 -24.141 -26.938 1 98.88 390 ASP B C 1
ATOM 6059 O O . ASP B 1 390 ? 5.961 -24.859 -26.734 1 98.88 390 ASP B O 1
ATOM 6063 N N . LYS B 1 391 ? 5.078 -22.859 -27.188 1 98.88 391 LYS B N 1
ATOM 6064 C CA . LYS B 1 391 ? 6.367 -22.172 -27.188 1 98.88 391 LYS B CA 1
ATOM 6065 C C . LYS B 1 391 ? 7.039 -22.25 -25.828 1 98.88 391 LYS B C 1
ATOM 6067 O O . LYS B 1 391 ? 8.227 -22.562 -25.734 1 98.88 391 LYS B O 1
ATOM 6072 N N . ALA B 1 392 ? 6.289 -21.969 -24.797 1 98.94 392 ALA B N 1
ATOM 6073 C CA . ALA B 1 392 ? 6.824 -22 -23.438 1 98.94 392 ALA B CA 1
ATOM 6074 C C . ALA B 1 392 ? 7.281 -23.406 -23.062 1 98.94 392 ALA B C 1
ATOM 6076 O O . ALA B 1 392 ? 8.367 -23.578 -22.516 1 98.94 392 ALA B O 1
ATOM 6077 N N . VAL B 1 393 ? 6.441 -24.375 -23.359 1 98.94 393 VAL B N 1
ATOM 6078 C CA . VAL B 1 393 ? 6.727 -25.75 -23 1 98.94 393 VAL B CA 1
ATOM 6079 C C . VAL B 1 393 ? 7.965 -26.25 -23.75 1 98.94 393 VAL B C 1
ATOM 6081 O O . VAL B 1 393 ? 8.781 -26.984 -23.203 1 98.94 393 VAL B O 1
ATOM 6084 N N . ALA B 1 394 ? 8.086 -25.859 -25 1 98.88 394 ALA B N 1
ATOM 6085 C CA . ALA B 1 394 ? 9.266 -26.234 -25.766 1 98.88 394 ALA B CA 1
ATOM 6086 C C . ALA B 1 394 ? 10.531 -25.672 -25.125 1 98.88 394 ALA B C 1
ATOM 6088 O O . ALA B 1 394 ? 11.555 -26.359 -25.062 1 98.88 394 ALA B O 1
ATOM 6089 N N . ILE B 1 395 ? 10.5 -24.438 -24.703 1 98.88 395 ILE B N 1
ATOM 6090 C CA . ILE B 1 395 ? 11.641 -23.797 -24.047 1 98.88 395 ILE B CA 1
ATOM 6091 C C . ILE B 1 395 ? 11.961 -24.531 -22.75 1 98.88 395 ILE B C 1
ATOM 6093 O O .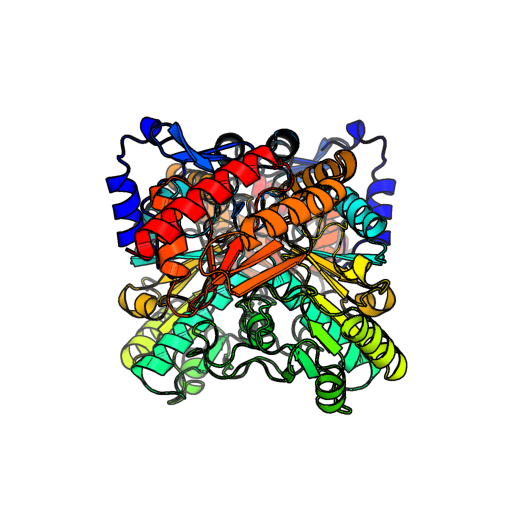 ILE B 1 395 ? 13.125 -24.797 -22.453 1 98.88 395 ILE B O 1
ATOM 6097 N N . ILE B 1 396 ? 10.945 -24.859 -21.953 1 98.94 396 ILE B N 1
ATOM 6098 C CA . ILE B 1 396 ? 11.133 -25.578 -20.688 1 98.94 396 ILE B CA 1
ATOM 6099 C C . ILE B 1 396 ? 11.742 -26.953 -20.953 1 98.94 396 ILE B C 1
ATOM 6101 O O . ILE B 1 396 ? 12.648 -27.375 -20.25 1 98.94 396 ILE B O 1
ATOM 6105 N N . LYS B 1 397 ? 11.227 -27.641 -21.969 1 98.81 397 LYS B N 1
ATOM 6106 C CA . LYS B 1 397 ? 11.758 -28.953 -22.328 1 98.81 397 LYS B CA 1
ATOM 6107 C C . LYS B 1 397 ? 13.242 -28.875 -22.672 1 98.81 397 LYS B C 1
ATOM 6109 O O . LYS B 1 397 ? 14.039 -29.656 -22.156 1 98.81 397 LYS B O 1
ATOM 6114 N N . GLU B 1 398 ? 13.547 -27.938 -23.516 1 98.62 398 GLU B N 1
ATOM 6115 C CA . GLU B 1 398 ? 14.945 -27.75 -23.891 1 98.62 398 GLU B CA 1
ATOM 6116 C C . GLU B 1 398 ? 15.82 -27.469 -22.656 1 98.62 398 GLU B C 1
ATOM 6118 O O . GLU B 1 398 ? 16.938 -27.969 -22.562 1 98.62 398 GLU B O 1
ATOM 6123 N N . THR B 1 399 ? 15.32 -26.641 -21.766 1 98.75 399 THR B N 1
ATOM 6124 C CA . THR B 1 399 ? 16.047 -26.297 -20.547 1 98.75 399 THR B CA 1
ATOM 6125 C C . THR B 1 399 ? 16.266 -27.531 -19.672 1 98.75 399 THR B C 1
ATOM 6127 O O . THR B 1 399 ? 17.375 -27.797 -19.234 1 98.75 399 THR B O 1
ATOM 6130 N N . VAL B 1 400 ? 15.211 -28.328 -19.469 1 98.5 400 VAL B N 1
ATOM 6131 C CA . VAL B 1 400 ? 15.273 -29.516 -18.625 1 98.5 400 VAL B CA 1
ATOM 6132 C C . VAL B 1 400 ? 16.234 -30.531 -19.219 1 98.5 400 VAL B C 1
ATOM 6134 O O . VAL B 1 400 ? 17.031 -31.141 -18.5 1 98.5 400 VAL B O 1
ATOM 6137 N N . GLU B 1 401 ? 16.203 -30.672 -20.531 1 98 401 GLU B N 1
ATOM 6138 C CA . GLU B 1 401 ? 17.094 -31.594 -21.219 1 98 401 GLU B CA 1
ATOM 6139 C C . GLU B 1 401 ? 18.562 -31.156 -21.094 1 98 401 GLU B C 1
ATOM 6141 O O . GLU B 1 401 ? 19.453 -32 -20.953 1 98 401 GLU B O 1
ATOM 6146 N N . SER B 1 402 ? 18.781 -29.906 -21.094 1 97.69 402 SER B N 1
ATOM 6147 C CA . SER B 1 402 ? 20.125 -29.391 -20.953 1 97.69 402 SER B CA 1
ATOM 6148 C C . SER B 1 402 ? 20.656 -29.578 -19.531 1 97.69 402 SER B C 1
ATOM 6150 O O . SER B 1 402 ? 21.875 -29.672 -19.328 1 97.69 402 SER B O 1
ATOM 6152 N N . LEU B 1 403 ? 19.828 -29.578 -18.531 1 96.62 403 LEU B N 1
ATOM 6153 C CA . LEU B 1 403 ? 20.203 -29.734 -17.125 1 96.62 403 LEU B CA 1
ATOM 6154 C C . LEU B 1 403 ? 20.422 -31.203 -16.781 1 96.62 403 LEU B C 1
ATOM 6156 O O . LEU B 1 403 ? 21.078 -31.516 -15.789 1 96.62 403 LEU B O 1
ATOM 6160 N N . SER B 1 404 ? 19.859 -32.094 -17.547 1 90.88 404 SER B N 1
ATOM 6161 C CA . SER B 1 404 ? 19.953 -33.531 -17.312 1 90.88 404 SER B CA 1
ATOM 6162 C C . SER B 1 404 ? 21.219 -34.125 -17.938 1 90.88 404 SER B C 1
ATOM 6164 O O . SER B 1 404 ? 21.531 -35.281 -17.703 1 90.88 404 SER B O 1
ATOM 6166 N N . LYS B 1 405 ? 21.859 -33.375 -18.812 1 80.56 405 LYS B N 1
ATOM 6167 C CA . LYS B 1 405 ? 23.125 -33.844 -19.359 1 80.56 405 LYS B CA 1
ATOM 6168 C C . LYS B 1 405 ? 24.266 -33.656 -18.359 1 80.56 405 LYS B C 1
ATOM 6170 O O . LYS B 1 405 ? 24.281 -32.688 -17.594 1 80.56 405 LYS B O 1
#

InterPro domains:
  IPR004636 Acetylornithine/Succinylornithine transaminase family [TIGR00707] (20-400)
  IPR005814 Aminotransferase class-III [PF00202] (26-399)
  IPR005814 Aminotransferase class-III [PIRSF000521] (11-402)
  IPR005814 Aminotransferase class-III [cd00610] (13-400)
  IPR015421 Pyridoxal phosphate-dependent transferase, major domain [G3DSA:3.40.640.10] (64-312)
  IPR015422 Pyridoxal phosphate-dependent transferase, small domain [G3DSA:3.90.1150.10] (34-396)
  IPR015424 Pyridoxal phosphate-dependent transferase [SSF53383] (10-401)
  IPR050103 Class-III Pyridoxal-phosphate-dependent Aminotransferase [PTHR11986] (10-402)

Secondary structure (DSSP, 8-state):
--GGGTT--HHHHHHHHHHHBPP-SPPPS-B--EEEBTEEE-TT--EEEESSHHHHT-TT-BT-HHHHHHHHHHHHH-S---SSSB-HHHHHHHHHHHHHHT-SEEEEESSHHHHHHHHHHHHHHHHHHHH-TTTTEEEEETT----SSHHHHHHSS-TTSTTTTTS-SPPSSEEEE-TT-HHHHHHH--TTEEEEEE-SEETTTTSEEPPHHHHHHHHHHHHHTT-EEEEE-TTTTTTTTSSSSGGGGGT---SEEEE-GGGGTTS--EEEEE-HHHHTTS-TTT---SSTT-HHHHHHHHHHHHHHHHTTHHHHHHHHHHHHHHHHHTSTTEEEEEEETTEEEEEE-TTS-HHHHHHHHHHTTEE-EEETTTEEEE---TT--HHHHHHHHHHHHHHHHHH--/--GGGTT--HHHHHHHHHHHBPP-SPPPS-B--EEEBTEEE-TT--EEEESSHHHHT-TT-BT-HHHHHHHHHHHHH-S---SSSB-HHHHHHHHHHHHHHT-SEEEEESSHHHHHHHHHHHHHHHHHHHH-TTTTEEEEEBT----SSHHHHHHSB-TTSTTTTTS-SPPSSEEEE-TT-HHHHHHH--TTEEEEEE-SEETTTTSEEPPHHHHHHHHHHHHHTT-EEEEE-TTTTTTTTSSSSGGGGGT---SEEEE-GGGGTTS--EEEEE-HHHHTTS-TTT---SSTT-HHHHHHHHHHHHHHHHTTHHHHHHHHHHHHHHHHHTSTTEEEEEEETTEEEEEE-TTS-HHHHHHHHHHTTEE-EEETTTEEEE---TT--HHHHHHHHHHHHHHHHHH--

Radius of gyration: 25.41 Å; Cα contacts (8 Å, |Δi|>4): 2094; chains: 2; bounding box: 53×73×60 Å

pLDDT: mean 98.19, std 1.61, range [80.12, 99.0]

Solvent-accessible surface area (backbone atoms only — not comparable to full-atom values): 37790 Å² total; per-residue (Å²): 97,53,58,86,79,69,82,54,51,74,66,52,47,52,50,36,35,67,62,15,40,61,61,30,62,76,65,50,102,40,48,50,38,35,34,46,44,54,31,35,18,34,83,84,64,53,70,25,44,31,26,28,22,34,70,36,10,16,34,75,14,27,49,30,66,63,26,35,49,32,32,44,53,18,28,66,28,35,28,51,56,49,85,33,49,43,45,64,36,36,25,53,32,36,44,53,52,27,66,71,72,72,42,43,25,31,44,53,23,47,32,42,35,53,9,36,29,50,50,52,40,33,51,14,21,36,22,23,75,74,75,32,83,64,18,40,22,33,40,20,24,44,40,31,76,40,43,70,41,41,45,13,31,42,52,21,26,42,76,91,34,49,58,52,55,54,50,58,75,60,37,74,50,58,48,67,24,58,68,73,34,53,66,48,46,58,66,69,52,56,92,33,42,25,33,41,40,43,50,58,50,24,64,81,53,61,23,48,55,58,44,59,68,32,55,46,46,50,52,51,52,21,64,75,65,77,31,39,40,34,37,47,23,31,69,40,25,67,15,34,33,32,34,56,39,48,56,61,80,53,76,58,80,62,43,32,37,26,29,10,37,27,47,12,39,38,38,66,27,11,21,29,34,19,36,62,78,54,47,61,45,48,34,72,48,37,52,78,59,78,52,35,50,32,39,24,37,24,27,11,18,42,39,26,52,48,52,37,58,76,64,41,26,13,57,41,10,36,55,42,20,54,52,42,45,56,59,52,55,71,38,85,62,48,68,47,58,44,47,42,22,35,38,35,18,42,29,36,37,97,86,43,49,12,54,57,44,27,52,42,20,44,77,69,35,29,42,49,42,51,41,82,63,26,21,30,42,40,25,36,20,35,71,62,46,65,67,54,40,53,53,51,48,51,46,46,45,54,31,51,56,61,65,71,102,101,54,57,85,79,68,80,55,50,73,65,53,46,53,50,37,34,68,62,16,40,60,61,30,62,76,64,50,100,41,49,48,40,35,34,45,44,57,30,36,18,34,86,84,64,53,69,23,44,32,26,29,21,32,71,37,11,18,34,75,12,28,47,30,67,64,27,36,48,32,33,43,53,17,28,66,28,36,26,52,55,47,85,32,47,43,45,63,35,34,24,52,31,35,44,54,52,26,64,73,72,72,41,44,25,31,43,55,23,48,33,42,36,54,10,36,29,49,51,52,40,34,49,15,22,35,22,24,74,75,73,32,84,64,18,41,22,32,41,21,24,44,40,33,77,39,42,69,41,41,45,13,30,41,52,21,29,42,76,90,34,49,59,52,54,53,50,57,74,61,37,74,51,57,49,67,25,57,68,73,37,55,66,49,45,58,68,70,54,57,93,34,42,26,32,41,39,43,48,59,50,24,64,79,52,61,24,46,55,57,44,60,68,30,54,48,48,51,52,51,52,21,65,74,65,78,32,39,40,35,36,47,23,33,67,41,25,66,16,34,34,31,33,57,40,47,56,60,80,54,76,57,80,63,43,31,38,26,31,11,39,26,47,10,39,38,39,66,28,11,22,28,34,21,36,61,78,55,46,62,46,49,34,71,48,38,53,78,58,79,52,35,50,31,39,24,36,24,28,11,18,41,38,28,50,48,53,37,58,76,65,42,26,14,57,42,10,36,55,40,21,52,52,44,45,56,58,51,57,69,38,85,61,48,70,47,58,44,47,42,22,36,38,34,19,42,28,36,36,96,85,44,49,12,56,55,44,29,52,42,22,44,78,68,35,31,40,50,42,52,40,82,63,26,22,29,41,40,25,36,20,36,71,62,46,64,68,55,40,51,55,51,48,51,46,47,45,54,32,51,55,61,65,72,102

Organism: NCBI:txid416586

Foldseek 3Di:
DAPVVVPDDLVRVVVCCVVPPDDPDDDDSAAFDAFWFQWTAGNVRDTFGEQCCQVLFQQLTGPDPLLVVLLVVQVVVPFFDFDPDDDDLLVVLQVVVCVQQVFDGKWKDFAQLVQLVVVLLLLQLLQCVPPHPLQRAEEEEALAARDQPLNRLLNHNDCPDPSNPDPPDGDPRYHYFHALDQVRRVVPDDPNYAEYEYEQFRQLSFRRGHDLCNLVSRQVSCVVNNHFYEYECQNPACLQQLDNTPSVVNVHDGQKYKYFRLLQNPGGMIMMGGHPSSVPSDDPPSDDDRCTSGRSSSSSSVSSSCSSVVVVLSNLQQVLVVLLQVLLCPAPQWDHWDHGRSWIKTFGHPQDFQQQLQVQLVVVSYHWAAHDGGITTGRTHSVDDNVSSVVSSVSSNVSRVVSVD/DAPVVVPDDLVRVVVCCVVPPDDPDDDDSAAFDAFWFQWTAGNVGDTFGEQCCQVLFQQLGGPDPLLVVLLVVQVVVPFFDFDPDDDDLLVVLQVVVCVQQVFDGKWKDFAQLVQLVVVLLLLQLLQCVPPHPLQRAEEEEALAARDQPLNRLLNHNDCVDPSNPDPPDGDPRYHYFHALDQVRRVVPDDPNYAEYEYEQFRQLSFRRGHDLCNLVSRQVVCVVNNHFYEYECQNPACLQQLDNTPSVVNVHDGQKYKYFRLLQNPGGMIMMGGHPSSVPSDDPPSDDDRCTSGRSSSSSSVSSSCSSVVVVLSNLQQVLVVLLQVLLCPAPQWPDWDHGRSWIKTFGHPQDFLQQLQVQLVVVSYHWAAHPGGITTGRTHSVDDNVSSVVSSVSSNVSRVVSVD

Sequence (810 aa):
MKLKDTGLTAADIKAKVKKYMIETYERFDFLAETAKDQYMYDENGTPYLDFYAGIAVNSAGNCNEKVVKAVQDQCADIMQTFNYPYTIPQALLAEKVCTTIGMDKIFFQSTGTEANEAMIKMARKYGIEHYGPNKYHIVTAKMGFHGRTFGAMSATGQPGNACQVGFGPMTYGFSYAPYNDLEAFKDACTENTIAIMLEPVQGEGGVHPATKEFMVGLRKFCDENGMLLLIDEVQTGWCRTGKVMSFMHYGIKPDIVSMAKALGGGMPIGAICAREEVAKAFTMGSHGTTFGGHPVCCAAALAEVNELLDRDLAGNAAKVGEYLKKKLAELPHVKEVRGQGLLVGCEFDDTISGVDVKHGCFDRHLLITAIGKHIIRLIPPLIITEADCDKAVAIIKETVESLSKMKLKDTGLTAADIKAKVKKYMIETYERFDFLAETAKDQYMYDENGTPYLDFYAGIAVNSAGNCNEKVVKAVQDQCADIMQTFNYPYTIPQALLAEKVCTTIGMDKIFFQSTGTEANEAMIKMARKYGIEHYGPNKYHIVTAKMGFHGRTFGAMSATGQPGNACQVGFGPMTYGFSYAPYNDLEAFKDACTENTIAIMLEPVQGEGGVHPATKEFMVGLRKFCDENGMLLLIDEVQTGWCRTGKVMSFMHYGIKPDIVSMAKALGGGMPIGAICAREEVAKAFTMGSHGTTFGGHPVCCAAALAEVNELLDRDLAGNAAKVGEYLKKKLAELPHVKEVRGQGLLVGCEFDDTISGVDVKHGCFDRHLLITAIGKHIIRLIPPLIITEADCDKAVAIIKETVESLSK

Nearest PDB structures (foldseek):
  4jey-assembly1_B  TM=9.566E-01  e=3.181E-45  Salmonella enterica subsp. enterica serovar Typhimurium str. LT2
  4jev-assembly1_B  TM=9.631E-01  e=1.022E-44  Salmonella enterica subsp. enterica serovar Typhimurium str. LT2
  2eh6-assembly1_B  TM=9.726E-01  e=2.529E-43  Aquifex aeolicus VF5
  2pb2-assembly1_B  TM=9.351E-01  e=1.059E-41  Salmonella enterica subsp. enterica serovar Typhimurium str. LT2
  4jf1-assembly1_A  TM=9.448E-01  e=3.400E-41  Salmonella enterica subsp. enterica serovar Typhimurium str. LT2